Protein 9B43 (pdb70)

Foldseek 3Di:
DPPDDVLVVLLVCLVVLQVVLVVVLVVLPPVFPFLLVLQLQQWDFQADCPFQQNVLVQVVCVLQVQAREAAKKKKKKAFPDAQDPPNLVLVVQLVVVLVVCCQWWRHKLDQCNFPLAVLQQAFPVRRMGMTMTGTHYRLTHSSLLVSQVVSVVSNVVRDDDPTMDMFIAFSSLLNSVLSVLQVVCLVVLVVLLVVVLLVLVCVQFVDPLLSVVLVVLLVSLLSQLRSVLSVCSNVVNAGAHSLQVSCLNLVSNLLSSLLLLQLLLQLQLLVVVPDANVVSLVRSCVQPLLLLLLLLQLLLQLLLLQCQFNRRNSVNNRNSSNSSSNSSSCSRNSNSSSSSSVQSVVPCRSHGDDDAQLPVLLVLLVVCLVCLPVFLVVLLVLLQVLVVCVVPADAFQDQLVQFDCPRSNNVNQVSCVVRPPPQPRWKKKKKWFFDAAQLDFQNVVLVVLLQVLLCPQPFWPFKDFLCRPNRDHPVDTDDPVLSPDVSSVVSCSSAARPRRRMGMMIIGTNYDLSDCVVLVSVVSSVVSSQVSCPPGVGPPTDMRMHTDNSSVNSVPVCVVVSLVSSLVSSLVVSLVSLCVSLVFNLLSVLLQVLLVSNLSNLSSVLQCCVCPVVNHRAHPCQSSLQSSLSSSNSSSLSSSLVSQLVVQLVAAQSVSNSSSSSSCVSSLLSSLQSSLVSLCSCCSRSRSNSNSNSNSNSSSSNSCSVGVSSRNSSSVSSVCQPNSRPPDDGPNHD

Nearest PDB structures (foldseek):
  9b43-assembly1_A  TM=1.001E+00  e=0.000E+00  Mycolicibacterium smegmatis
  9b46-assembly1_A  TM=9.894E-01  e=8.509E-78  Mycolicibacterium smegmatis
  7wnx-assembly1_A  TM=7.869E-01  e=4.692E-24  Mycolicibacterium smegmatis MC2 155
  7df8-assembly1_A  TM=7.093E-01  e=4.675E-13  Homo sapiens
  6iol-assembly1_F  TM=5.913E-01  e=2.612E-11  Pseudomonas aeruginosa PAO1

InterPro domains:
  IPR004707 Membrane transport protein MmpL family [TIGR00833] (33-942)
  IPR004869 Membrane transport protein MMPL domain [PF03176] (65-395)
  IPR004869 Membrane transport protein MMPL domain [PF03176] (617-951)
  IPR050545 HpnN/MmpL-like transporters [PTHR33406] (26-947)

B-factor: mean 93.51, std 12.65, range [74.0, 149.86]

Radius of gyration: 30.7 Å; Cα contacts (8 Å, |Δi|>4): 1361; chains: 1; bounding box: 49×54×104 Å

Secondary structure (DSSP, 8-state):
--S-THHHHHHHTHHHHHHHHHHHHHHHHHSS--HHHHHHHTBPPSS-TT-HHHHHHHHHHHHTTS--SSEEEEEEEEESS-S-TTHHHHHHHHHHHHHT-TTTEEEEE--TTSTTTSGGGB-TTSSEEEEEEEESS-SSSHHHHHHHHHHHHHHHHSPPPTTEEEEEESHHHHHHHHHHHHHHHHHHHHHHHHHHHHHHHHHHH--HHHHHHHHHHHHHHHHHHHHHHHHHHHTTSS-B-HHHHHHHHHHHHHHHHHHHHHHHHHHHHHHHHT--HHHHHHHHHHHHHHHHHHHHHHHHHHHHGGGGSS-HHHHHHHHHHHHHHHHHHHHHHHHHHHHHHHHHTSSSSSS--S---HHHHHHHHHHHHHSTTTTTHHHHHHHHGGGGGSTT--EE--SGGGS-TTSHHHHHHHHHHHHSPTTSSS-EEEEEE-SS---SHHHHHHHHHHHHHHHTSTTEEEEE-SSSTTSS-------GGGGG-HHHHHHHHHHB-TTS-EEEEEEEESS-TTSHHHHHHHHHHHHHHHHHTTTSTTTTPEEEEESHHHHHHHHHTTHHHHHHHHHHHHHHHHHHHHHHHH--HHHHHHHHHHHHHHHHHHHHHHHHIIIIII-PPEETTHHHHHHHHHHHHHHHHHHHHHHHHHHTGGG-HHHHHHHHHHHHHHHHHHHHHHHHHHHHGGGG-S-HHHHHHHHHHHHHHHHIIIIIIIIIHHHHHHHHGGGGS-SS------

Solvent-accessible surface area: 28394 Å² total; per-residue (Å²): 74,212,74,25,55,124,1,115,172,10,56,97,78,4,70,67,36,34,112,90,29,63,53,70,14,50,78,22,51,111,86,7,63,76,9,68,66,0,3,58,64,58,16,36,15,16,6,39,98,109,7,93,3,3,85,5,26,67,64,1,0,110,22,7,138,35,8,149,10,19,4,24,0,5,0,0,0,30,1,141,134,88,14,32,136,96,2,68,101,11,2,62,84,0,10,84,80,0,110,80,34,94,57,46,7,32,50,6,6,42,17,1,39,13,108,49,0,22,60,1,1,48,4,132,73,13,44,0,0,25,2,27,0,5,0,73,3,25,27,7,44,14,82,2,15,78,0,2,101,14,0,27,82,21,4,132,65,11,116,52,20,148,35,20,96,4,38,7,0,0,29,2,0,10,15,12,8,17,16,69,0,5,66,109,3,32,175,76,4,52,64,70,0,46,52,30,5,62,71,46,0,70,114,40,15,136,10,111,69,1,3,88,34,0,37,61,10,3,61,34,1,8,22,1,0,60,4,47,1,1,62,28,0,83,92,119,108,21,29,1,3,10,8,2,20,4,2,3,7,1,0,0,0,0,1,4,0,4,4,5,3,5,2,0,10,34,3,26,20,2,40,62,114,66,49,90,72,78,52,0,0,4,16,0,19,71,15,3,12,77,0,0,80,4,0,0,66,0,3,8,8,0,1,63,2,3,68,106,3,169,8,17,26,1,38,5,3,0,44,3,2,10,56,0,0,30,25,0,0,90,1,9,24,36,0,1,1,0,13,0,4,28,12,1,138,134,43,175,17,1,43,40,118,116,81,69,124,46,187,43,23,104,138,68,0,45,33,0,30,176,122,24,57,84,35,23,95,80,5,69,45,85,0,63,82,10,93,132,18,94,117,41,62,109,49,31,32,23,32,52,116,3,11,29,109,110,7,59,0,0,43,0,14,33,0,2,60,143,34,8,70,90,14,20,5,11,23,0,9,0,0,0,23,11,119,59,62,0,97,67,35,64,6,0,59,7,0,28,100,0,0,88,90,1,68,115,17,113,7,5,49,65,0,9,0,4,11,13,12,62,4,66,85,178,172,78,147,28,54,71,132,35,28,117,68,85,62,29,102,87,0,16,138,25,0,1,3,76,73,0,55,0,0,1,1,17,0,6,1,95,23,41,0,16,41,72,92,0,11,143,8,5,66,38,0,74,108,16,0,90,100,1,1,128,74,25,115,2,94,65,12,98,24,42,12,1,12,14,0,4,13,21,38,35,11,49,109,34,6,101,151,21,40,98,76,2,14,92,32,0,52,70,56,1,52,76,20,0,55,112,39,4,159,0,55,33,0,0,48,21,0,20,25,2,3,62,61,8,31,11,6,2,26,7,65,0,0,87,51,28,19,112,125,105,31,23,37,0,2,27,8,0,42,13,3,0,44,5,2,10,2,0,4,1,0,4,3,1,0,15,5,0,8,20,1,76,64,26,18,109,18,5,23,81,51,0,2,30,100,0,4,3,5,11,1,31,23,1,27,16,0,0,56,2,2,0,65,0,0,38,4,0,60,61,15,50,4,17,9,0,4,0,0,0,16,2,0,0,22,3,0,46,26,6,0,93,19,0,12,3,57,0,0,0,0,28,3,20,90,70,18,86,134,1,6,120,86,66,202,10,163,100,182,126

Structure (mmCIF, N/CA/C/O backbone):
data_9B43
#
_entry.id   9B43
#
_cell.length_a   1.00
_cell.length_b   1.00
_cell.length_c   1.00
_cell.angle_alpha   90.00
_cell.angle_beta   90.00
_cell.angle_gamma   90.00
#
_symmetry.space_group_name_H-M   'P 1'
#
loop_
_atom_site.group_PDB
_atom_site.id
_atom_site.type_symbol
_atom_site.label_atom_id
_atom_site.label_alt_id
_atom_site.label_comp_id
_atom_site.label_asym_id
_atom_site.label_entity_id
_atom_site.label_seq_id
_atom_site.pdbx_PDB_ins_code
_atom_site.Cartn_x
_atom_site.Cartn_y
_atom_site.Cartn_z
_atom_site.occupancy
_atom_site.B_iso_or_equiv
_atom_site.auth_seq_id
_atom_site.auth_comp_id
_atom_site.auth_asym_id
_atom_site.auth_atom_id
_atom_site.pdbx_PDB_model_num
ATOM 1 N N . ALA A 1 21 ? 172.34401 154.12601 122.03001 1.000 109.38624 21 ALA A N 1
ATOM 2 C CA . ALA A 1 21 ? 171.33901 153.12801 122.37301 1.000 109.38624 21 ALA A CA 1
ATOM 3 C C . ALA A 1 21 ? 171.64301 151.79201 121.70201 1.000 109.38624 21 ALA A C 1
ATOM 4 O O . ALA A 1 21 ? 170.74301 150.98501 121.47001 1.000 109.38624 21 ALA A O 1
ATOM 6 N N . ARG A 1 22 ? 172.91301 151.57001 121.39001 1.000 114.38352 22 ARG A N 1
ATOM 7 C CA . ARG A 1 22 ? 173.31701 150.32401 120.74901 1.000 114.38352 22 ARG A CA 1
ATOM 8 C C . ARG A 1 22 ? 173.25501 149.17701 121.75201 1.000 114.38352 22 ARG A C 1
ATOM 9 O O . ARG A 1 22 ? 173.69701 149.33801 122.89501 1.000 114.38352 22 ARG A O 1
ATOM 17 N N . PRO A 1 23 ? 172.70201 148.01901 121.37301 1.000 104.78113 23 PRO A N 1
ATOM 18 C CA . PRO A 1 23 ? 172.68001 146.86601 122.28601 1.000 104.78113 23 PRO A CA 1
ATOM 19 C C . PRO A 1 23 ? 174.05101 146.51801 122.84201 1.000 104.78113 23 PRO A C 1
ATOM 20 O O . PRO A 1 23 ? 174.96501 146.17201 122.08801 1.000 104.78113 23 PRO A O 1
ATOM 24 N N . GLY A 1 24 ? 174.20201 146.60601 124.15601 1.000 97.17542 24 GLY A N 1
ATOM 25 C CA . GLY A 1 24 ? 175.45601 146.25501 124.78901 1.000 97.17542 24 GLY A CA 1
ATOM 26 C C . GLY A 1 24 ? 175.46701 146.69401 126.23501 1.000 97.17542 24 GLY A C 1
ATOM 27 O O . GLY A 1 24 ? 174.60101 147.44601 126.69301 1.000 97.17542 24 GLY A O 1
ATOM 28 N N . GLY A 1 25 ? 176.47801 146.20701 126.95001 1.000 92.10275 25 GLY A N 1
ATOM 29 C CA . GLY A 1 25 ? 176.66001 146.56701 128.34201 1.000 92.10275 25 GLY A CA 1
ATOM 30 C C . GLY A 1 25 ? 175.84601 145.72901 129.30501 1.000 92.10275 25 GLY A C 1
ATOM 31 O O . GLY A 1 25 ? 175.50701 144.58001 129.00901 1.000 92.10275 25 GLY A O 1
ATOM 32 N N . ILE A 1 26 ? 175.53301 146.30001 130.47001 1.000 85.84115 26 ILE A N 1
ATOM 33 C CA . ILE A 1 26 ? 174.76401 145.57801 131.47901 1.000 85.84115 26 ILE A CA 1
ATOM 34 C C . ILE A 1 26 ? 173.35401 145.29201 130.98101 1.000 85.84115 26 ILE A C 1
ATOM 35 O O . ILE A 1 26 ? 172.73601 144.29601 131.37801 1.000 85.84115 26 ILE A O 1
ATOM 40 N N . ALA A 1 27 ? 172.82501 146.14801 130.10401 1.000 83.27176 27 ALA A N 1
ATOM 41 C CA . ALA A 1 27 ? 171.47101 145.94901 129.59901 1.000 83.27176 27 ALA A CA 1
ATOM 42 C C . ALA A 1 27 ? 171.34301 144.62501 128.86201 1.000 83.27176 27 ALA A C 1
ATOM 43 O O . ALA A 1 27 ? 170.37301 143.88501 129.06301 1.000 83.27176 27 ALA A O 1
ATOM 45 N N . LYS A 1 28 ? 172.31401 144.30601 128.00601 1.000 85.26514 28 LYS A N 1
ATOM 46 C CA . LYS A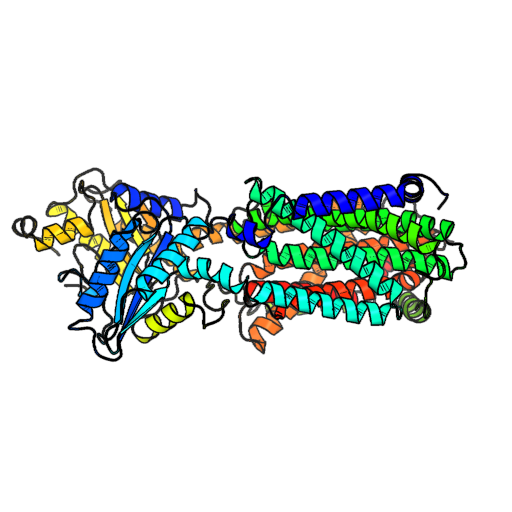 1 28 ? 172.27001 143.04601 127.27501 1.000 85.26514 28 LYS A CA 1
ATOM 47 C C . LYS A 1 28 ? 172.38801 141.85801 128.21901 1.000 85.26514 28 LYS A C 1
ATOM 48 O O . LYS A 1 28 ? 171.70701 140.84201 128.03901 1.000 85.26514 28 LYS A O 1
ATOM 54 N N . TRP A 1 29 ? 173.25301 141.96501 129.23101 1.000 88.14791 29 TRP A N 1
ATOM 55 C CA . TRP A 1 29 ? 173.40201 140.88101 130.19501 1.000 88.14791 29 TRP A CA 1
ATOM 56 C C . TRP A 1 29 ? 172.10801 140.63501 130.95601 1.000 88.14791 29 TRP A C 1
ATOM 57 O O . TRP A 1 29 ? 171.71601 139.48301 131.17301 1.000 88.14791 29 TRP A O 1
ATOM 68 N N . ILE A 1 30 ? 171.43101 141.70501 131.37601 1.000 82.55998 30 ILE A N 1
ATOM 69 C CA . ILE A 1 30 ? 170.15101 141.53901 132.05401 1.000 82.55998 30 ILE A CA 1
ATOM 70 C C . ILE A 1 30 ? 169.11301 140.94801 131.11001 1.000 82.55998 30 ILE A C 1
ATOM 71 O O . ILE A 1 30 ? 168.34101 140.06601 131.50201 1.000 82.55998 30 ILE A O 1
ATOM 76 N N . ARG A 1 31 ? 169.07901 141.40701 129.85801 1.000 81.47860 31 ARG A N 1
ATOM 77 C CA . ARG A 1 31 ? 168.09301 140.89901 128.91101 1.000 81.47860 31 ARG A CA 1
ATOM 78 C C . ARG A 1 31 ? 168.28301 139.41101 128.64901 1.000 81.47860 31 ARG A C 1
ATOM 79 O O . ARG A 1 31 ? 167.30401 138.66001 128.57601 1.000 81.47860 31 ARG A O 1
ATOM 87 N N . VAL A 1 32 ? 169.53001 138.96301 128.50401 1.000 80.68883 32 VAL A N 1
ATOM 88 C CA . VAL A 1 32 ? 169.75901 137.55401 128.20601 1.000 80.68883 32 VAL A CA 1
ATOM 89 C C . VAL A 1 32 ? 169.64101 136.69601 129.46401 1.000 80.68883 32 VAL A C 1
ATOM 90 O O . VAL A 1 32 ? 169.26901 135.52001 129.38401 1.000 80.68883 32 VAL A O 1
ATOM 94 N N . LEU A 1 33 ? 169.93301 137.25701 130.63701 1.000 79.53017 33 LEU A N 1
ATOM 95 C CA . LEU A 1 33 ? 169.80701 136.54901 131.90401 1.000 79.53017 33 LEU A CA 1
ATOM 96 C C . LEU A 1 33 ? 168.56501 136.96401 132.68401 1.000 79.53017 33 LEU A C 1
ATOM 97 O O . LEU A 1 33 ? 168.58801 136.95601 133.91701 1.000 79.53017 33 LEU A O 1
ATOM 102 N N . ALA A 1 34 ? 167.48401 137.32701 131.99301 1.000 79.21090 34 ALA A N 1
ATOM 103 C CA . ALA A 1 34 ? 166.31001 137.85601 132.68001 1.000 79.21090 34 ALA A CA 1
ATOM 104 C C . ALA A 1 34 ? 165.65601 136.79901 133.56201 1.000 79.21090 34 ALA A C 1
ATOM 105 O O . ALA A 1 34 ? 165.37401 137.04501 134.74101 1.000 79.21090 34 ALA A O 1
ATOM 107 N N . VAL A 1 35 ? 165.39601 135.61701 133.00301 1.000 76.03855 35 VAL A N 1
ATOM 108 C CA . VAL A 1 35 ? 164.75901 134.55501 133.78301 1.000 76.03855 35 VAL A CA 1
ATOM 109 C C . VAL A 1 35 ? 165.61901 134.11401 134.96101 1.000 76.03855 35 VAL A C 1
ATOM 110 O O . VAL A 1 35 ? 165.07801 133.96901 136.07001 1.000 76.03855 35 VAL A O 1
ATOM 114 N N . PRO A 1 36 ? 166.92501 133.85501 134.80501 1.000 77.61466 36 PRO A N 1
ATOM 115 C CA . PRO A 1 36 ? 167.73301 133.54401 135.99501 1.000 77.61466 36 PRO A CA 1
ATOM 116 C C . PRO A 1 36 ? 167.73401 134.65201 137.03201 1.000 77.61466 36 PRO A C 1
ATOM 117 O O . PRO A 1 36 ? 167.71601 134.36101 138.23201 1.000 77.61466 36 PRO A O 1
ATOM 121 N N . ILE A 1 37 ? 167.74801 135.91801 136.60801 1.000 77.92692 37 ILE A N 1
ATOM 122 C CA . ILE A 1 37 ? 167.71801 137.01801 137.56801 1.000 77.92692 37 ILE A CA 1
ATOM 123 C C . ILE A 1 37 ? 166.41401 137.00501 138.35301 1.000 77.92692 37 ILE A C 1
ATOM 124 O O . ILE A 1 37 ? 166.41001 137.14501 139.58401 1.000 77.92692 37 ILE A O 1
ATOM 129 N N . ILE A 1 38 ? 165.28901 136.82901 137.65801 1.000 76.64083 38 ILE A N 1
ATOM 130 C CA . ILE A 1 38 ? 163.99801 136.79001 138.33901 1.000 76.64083 38 ILE A CA 1
ATOM 131 C C . ILE A 1 38 ? 163.94701 135.62201 139.31301 1.000 76.64083 38 ILE A C 1
ATOM 132 O O . ILE A 1 38 ? 163.48501 135.76501 140.45201 1.000 76.64083 38 ILE A O 1
ATOM 137 N N . LEU A 1 39 ? 164.42201 134.45001 138.88601 1.000 77.37794 39 LEU A N 1
ATOM 138 C CA . LEU A 1 39 ? 164.37701 133.28101 139.75701 1.000 77.37794 39 LEU A CA 1
ATOM 139 C C . LEU A 1 39 ? 165.26401 133.46201 140.98101 1.000 77.37794 39 LEU A C 1
ATOM 140 O O . LEU A 1 39 ? 164.87501 133.09301 142.09401 1.000 77.37794 39 LEU A O 1
ATOM 145 N N . VAL A 1 40 ? 166.46001 134.02701 140.80001 1.000 76.92421 40 VAL A N 1
ATOM 146 C CA . VAL A 1 40 ? 167.35801 134.24801 141.93001 1.000 76.92421 40 VAL A CA 1
ATOM 147 C C . VAL A 1 40 ? 166.75001 135.24101 142.91001 1.000 76.92421 40 VAL A C 1
ATOM 148 O O . VAL A 1 40 ? 166.80701 135.04701 144.13201 1.000 76.92421 40 VAL A O 1
ATOM 152 N N . TRP A 1 41 ? 166.16201 136.32201 142.39401 1.000 77.33322 41 TRP A N 1
ATOM 153 C CA . TRP A 1 41 ? 165.53101 137.29801 143.27201 1.000 77.33322 41 TRP A CA 1
ATOM 154 C C . TRP A 1 41 ? 164.37001 136.68201 144.04201 1.000 77.33322 41 TRP A C 1
ATOM 155 O O . TRP A 1 41 ? 164.23001 136.90501 145.24901 1.000 77.33322 41 TRP A O 1
ATOM 166 N N . VAL A 1 42 ? 163.53501 135.89001 143.36601 1.000 75.99149 42 VAL A N 1
ATOM 167 C CA . VAL A 1 42 ? 162.41401 135.24701 144.04601 1.000 75.99149 42 VAL A CA 1
ATOM 168 C C . VAL A 1 42 ? 162.92001 134.28401 145.11101 1.000 75.99149 42 VAL A C 1
ATOM 169 O O . VAL A 1 42 ? 162.38201 134.22501 146.22501 1.000 75.99149 42 VAL A O 1
ATOM 173 N N . ALA A 1 43 ? 163.96201 133.51501 144.79001 1.000 76.94844 43 ALA A N 1
ATOM 174 C CA . ALA A 1 43 ? 164.49901 132.55301 145.74301 1.000 76.94844 43 ALA A CA 1
ATOM 175 C C . ALA A 1 43 ? 165.04701 133.24801 146.98001 1.000 76.94844 43 ALA A C 1
ATOM 176 O O . ALA A 1 43 ? 164.80001 132.81101 148.11001 1.000 76.94844 43 ALA A O 1
ATOM 178 N N . ILE A 1 44 ? 165.79201 134.34101 146.79301 1.000 78.75437 44 ILE A N 1
ATOM 179 C CA . ILE A 1 44 ? 166.35301 135.01001 147.96301 1.000 78.75437 44 ILE A CA 1
ATOM 180 C C . ILE A 1 44 ? 165.25901 135.71101 148.75701 1.000 78.75437 44 ILE A C 1
ATOM 181 O O . ILE A 1 44 ? 165.34301 135.80001 149.98601 1.000 78.75437 44 ILE A O 1
ATOM 186 N N . ILE A 1 45 ? 164.21401 136.20701 148.08901 1.000 78.83057 45 ILE A N 1
ATOM 187 C CA . ILE A 1 45 ? 163.08201 136.77701 148.81401 1.000 78.83057 45 ILE A CA 1
ATOM 188 C C . ILE A 1 45 ? 162.42801 135.71501 149.68801 1.000 78.83057 45 ILE A C 1
ATOM 189 O O . ILE A 1 45 ? 162.13301 135.94501 150.86701 1.000 78.83057 45 ILE A O 1
ATOM 194 N N . ALA A 1 46 ? 162.20901 134.52601 149.12301 1.000 80.22314 46 ALA A N 1
ATOM 195 C CA . ALA A 1 46 ? 161.61001 133.44001 149.89101 1.000 80.22314 46 ALA A CA 1
ATOM 196 C C . ALA A 1 46 ? 162.49901 133.03501 151.05901 1.000 80.22314 46 ALA A C 1
ATOM 197 O O . ALA A 1 46 ? 162.00801 132.76801 152.16101 1.000 80.22314 46 ALA A O 1
ATOM 199 N N . VAL A 1 47 ? 163.81301 132.98601 150.83801 1.000 81.90259 47 VAL A N 1
ATOM 200 C CA . VAL A 1 47 ? 164.73201 132.62901 151.91501 1.000 81.90259 47 VAL A CA 1
ATOM 201 C C . VAL A 1 47 ? 164.66201 133.65601 153.03801 1.000 81.90259 47 VAL A C 1
ATOM 202 O O . VAL A 1 47 ? 164.51001 133.30801 154.21501 1.000 81.90259 47 VAL A O 1
ATOM 206 N N . LEU A 1 48 ? 164.75901 134.94101 152.69001 1.000 82.81045 48 LEU A N 1
ATOM 207 C CA . LEU A 1 48 ? 164.75101 135.97801 153.71601 1.000 82.81045 48 LEU A CA 1
ATOM 208 C C . LEU A 1 48 ? 163.39801 136.08701 154.40201 1.000 82.81045 48 LEU A C 1
ATOM 209 O O . LEU A 1 48 ? 163.31301 136.61701 155.51301 1.000 82.81045 48 LEU A O 1
ATOM 214 N N . ASN A 1 49 ? 162.33301 135.60501 153.76801 1.000 84.00809 49 ASN A N 1
ATOM 215 C CA . ASN A 1 49 ? 161.02101 135.61701 154.39701 1.000 84.00809 49 ASN A CA 1
ATOM 216 C C . ASN A 1 49 ? 160.71101 134.33601 155.15601 1.000 84.00809 49 ASN A C 1
ATOM 217 O O . ASN A 1 49 ? 159.74401 134.30701 155.92301 1.000 84.00809 49 ASN A O 1
ATOM 222 N N . THR A 1 50 ? 161.50201 133.28001 154.97001 1.000 86.32568 50 THR A N 1
ATOM 223 C CA . THR A 1 50 ? 161.25201 132.01701 155.64801 1.000 86.32568 50 THR A CA 1
ATOM 224 C C . THR A 1 50 ? 162.31601 131.62901 156.66501 1.000 86.32568 50 THR A C 1
ATOM 225 O O . THR A 1 50 ? 162.13101 130.63201 157.37101 1.000 86.32568 50 THR A O 1
ATOM 229 N N . VAL A 1 51 ? 163.41601 132.37101 156.77201 1.000 87.10271 51 VAL A N 1
ATOM 230 C CA . VAL A 1 51 ? 164.41901 132.09901 157.79701 1.000 87.10271 51 VAL A CA 1
ATOM 231 C C . VAL A 1 51 ? 164.37101 133.08501 158.95301 1.000 87.10271 51 VAL A C 1
ATOM 232 O O . VAL A 1 51 ? 165.02701 132.84301 159.97701 1.000 87.10271 51 VAL A O 1
ATOM 236 N N . VAL A 1 52 ? 163.62801 134.18001 158.83501 1.000 91.56831 52 VAL A N 1
ATOM 237 C CA . VAL A 1 52 ? 163.42101 135.10001 159.95201 1.000 91.56831 52 VAL A CA 1
ATOM 238 C C . VAL A 1 52 ? 161.92101 135.27001 160.14301 1.000 91.56831 52 VAL A C 1
ATOM 239 O O . VAL A 1 52 ? 161.14001 135.09001 159.19501 1.000 91.56831 52 VAL A O 1
ATOM 243 N N . PRO A 1 53 ? 161.47801 135.58701 161.36801 1.000 97.11328 53 PRO A N 1
ATOM 244 C CA . PRO A 1 53 ? 160.03401 135.59501 161.64301 1.000 97.11328 53 PRO A CA 1
ATOM 245 C C . PRO A 1 53 ? 159.24901 136.55501 160.76401 1.000 97.11328 53 PRO A C 1
ATOM 246 O O . PRO A 1 53 ? 158.39501 136.12401 159.98201 1.000 97.11328 53 PRO A O 1
ATOM 250 N N . GLN A 1 54 ? 159.54801 137.84701 160.86801 1.000 97.78040 54 GLN A N 1
ATOM 251 C CA . GLN A 1 54 ? 158.91001 138.89401 160.07801 1.000 97.78040 54 GLN A CA 1
ATOM 252 C C . GLN A 1 54 ? 159.54501 140.21001 160.50601 1.000 97.78040 54 GLN A C 1
ATOM 253 O O . GLN A 1 54 ? 160.17101 140.29701 161.56601 1.000 97.78040 54 GLN A O 1
ATOM 259 N N . LEU A 1 55 ? 159.37701 141.23801 159.67301 1.000 95.47729 55 LEU A N 1
ATOM 260 C CA . LEU A 1 55 ? 159.93701 142.54201 160.01601 1.000 95.47729 55 LEU A CA 1
ATOM 261 C C . LEU A 1 55 ? 159.26301 143.13001 161.24801 1.000 95.47729 55 LEU A C 1
ATOM 262 O O . LEU A 1 55 ? 159.93501 143.71501 162.10301 1.000 95.47729 55 LEU A O 1
ATOM 267 N N . ASP A 1 56 ? 157.93801 143.01401 161.34701 1.000 100.67898 56 ASP A N 1
ATOM 268 C CA . ASP A 1 56 ? 157.24401 143.57401 162.50201 1.000 100.67898 56 ASP A CA 1
ATOM 269 C C . ASP A 1 56 ? 157.64201 142.86201 163.79001 1.000 100.67898 56 ASP A C 1
ATOM 270 O O . ASP A 1 56 ? 157.86001 143.50601 164.82301 1.000 100.67898 56 ASP A O 1
ATOM 275 N N . VAL A 1 57 ? 157.75801 141.53401 163.74301 1.000 97.41846 57 VAL A N 1
ATOM 276 C CA . VAL A 1 57 ? 158.16001 140.77901 164.92601 1.000 97.41846 57 VAL A CA 1
ATOM 277 C C . VAL A 1 57 ? 159.57401 141.16001 165.34201 1.000 97.41846 57 VAL A C 1
ATOM 278 O O . VAL A 1 57 ? 159.86401 141.34301 166.53001 1.000 97.41846 57 VAL A O 1
ATOM 282 N N . VAL A 1 58 ? 160.47801 141.28301 164.36801 1.000 96.22261 58 VAL A N 1
ATOM 283 C CA . VAL A 1 58 ? 161.85601 141.65701 164.67601 1.000 96.22261 58 VAL A CA 1
ATOM 284 C C . VAL A 1 58 ? 161.91001 143.06001 165.26601 1.000 96.22261 58 VAL A C 1
ATOM 285 O O . VAL A 1 58 ? 162.61701 143.30801 166.25101 1.000 96.22261 58 VAL A O 1
ATOM 289 N N . GLY A 1 59 ? 161.16201 143.99601 164.68101 1.000 99.14374 59 GLY A N 1
ATOM 290 C CA . GLY A 1 59 ? 161.13501 145.34901 165.21001 1.000 99.14374 59 GLY A CA 1
ATOM 291 C C . GLY A 1 59 ? 160.57701 145.41001 166.61701 1.000 99.14374 59 GLY A C 1
ATOM 292 O O . GLY A 1 59 ? 161.01701 146.21901 167.43601 1.000 99.14374 59 GLY A O 1
ATOM 293 N N . GLU A 1 60 ? 159.59101 144.56201 166.91401 1.000 101.48257 60 GLU A N 1
ATOM 294 C CA . GLU A 1 60 ? 159.12101 144.44101 168.28901 1.000 101.48257 60 GLU A CA 1
ATOM 295 C C . GLU A 1 60 ? 160.21601 143.89001 169.19201 1.000 101.48257 60 GLU A C 1
ATOM 296 O O . GLU A 1 60 ? 160.38901 144.35101 170.32601 1.000 101.48257 60 GLU A O 1
ATOM 302 N N . MET A 1 61 ? 160.96701 142.90201 168.70401 1.000 100.64504 61 MET A N 1
ATOM 303 C CA . MET A 1 61 ? 162.01701 142.28301 169.50601 1.000 100.64504 61 MET A CA 1
ATOM 304 C C . MET A 1 61 ? 163.26201 143.15701 169.59401 1.000 100.64504 61 MET A C 1
ATOM 305 O O . MET A 1 61 ? 163.94801 143.15701 170.62101 1.000 100.64504 61 MET A O 1
ATOM 310 N N . ARG A 1 62 ? 163.57801 143.89601 168.53501 1.000 96.66503 62 ARG A N 1
ATOM 311 C CA . ARG A 1 62 ? 164.81301 144.66701 168.45201 1.000 96.66503 62 ARG A CA 1
ATOM 312 C C . ARG A 1 62 ? 164.56101 146.16601 168.57701 1.000 96.66503 62 ARG A C 1
ATOM 313 O O . ARG A 1 62 ? 165.21401 146.97701 167.91901 1.000 96.66503 62 ARG A O 1
ATOM 321 N N . SER A 1 63 ? 163.60801 146.54801 169.42001 1.000 98.75867 63 SER A N 1
ATOM 322 C CA . SER A 1 63 ? 163.35801 147.96101 169.66401 1.000 98.75867 63 SER A CA 1
ATOM 323 C C . SER A 1 63 ? 164.56601 148.59701 170.34201 1.000 98.75867 63 SER A C 1
ATOM 324 O O . SER A 1 63 ? 165.23801 147.97101 171.16501 1.000 98.75867 63 SER A O 1
ATOM 327 N N . VAL A 1 64 ? 164.84401 149.84501 169.98501 1.000 100.49152 64 VAL A N 1
ATOM 328 C CA . VAL A 1 64 ? 166.04301 150.52901 170.43201 1.000 100.49152 64 VAL A CA 1
ATOM 329 C C . VAL A 1 64 ? 165.70301 151.40701 171.63001 1.000 100.49152 64 VAL A C 1
ATOM 330 O O . VAL A 1 64 ? 164.55401 151.80601 171.84001 1.000 100.49152 64 VAL A O 1
ATOM 334 N N . SER A 1 65 ? 166.71901 151.70201 172.43801 1.000 104.32233 65 SER A N 1
ATOM 335 C CA . SER A 1 65 ? 166.54401 152.57801 173.58601 1.000 104.32233 65 SER A CA 1
ATOM 336 C C . SER A 1 65 ? 166.14401 153.97701 173.13601 1.000 104.32233 65 SER A C 1
ATOM 337 O O . SER A 1 65 ? 166.59601 154.47501 172.10301 1.000 104.32233 65 SER A O 1
ATOM 340 N N . MET A 1 66 ? 165.28001 154.61501 173.92601 1.000 106.07201 66 MET A N 1
ATOM 341 C CA . MET A 1 66 ? 164.84201 155.96301 173.58501 1.000 106.07201 66 MET A CA 1
ATOM 342 C C . MET A 1 66 ? 165.92901 156.98801 173.88401 1.000 106.07201 66 MET A C 1
ATOM 343 O O . MET A 1 66 ? 165.93501 158.07301 173.29401 1.000 106.07201 66 MET A O 1
ATOM 348 N N . SER A 1 67 ? 166.86501 156.65601 174.76701 1.000 106.81764 67 SER A N 1
ATOM 349 C CA . SER A 1 67 ? 167.97001 157.53701 175.10501 1.000 106.81764 67 SER A CA 1
ATOM 350 C C . SER A 1 67 ? 169.28701 156.78101 175.03601 1.000 106.81764 67 SER A C 1
ATOM 351 O O . SER A 1 67 ? 169.33101 155.57501 175.29801 1.000 106.81764 67 SER A O 1
ATOM 354 N N . PRO A 1 68 ? 170.37401 157.46401 174.68601 1.000 107.62533 68 PRO A N 1
ATOM 355 C CA . PRO A 1 68 ? 171.68001 156.80001 174.64501 1.000 107.62533 68 PRO A CA 1
ATOM 356 C C . PRO A 1 68 ? 172.12901 156.36801 176.03001 1.000 107.62533 68 PRO A C 1
ATOM 357 O O . PRO A 1 68 ? 171.77901 156.97801 177.04301 1.000 107.62533 68 PRO A O 1
ATOM 361 N N . ASP A 1 69 ? 172.92301 155.29601 176.06301 1.000 114.37987 69 ASP A N 1
ATOM 362 C CA . ASP A 1 69 ? 173.39301 154.75601 177.33301 1.000 114.37987 69 ASP A CA 1
ATOM 363 C C . ASP A 1 69 ? 174.36601 155.68601 178.04401 1.000 114.37987 69 ASP A C 1
ATOM 364 O O . ASP A 1 69 ? 174.58901 155.52101 179.24801 1.000 114.37987 69 ASP A O 1
ATOM 369 N N . ASP A 1 70 ? 174.95301 156.64901 177.33701 1.000 115.09096 70 ASP A N 1
ATOM 370 C CA . ASP A 1 70 ? 175.88801 157.59201 177.93301 1.000 115.09096 70 ASP A CA 1
ATOM 371 C C . ASP A 1 70 ? 175.25801 158.94701 178.23001 1.000 115.09096 70 ASP A C 1
ATOM 372 O O . ASP A 1 70 ? 175.97401 159.88401 178.59601 1.000 115.09096 70 ASP A O 1
ATOM 377 N N . ALA A 1 71 ? 173.94501 159.07501 178.07101 1.000 110.01643 71 ALA A N 1
ATOM 378 C CA . ALA A 1 71 ? 173.28801 160.34101 178.35201 1.000 110.01643 71 ALA A CA 1
ATOM 379 C C . ALA A 1 71 ? 173.35201 160.64601 179.84601 1.000 110.01643 71 ALA A C 1
ATOM 380 O O . ALA A 1 71 ? 173.26601 159.73101 180.67101 1.000 110.01643 71 ALA A O 1
ATOM 382 N N . PRO A 1 72 ? 173.51701 161.91601 180.22401 1.000 108.40351 72 PRO A N 1
ATOM 383 C CA . PRO A 1 72 ? 173.58901 162.25001 181.65501 1.000 108.40351 72 PRO A CA 1
ATOM 384 C C . PRO A 1 72 ? 172.37801 161.80701 182.45701 1.000 108.40351 72 PRO A C 1
ATOM 385 O O . PRO A 1 72 ? 172.53901 161.39601 183.61101 1.000 108.40351 72 PRO A O 1
ATOM 389 N N . SER A 1 73 ? 171.17101 161.88101 181.89301 1.000 105.63310 73 SER A N 1
ATOM 390 C CA . SER A 1 73 ? 169.99001 161.45601 182.63901 1.000 105.63310 73 SER A CA 1
ATOM 391 C C . SER A 1 73 ? 170.00601 159.95501 182.89701 1.000 105.63310 73 SER A C 1
ATOM 392 O O . SER A 1 73 ? 169.68701 159.50401 184.00301 1.000 105.63310 73 SER A O 1
ATOM 395 N N . VAL A 1 74 ? 170.36801 159.16601 181.88301 1.000 103.80280 74 VAL A N 1
ATOM 396 C CA . VAL A 1 74 ? 170.43501 157.71801 182.05301 1.000 103.80280 74 VAL A CA 1
ATOM 397 C C . VAL A 1 74 ? 171.49501 157.35401 183.08101 1.000 103.80280 74 VAL A C 1
ATOM 398 O O . VAL A 1 74 ? 171.27201 156.50401 183.95301 1.000 103.80280 74 VAL A O 1
ATOM 402 N N . ILE A 1 75 ? 172.66201 157.99401 182.99601 1.000 102.31139 75 ILE A N 1
ATOM 403 C CA . ILE A 1 75 ? 173.73301 157.72901 183.95201 1.000 102.31139 75 ILE A CA 1
ATOM 404 C C . ILE A 1 75 ? 173.28301 158.08901 185.36001 1.000 102.31139 75 ILE A C 1
ATOM 405 O O . ILE A 1 75 ? 173.53501 157.35201 186.31701 1.000 102.31139 75 ILE A O 1
ATOM 410 N N . ALA A 1 76 ? 172.60501 159.22901 185.50501 1.000 100.10531 76 ALA A N 1
ATOM 411 C CA . ALA A 1 76 ? 172.14101 159.65301 186.82001 1.000 100.10531 76 ALA A CA 1
ATOM 412 C C . ALA A 1 76 ? 171.12901 158.67401 187.39701 1.000 100.10531 76 ALA A C 1
ATOM 413 O O . ALA A 1 76 ? 171.20601 158.31401 188.57601 1.000 100.10531 76 ALA A O 1
ATOM 415 N N . MET A 1 77 ? 170.16801 158.23301 186.58301 1.000 98.58036 77 MET A N 1
ATOM 416 C CA . MET A 1 77 ? 169.15401 157.31301 187.08701 1.000 98.58036 77 MET A CA 1
ATOM 417 C C . MET A 1 77 ? 169.76501 155.96601 187.45601 1.000 98.58036 77 MET A C 1
ATOM 418 O O . MET A 1 77 ? 169.42401 155.38201 188.49401 1.000 98.58036 77 MET A O 1
ATOM 423 N N . LYS A 1 78 ? 170.67601 155.45601 186.62401 1.000 98.08964 78 LYS A N 1
ATOM 424 C CA . LYS A 1 78 ? 171.34101 154.20301 186.96001 1.000 98.08964 78 LYS A CA 1
ATOM 425 C C . LYS A 1 78 ? 172.20701 154.34401 188.20401 1.000 98.08964 78 LYS A C 1
ATOM 426 O O . LYS A 1 78 ? 172.29201 153.40901 189.00401 1.000 98.08964 78 LYS A O 1
ATOM 432 N N . ARG A 1 79 ? 172.84901 155.49901 188.38901 1.000 96.43391 79 ARG A N 1
ATOM 433 C CA . ARG A 1 79 ? 173.62401 155.73301 189.60201 1.000 96.43391 79 ARG A CA 1
ATOM 434 C C . ARG A 1 79 ? 172.72701 155.76501 190.83101 1.000 96.43391 79 ARG A C 1
ATOM 435 O O . ARG A 1 79 ? 173.09201 155.23701 191.88701 1.000 96.43391 79 ARG A O 1
ATOM 443 N N . VAL A 1 80 ? 171.55301 156.38701 190.71601 1.000 95.04140 80 VAL A N 1
ATOM 444 C CA . VAL A 1 80 ? 170.60901 156.39101 191.83001 1.000 95.04140 80 VAL A CA 1
ATOM 445 C C . VAL A 1 80 ? 170.17901 154.97101 192.16101 1.000 95.04140 80 VAL A C 1
ATOM 446 O O . VAL A 1 80 ? 170.09801 154.58601 193.33401 1.000 95.04140 80 VAL A O 1
ATOM 450 N N . GLY A 1 81 ? 169.90001 154.16901 191.13501 1.000 97.38695 81 GLY A N 1
ATOM 451 C CA . GLY A 1 81 ? 169.51901 152.78701 191.37701 1.000 97.38695 81 GLY A CA 1
ATOM 452 C C . GLY A 1 81 ? 170.63501 151.96801 191.99901 1.000 97.38695 81 GLY A C 1
ATOM 453 O O . GLY A 1 81 ? 170.38501 151.10401 192.84401 1.000 97.38695 81 GLY A O 1
ATOM 454 N N . GLU A 1 82 ? 171.87701 152.22101 191.58701 1.000 99.28316 82 GLU A N 1
ATOM 455 C CA . GLU A 1 82 ? 173.00201 151.43901 192.09001 1.000 99.28316 82 GLU A CA 1
ATOM 456 C C . GLU A 1 82 ? 173.34901 151.81501 193.52401 1.000 99.28316 82 GLU A C 1
ATOM 457 O O . GLU A 1 82 ? 173.61101 150.93601 194.35301 1.000 99.28316 82 GLU A O 1
ATOM 463 N N . VAL A 1 83 ? 173.36501 153.11301 193.83301 1.000 96.65018 83 VAL A N 1
ATOM 464 C CA . VAL A 1 83 ? 173.74401 153.55501 195.17201 1.000 96.65018 83 VAL A CA 1
ATOM 465 C C . VAL A 1 83 ? 172.73701 153.06501 196.20201 1.000 96.65018 83 VAL A C 1
ATOM 466 O O . VAL A 1 83 ? 173.10901 152.59801 197.28501 1.000 96.65018 83 VAL A O 1
ATOM 470 N N . PHE A 1 84 ? 171.45101 153.15701 195.88201 1.000 96.89527 84 PHE A N 1
ATOM 471 C CA . PHE A 1 84 ? 170.40101 152.71001 196.78401 1.000 96.89527 84 PHE A CA 1
ATOM 472 C C . PHE A 1 84 ? 170.17601 151.20601 196.73301 1.000 96.89527 84 PHE A C 1
ATOM 473 O O . PHE A 1 84 ? 169.40001 150.68701 197.54301 1.000 96.89527 84 PHE A O 1
ATOM 481 N N . GLU A 1 85 ? 170.83501 150.50401 195.81001 1.000 101.72248 85 GLU A N 1
ATOM 482 C CA . GLU A 1 85 ? 170.72201 149.05101 195.67901 1.000 101.72248 85 GLU A CA 1
ATOM 483 C C . GLU A 1 85 ? 169.27001 148.61401 195.51001 1.000 101.72248 85 GLU A C 1
ATOM 484 O O . GLU A 1 85 ? 168.82301 147.63301 196.10701 1.000 101.72248 85 GLU A O 1
ATOM 490 N N . GLU A 1 86 ? 168.52501 149.34801 194.68601 1.000 99.57428 86 GLU A N 1
ATOM 491 C CA . GLU A 1 86 ? 167.13201 149.03201 194.40401 1.000 99.57428 86 GLU A CA 1
ATOM 492 C C . GLU A 1 86 ? 166.92401 148.50701 192.99301 1.000 99.57428 86 GLU A C 1
ATOM 493 O O . GLU A 1 86 ? 166.34601 147.43101 192.81101 1.000 99.57428 86 GLU A O 1
ATOM 499 N N . PHE A 1 87 ? 167.38801 149.23901 191.98401 1.000 97.26274 87 PHE A N 1
ATOM 500 C CA . PHE A 1 87 ? 167.23401 148.83601 190.59601 1.000 97.26274 87 PHE A CA 1
ATOM 501 C C . PHE A 1 87 ? 168.54301 149.08301 189.86401 1.000 97.26274 87 PHE A C 1
ATOM 502 O O . PHE A 1 87 ? 169.47201 149.69601 190.39401 1.000 97.26274 87 PHE A O 1
ATOM 510 N N . LYS A 1 88 ? 168.61401 148.59101 188.62901 1.000 99.44278 88 LYS A N 1
ATOM 511 C CA . LYS A 1 88 ? 169.78601 148.79101 187.79101 1.000 99.44278 88 LYS A CA 1
ATOM 512 C C . LYS A 1 88 ? 169.45701 149.16901 186.35701 1.000 99.44278 88 LYS A C 1
ATOM 513 O O . LYS A 1 88 ? 170.38501 149.33101 185.55701 1.000 99.44278 88 LYS A O 1
ATOM 519 N N . SER A 1 89 ? 168.18701 149.31501 186.00501 1.000 99.08694 89 SER A N 1
ATOM 520 C CA . SER A 1 89 ? 167.76301 149.66001 184.66101 1.000 99.08694 89 SER A CA 1
ATOM 521 C C . SER A 1 89 ? 167.22901 151.09201 184.63701 1.000 99.08694 89 SER A C 1
ATOM 522 O O . SER A 1 89 ? 167.25201 151.80501 185.64501 1.000 99.08694 89 SER A O 1
ATOM 525 N N . ASN A 1 90 ? 166.73901 151.51201 183.47201 1.000 100.10837 90 ASN A N 1
ATOM 526 C CA . ASN A 1 90 ? 166.25301 152.87501 183.29801 1.000 100.10837 90 ASN A CA 1
ATOM 527 C C . ASN A 1 90 ? 164.80301 152.88001 182.82701 1.000 100.10837 90 ASN A C 1
ATOM 528 O O . ASN A 1 90 ? 164.44201 153.62201 181.90901 1.000 100.10837 90 ASN A O 1
ATOM 533 N N . SER A 1 91 ? 163.96501 152.05001 183.44101 1.000 97.59208 91 SER A N 1
ATOM 534 C CA . SER A 1 91 ? 162.55901 151.97001 183.07901 1.000 97.59208 91 SER A CA 1
ATOM 535 C C . SER A 1 91 ? 161.70701 152.01601 184.33601 1.000 97.59208 91 SER A C 1
ATOM 536 O O . SER A 1 91 ? 162.01701 151.35201 185.32901 1.000 97.59208 91 SER A O 1
ATOM 539 N N . SER A 1 92 ? 160.63501 152.80101 184.28801 1.000 89.66654 92 SER A N 1
ATOM 540 C CA . SER A 1 92 ? 159.70801 152.89501 185.40401 1.000 89.66654 92 SER A CA 1
ATOM 541 C C . SER A 1 92 ? 158.34501 153.31901 184.88201 1.000 89.66654 92 SER A C 1
ATOM 542 O O . SER A 1 92 ? 158.24201 154.16501 183.99201 1.000 89.66654 92 SER A O 1
ATOM 545 N N . VAL A 1 93 ? 157.29901 152.72201 185.45101 1.000 87.93382 93 VAL A N 1
ATOM 546 C CA . VAL A 1 93 ? 155.92701 153.06401 185.11101 1.000 87.93382 93 VAL A CA 1
ATOM 547 C C . VAL A 1 93 ? 155.18001 153.38901 186.39401 1.000 87.93382 93 VAL A C 1
ATOM 548 O O . VAL A 1 93 ? 155.53701 152.93801 187.48301 1.000 87.93382 93 VAL A O 1
ATOM 552 N N . MET A 1 94 ? 154.13201 154.19001 186.25201 1.000 87.98247 94 MET A N 1
ATOM 553 C CA . MET A 1 94 ? 153.32101 154.62101 187.37801 1.000 87.98247 94 MET A CA 1
ATOM 554 C C . MET A 1 94 ? 151.99901 153.87001 187.38201 1.000 87.98247 94 MET A C 1
ATOM 555 O O . MET A 1 94 ? 151.29501 153.82401 186.37101 1.000 87.98247 94 MET A O 1
ATOM 560 N N . ILE A 1 95 ? 151.66801 153.28401 188.52701 1.000 86.29366 95 ILE A N 1
ATOM 561 C CA . ILE A 1 95 ? 150.39401 152.60901 188.72901 1.000 86.29366 95 ILE A CA 1
ATOM 562 C C . ILE A 1 95 ? 149.52701 153.51801 189.58201 1.000 86.29366 95 ILE A C 1
ATOM 563 O O . ILE A 1 95 ? 149.86601 153.80701 190.73601 1.000 86.29366 95 ILE A O 1
ATOM 568 N N . VAL A 1 96 ? 148.41101 153.96801 189.01901 1.000 88.12849 96 VAL A N 1
ATOM 569 C CA . VAL A 1 96 ? 147.52901 154.92901 189.66901 1.000 88.12849 96 VAL A CA 1
ATOM 570 C C . VAL A 1 96 ? 146.20001 154.24401 189.95601 1.000 88.12849 96 VAL A C 1
ATOM 571 O O . VAL A 1 96 ? 145.66301 153.52701 189.10301 1.000 88.12849 96 VAL A O 1
ATOM 575 N N . LEU A 1 97 ? 145.69701 154.42601 191.17201 1.000 91.31030 97 LEU A N 1
ATOM 576 C CA . LEU A 1 97 ? 144.39401 153.90901 191.56001 1.000 91.31030 97 LEU A CA 1
ATOM 577 C C . LEU A 1 97 ? 143.38201 155.04401 191.53401 1.000 91.31030 97 LEU A C 1
ATOM 578 O O . LEU A 1 97 ? 143.63301 156.11601 192.09001 1.000 91.31030 97 LEU A O 1
ATOM 583 N N . GLU A 1 98 ? 142.24501 154.81201 190.88601 1.000 97.98287 98 GLU A N 1
ATOM 584 C CA . GLU A 1 98 ? 141.18801 155.80901 190.78201 1.000 97.98287 98 GLU A CA 1
ATOM 585 C C . GLU A 1 98 ? 139.88401 155.16701 191.22801 1.000 97.98287 98 GLU A C 1
ATOM 586 O O . GLU A 1 98 ? 139.42801 154.19401 190.62001 1.000 97.98287 98 GLU A O 1
ATOM 592 N N . GLY A 1 99 ? 139.29301 155.70501 192.28401 1.000 99.79203 99 GLY A N 1
ATOM 593 C CA . GLY A 1 99 ? 138.06701 155.16101 192.84901 1.000 99.79203 99 GLY A CA 1
ATOM 594 C C . GLY A 1 99 ? 136.98801 156.22001 192.95101 1.000 99.79203 99 GLY A C 1
ATOM 595 O O . GLY A 1 99 ? 137.28101 157.39001 193.20001 1.000 99.79203 99 GLY A O 1
ATOM 596 N N . GLU A 1 100 ? 135.73701 155.80001 192.75201 1.000 109.04623 100 GLU A N 1
ATOM 597 C CA . GLU A 1 100 ? 134.61601 156.72801 192.87001 1.000 109.04623 100 GLU A CA 1
ATOM 598 C C . GLU A 1 100 ? 134.50001 157.27301 194.28601 1.000 109.04623 100 GLU A C 1
ATOM 599 O O . GLU A 1 100 ? 134.27501 158.47301 194.48001 1.000 109.04623 100 GLU A O 1
ATOM 605 N N . GLN A 1 101 ? 134.64201 156.40901 195.28401 1.000 107.74030 101 GLN A N 1
ATOM 606 C CA . GLN A 1 101 ? 134.64801 156.72901 196.70301 1.000 107.74030 101 GLN A CA 1
ATOM 607 C C . GLN A 1 101 ? 136.06801 157.01201 197.17001 1.000 107.74030 101 GLN A C 1
ATOM 608 O O . GLN A 1 101 ? 137.02801 156.58401 196.51901 1.000 107.74030 101 GLN A O 1
ATOM 614 N N . PRO A 1 102 ? 136.24701 157.74201 198.27101 1.000 101.79591 102 PRO A N 1
ATOM 615 C CA . PRO A 1 102 ? 137.60301 157.97501 198.77901 1.000 101.79591 102 PRO A CA 1
ATOM 616 C C . PRO A 1 102 ? 138.31301 156.66301 199.07201 1.000 101.79591 102 PRO A C 1
ATOM 617 O O . PRO A 1 102 ? 137.71401 155.70701 199.56701 1.000 101.79591 102 PRO A O 1
ATOM 621 N N . LEU A 1 103 ? 139.60401 156.62301 198.74901 1.000 96.05765 103 LEU A N 1
ATOM 622 C CA . LEU A 1 103 ? 140.39401 155.41301 198.93101 1.000 96.05765 103 LEU A CA 1
ATOM 623 C C . LEU A 1 103 ? 140.56901 155.10801 200.41201 1.000 96.05765 103 LEU A C 1
ATOM 624 O O . LEU A 1 103 ? 141.28801 155.81801 201.12101 1.000 96.05765 103 LEU A O 1
ATOM 629 N N . GLY A 1 104 ? 139.91001 154.05501 200.88301 1.000 103.51378 104 GLY A N 1
ATOM 630 C CA . GLY A 1 104 ? 139.94601 153.70101 202.28601 1.000 103.51378 104 GLY A CA 1
ATOM 631 C C . GLY A 1 104 ? 140.09901 152.21301 202.51101 1.000 103.51378 104 GLY A C 1
ATOM 632 O O . GLY A 1 104 ? 141.04701 151.59501 202.01801 1.000 103.51378 104 GLY A O 1
ATOM 633 N N . ASP A 1 105 ? 139.17601 151.63201 203.27101 1.000 111.08373 105 ASP A N 1
ATOM 634 C CA . ASP A 1 105 ? 139.21501 150.20201 203.53801 1.000 111.08373 105 ASP A CA 1
ATOM 635 C C . ASP A 1 105 ? 139.05401 149.40701 202.24801 1.000 111.08373 105 ASP A C 1
ATOM 636 O O . ASP A 1 105 ? 138.30201 149.79201 201.34801 1.000 111.08373 105 ASP A O 1
ATOM 641 N N . GLU A 1 106 ? 139.80801 148.31001 202.16101 1.000 107.56541 106 GLU A N 1
ATOM 642 C CA . GLU A 1 106 ? 139.86301 147.37701 201.03901 1.000 107.56541 106 GLU A CA 1
ATOM 643 C C . GLU A 1 106 ? 140.59201 147.97901 199.84501 1.000 107.56541 106 GLU A C 1
ATOM 644 O O . GLU A 1 106 ? 141.11701 147.24301 199.00601 1.000 107.56541 106 GLU A O 1
ATOM 650 N N . ALA A 1 107 ? 140.77501 149.29801 199.83801 1.000 102.17141 107 ALA A N 1
ATOM 651 C CA . ALA A 1 107 ? 141.56101 149.91101 198.77401 1.000 102.17141 107 ALA A CA 1
ATOM 652 C C . ALA A 1 107 ? 143.04501 149.79001 199.07201 1.000 102.17141 107 ALA A C 1
ATOM 653 O O . ALA A 1 107 ? 143.83801 149.43901 198.18801 1.000 102.17141 107 ALA A O 1
ATOM 655 N N . HIS A 1 108 ? 143.42601 150.05401 200.32201 1.000 100.92744 108 HIS A N 1
ATOM 656 C CA . HIS A 1 108 ? 144.78401 149.76701 200.75601 1.000 100.92744 108 HIS A CA 1
ATOM 657 C C . HIS A 1 108 ? 145.09501 148.28601 200.60101 1.000 100.92744 108 HIS A C 1
ATOM 658 O O . HIS A 1 108 ? 146.20901 147.91901 200.21501 1.000 100.92744 108 HIS A O 1
ATOM 665 N N . LYS A 1 109 ? 144.11401 147.42001 200.86501 1.000 102.47923 109 LYS A N 1
ATOM 666 C CA . LYS A 1 109 ? 144.33301 145.99301 200.65401 1.000 102.47923 109 LYS A CA 1
ATOM 667 C C . LYS A 1 109 ? 144.60201 145.68801 199.18701 1.000 102.47923 109 LYS A C 1
ATOM 668 O O . LYS A 1 109 ? 145.65101 145.12601 198.86101 1.000 102.47923 109 LYS A O 1
ATOM 674 N N . TYR A 1 110 ? 143.71101 146.12801 198.29101 1.000 98.13063 110 TYR A N 1
ATOM 675 C CA . TYR A 1 110 ? 143.89301 145.91001 196.85801 1.000 98.13063 110 TYR A CA 1
ATOM 676 C C . TYR A 1 110 ? 145.27101 146.37901 196.40901 1.000 98.13063 110 TYR A C 1
ATOM 677 O O . TYR A 1 110 ? 145.98601 145.66501 195.69001 1.000 98.13063 110 TYR A O 1
ATOM 686 N N . TYR A 1 111 ? 145.67401 147.56501 196.86401 1.000 97.35561 111 TYR A N 1
ATOM 687 C CA . TYR A 1 111 ? 147.02301 148.04901 196.60301 1.000 97.35561 111 TYR A CA 1
ATOM 688 C C . TYR A 1 111 ? 148.06801 147.08401 197.15201 1.000 97.35561 111 TYR A C 1
ATOM 689 O O . TYR A 1 111 ? 149.12901 146.89401 196.54601 1.000 97.35561 111 TYR A O 1
ATOM 698 N N . ASP A 1 112 ? 147.78201 146.46001 198.29801 1.000 101.25001 112 ASP A N 1
ATOM 699 C CA . ASP A 1 112 ? 148.75401 145.56101 198.91101 1.000 101.25001 112 ASP A CA 1
ATOM 700 C C . ASP A 1 112 ? 148.94401 144.28601 198.09601 1.000 101.25001 112 ASP A C 1
ATOM 701 O O . ASP A 1 112 ? 150.08101 143.85801 197.88301 1.000 101.25001 112 ASP A O 1
ATOM 706 N N . GLU A 1 113 ? 147.85701 143.65501 197.63901 1.000 102.47920 113 GLU A N 1
ATOM 707 C CA . GLU A 1 113 ? 148.05501 142.50101 196.75601 1.000 102.47920 113 GLU A CA 1
ATOM 708 C C . GLU A 1 113 ? 148.73301 142.91201 195.45701 1.000 102.47920 113 GLU A C 1
ATOM 709 O O . GLU A 1 113 ? 149.56001 142.16101 194.92401 1.000 102.47920 113 GLU A O 1
ATOM 715 N N . ILE A 1 114 ? 148.41301 144.09701 194.93101 1.000 97.61196 114 ILE A N 1
ATOM 716 C CA . ILE A 1 114 ? 149.07301 144.53401 193.70301 1.000 97.61196 114 ILE A CA 1
ATOM 717 C C . ILE A 1 114 ? 150.58101 144.62801 193.91201 1.000 97.61196 114 ILE A C 1
ATOM 718 O O . ILE A 1 114 ? 151.36701 144.05801 193.14501 1.000 97.61196 114 ILE A O 1
ATOM 723 N N . VAL A 1 115 ? 151.00801 145.31801 194.97201 1.000 97.85429 115 VAL A N 1
ATOM 724 C CA . VAL A 1 115 ? 152.44301 145.49201 195.19001 1.000 97.85429 115 VAL A CA 1
ATOM 725 C C . VAL A 1 115 ? 153.10601 144.17601 195.58201 1.000 97.85429 115 VAL A C 1
ATOM 726 O O . VAL A 1 115 ? 154.27801 143.94901 195.25701 1.000 97.85429 115 VAL A O 1
ATOM 730 N N . ASP A 1 116 ? 152.38901 143.29101 196.27801 1.000 99.97156 116 ASP A N 1
ATOM 731 C CA . ASP A 1 116 ? 152.96801 142.00301 196.64401 1.000 99.97156 116 ASP A CA 1
ATOM 732 C C . ASP A 1 116 ? 153.21501 141.14501 195.41401 1.000 99.97156 116 ASP A C 1
ATOM 733 O O . ASP A 1 116 ? 154.27501 140.52201 195.28601 1.000 99.97156 116 ASP A O 1
ATOM 738 N N . LYS A 1 117 ? 152.24801 141.09501 194.49701 1.000 98.35705 117 LYS A N 1
ATOM 739 C CA . LYS A 1 117 ? 152.46601 140.36601 193.25701 1.000 98.35705 117 LYS A CA 1
ATOM 740 C C . LYS A 1 117 ? 153.50001 141.04401 192.37301 1.000 98.35705 117 LYS A C 1
ATOM 741 O O . LYS A 1 117 ? 154.15901 140.36501 191.58101 1.000 98.35705 117 LYS A O 1
ATOM 747 N N . LEU A 1 118 ? 153.65801 142.36401 192.48801 1.000 95.84323 118 LEU A N 1
ATOM 748 C CA . LEU A 1 118 ? 154.71901 143.04101 191.75101 1.000 95.84323 118 LEU A CA 1
ATOM 749 C C . LEU A 1 118 ? 156.09201 142.64501 192.27901 1.000 95.84323 118 LEU A C 1
ATOM 750 O O . LEU A 1 118 ? 157.01001 142.36401 191.50101 1.000 95.84323 118 LEU A O 1
ATOM 755 N N . GLU A 1 119 ? 156.25301 142.61701 193.60101 1.000 101.15314 119 GLU A N 1
ATOM 756 C CA . GLU A 1 119 ? 157.53201 142.23701 194.19001 1.000 101.15314 119 GLU A CA 1
ATOM 757 C C . GLU A 1 119 ? 157.81501 140.74701 194.08101 1.000 101.15314 119 GLU A C 1
ATOM 758 O O . GLU A 1 119 ? 158.93901 140.32801 194.37601 1.000 101.15314 119 GLU A O 1
ATOM 764 N N . ALA A 1 120 ? 156.83601 139.94201 193.67201 1.000 101.32846 120 ALA A N 1
ATOM 765 C CA . ALA A 1 120 ? 157.02201 138.51301 193.47501 1.000 101.32846 120 ALA A CA 1
ATOM 766 C C . ALA A 1 120 ? 157.41101 138.17601 192.04201 1.000 101.32846 120 ALA A C 1
ATOM 767 O O . ALA A 1 120 ? 157.45901 136.99601 191.67801 1.000 101.32846 120 ALA A O 1
ATOM 769 N N . ASP A 1 121 ? 157.68801 139.18801 191.22301 1.000 99.58532 121 ASP A N 1
ATOM 770 C CA . ASP A 1 121 ? 158.06901 139.00601 189.82301 1.000 99.58532 121 ASP A CA 1
ATOM 771 C C . ASP A 1 121 ? 159.35601 139.77501 189.56001 1.000 99.58532 121 ASP A C 1
ATOM 772 O O . ASP A 1 121 ? 159.34701 140.82201 188.90301 1.000 99.58532 121 ASP A O 1
ATOM 777 N N . PRO A 1 122 ? 160.49001 139.27701 190.05901 1.000 99.89025 122 PRO A N 1
ATOM 778 C CA . PRO A 1 122 ? 161.76501 139.96401 189.80101 1.000 99.89025 122 PRO A CA 1
ATOM 779 C C . PRO A 1 122 ? 162.17601 139.94601 188.34301 1.000 99.89025 122 PRO A C 1
ATOM 780 O O . PRO A 1 122 ? 163.07001 140.71201 187.96101 1.000 99.89025 122 PRO A O 1
ATOM 784 N N . ALA A 1 123 ? 161.56501 139.09201 187.51901 1.000 100.78001 123 ALA A N 1
ATOM 785 C CA . ALA A 1 123 ? 161.92701 139.03201 186.10801 1.000 100.78001 123 ALA A CA 1
ATOM 786 C C . ALA A 1 123 ? 161.60801 140.33201 185.38401 1.000 100.78001 123 ALA A C 1
ATOM 787 O O . ALA A 1 123 ? 162.27901 140.67301 184.40401 1.000 100.78001 123 ALA A O 1
ATOM 789 N N . HIS A 1 124 ? 160.60101 141.06801 185.84501 1.000 98.37951 124 HIS A N 1
ATOM 790 C CA . HIS A 1 124 ? 160.20601 142.31801 185.21001 1.000 98.37951 124 HIS A CA 1
ATOM 791 C C . HIS A 1 124 ? 160.27001 143.50301 186.15901 1.000 98.37951 124 HIS A C 1
ATOM 792 O O . HIS A 1 124 ? 160.69001 144.59101 185.75401 1.000 98.37951 124 HIS A O 1
ATOM 799 N N . VAL A 1 125 ? 159.87201 143.32301 187.41301 1.000 95.16437 125 VAL A N 1
ATOM 800 C CA . VAL A 1 125 ? 159.85001 144.40501 188.39001 1.000 95.16437 125 VAL A CA 1
ATOM 801 C C . VAL A 1 125 ? 161.13901 144.36301 189.19901 1.000 95.16437 125 VAL A C 1
ATOM 802 O O . VAL A 1 125 ? 161.46001 143.34401 189.82001 1.000 95.16437 125 VAL A O 1
ATOM 806 N N . GLU A 1 126 ? 161.87601 145.47201 189.19801 1.000 98.44932 126 GLU A N 1
ATOM 807 C CA . GLU A 1 126 ? 163.12001 145.56101 189.95201 1.000 98.44932 126 GLU A CA 1
ATOM 808 C C . GLU A 1 126 ? 162.90301 146.14201 191.34401 1.000 98.44932 126 GLU A C 1
ATOM 809 O O . GLU A 1 126 ? 163.50301 145.67201 192.31501 1.000 98.44932 126 GLU A O 1
ATOM 815 N N . HIS A 1 127 ? 162.05801 147.16301 191.45801 1.000 92.84478 127 HIS A N 1
ATOM 816 C CA . HIS A 1 127 ? 161.79401 147.78901 192.74401 1.000 92.84478 127 HIS A CA 1
ATOM 817 C C . HIS A 1 127 ? 160.43501 148.46701 192.69901 1.000 92.84478 127 HIS A C 1
ATOM 818 O O . HIS A 1 127 ? 160.00001 148.95001 191.65101 1.000 92.84478 127 HIS A O 1
ATOM 825 N N . VAL A 1 128 ? 159.76901 148.49801 193.85001 1.000 89.66870 128 VAL A N 1
ATOM 826 C CA . VAL A 1 128 ? 158.48101 149.16201 194.00701 1.000 89.66870 128 VAL A CA 1
ATOM 827 C C . VAL A 1 128 ? 158.63901 150.23201 195.07401 1.000 89.66870 128 VAL A C 1
ATOM 828 O O . VAL A 1 128 ? 158.84101 149.91301 196.25101 1.000 89.66870 128 VAL A O 1
ATOM 832 N N . GLN A 1 129 ? 158.54001 151.49701 194.67001 1.000 91.54159 129 GLN A N 1
ATOM 833 C CA . GLN A 1 129 ? 158.71601 152.61201 195.59901 1.000 91.54159 129 GLN A CA 1
ATOM 834 C C . GLN A 1 129 ? 157.39201 152.87801 196.31501 1.000 91.54159 129 GLN A C 1
ATOM 835 O O . GLN A 1 129 ? 156.61201 153.76401 195.96501 1.000 91.54159 129 GLN A O 1
ATOM 841 N N . ASP A 1 130 ? 157.15301 152.07301 197.34701 1.000 92.55030 130 ASP A N 1
ATOM 842 C CA . ASP A 1 130 ? 155.88701 152.09501 198.06501 1.000 92.55030 130 ASP A CA 1
ATOM 843 C C . ASP A 1 130 ? 155.81001 153.27401 199.02401 1.000 92.55030 130 ASP A C 1
ATOM 844 O O . ASP A 1 130 ? 156.24001 153.17401 200.17601 1.000 92.55030 130 ASP A O 1
ATOM 849 N N . PHE A 1 131 ? 155.26901 154.39701 198.55601 1.000 94.03305 131 PHE A N 1
ATOM 850 C CA . PHE A 1 131 ? 155.02601 155.54101 199.42401 1.000 94.03305 131 PHE A CA 1
ATOM 851 C C . PHE A 1 131 ? 153.66601 155.47001 200.10501 1.000 94.03305 131 PHE A C 1
ATOM 852 O O . PHE A 1 131 ? 153.54501 155.82201 201.28301 1.000 94.03305 131 PHE A O 1
ATOM 860 N N . TRP A 1 132 ? 152.63601 155.02001 199.38501 1.000 95.23814 132 TRP A N 1
ATOM 861 C CA . TRP A 1 132 ? 151.28201 155.02601 199.92701 1.000 95.23814 132 TRP A CA 1
ATOM 862 C C . TRP A 1 132 ? 151.08701 153.99701 201.03001 1.000 95.23814 132 TRP A C 1
ATOM 863 O O . TRP A 1 132 ? 150.21701 154.18401 201.88601 1.000 95.23814 132 TRP A O 1
ATOM 874 N N . GLY A 1 133 ? 151.86701 152.91901 201.03301 1.000 95.77207 133 GLY A N 1
ATOM 875 C CA . GLY A 1 133 ? 151.74801 151.91901 202.07401 1.000 95.77207 133 GLY A CA 1
ATOM 876 C C . GLY A 1 133 ? 152.40801 152.27701 203.38001 1.000 95.77207 133 GLY A C 1
ATOM 877 O O . GLY A 1 133 ? 152.27401 151.53701 204.35801 1.000 95.77207 133 GLY A O 1
ATOM 878 N N . ASP A 1 134 ? 153.12101 153.40101 203.42201 1.000 100.09551 134 ASP A N 1
ATOM 879 C CA . ASP A 1 134 ? 153.80001 153.84601 204.62701 1.000 100.09551 134 ASP A CA 1
ATOM 880 C C . ASP A 1 134 ? 153.02401 154.99401 205.24601 1.000 100.09551 134 ASP A C 1
ATOM 881 O O . ASP A 1 134 ? 152.83701 156.02401 204.58101 1.000 100.09551 134 ASP A O 1
ATOM 886 N N . PRO A 1 135 ? 152.55501 154.87301 206.49101 1.000 97.88953 135 PRO A N 1
ATOM 887 C CA . PRO A 1 135 ? 151.80901 155.98701 207.09901 1.000 97.88953 135 PRO A CA 1
ATOM 888 C C . PRO A 1 135 ? 152.60401 157.27601 207.16201 1.000 97.88953 135 PRO A C 1
ATOM 889 O O . PRO A 1 135 ? 152.01201 158.36201 207.14701 1.000 97.88953 135 PRO A O 1
ATOM 893 N N . LEU A 1 136 ? 153.93301 157.18801 207.23801 1.000 99.78673 136 LEU A N 1
ATOM 894 C CA . LEU A 1 136 ? 154.75801 158.38901 207.21201 1.000 99.78673 136 LEU A CA 1
ATOM 895 C C . LEU A 1 136 ? 154.60301 159.13801 205.89401 1.000 99.78673 136 LEU A C 1
ATOM 896 O O . LEU A 1 136 ? 154.50001 160.36901 205.88001 1.000 99.78673 136 LEU A O 1
ATOM 901 N N . THR A 1 137 ? 154.57801 158.41101 204.77601 1.000 97.69521 137 THR A N 1
ATOM 902 C CA . THR A 1 137 ? 154.53801 159.01801 203.45001 1.000 97.69521 137 THR A CA 1
ATOM 903 C C . THR A 1 137 ? 153.24201 158.71501 202.71001 1.000 97.69521 137 THR A C 1
ATOM 904 O O . THR A 1 137 ? 153.18201 158.87801 201.48801 1.000 97.69521 137 THR A O 1
ATOM 908 N N . ALA A 1 138 ? 152.20301 158.27101 203.41901 1.000 95.00915 138 ALA A N 1
ATOM 909 C CA . ALA A 1 138 ? 150.93901 157.96301 202.75701 1.000 95.00915 138 ALA A CA 1
ATOM 910 C C . ALA A 1 138 ? 150.31201 159.21101 202.15201 1.000 95.00915 138 ALA A C 1
ATOM 911 O O . ALA A 1 138 ? 149.76601 159.16201 201.04401 1.000 95.00915 138 ALA A O 1
ATOM 913 N N . SER A 1 139 ? 150.38001 160.33701 202.86301 1.000 94.25731 139 SER A N 1
ATOM 914 C CA . SER A 1 139 ? 149.75901 161.56201 202.37201 1.000 94.25731 139 SER A CA 1
ATOM 915 C C . SER A 1 139 ? 150.42801 162.06601 201.10201 1.000 94.25731 139 SER A C 1
ATOM 916 O O . SER A 1 139 ? 149.80001 162.78101 200.31301 1.000 94.25731 139 SER A O 1
ATOM 919 N N . GLY A 1 140 ? 151.69301 161.71301 200.88501 1.000 91.65915 140 GLY A N 1
ATOM 920 C CA . GLY A 1 140 ? 152.39801 162.18301 199.70801 1.000 91.65915 140 GLY A CA 1
ATOM 921 C C . GLY A 1 140 ? 152.02901 161.47101 198.42601 1.000 91.65915 140 GLY A C 1
ATOM 922 O O . GLY A 1 140 ? 152.38301 161.95801 197.34801 1.000 91.65915 140 GLY A O 1
ATOM 923 N N . ALA A 1 141 ? 151.33201 160.34101 198.51401 1.000 91.16356 141 ALA A N 1
ATOM 924 C CA . ALA A 1 141 ? 150.93701 159.57201 197.34301 1.000 91.16356 141 ALA A CA 1
ATOM 925 C C . ALA A 1 141 ? 149.44601 159.66301 197.05601 1.000 91.16356 141 ALA A C 1
ATOM 926 O O . ALA A 1 141 ? 148.95001 158.94501 196.18501 1.000 91.16356 141 ALA A O 1
ATOM 928 N N . GLN A 1 142 ? 148.72201 160.52301 197.76101 1.000 92.80276 142 GLN A N 1
ATOM 929 C CA . GLN A 1 142 ? 147.28601 160.66401 197.58301 1.000 92.80276 142 GLN A CA 1
ATOM 930 C C . GLN A 1 142 ? 146.94001 162.02101 196.98701 1.000 92.80276 142 GLN A C 1
ATOM 931 O O . GLN A 1 142 ? 147.66001 163.00801 197.15601 1.000 92.80276 142 GLN A O 1
ATOM 937 N N . SER A 1 143 ? 145.82001 162.05501 196.28301 1.000 94.36962 143 SER A N 1
ATOM 938 C CA . SER A 1 143 ? 145.28601 163.30401 195.77501 1.000 94.36962 143 SER A CA 1
ATOM 939 C C . SER A 1 143 ? 144.61801 164.08601 196.90401 1.000 94.36962 143 SER A C 1
ATOM 940 O O . SER A 1 143 ? 144.17101 163.49801 197.89201 1.000 94.36962 143 SER A O 1
ATOM 943 N N . PRO A 1 144 ? 144.55301 165.41501 196.78801 1.000 95.91198 144 PRO A N 1
ATOM 944 C CA . PRO A 1 144 ? 143.91701 166.20301 197.85901 1.000 95.91198 144 PRO A CA 1
ATOM 945 C C . PRO A 1 144 ? 142.48101 165.79701 198.13601 1.000 95.91198 144 PRO A C 1
ATOM 946 O O . PRO A 1 144 ? 142.05401 165.80401 199.29701 1.000 95.91198 144 PRO A O 1
ATOM 950 N N . ASP A 1 145 ? 141.72101 165.43401 197.10201 1.000 98.11578 145 ASP A N 1
ATOM 951 C CA . ASP A 1 145 ? 140.34801 164.99201 197.30501 1.000 98.11578 145 ASP A CA 1
ATOM 952 C C . ASP A 1 145 ? 140.25701 163.58301 197.87601 1.000 98.11578 145 ASP A C 1
ATOM 953 O O . ASP A 1 145 ? 139.16501 163.16501 198.27401 1.000 98.11578 145 ASP A O 1
ATOM 958 N N . GLY A 1 146 ? 141.36401 162.84701 197.92401 1.000 96.12665 146 GLY A N 1
ATOM 959 C CA . GLY A 1 146 ? 141.36701 161.51601 198.49301 1.000 96.12665 146 GLY A CA 1
ATOM 960 C C . GLY A 1 146 ? 140.77901 160.43701 197.61601 1.000 96.12665 146 GLY A C 1
ATOM 961 O O . GLY A 1 146 ? 140.57801 159.31601 198.09501 1.000 96.12665 146 GLY A O 1
ATOM 962 N N . LEU A 1 147 ? 140.49401 160.73201 196.35201 1.000 96.43702 147 LEU A N 1
ATOM 963 C CA . LEU A 1 147 ? 139.88101 159.76801 195.45101 1.000 96.43702 147 LEU A CA 1
ATOM 964 C C . LEU A 1 147 ? 140.89201 159.00701 194.60601 1.000 96.43702 147 LEU A C 1
ATOM 965 O O . LEU A 1 147 ? 140.48701 158.15401 193.81101 1.000 96.43702 147 LEU A O 1
ATOM 970 N N . ALA A 1 148 ? 142.18501 159.28501 194.74801 1.000 93.58601 148 ALA A N 1
ATOM 971 C CA . ALA A 1 148 ? 143.17501 158.63301 193.90601 1.000 93.58601 148 ALA A CA 1
ATOM 972 C C . ALA A 1 148 ? 144.48701 158.48001 194.66001 1.000 93.58601 148 ALA A C 1
ATOM 973 O O . ALA A 1 148 ? 144.77201 159.22201 195.60201 1.000 93.58601 148 ALA A O 1
ATOM 975 N N . SER A 1 149 ? 145.28101 157.50401 194.22601 1.000 90.41809 149 SER A N 1
ATOM 976 C CA . SER A 1 149 ? 146.62101 157.29001 194.74601 1.000 90.41809 149 SER A CA 1
ATOM 977 C C . SER A 1 149 ? 147.46001 156.64901 193.65401 1.000 90.41809 149 SER A C 1
ATOM 978 O O . SER A 1 149 ? 146.93101 156.07801 192.69801 1.000 90.41809 149 SER A O 1
ATOM 981 N N . TYR A 1 150 ? 148.77801 156.74701 193.80001 1.000 88.50514 150 TYR A N 1
ATOM 982 C CA . TYR A 1 150 ? 149.68801 156.22101 192.79601 1.000 88.50514 150 TYR A CA 1
ATOM 983 C C . TYR A 1 150 ? 150.93301 155.66401 193.46701 1.000 88.50514 150 TYR A C 1
ATOM 984 O O . TYR A 1 150 ? 151.29001 156.04701 194.58301 1.000 88.50514 150 TYR A O 1
ATOM 993 N N . VAL A 1 151 ? 151.59101 154.74801 192.76301 1.000 88.03485 151 VAL A N 1
ATOM 994 C CA . VAL A 1 151 ? 152.85201 154.16201 193.20101 1.000 88.03485 151 VAL A CA 1
ATOM 995 C C . VAL A 1 151 ? 153.76601 154.05001 191.99101 1.000 88.03485 151 VAL A C 1
ATOM 996 O O . VAL A 1 151 ? 153.31801 153.70901 190.89201 1.000 88.03485 151 VAL A O 1
ATOM 1000 N N . GLN A 1 152 ? 155.04301 154.35701 192.18401 1.000 86.59937 152 GLN A N 1
ATOM 1001 C CA . GLN A 1 152 ? 156.03501 154.23701 191.12701 1.000 86.59937 152 GLN A CA 1
ATOM 1002 C C . GLN A 1 152 ? 156.74801 152.90101 191.25501 1.000 86.59937 152 GLN A C 1
ATOM 1003 O O . GLN A 1 152 ? 157.33301 152.60201 192.30001 1.000 86.59937 152 GLN A O 1
ATOM 1009 N N . VAL A 1 153 ? 156.70001 152.10601 190.19301 1.000 88.54339 153 VAL A N 1
ATOM 1010 C CA . VAL A 1 153 ? 157.34401 150.80101 190.15201 1.000 88.54339 153 VAL A CA 1
ATOM 1011 C C . VAL A 1 153 ? 158.42601 150.84101 189.08201 1.000 88.54339 153 VAL A C 1
ATOM 1012 O O . VAL A 1 153 ? 158.18701 151.30801 187.96201 1.000 88.54339 153 VAL A O 1
ATOM 1016 N N . TYR A 1 154 ? 159.62401 150.38801 189.44001 1.000 92.11144 154 TYR A N 1
ATOM 1017 C CA . TYR A 1 154 ? 160.76601 150.41401 188.53801 1.000 92.11144 154 TYR A CA 1
ATOM 1018 C C . TYR A 1 154 ? 160.91201 149.05101 187.87601 1.000 92.11144 154 TYR A C 1
ATOM 1019 O O . TYR A 1 154 ? 161.15701 148.04901 188.55601 1.000 92.11144 154 TYR A O 1
ATOM 1028 N N . THR A 1 155 ? 160.76801 149.01701 186.55901 1.000 96.58327 155 THR A N 1
ATOM 1029 C CA . THR A 1 155 ? 160.85501 147.78701 185.79101 1.000 96.58327 155 THR A CA 1
ATOM 1030 C C . THR A 1 155 ? 162.22301 147.66901 185.13001 1.000 96.58327 155 THR A C 1
ATOM 1031 O O . THR A 1 155 ? 163.01501 148.61401 185.10501 1.000 96.58327 155 THR A O 1
ATOM 1035 N N . ARG A 1 156 ? 162.49901 146.48501 184.59401 1.000 99.80630 156 ARG A N 1
ATOM 1036 C CA . ARG A 1 156 ? 163.74901 146.24801 183.89001 1.000 99.80630 156 ARG A CA 1
ATOM 1037 C C . ARG A 1 156 ? 163.61801 146.65901 182.42901 1.000 99.80630 156 ARG A C 1
ATOM 1038 O O . ARG A 1 156 ? 162.58101 146.45201 181.79501 1.000 99.80630 156 ARG A O 1
ATOM 1046 N N . GLY A 1 157 ? 164.68401 147.24101 181.90301 1.000 100.46598 157 GLY A N 1
ATOM 1047 C CA . GLY A 1 157 ? 164.69501 147.82101 180.57701 1.000 100.46598 157 GLY A CA 1
ATOM 1048 C C . GLY A 1 157 ? 165.13601 149.27501 180.60501 1.000 100.46598 157 GLY A C 1
ATOM 1049 O O . GLY A 1 157 ? 165.34201 149.88001 181.65701 1.000 100.46598 157 GLY A O 1
ATOM 1050 N N . ASN A 1 158 ? 165.27401 149.83901 179.41101 1.000 102.15329 158 ASN A N 1
ATOM 1051 C CA . ASN A 1 158 ? 165.78901 151.19501 179.27001 1.000 102.15329 158 ASN A CA 1
ATOM 1052 C C . ASN A 1 158 ? 164.79101 152.09101 178.55401 1.000 102.15329 158 ASN A C 1
ATOM 1053 O O . ASN A 1 158 ? 165.16801 152.96601 177.76901 1.000 102.15329 158 ASN A O 1
ATOM 1058 N N . GLN A 1 159 ? 163.50001 151.88501 178.82001 1.000 101.65180 159 GLN A N 1
ATOM 1059 C CA . GLN A 1 159 ? 162.43301 152.77901 178.36901 1.000 101.65180 159 GLN A CA 1
ATOM 1060 C C . GLN A 1 159 ? 162.45401 152.93601 176.84501 1.000 101.65180 159 GLN A C 1
ATOM 1061 O O . GLN A 1 159 ? 162.71701 154.00601 176.29701 1.000 101.65180 159 GLN A O 1
ATOM 1067 N N . GLY A 1 160 ? 162.17901 151.82501 176.17401 1.000 104.49485 160 GLY A N 1
ATOM 1068 C CA . GLY A 1 160 ? 162.16101 151.82601 174.72601 1.000 104.49485 160 GLY A CA 1
ATOM 1069 C C . GLY A 1 160 ? 162.66201 150.53401 174.12301 1.000 104.49485 160 GLY A C 1
ATOM 1070 O O . GLY A 1 160 ? 162.28901 150.18401 173.00101 1.000 104.49485 160 GLY A O 1
ATOM 1071 N N . GLU A 1 161 ? 163.50601 149.81201 174.85401 1.000 102.70578 161 GLU A N 1
ATOM 1072 C CA . GLU A 1 161 ? 163.90301 148.48901 174.41001 1.000 102.70578 161 GLU A CA 1
ATOM 1073 C C . GLU A 1 161 ? 162.71501 147.53801 174.48901 1.000 102.70578 161 GLU A C 1
ATOM 1074 O O . GLU A 1 161 ? 161.67601 147.84301 175.08001 1.000 102.70578 161 GLU A O 1
ATOM 1080 N N . ALA A 1 162 ? 162.87201 146.36901 173.87001 1.000 102.22359 162 ALA A N 1
ATOM 1081 C CA . ALA A 1 162 ? 161.83701 145.35101 173.99101 1.000 102.22359 162 ALA A CA 1
ATOM 1082 C C . ALA A 1 162 ? 161.64601 144.94201 175.44301 1.000 102.22359 162 ALA A C 1
ATOM 1083 O O . ALA A 1 162 ? 160.51901 144.95101 175.95101 1.000 102.22359 162 ALA A O 1
ATOM 1085 N N . LEU A 1 163 ? 162.74601 144.64801 176.14301 1.000 100.85771 163 LEU A N 1
ATOM 1086 C CA . LEU A 1 163 ? 162.65901 144.16401 177.51701 1.000 100.85771 163 LEU A CA 1
ATOM 1087 C C . LEU A 1 163 ? 161.79501 145.07801 178.37401 1.000 100.85771 163 LEU A C 1
ATOM 1088 O O . LEU A 1 163 ? 160.98401 144.60401 179.17701 1.000 100.85771 163 LEU A O 1
ATOM 1093 N N . ALA A 1 164 ? 161.92601 146.39301 178.18801 1.000 100.19249 164 ALA A N 1
ATOM 1094 C CA . ALA A 1 164 ? 161.03401 147.32101 178.87201 1.000 100.19249 164 ALA A CA 1
ATOM 1095 C C . ALA A 1 164 ? 159.58801 147.11601 178.43901 1.000 100.19249 164 ALA A C 1
ATOM 1096 O O . ALA A 1 164 ? 158.66301 147.28801 179.24001 1.000 100.19249 164 ALA A O 1
ATOM 1098 N N . ASN A 1 165 ? 159.37101 146.73801 177.17801 1.000 99.79484 165 ASN A N 1
ATOM 1099 C CA . ASN A 1 165 ? 158.00401 146.54201 176.70401 1.000 99.79484 165 ASN A CA 1
ATOM 1100 C C . ASN A 1 165 ? 157.35901 145.31901 177.34601 1.000 99.79484 165 ASN A C 1
ATOM 1101 O O . ASN A 1 165 ? 156.20901 145.39001 177.79701 1.000 99.79484 165 ASN A O 1
ATOM 1106 N N . GLU A 1 166 ? 158.07301 144.18701 177.41301 1.000 102.90531 166 GLU A N 1
ATOM 1107 C CA . GLU A 1 166 ? 157.50001 143.05501 178.14101 1.000 102.90531 166 GLU A CA 1
ATOM 1108 C C . GLU A 1 166 ? 157.40601 143.34501 179.63301 1.000 102.90531 166 GLU A C 1
ATOM 1109 O O . GLU A 1 166 ? 156.52801 142.80901 180.31301 1.000 102.90531 166 GLU A O 1
ATOM 1115 N N . SER A 1 167 ? 158.28301 144.20001 180.16201 1.000 99.00074 167 SER A N 1
ATOM 1116 C CA . SER A 1 167 ? 158.15001 144.59301 181.56101 1.000 99.00074 167 SER A CA 1
ATOM 1117 C C . SER A 1 167 ? 156.84201 145.33801 181.79901 1.000 99.00074 167 SER A C 1
ATOM 1118 O O . SER A 1 167 ? 156.11001 145.04201 182.75101 1.000 99.00074 167 SER A O 1
ATOM 1121 N N . VAL A 1 168 ? 156.52601 146.29801 180.92901 1.000 96.42591 168 VAL A N 1
ATOM 1122 C CA . VAL A 1 168 ? 155.27801 147.04601 181.05601 1.000 96.42591 168 VAL A CA 1
ATOM 1123 C C . VAL A 1 168 ? 154.08201 146.12401 180.86001 1.000 96.42591 168 VAL A C 1
ATOM 1124 O O . VAL A 1 168 ? 153.07201 146.23201 181.56701 1.000 96.42591 168 VAL A O 1
ATOM 1128 N N . GLU A 1 169 ? 154.17301 145.20701 179.89401 1.000 98.69176 169 GLU A N 1
ATOM 1129 C CA . GLU A 1 169 ? 153.08201 144.26401 179.67101 1.000 98.69176 169 GLU A CA 1
ATOM 1130 C C . GLU A 1 169 ? 152.85701 143.38001 180.89101 1.000 98.69176 169 GLU A C 1
ATOM 1131 O O . GLU A 1 169 ? 151.71201 143.12801 181.28201 1.000 98.69176 169 GLU A O 1
ATOM 1137 N N . ALA A 1 170 ? 153.94001 142.90101 181.50701 1.000 95.90160 170 ALA A N 1
ATOM 1138 C CA . ALA A 1 170 ? 153.81301 142.07901 182.70301 1.000 95.90160 170 ALA A CA 1
ATOM 1139 C C . ALA A 1 170 ? 153.21601 142.87101 183.85501 1.000 95.90160 170 ALA A C 1
ATOM 1140 O O . ALA A 1 170 ? 152.40001 142.34601 184.62001 1.000 95.90160 170 ALA A O 1
ATOM 1142 N N . VAL A 1 171 ? 153.61401 144.13701 184.00001 1.000 93.90357 171 VAL A N 1
ATOM 1143 C CA . VAL A 1 171 ? 153.04201 144.96601 185.05801 1.000 93.90357 171 VAL A CA 1
ATOM 1144 C C . VAL A 1 171 ? 151.54601 145.15101 184.84001 1.000 93.90357 171 VAL A C 1
ATOM 1145 O O . VAL A 1 171 ? 150.75001 145.05401 185.78201 1.000 93.90357 171 VAL A O 1
ATOM 1149 N N . GLN A 1 172 ? 151.13801 145.41301 183.59601 1.000 94.98962 172 GLN A N 1
ATOM 1150 C CA . GLN A 1 172 ? 149.71501 145.56601 183.31001 1.000 94.98962 172 GLN A CA 1
ATOM 1151 C C . GLN A 1 172 ? 148.95401 144.27601 183.57901 1.000 94.98962 172 GLN A C 1
ATOM 1152 O O . GLN A 1 172 ? 147.83901 144.30401 184.11301 1.000 94.98962 172 GLN A O 1
ATOM 1158 N N . ASP A 1 173 ? 149.53401 143.13401 183.20601 1.000 99.86939 173 ASP A N 1
ATOM 1159 C CA . ASP A 1 173 ? 148.88001 141.85501 183.46501 1.000 99.86939 173 ASP A CA 1
ATOM 1160 C C . ASP A 1 173 ? 148.73001 141.60501 184.96001 1.000 99.86939 173 ASP A C 1
ATOM 1161 O O . ASP A 1 173 ? 147.68201 141.13601 185.41701 1.000 99.86939 173 ASP A O 1
ATOM 1166 N N . ILE A 1 174 ? 149.77001 141.91701 185.73601 1.000 95.75984 174 ILE A N 1
ATOM 1167 C CA . ILE A 1 174 ? 149.70201 141.74901 187.18501 1.000 95.75984 174 ILE A CA 1
ATOM 1168 C C . ILE A 1 174 ? 148.61901 142.64401 187.77001 1.000 95.75984 174 ILE A C 1
ATOM 1169 O O . ILE A 1 174 ? 147.84201 142.22601 188.63601 1.000 95.75984 174 ILE A O 1
ATOM 1174 N N . VAL A 1 175 ? 148.55101 143.89101 187.30101 1.000 97.25756 175 VAL A N 1
ATOM 1175 C CA . VAL A 1 175 ? 147.54801 144.82201 187.81001 1.000 97.25756 175 VAL A CA 1
ATOM 1176 C C . VAL A 1 175 ? 146.14301 144.32801 187.48801 1.000 97.25756 175 VAL A C 1
ATOM 1177 O O . VAL A 1 175 ? 145.25101 144.34801 188.34401 1.000 97.25756 175 VAL A O 1
ATOM 1181 N N . GLU A 1 176 ? 145.92501 143.86501 186.25601 1.000 101.39255 176 GLU A N 1
ATOM 1182 C CA . GLU A 1 176 ? 144.59101 143.43401 185.85701 1.000 101.39255 176 GLU A CA 1
ATOM 1183 C C . GLU A 1 176 ? 144.20401 142.08901 186.45601 1.000 101.39255 176 GLU A C 1
ATOM 1184 O O . GLU A 1 176 ? 143.01101 141.77801 186.51901 1.000 101.39255 176 GLU A O 1
ATOM 1190 N N . SER A 1 177 ? 145.17601 141.28401 186.89101 1.000 100.65353 177 SER A N 1
ATOM 1191 C CA . SER A 1 177 ? 144.84301 139.98301 187.46201 1.000 100.65353 177 SER A CA 1
ATOM 1192 C C . SER A 1 177 ? 144.13401 140.11501 188.80301 1.000 100.65353 177 SER A C 1
ATOM 1193 O O . SER A 1 177 ? 143.22001 139.33701 189.09701 1.000 100.65353 177 SER A O 1
ATOM 1196 N N . VAL A 1 178 ? 144.53401 141.07901 189.62201 1.000 99.06271 178 VAL A N 1
ATOM 1197 C CA . VAL A 1 178 ? 143.95701 141.22301 190.96401 1.000 99.06271 178 VAL A CA 1
ATOM 1198 C C . VAL A 1 178 ? 142.50801 141.68001 190.84401 1.000 99.06271 178 VAL A C 1
ATOM 1199 O O . VAL A 1 178 ? 142.22401 142.64101 190.10701 1.000 99.06271 178 VAL A O 1
ATOM 1203 N N . PRO A 1 179 ? 141.56301 141.03701 191.53001 1.000 100.28279 179 PRO A N 1
ATOM 1204 C CA . PRO A 1 179 ? 140.17001 141.50101 191.48001 1.000 100.28279 179 PRO A CA 1
ATOM 1205 C C . PRO A 1 179 ? 140.02101 142.84301 192.18201 1.000 100.28279 179 PRO A C 1
ATOM 1206 O O . PRO A 1 179 ? 140.52601 143.04301 193.28801 1.000 100.28279 179 PRO A O 1
ATOM 1210 N N . ALA A 1 180 ? 139.31601 143.76101 191.53001 1.000 99.21340 180 ALA A N 1
ATOM 1211 C CA . ALA A 1 180 ? 139.20001 145.12001 192.02901 1.000 99.21340 180 ALA A CA 1
ATOM 1212 C C . ALA A 1 180 ? 138.06801 145.24101 193.04801 1.000 99.21340 180 ALA A C 1
ATOM 1213 O O . ALA A 1 180 ? 137.08601 144.49801 192.98801 1.000 99.21340 180 ALA A O 1
ATOM 1215 N N . PRO A 1 181 ? 138.18801 146.16901 193.99301 1.000 98.01405 181 PRO A N 1
ATOM 1216 C CA . PRO A 1 181 ? 137.07801 146.45001 194.90501 1.000 98.01405 181 PRO A CA 1
ATOM 1217 C C . PRO A 1 181 ? 135.92701 147.10001 194.16101 1.000 98.01405 181 PRO A C 1
ATOM 1218 O O . PRO A 1 181 ? 136.11501 147.63701 193.05901 1.000 98.01405 181 PRO A O 1
ATOM 1222 N N . PRO A 1 182 ? 134.72001 147.07501 194.72501 1.000 98.71217 182 PRO A N 1
ATOM 1223 C CA . PRO A 1 182 ? 133.56001 147.61201 194.00101 1.000 98.71217 182 PRO A CA 1
ATOM 1224 C C . PRO A 1 182 ? 133.60401 149.12301 193.84601 1.000 98.71217 182 PRO A C 1
ATOM 1225 O O . PRO A 1 182 ? 132.91401 149.84901 194.56701 1.000 98.71217 182 PRO A O 1
ATOM 1229 N N . GLY A 1 183 ? 134.41501 149.60601 192.90901 1.000 98.99666 183 GLY A N 1
ATOM 1230 C CA . GLY A 1 183 ? 134.46601 151.02601 192.62401 1.000 98.99666 183 GLY A CA 1
ATOM 1231 C C . GLY A 1 183 ? 135.86801 151.57301 192.46301 1.000 98.99666 183 GLY A C 1
ATOM 1232 O O . GLY A 1 183 ? 136.04601 152.76701 192.21001 1.000 98.99666 183 GLY A O 1
ATOM 1233 N N . VAL A 1 184 ? 136.87201 150.71101 192.59801 1.000 96.26619 184 VAL A N 1
ATOM 1234 C CA . VAL A 1 184 ? 138.27301 151.10101 192.49701 1.000 96.26619 184 VAL A CA 1
ATOM 1235 C C . VAL A 1 184 ? 138.84501 150.51301 191.21601 1.000 96.26619 184 VAL A C 1
ATOM 1236 O O . VAL A 1 184 ? 138.70001 149.31301 190.95701 1.000 96.26619 184 VAL A O 1
ATOM 1240 N N . LYS A 1 185 ? 139.48701 151.35801 190.41601 1.000 95.30587 185 LYS A N 1
ATOM 1241 C CA . LYS A 1 185 ? 140.09701 150.94501 189.16301 1.000 95.30587 185 LYS A CA 1
ATOM 1242 C C . LYS A 1 185 ? 141.55101 151.38801 189.14601 1.000 95.30587 185 LYS A C 1
ATOM 1243 O O . LYS A 1 185 ? 141.87501 152.49401 189.58601 1.000 95.30587 185 LYS A O 1
ATOM 1249 N N . ALA A 1 186 ? 142.42401 150.52201 188.64101 1.000 92.03777 186 ALA A N 1
ATOM 1250 C CA . ALA A 1 186 ? 143.85301 150.78401 188.60201 1.000 92.03777 186 ALA A CA 1
ATOM 1251 C C . ALA A 1 186 ? 144.32701 150.88901 187.16001 1.000 92.03777 186 ALA A C 1
ATOM 1252 O O . ALA A 1 186 ? 143.89901 150.12501 186.29101 1.000 92.03777 186 ALA A O 1
ATOM 1254 N N . TYR A 1 187 ? 145.22201 151.84201 186.91701 1.000 90.63100 187 TYR A N 1
ATOM 1255 C CA . TYR A 1 187 ? 145.78301 152.07301 185.59501 1.000 90.63100 187 TYR A CA 1
ATOM 1256 C C . TYR A 1 187 ? 147.30101 152.10001 185.68401 1.000 90.63100 187 TYR A C 1
ATOM 1257 O O . TYR A 1 187 ? 147.87101 152.46601 186.71301 1.000 90.63100 187 TYR A O 1
ATOM 1266 N N . VAL A 1 188 ? 147.94801 151.71301 184.59201 1.000 87.71735 188 VAL A N 1
ATOM 1267 C CA . VAL A 1 188 ? 149.40201 151.68001 184.49801 1.000 87.71735 188 VAL A CA 1
ATOM 1268 C C . VAL A 1 188 ? 149.80801 152.74801 183.49201 1.000 87.71735 188 VAL A C 1
ATOM 1269 O O . VAL A 1 188 ? 149.56801 152.60701 182.28801 1.000 87.71735 188 VAL A O 1
ATOM 1273 N N . THR A 1 189 ? 150.42701 153.81801 183.97701 1.000 91.54587 189 THR A N 1
ATOM 1274 C CA . THR A 1 189 ? 150.86401 154.92201 183.14101 1.000 91.54587 189 THR A CA 1
ATOM 1275 C C . THR A 1 189 ? 152.35801 155.16501 183.33301 1.000 91.54587 189 THR A C 1
ATOM 1276 O O . THR A 1 189 ? 153.05101 154.41001 184.02301 1.000 91.54587 189 THR A O 1
ATOM 1280 N N . GLY A 1 190 ? 152.85701 156.23301 182.71801 1.000 92.59931 190 GLY A N 1
ATOM 1281 C CA . GLY A 1 190 ? 154.25501 156.57801 182.80101 1.000 92.59931 190 GLY A CA 1
ATOM 1282 C C . GLY A 1 190 ? 154.89501 156.66201 181.43201 1.000 92.59931 190 GLY A C 1
ATOM 1283 O O . GLY A 1 190 ? 154.38401 156.11501 180.45001 1.000 92.59931 190 GLY A O 1
ATOM 1284 N N . PRO A 1 191 ? 156.02901 157.36301 181.33801 1.000 95.17101 191 PRO A N 1
ATOM 1285 C CA . PRO A 1 191 ? 156.70401 157.48201 180.03601 1.000 95.17101 191 PRO A CA 1
ATOM 1286 C C . PRO A 1 191 ? 157.09501 156.14301 179.43801 1.000 95.17101 191 PRO A C 1
ATOM 1287 O O . PRO A 1 191 ? 156.97801 155.96101 178.21901 1.000 95.17101 191 PRO A O 1
ATOM 1291 N N . ALA A 1 192 ? 157.54501 155.19601 180.26101 1.000 93.51920 192 ALA A N 1
ATOM 1292 C CA . ALA A 1 192 ? 157.82301 153.85801 179.76001 1.000 93.51920 192 ALA A CA 1
ATOM 1293 C C . ALA A 1 192 ? 156.56101 153.18101 179.25001 1.000 93.51920 192 ALA A C 1
ATOM 1294 O O . ALA A 1 192 ? 156.60601 152.48301 178.23301 1.000 93.51920 192 ALA A O 1
ATOM 1296 N N . ALA A 1 193 ? 155.43201 153.38001 179.93301 1.000 93.75581 193 ALA A N 1
ATOM 1297 C CA . ALA A 1 193 ? 154.16601 152.85701 179.43501 1.000 93.75581 193 ALA A CA 1
ATOM 1298 C C . ALA A 1 193 ? 153.78601 153.48701 178.10301 1.000 93.75581 193 ALA A C 1
ATOM 1299 O O . ALA A 1 193 ? 153.28601 152.79101 177.21201 1.000 93.75581 193 ALA A O 1
ATOM 1301 N N . LEU A 1 194 ? 154.00501 154.79401 177.95001 1.000 94.16589 194 LEU A N 1
ATOM 1302 C CA . LEU A 1 194 ? 153.72201 155.44801 176.67701 1.000 94.16589 194 LEU A CA 1
ATOM 1303 C C . LEU A 1 194 ? 154.57701 154.86501 175.55901 1.000 94.16589 194 LEU A C 1
ATOM 1304 O O . LEU A 1 194 ? 154.07501 154.57601 174.46401 1.000 94.16589 194 LEU A O 1
ATOM 1309 N N . SER A 1 195 ? 155.87101 154.67301 175.82101 1.000 93.28276 195 SER A N 1
ATOM 1310 C CA . SER A 1 195 ? 156.74101 154.07601 174.81401 1.000 93.28276 195 SER A CA 1
ATOM 1311 C C . SER A 1 195 ? 156.30301 152.65501 174.48201 1.000 93.28276 195 SER A C 1
ATOM 1312 O O . SER A 1 195 ? 156.31801 152.25001 173.31401 1.000 93.28276 195 SER A O 1
ATOM 1315 N N . ALA A 1 196 ? 155.91101 151.88401 175.49701 1.000 93.73347 196 ALA A N 1
ATOM 1316 C CA . ALA A 1 196 ? 155.47701 150.51101 175.26301 1.000 93.73347 196 ALA A CA 1
ATOM 1317 C C . ALA A 1 196 ? 154.21301 150.46601 174.41801 1.000 93.73347 196 ALA A C 1
ATOM 1318 O O . ALA A 1 196 ? 154.08401 149.62101 173.52501 1.000 93.73347 196 ALA A O 1
ATOM 1320 N N . ASP A 1 197 ? 153.26501 151.36301 174.68601 1.000 95.81732 197 ASP A N 1
ATOM 1321 C CA . ASP A 1 197 ? 152.02301 151.37101 173.92701 1.000 95.81732 197 ASP A CA 1
ATOM 1322 C C . ASP A 1 197 ? 152.16701 152.02401 172.56101 1.000 95.81732 197 ASP A C 1
ATOM 1323 O O . ASP A 1 197 ? 151.27601 151.86601 171.72301 1.000 95.81732 197 ASP A O 1
ATOM 1328 N N . GLN A 1 198 ? 153.26601 152.73701 172.30901 1.000 94.04348 198 GLN A N 1
ATOM 1329 C CA . GLN A 1 198 ? 153.54101 153.17101 170.94201 1.000 94.04348 198 GLN A CA 1
ATOM 1330 C C . GLN A 1 198 ? 153.62501 151.97801 169.99701 1.000 94.04348 198 GLN A C 1
ATOM 1331 O O . GLN A 1 198 ? 153.10301 152.02201 168.87601 1.000 94.04348 198 GLN A O 1
ATOM 1337 N N . HIS A 1 199 ? 154.27801 150.90101 170.43601 1.000 97.22151 199 HIS A N 1
ATOM 1338 C CA . HIS A 1 199 ? 154.41901 149.72201 169.58901 1.000 97.22151 199 HIS A CA 1
ATOM 1339 C C . HIS A 1 199 ? 153.07101 149.07901 169.29601 1.000 97.22151 199 HIS A C 1
ATOM 1340 O O . HIS A 1 199 ? 152.81301 148.65801 168.16301 1.000 97.22151 199 HIS A O 1
ATOM 1347 N N . VAL A 1 200 ? 152.19901 148.98601 170.30201 1.000 93.97717 200 VAL A N 1
ATOM 1348 C CA . VAL A 1 200 ? 150.90401 148.35401 170.07401 1.000 93.97717 200 VAL A CA 1
ATOM 1349 C C . VAL A 1 200 ? 149.98501 149.27701 169.28501 1.000 93.97717 200 VAL A C 1
ATOM 1350 O O . VAL A 1 200 ? 149.07001 148.81101 168.59801 1.000 93.97717 200 VAL A O 1
ATOM 1354 N N . ALA A 1 201 ? 150.20701 150.59101 169.36001 1.000 92.60558 201 ALA A N 1
ATOM 1355 C CA . ALA A 1 201 ? 149.46001 151.50601 168.50501 1.000 92.60558 201 ALA A CA 1
ATOM 1356 C C . ALA A 1 201 ? 149.89101 151.36501 167.05301 1.000 92.60558 201 ALA A C 1
ATOM 1357 O O . ALA A 1 201 ? 149.05601 151.41601 166.14401 1.000 92.60558 201 ALA A O 1
ATOM 1359 N N . SER A 1 202 ? 151.19201 151.19401 166.81701 1.000 93.94302 202 SER A N 1
ATOM 1360 C CA . SER A 1 202 ? 151.67201 150.94801 165.46101 1.000 93.94302 202 SER A CA 1
ATOM 1361 C C . SER A 1 202 ? 151.13201 149.62701 164.92701 1.000 93.94302 202 SER A C 1
ATOM 1362 O O . SER A 1 202 ? 150.46601 149.58501 163.88301 1.000 93.94302 202 SER A O 1
ATOM 1365 N N . ASP A 1 203 ? 151.33001 148.54501 165.67901 1.000 99.74824 203 ASP A N 1
ATOM 1366 C CA . ASP A 1 203 ? 150.92301 147.23201 165.19701 1.000 99.74824 203 ASP A CA 1
ATOM 1367 C C . ASP A 1 203 ? 149.43501 147.01501 165.43101 1.000 99.74824 203 ASP A C 1
ATOM 1368 O O . ASP A 1 203 ? 149.01301 145.94901 165.88901 1.000 99.74824 203 ASP A O 1
ATOM 1373 N N . ARG A 1 204 ? 148.64201 148.03301 165.10901 1.000 95.56058 204 ARG A N 1
ATOM 1374 C CA . ARG A 1 204 ? 147.21701 147.90401 164.85101 1.000 95.56058 204 ARG A CA 1
ATOM 1375 C C . ARG A 1 204 ? 146.79101 148.73001 163.65401 1.000 95.56058 204 ARG A C 1
ATOM 1376 O O . ARG A 1 204 ? 145.68001 148.53101 163.15301 1.000 95.56058 204 ARG A O 1
ATOM 1384 N N . SER A 1 205 ? 147.63401 149.64701 163.18101 1.000 93.69908 205 SER A N 1
ATOM 1385 C CA . SER A 1 205 ? 147.32401 150.49101 162.04401 1.000 93.69908 205 SER A CA 1
ATOM 1386 C C . SER A 1 205 ? 148.32901 150.35701 160.91201 1.000 93.69908 205 SER A C 1
ATOM 1387 O O . SER A 1 205 ? 148.09801 150.92401 159.84201 1.000 93.69908 205 SER A O 1
ATOM 1390 N N . VAL A 1 206 ? 149.43901 149.64401 161.11401 1.000 92.87432 206 VAL A N 1
ATOM 1391 C CA . VAL A 1 206 ? 150.37101 149.42201 160.01101 1.000 92.87432 206 VAL A CA 1
ATOM 1392 C C . VAL A 1 206 ? 149.69601 148.63101 158.89301 1.000 92.87432 206 VAL A C 1
ATOM 1393 O O . VAL A 1 206 ? 149.92001 148.89001 157.70101 1.000 92.87432 206 VAL A O 1
ATOM 1397 N N . ARG A 1 207 ? 148.84901 147.66501 159.25601 1.000 94.12831 207 ARG A N 1
ATOM 1398 C CA . ARG A 1 207 ? 148.11201 146.91001 158.24801 1.000 94.12831 207 ARG A CA 1
ATOM 1399 C C . ARG A 1 207 ? 147.14401 147.80601 157.48701 1.000 94.12831 207 ARG A C 1
ATOM 1400 O O . ARG A 1 207 ? 147.00401 147.68601 156.26501 1.000 94.12831 207 ARG A O 1
ATOM 1408 N N . VAL A 1 208 ? 146.46401 148.71101 158.19301 1.000 88.54487 208 VAL A N 1
ATOM 1409 C CA . VAL A 1 208 ? 145.57601 149.65501 157.52301 1.000 88.54487 208 VAL A CA 1
ATOM 1410 C C . VAL A 1 208 ? 146.37101 150.55201 156.58601 1.000 88.54487 208 VAL A C 1
ATOM 1411 O O . VAL A 1 208 ? 145.93201 150.85801 155.47101 1.000 88.54487 208 VAL A O 1
ATOM 1415 N N . ILE A 1 209 ? 147.55401 150.98501 157.02601 1.000 87.79061 209 ILE A N 1
ATOM 1416 C CA . ILE A 1 209 ? 148.40601 151.82401 156.18901 1.000 87.79061 209 ILE A CA 1
ATOM 1417 C C . ILE A 1 209 ? 148.75501 151.10201 154.89701 1.000 87.79061 209 ILE A C 1
ATOM 1418 O O . ILE A 1 209 ? 148.61701 151.65701 153.80201 1.000 87.79061 209 ILE A O 1
ATOM 1423 N N . GLU A 1 210 ? 149.21801 149.85501 155.00401 1.000 90.56414 210 GLU A N 1
ATOM 1424 C CA . GLU A 1 210 ? 149.64301 149.14501 153.80001 1.000 90.56414 210 GLU A CA 1
ATOM 1425 C C . GLU A 1 210 ? 148.45601 148.83501 152.89501 1.000 90.56414 210 GLU A C 1
ATOM 1426 O O . GLU A 1 210 ? 148.57101 148.91001 151.66501 1.000 90.56414 210 GLU A O 1
ATOM 1432 N N . ALA A 1 211 ? 147.29901 148.50801 153.47901 1.000 83.37753 211 ALA A N 1
ATOM 1433 C CA . ALA A 1 211 ? 146.11701 148.24801 152.66501 1.000 83.37753 211 ALA A CA 1
ATOM 1434 C C . ALA A 1 211 ? 145.68601 149.49201 151.90101 1.000 83.37753 211 ALA A C 1
ATOM 1435 O O . ALA A 1 211 ? 145.41501 149.42801 150.69401 1.000 83.37753 211 ALA A O 1
ATOM 1437 N N . LEU A 1 212 ? 145.62401 150.63901 152.58201 1.000 82.74489 212 LEU A N 1
ATOM 1438 C CA . LEU A 1 212 ? 145.24401 151.87501 151.90801 1.000 82.74489 212 LEU A CA 1
ATOM 1439 C C . LEU A 1 212 ? 146.27301 152.26901 150.86001 1.000 82.74489 212 LEU A C 1
ATOM 1440 O O . LEU A 1 212 ? 145.91201 152.74701 149.77901 1.000 82.74489 212 LEU A O 1
ATOM 1445 N N . THR A 1 213 ? 147.55901 152.08101 151.16301 1.000 81.95724 213 THR A N 1
ATOM 1446 C CA . THR A 1 213 ? 148.60601 152.39901 150.20101 1.000 81.95724 213 THR A CA 1
ATOM 1447 C C . THR A 1 213 ? 148.45901 151.56501 148.93801 1.000 81.95724 213 THR A C 1
ATOM 1448 O O . THR A 1 213 ? 148.54001 152.09201 147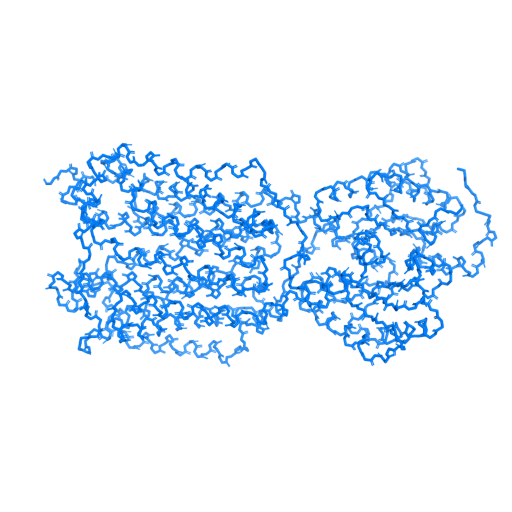.82101 1.000 81.95724 213 THR A O 1
ATOM 1452 N N . PHE A 1 214 ? 148.22801 150.26201 149.09601 1.000 82.49989 214 PHE A N 1
ATOM 1453 C CA . PHE A 1 214 ? 148.08401 149.40501 147.92801 1.000 82.49989 214 PHE A CA 1
ATOM 1454 C C . PHE A 1 214 ? 146.82001 149.73901 147.15001 1.000 82.49989 214 PHE A C 1
ATOM 1455 O O . PHE A 1 214 ? 146.82901 149.71501 145.91701 1.000 82.49989 214 PHE A O 1
ATOM 1463 N N . ALA A 1 215 ? 145.72701 150.06401 147.84401 1.000 80.94116 215 ALA A N 1
ATOM 1464 C CA . ALA A 1 215 ? 144.51501 150.46801 147.13801 1.000 80.94116 215 ALA A CA 1
ATOM 1465 C C . ALA A 1 215 ? 144.74701 151.73601 146.32701 1.000 80.94116 215 ALA A C 1
ATOM 1466 O O . ALA A 1 215 ? 144.34501 151.82101 145.15801 1.000 80.94116 215 ALA A O 1
ATOM 1468 N N . VAL A 1 216 ? 145.41201 152.72601 146.92601 1.000 82.19449 216 VAL A N 1
ATOM 1469 C CA . VAL A 1 216 ? 145.69001 153.98001 146.23301 1.000 82.19449 216 VAL A CA 1
ATOM 1470 C C . VAL A 1 216 ? 146.55801 153.73401 145.00801 1.000 82.19449 216 VAL A C 1
ATOM 1471 O O . VAL A 1 216 ? 146.28101 154.25101 143.91701 1.000 82.19449 216 VAL A O 1
ATOM 1475 N N . ILE A 1 217 ? 147.61501 152.93601 145.16201 1.000 81.58713 217 ILE A N 1
ATOM 1476 C CA . ILE A 1 217 ? 148.52201 152.70601 144.04401 1.000 81.58713 217 ILE A CA 1
ATOM 1477 C C . ILE A 1 217 ? 147.84101 151.90001 142.94901 1.000 81.58713 217 ILE A C 1
ATOM 1478 O O . ILE A 1 217 ? 148.04901 152.15801 141.76001 1.000 81.58713 217 ILE A O 1
ATOM 1483 N N . ILE A 1 218 ? 147.01201 150.92201 143.31701 1.000 83.23218 218 ILE A N 1
ATOM 1484 C CA . ILE A 1 218 ? 146.28101 150.16601 142.30701 1.000 83.23218 218 ILE A CA 1
ATOM 1485 C C . ILE A 1 218 ? 145.36701 151.09001 141.51801 1.000 83.23218 218 ILE A C 1
ATOM 1486 O O . ILE A 1 218 ? 145.34101 151.05501 140.28001 1.000 83.23218 218 ILE A O 1
ATOM 1491 N N . THR A 1 219 ? 144.62601 151.95101 142.21901 1.000 86.94000 219 THR A N 1
ATOM 1492 C CA . THR A 1 219 ? 143.72501 152.87601 141.54001 1.000 86.94000 219 THR A CA 1
ATOM 1493 C C . THR A 1 219 ? 144.48901 153.79401 140.59601 1.000 86.94000 219 THR A C 1
ATOM 1494 O O . THR A 1 219 ? 144.07901 154.01501 139.45001 1.000 86.94000 219 THR A O 1
ATOM 1498 N N . MET A 1 220 ? 145.62001 154.32601 141.05501 1.000 88.35702 220 MET A N 1
ATOM 1499 C CA . MET A 1 220 ? 146.31301 155.33301 140.26101 1.000 88.35702 220 MET A CA 1
ATOM 1500 C C . MET A 1 220 ? 147.06601 154.70601 139.09601 1.000 88.35702 220 MET A C 1
ATOM 1501 O O . MET A 1 220 ? 147.16401 155.30601 138.02201 1.000 88.35702 220 MET A O 1
ATOM 1506 N N . LEU A 1 221 ? 147.57801 153.48701 139.27001 1.000 83.47127 221 LEU A N 1
ATOM 1507 C CA . LEU A 1 221 ? 148.15401 152.77301 138.13601 1.000 83.47127 221 LEU A CA 1
ATOM 1508 C C . LEU A 1 221 ? 147.08501 152.41801 137.11301 1.000 83.47127 221 LEU A C 1
ATOM 1509 O O . LEU A 1 221 ? 147.33601 152.47301 135.90301 1.000 83.47127 221 LEU A O 1
ATOM 1514 N N . LEU A 1 222 ? 145.88701 152.04801 137.57401 1.000 83.93876 222 LEU A N 1
ATOM 1515 C CA . LEU A 1 222 ? 144.79001 151.81101 136.64301 1.000 83.93876 222 LEU A CA 1
ATOM 1516 C C . LEU A 1 222 ? 144.45401 153.07301 135.86201 1.000 83.93876 222 LEU A C 1
ATOM 1517 O O . LEU A 1 222 ? 144.21901 153.01901 134.65001 1.000 83.93876 222 LEU A O 1
ATOM 1522 N N . LEU A 1 223 ? 144.42601 154.22001 136.54201 1.000 87.21382 223 LEU A N 1
ATOM 1523 C CA . LEU A 1 223 ? 144.16001 155.47701 135.85001 1.000 87.21382 223 LEU A CA 1
ATOM 1524 C C . LEU A 1 223 ? 145.26401 155.80801 134.85201 1.000 87.21382 223 LEU A C 1
ATOM 1525 O O . LEU A 1 223 ? 144.98701 156.28401 133.74501 1.000 87.21382 223 LEU A O 1
ATOM 1530 N N . VAL A 1 224 ? 146.52001 155.57201 135.22901 1.000 85.45202 224 VAL A N 1
ATOM 1531 C CA . VAL A 1 224 ? 147.64201 155.96501 134.38201 1.000 85.45202 224 VAL A CA 1
ATOM 1532 C C . VAL A 1 224 ? 147.71901 155.08601 133.13901 1.000 85.45202 224 VAL A C 1
ATOM 1533 O O . VAL A 1 224 ? 147.89301 155.58101 132.02001 1.000 85.45202 224 VAL A O 1
ATOM 1537 N N . TYR A 1 225 ? 147.58401 153.77101 133.31101 1.000 84.78085 225 TYR A N 1
ATOM 1538 C CA . TYR A 1 225 ? 147.86101 152.84001 132.22601 1.000 84.78085 225 TYR A CA 1
ATOM 1539 C C . TYR A 1 225 ? 146.61901 152.32801 131.51101 1.000 84.78085 225 TYR A C 1
ATOM 1540 O O . TYR A 1 225 ? 146.71901 151.95101 130.33901 1.000 84.78085 225 TYR A O 1
ATOM 1549 N N . ARG A 1 226 ? 145.46601 152.29301 132.17801 1.000 92.04058 226 ARG A N 1
ATOM 1550 C CA . ARG A 1 226 ? 144.23601 151.72401 131.62601 1.000 92.04058 226 ARG A CA 1
ATOM 1551 C C . ARG A 1 226 ? 144.41601 150.28001 131.17101 1.000 92.04058 226 ARG A C 1
ATOM 1552 O O . ARG A 1 226 ? 143.63001 149.78101 130.36001 1.000 92.04058 226 ARG A O 1
ATOM 1560 N N . SER A 1 227 ? 145.43501 149.59401 131.67701 1.000 84.59238 227 SER A N 1
ATOM 1561 C CA . SER A 1 227 ? 145.69701 148.20801 131.32601 1.000 84.59238 227 SER A CA 1
ATOM 1562 C C . SER A 1 227 ? 145.78701 147.38301 132.59801 1.000 84.59238 227 SER A C 1
ATOM 1563 O O . SER A 1 227 ? 146.41401 147.80001 133.57301 1.000 84.59238 227 SER A O 1
ATOM 1566 N N . ILE A 1 228 ? 145.15801 146.21001 132.58201 1.000 82.11640 228 ILE A N 1
ATOM 1567 C CA . ILE A 1 228 ? 145.17101 145.36201 133.76601 1.000 82.11640 228 ILE A CA 1
ATOM 1568 C C . ILE A 1 228 ? 146.47701 144.58101 133.86001 1.000 82.11640 228 ILE A C 1
ATOM 1569 O O . ILE A 1 228 ? 147.00201 144.36301 134.95601 1.000 82.11640 228 ILE A O 1
ATOM 1574 N N . VAL A 1 229 ? 147.03101 144.16201 132.72101 1.000 80.94318 229 VAL A N 1
ATOM 1575 C CA . VAL A 1 229 ? 148.26801 143.38901 132.74001 1.000 80.94318 229 VAL A CA 1
ATOM 1576 C C . VAL A 1 229 ? 149.43101 144.24801 133.21701 1.000 80.94318 229 VAL A C 1
ATOM 1577 O O . VAL A 1 229 ? 150.25801 143.80501 134.02401 1.000 80.94318 229 VAL A O 1
ATOM 1581 N N . THR A 1 230 ? 149.52301 145.48301 132.71901 1.000 80.09113 230 THR A N 1
ATOM 1582 C CA . THR A 1 230 ? 150.60201 146.36801 133.14201 1.000 80.09113 230 THR A CA 1
ATOM 1583 C C . THR A 1 230 ? 150.51301 146.67101 134.63101 1.000 80.09113 230 THR A C 1
ATOM 1584 O O . THR A 1 230 ? 151.52901 146.67601 135.33401 1.000 80.09113 230 THR A O 1
ATOM 1588 N N . VAL A 1 231 ? 149.30201 146.91701 135.13101 1.000 79.28172 231 VAL A N 1
ATOM 1589 C CA . VAL A 1 231 ? 149.13101 147.17601 136.55601 1.000 79.28172 231 VAL A CA 1
ATOM 1590 C C . VAL A 1 231 ? 149.50401 145.94601 137.37201 1.000 79.28172 231 VAL A C 1
ATOM 1591 O O . VAL A 1 231 ? 150.16601 146.05401 138.40901 1.000 79.28172 231 VAL A O 1
ATOM 1595 N N . ILE A 1 232 ? 149.09101 144.76001 136.92401 1.000 77.64166 232 ILE A N 1
ATOM 1596 C CA . ILE A 1 232 ? 149.41401 143.54001 137.65901 1.000 77.64166 232 ILE A CA 1
ATOM 1597 C C . ILE A 1 232 ? 150.92101 143.33301 137.71801 1.000 77.64166 232 ILE A C 1
ATOM 1598 O O . ILE A 1 232 ? 151.47401 142.99001 138.76901 1.000 77.64166 232 ILE A O 1
ATOM 1603 N N . LEU A 1 233 ? 151.61301 143.54701 136.59801 1.000 77.69203 233 LEU A N 1
ATOM 1604 C CA . LEU A 1 233 ? 153.06301 143.38201 136.59401 1.000 77.69203 233 LEU A CA 1
ATOM 1605 C C . LEU A 1 233 ? 153.75801 144.43301 137.45101 1.000 77.69203 233 LEU A C 1
ATOM 1606 O O . LEU A 1 233 ? 154.75201 144.12601 138.12201 1.000 77.69203 233 LEU A O 1
ATOM 1611 N N . THR A 1 234 ? 153.26201 145.67101 137.44301 1.000 78.81768 234 THR A N 1
ATOM 1612 C CA . THR A 1 234 ? 153.83701 146.69001 138.31401 1.000 78.81768 234 THR A CA 1
ATOM 1613 C C . THR A 1 234 ? 153.64201 146.32901 139.78001 1.000 78.81768 234 THR A C 1
ATOM 1614 O O . THR A 1 234 ? 154.55001 146.51701 140.59701 1.000 78.81768 234 THR A O 1
ATOM 1618 N N . LEU A 1 235 ? 152.46401 145.80901 140.13101 1.000 78.34762 235 LEU A N 1
ATOM 1619 C CA . LEU A 1 235 ? 152.24601 145.32601 141.49001 1.000 78.34762 235 LEU A CA 1
ATOM 1620 C C . LEU A 1 235 ? 153.18401 144.18001 141.82901 1.000 78.34762 235 LEU A C 1
ATOM 1621 O O . LEU A 1 235 ? 153.67501 144.09201 142.95501 1.000 78.34762 235 LEU A O 1
ATOM 1626 N N . VAL A 1 236 ? 153.43401 143.28201 140.87601 1.000 78.20036 236 VAL A N 1
ATOM 1627 C CA . VAL A 1 236 ? 154.36601 142.18601 141.12901 1.000 78.20036 236 VAL A CA 1
ATOM 1628 C C . VAL A 1 236 ? 155.75201 142.73201 141.44301 1.000 78.20036 236 VAL A C 1
ATOM 1629 O O . VAL A 1 236 ? 156.39501 142.32301 142.41801 1.000 78.20036 236 VAL A O 1
ATOM 1633 N N . MET A 1 237 ? 156.22501 143.67701 140.62801 1.000 79.74291 237 MET A N 1
ATOM 1634 C CA . MET A 1 237 ? 157.54301 144.26001 140.86401 1.000 79.74291 237 MET A CA 1
ATOM 1635 C C . MET A 1 237 ? 157.59901 144.96001 142.21601 1.000 79.74291 237 MET A C 1
ATOM 1636 O O . MET A 1 237 ? 158.55501 144.78301 142.98201 1.000 79.74291 237 MET A O 1
ATOM 1641 N N . VAL A 1 238 ? 156.57201 145.75101 142.53201 1.000 77.88170 238 VAL A N 1
ATOM 1642 C CA . VAL A 1 238 ? 156.56101 146.50001 143.78301 1.000 77.88170 238 VAL A CA 1
ATOM 1643 C C . VAL A 1 238 ? 156.52901 145.55601 144.97701 1.000 77.88170 238 VAL A C 1
ATOM 1644 O O . VAL A 1 238 ? 157.26601 145.74401 145.95101 1.000 77.88170 238 VAL A O 1
ATOM 1648 N N . VAL A 1 239 ? 155.68001 144.52801 144.92201 1.000 78.56146 239 VAL A N 1
ATOM 1649 C CA . VAL A 1 239 ? 155.56201 143.58801 146.03101 1.000 78.56146 239 VAL A CA 1
ATOM 1650 C C . VAL A 1 239 ? 156.86301 142.82801 146.23001 1.000 78.56146 239 VAL A C 1
ATOM 1651 O O . VAL A 1 239 ? 157.32301 142.64901 147.36201 1.000 78.56146 239 VAL A O 1
ATOM 1655 N N . LEU A 1 240 ? 157.47801 142.36301 145.14001 1.000 78.05391 240 LEU A N 1
ATOM 1656 C CA . LEU A 1 240 ? 158.72701 141.62401 145.28001 1.000 78.05391 240 LEU A CA 1
ATOM 1657 C C . LEU A 1 240 ? 159.83901 142.50701 145.83301 1.000 78.05391 240 LEU A C 1
ATOM 1658 O O . LEU A 1 240 ? 160.59801 142.07601 146.70701 1.000 78.05391 240 LEU A O 1
ATOM 1663 N N . SER A 1 241 ? 159.95101 143.74501 145.34901 1.000 79.80285 241 SER A N 1
ATOM 1664 C CA . SER A 1 241 ? 160.98601 144.63501 145.86701 1.000 79.80285 241 SER A CA 1
ATOM 1665 C C . SER A 1 241 ? 160.75201 144.96601 147.33601 1.000 79.80285 241 SER A C 1
ATOM 1666 O O . SER A 1 241 ? 161.69801 144.97901 148.13501 1.000 79.80285 241 SER A O 1
ATOM 1669 N N . LEU A 1 242 ? 159.50001 145.23901 147.71101 1.000 79.72807 242 LEU A N 1
ATOM 1670 C CA . LEU A 1 242 ? 159.18601 145.51801 149.10601 1.000 79.72807 242 LEU A CA 1
ATOM 1671 C C . LEU A 1 242 ? 159.49101 144.31701 149.98801 1.000 79.72807 242 LEU A C 1
ATOM 1672 O O . LEU A 1 242 ? 160.04201 144.46701 151.08401 1.000 79.72807 242 LEU A O 1
ATOM 1677 N N . SER A 1 243 ? 159.13501 143.11701 149.52901 1.000 80.19429 243 SER A N 1
ATOM 1678 C CA . SER A 1 243 ? 159.42101 141.91401 150.29701 1.000 80.19429 243 SER A CA 1
ATOM 1679 C C . SER A 1 243 ? 160.91901 141.70501 150.44601 1.000 80.19429 243 SER A C 1
ATOM 1680 O O . SER A 1 243 ? 161.38901 141.31501 151.51601 1.000 80.19429 243 SER A O 1
ATOM 1683 N N . ALA A 1 244 ? 161.68501 141.96301 149.38501 1.000 80.84953 244 ALA A N 1
ATOM 1684 C CA . ALA A 1 244 ? 163.13501 141.82501 149.47201 1.000 80.84953 244 ALA A CA 1
ATOM 1685 C C . ALA A 1 244 ? 163.71801 142.80001 150.48601 1.000 80.84953 244 ALA A C 1
ATOM 1686 O O . ALA A 1 244 ? 164.55001 142.42301 151.32001 1.000 80.84953 244 ALA A O 1
ATOM 1688 N N . ALA A 1 245 ? 163.28201 144.06001 150.43601 1.000 81.67906 245 ALA A N 1
ATOM 1689 C CA . ALA A 1 245 ? 163.79901 145.05701 151.36801 1.000 81.67906 245 ALA A CA 1
ATOM 1690 C C . ALA A 1 245 ? 163.43701 144.70701 152.80601 1.000 81.67906 245 ALA A C 1
ATOM 1691 O O . ALA A 1 245 ? 164.28401 144.76501 153.70701 1.000 81.67906 245 ALA A O 1
ATOM 1693 N N . ARG A 1 246 ? 162.17801 144.33401 153.03701 1.000 84.26031 246 ARG A N 1
ATOM 1694 C CA . ARG A 1 246 ? 161.74101 144.01101 154.38901 1.000 84.26031 246 ARG A CA 1
ATOM 1695 C C . ARG A 1 246 ? 162.41801 142.74801 154.90301 1.000 84.26031 246 ARG A C 1
ATOM 1696 O O . ARG A 1 246 ? 162.76401 142.66601 156.08401 1.000 84.26031 246 ARG A O 1
ATOM 1704 N N . GLY A 1 247 ? 162.62601 141.76001 154.03401 1.000 84.93594 247 GLY A N 1
ATOM 1705 C CA . GLY A 1 247 ? 163.34501 140.56901 154.44401 1.000 84.93594 247 GLY A CA 1
ATOM 1706 C C . GLY A 1 247 ? 164.79001 140.85801 154.79301 1.000 84.93594 247 GLY A C 1
ATOM 1707 O O . GLY A 1 247 ? 165.31301 140.32901 155.77501 1.000 84.93594 247 GLY A O 1
ATOM 1708 N N . MET A 1 248 ? 165.45301 141.70301 154.00301 1.000 87.02066 248 MET A N 1
ATOM 1709 C CA . MET A 1 248 ? 166.82601 142.07601 154.32601 1.000 87.02066 248 MET A CA 1
ATOM 1710 C C . MET A 1 248 ? 166.89801 142.80501 155.66101 1.000 87.02066 248 MET A C 1
ATOM 1711 O O . MET A 1 248 ? 167.77501 142.52001 156.48601 1.000 87.02066 248 MET A O 1
ATOM 1716 N N . ILE A 1 249 ? 165.97701 143.74001 155.89701 1.000 86.21262 249 ILE A N 1
ATOM 1717 C CA . ILE A 1 249 ? 165.99801 144.49101 157.14901 1.000 86.21262 249 ILE A CA 1
ATOM 1718 C C . ILE A 1 249 ? 165.69401 143.58001 158.33201 1.000 86.21262 249 ILE A C 1
ATOM 1719 O O . ILE A 1 249 ? 166.32301 143.68801 159.38901 1.000 86.21262 249 ILE A O 1
ATOM 1724 N N . ALA A 1 250 ? 164.72801 142.67101 158.17901 1.000 88.19262 250 ALA A N 1
ATOM 1725 C CA . ALA A 1 250 ? 164.41501 141.73701 159.25401 1.000 88.19262 250 ALA A CA 1
ATOM 1726 C C . ALA A 1 250 ? 165.58001 140.79801 159.52501 1.000 88.19262 250 ALA A C 1
ATOM 1727 O O . ALA A 1 250 ? 165.86101 140.46701 160.68101 1.000 88.19262 250 ALA A O 1
ATOM 1729 N N . PHE A 1 251 ? 166.26501 140.34801 158.47301 1.000 86.24463 251 PHE A N 1
ATOM 1730 C CA . PHE A 1 251 ? 167.42801 139.49001 158.65601 1.000 86.24463 251 PHE A CA 1
ATOM 1731 C C . PHE A 1 251 ? 168.53901 140.22201 159.39301 1.000 86.24463 251 PHE A C 1
ATOM 1732 O O . PHE A 1 251 ? 169.18501 139.65301 160.28001 1.000 86.24463 251 PHE A O 1
ATOM 1740 N N . LEU A 1 252 ? 168.78101 141.48401 159.03801 1.000 86.83098 252 LEU A N 1
ATOM 1741 C CA . LEU A 1 252 ? 169.82101 142.24501 159.72201 1.000 86.83098 252 LEU A CA 1
ATOM 1742 C C . LEU A 1 252 ? 169.45201 142.50601 161.17801 1.000 86.83098 252 LEU A C 1
ATOM 1743 O O . LEU A 1 252 ? 170.28801 142.34401 162.07301 1.000 86.83098 252 LEU A O 1
ATOM 1748 N N . GLY A 1 253 ? 168.20701 142.90801 161.43601 1.000 89.30411 253 GLY A N 1
ATOM 1749 C CA . GLY A 1 253 ? 167.80601 143.21301 162.79901 1.000 89.30411 253 GLY A CA 1
ATOM 1750 C C . GLY A 1 253 ? 167.75101 141.98801 163.69101 1.000 89.30411 253 GLY A C 1
ATOM 1751 O O . GLY A 1 253 ? 168.13301 142.04601 164.86201 1.000 89.30411 253 GLY A O 1
ATOM 1752 N N . TYR A 1 254 ? 167.27201 140.86501 163.15301 1.000 91.28709 254 TYR A N 1
ATOM 1753 C CA . TYR A 1 254 ? 167.14701 139.65001 163.94901 1.000 91.28709 254 TYR A CA 1
ATOM 1754 C C . TYR A 1 254 ? 168.50601 139.15701 164.42201 1.000 91.28709 254 TYR A C 1
ATOM 1755 O O . TYR A 1 254 ? 168.62301 138.57901 165.50801 1.000 91.28709 254 TYR A O 1
ATOM 1764 N N . HIS A 1 255 ? 169.54401 139.37001 163.61901 1.000 89.51239 255 HIS A N 1
ATOM 1765 C CA . HIS A 1 255 ? 170.90101 138.99801 163.98601 1.000 89.51239 255 HIS A CA 1
ATOM 1766 C C . HIS A 1 255 ? 171.61201 140.07701 164.79101 1.000 89.51239 255 HIS A C 1
ATOM 1767 O O . HIS A 1 255 ? 172.84501 140.05401 164.87501 1.000 89.51239 255 HIS A O 1
ATOM 1774 N N . GLU A 1 256 ? 170.85701 141.00501 165.38401 1.000 94.42500 256 GLU A N 1
ATOM 1775 C CA . GLU A 1 256 ? 171.40801 142.08901 166.19901 1.000 94.42500 256 GLU A CA 1
ATOM 1776 C C . GLU A 1 256 ? 172.51701 142.84001 165.46501 1.000 94.42500 256 GLU A C 1
ATOM 1777 O O . GLU A 1 256 ? 173.55401 143.16901 166.04201 1.000 94.42500 256 GLU A O 1
ATOM 1783 N N . ILE A 1 257 ? 172.30001 143.11301 164.18201 1.000 89.69035 257 ILE A N 1
ATOM 1784 C CA . ILE A 1 257 ? 173.26401 143.87701 163.40001 1.000 89.69035 257 ILE A CA 1
ATOM 1785 C C . ILE A 1 257 ? 172.84901 145.34101 163.40401 1.000 89.69035 257 ILE A C 1
ATOM 1786 O O . ILE A 1 257 ? 173.69201 146.23801 163.51001 1.000 89.69035 257 ILE A O 1
ATOM 1791 N N . ILE A 1 258 ? 171.54701 145.59201 163.30001 1.000 89.15758 258 ILE A N 1
ATOM 1792 C CA . ILE A 1 258 ? 171.00901 146.94401 163.28601 1.000 89.15758 258 ILE A CA 1
ATOM 1793 C C . ILE A 1 258 ? 169.87201 147.03701 164.29101 1.000 89.15758 258 ILE A C 1
ATOM 1794 O O . ILE A 1 258 ? 169.25501 146.03201 164.65601 1.000 89.15758 258 ILE A O 1
ATOM 1799 N N . GLY A 1 259 ? 169.60001 148.25701 164.74001 1.000 94.43252 259 GLY A N 1
ATOM 1800 C CA . GLY A 1 259 ? 168.48201 148.50501 165.62301 1.000 94.43252 259 GLY A CA 1
ATOM 1801 C C . GLY A 1 259 ? 167.28901 149.07001 164.87501 1.000 94.43252 259 GLY A C 1
ATOM 1802 O O . GLY A 1 259 ? 167.43001 149.86901 163.95501 1.000 94.43252 259 GLY A O 1
ATOM 1803 N N . LEU A 1 260 ? 166.09901 148.64201 165.28601 1.000 95.51351 260 LEU A N 1
ATOM 1804 C CA . LEU A 1 260 ? 164.85901 149.04701 164.64001 1.000 95.51351 260 LEU A CA 1
ATOM 1805 C C . LEU A 1 260 ? 163.99101 149.79801 165.63401 1.000 95.51351 260 LEU A C 1
ATOM 1806 O O . LEU A 1 260 ? 163.73001 149.30201 166.73401 1.000 95.51351 260 LEU A O 1
ATOM 1811 N N . SER A 1 261 ? 163.54501 150.98601 165.24601 1.000 93.29118 261 SER A N 1
ATOM 1812 C CA . SER A 1 261 ? 162.60101 151.76001 166.03401 1.000 93.29118 261 SER A CA 1
ATOM 1813 C C . SER A 1 261 ? 161.19301 151.57901 165.48201 1.000 93.29118 261 SER A C 1
ATOM 1814 O O . SER A 1 261 ? 160.97801 150.96101 164.43701 1.000 93.29118 261 SER A O 1
ATOM 1817 N N . VAL A 1 262 ? 160.21901 152.12801 166.21101 1.000 91.06318 262 VAL A N 1
ATOM 1818 C CA . VAL A 1 262 ? 158.83201 152.03201 165.77601 1.000 91.06318 262 VAL A CA 1
ATOM 1819 C C . VAL A 1 262 ? 158.58901 152.81901 164.49501 1.000 91.06318 262 VAL A C 1
ATOM 1820 O O . VAL A 1 262 ? 157.79401 152.39001 163.65101 1.000 91.06318 262 VAL A O 1
ATOM 1824 N N . PHE A 1 263 ? 159.25901 153.95801 164.31801 1.000 91.21629 263 PHE A N 1
ATOM 1825 C CA . PHE A 1 263 ? 159.09601 154.73601 163.09601 1.000 91.21629 263 PHE A CA 1
ATOM 1826 C C . PHE A 1 263 ? 159.82001 154.09701 161.92001 1.000 91.21629 263 PHE A C 1
ATOM 1827 O O . PHE A 1 263 ? 159.40101 154.27001 160.76701 1.000 91.21629 263 PHE A O 1
ATOM 1835 N N . ALA A 1 264 ? 160.90901 153.37801 162.19201 1.000 86.39160 264 ALA A N 1
ATOM 1836 C CA . ALA A 1 264 ? 161.70901 152.79901 161.12401 1.000 86.39160 264 ALA A CA 1
ATOM 1837 C C . ALA A 1 264 ? 160.90701 151.83801 160.26601 1.000 86.39160 264 ALA A C 1
ATOM 1838 O O . ALA A 1 264 ? 160.98601 151.92001 159.04001 1.000 86.39160 264 ALA A O 1
ATOM 1840 N N . THR A 1 265 ? 160.11901 150.95701 160.87501 1.000 84.57118 265 THR A N 1
ATOM 1841 C CA . THR A 1 265 ? 159.31501 150.00701 160.12101 1.000 84.57118 265 THR A CA 1
ATOM 1842 C C . THR A 1 265 ? 158.29501 150.68001 159.21401 1.000 84.57118 265 THR A C 1
ATOM 1843 O O . THR A 1 265 ? 158.20301 150.32301 158.03301 1.000 84.57118 265 THR A O 1
ATOM 1847 N N . ASN A 1 266 ? 157.54601 151.65501 159.73101 1.000 84.18329 266 ASN A N 1
ATOM 1848 C CA . ASN A 1 266 ? 156.52001 152.32001 158.93801 1.000 84.18329 266 ASN A CA 1
ATOM 1849 C C . ASN A 1 266 ? 157.12801 153.11701 157.79101 1.000 84.18329 266 ASN A C 1
ATOM 1850 O O . ASN A 1 266 ? 156.68401 152.99801 156.63801 1.000 84.18329 266 ASN A O 1
ATOM 1855 N N . LEU A 1 267 ? 158.14101 153.94001 158.08301 1.000 81.53251 267 LEU A N 1
ATOM 1856 C CA . LEU A 1 267 ? 158.78301 154.68301 157.00501 1.000 81.53251 267 LEU A CA 1
ATOM 1857 C C . LEU A 1 267 ? 159.43001 153.75101 155.99401 1.000 81.53251 267 LEU A C 1
ATOM 1858 O O . LEU A 1 267 ? 159.37301 154.01201 154.79001 1.000 81.53251 267 LEU A O 1
ATOM 1863 N N . LEU A 1 268 ? 160.03901 152.65501 156.44901 1.000 81.43797 268 LEU A N 1
ATOM 1864 C CA . LEU A 1 268 ? 160.66401 151.73201 155.51101 1.000 81.43797 268 LEU A CA 1
ATOM 1865 C C . LEU A 1 268 ? 159.63101 151.11401 154.58401 1.000 81.43797 268 LEU A C 1
ATOM 1866 O O . LEU A 1 268 ? 159.83001 151.06601 153.36701 1.000 81.43797 268 LEU A O 1
ATOM 1871 N N . THR A 1 269 ? 158.50801 150.65601 155.13801 1.000 78.95174 269 THR A N 1
ATOM 1872 C CA . THR A 1 269 ? 157.47601 150.05101 154.30201 1.000 78.95174 269 THR A CA 1
ATOM 1873 C C . THR A 1 269 ? 156.94901 151.04701 153.27801 1.000 78.95174 269 THR A C 1
ATOM 1874 O O . THR A 1 269 ? 156.92101 150.76401 152.07101 1.000 78.95174 269 THR A O 1
ATOM 1878 N N . THR A 1 270 ? 156.54401 152.23301 153.74101 1.000 78.25576 270 THR A N 1
ATOM 1879 C CA . THR A 1 270 ? 155.95901 153.21001 152.82901 1.000 78.25576 270 THR A CA 1
ATOM 1880 C C . THR A 1 270 ? 156.96401 153.67601 151.78301 1.000 78.25576 270 THR A C 1
ATOM 1881 O O . THR A 1 270 ? 156.62901 153.77501 150.59601 1.000 78.25576 270 THR A O 1
ATOM 1885 N N . LEU A 1 271 ? 158.19701 153.97301 152.20201 1.000 76.73161 271 LEU A N 1
ATOM 1886 C CA . LEU A 1 271 ? 159.21001 154.43901 151.26701 1.000 76.73161 271 LEU A CA 1
ATOM 1887 C C . LEU A 1 271 ? 159.56101 153.36301 150.25601 1.000 76.73161 271 LEU A C 1
ATOM 1888 O O . LEU A 1 271 ? 159.74401 153.65901 149.07301 1.000 76.73161 271 LEU A O 1
ATOM 1893 N N . ALA A 1 272 ? 159.66501 152.10801 150.69601 1.000 75.53500 272 ALA A N 1
ATOM 1894 C CA . ALA A 1 272 ? 159.96401 151.02901 149.76701 1.000 75.53500 272 ALA A CA 1
ATOM 1895 C C . ALA A 1 272 ? 158.86901 150.90101 148.72101 1.000 75.53500 272 ALA A C 1
ATOM 1896 O O . ALA A 1 272 ? 159.15101 150.82701 147.52001 1.000 75.53500 272 ALA A O 1
ATOM 1898 N N . ILE A 1 273 ? 157.60701 150.90901 149.15701 1.000 74.97905 273 ILE A N 1
ATOM 1899 C CA . ILE A 1 273 ? 156.50701 150.77301 148.20501 1.000 74.97905 273 ILE A CA 1
ATOM 1900 C C . ILE A 1 273 ? 156.50901 151.93701 147.22001 1.000 74.97905 273 ILE A C 1
ATOM 1901 O O . ILE A 1 273 ? 156.42901 151.74401 145.99901 1.000 74.97905 273 ILE A O 1
ATOM 1906 N N . ALA A 1 274 ? 156.62301 153.16301 147.73701 1.000 74.75675 274 ALA A N 1
ATOM 1907 C CA . ALA A 1 274 ? 156.54801 154.33801 146.87601 1.000 74.75675 274 ALA A CA 1
ATOM 1908 C C . ALA A 1 274 ? 157.72001 154.40001 145.90501 1.000 74.75675 274 ALA A C 1
ATOM 1909 O O . ALA A 1 274 ? 157.53601 154.69401 144.72001 1.000 74.75675 274 ALA A O 1
ATOM 1911 N N . ALA A 1 275 ? 158.93501 154.12401 146.38401 1.000 74.00091 275 ALA A N 1
ATOM 1912 C CA . ALA A 1 275 ? 160.10701 154.18901 145.52001 1.000 74.00091 275 ALA A CA 1
ATOM 1913 C C . ALA A 1 275 ? 160.08001 153.09201 144.46801 1.000 74.00091 275 ALA A C 1
ATOM 1914 O O . ALA A 1 275 ? 160.45901 153.32401 143.31601 1.000 74.00091 275 ALA A O 1
ATOM 1916 N N . ALA A 1 276 ? 159.64401 151.88701 144.84201 1.000 74.48430 276 ALA A N 1
ATOM 1917 C CA . ALA A 1 276 ? 159.52101 150.82301 143.85601 1.000 74.48430 276 ALA A CA 1
ATOM 1918 C C . ALA A 1 276 ? 158.50901 151.18901 142.78501 1.000 74.48430 276 ALA A C 1
ATOM 1919 O O . ALA A 1 276 ? 158.75101 150.97201 141.59001 1.000 74.48430 276 ALA A O 1
ATOM 1921 N N . THR A 1 277 ? 157.37101 151.75501 143.18901 1.000 74.83621 277 THR A N 1
ATOM 1922 C CA . THR A 1 277 ? 156.38101 152.16801 142.20301 1.000 74.83621 277 THR A CA 1
ATOM 1923 C C . THR A 1 277 ? 156.93101 153.26601 141.30301 1.000 74.83621 277 THR A C 1
ATOM 1924 O O . THR A 1 277 ? 156.68001 153.26801 140.09601 1.000 74.83621 277 THR A O 1
ATOM 1928 N N . ASP A 1 278 ? 157.68901 154.20601 141.87201 1.000 75.82429 278 ASP A N 1
ATOM 1929 C CA . ASP A 1 278 ? 158.26301 155.27901 141.06601 1.000 75.82429 278 ASP A CA 1
ATOM 1930 C C . ASP A 1 278 ? 159.26901 154.74501 140.05501 1.000 75.82429 278 ASP A C 1
ATOM 1931 O O . ASP A 1 278 ? 159.28101 155.18001 138.89801 1.000 75.82429 278 ASP A O 1
ATOM 1936 N N . TYR A 1 279 ? 160.13001 153.81501 140.47001 1.000 75.19381 279 TYR A N 1
ATOM 1937 C CA . TYR A 1 279 ? 161.09801 153.24801 139.53601 1.000 75.19381 279 TYR A CA 1
ATOM 1938 C C . TYR A 1 279 ? 160.40101 152.45401 138.44001 1.000 75.19381 279 TYR A C 1
ATOM 1939 O O . TYR A 1 279 ? 160.78301 152.53101 137.26401 1.000 75.19381 279 TYR A O 1
ATOM 1948 N N . ALA A 1 280 ? 159.37401 151.68401 138.80701 1.000 74.49364 280 ALA A N 1
ATOM 1949 C CA . ALA A 1 280 ? 158.60801 150.96101 137.80001 1.000 74.49364 280 ALA A CA 1
ATOM 1950 C C . ALA A 1 280 ? 157.94401 151.92301 136.82701 1.000 74.49364 280 ALA A C 1
ATOM 1951 O O . ALA A 1 280 ? 157.92001 151.67601 135.61701 1.000 74.49364 280 ALA A O 1
ATOM 1953 N N . ILE A 1 281 ? 157.40101 153.03001 137.33701 1.000 74.77661 281 ILE A N 1
ATOM 1954 C CA . ILE A 1 281 ? 156.76201 154.01601 136.47501 1.000 74.77661 281 ILE A CA 1
ATOM 1955 C C . ILE A 1 281 ? 157.77701 154.63101 135.52501 1.000 74.77661 281 ILE A C 1
ATOM 1956 O O . ILE A 1 281 ? 157.50601 154.79101 134.33301 1.000 74.77661 281 ILE A O 1
ATOM 1961 N N . PHE A 1 282 ? 158.96401 154.97201 136.02901 1.000 75.87807 282 PHE A N 1
ATOM 1962 C CA . PHE A 1 282 ? 160.00801 155.52001 135.16701 1.000 75.87807 282 PHE A CA 1
ATOM 1963 C C . PHE A 1 282 ? 160.36001 154.54901 134.04801 1.000 75.87807 282 PHE A C 1
ATOM 1964 O O . PHE A 1 282 ? 160.38301 154.92001 132.86601 1.000 75.87807 282 PHE A O 1
ATOM 1972 N N . LEU A 1 283 ? 160.63401 153.29301 134.40701 1.000 74.82751 283 LEU A N 1
ATOM 1973 C CA . LEU A 1 283 ? 161.05801 152.31301 133.41301 1.000 74.82751 283 LEU A CA 1
ATOM 1974 C C . LEU A 1 283 ? 159.96501 152.06301 132.38201 1.000 74.82751 283 LEU A C 1
ATOM 1975 O O . LEU A 1 283 ? 160.22201 152.07401 131.17101 1.000 74.82751 283 LEU A O 1
ATOM 1980 N N . ILE A 1 284 ? 158.73101 151.85101 132.84101 1.000 77.10426 284 ILE A N 1
ATOM 1981 C CA . ILE A 1 284 ? 157.64101 151.55601 131.91901 1.000 77.10426 284 ILE A CA 1
ATOM 1982 C C . ILE A 1 284 ? 157.33101 152.76601 131.05101 1.000 77.10426 284 ILE A C 1
ATOM 1983 O O . ILE A 1 284 ? 157.02901 152.62401 129.86301 1.000 77.10426 284 ILE A O 1
ATOM 1988 N N . GLY A 1 285 ? 157.40201 153.97101 131.61601 1.000 78.17964 285 GLY A N 1
ATOM 1989 C CA . GLY A 1 285 ? 157.15901 155.15901 130.82001 1.000 78.17964 285 GLY A CA 1
ATOM 1990 C C . GLY A 1 285 ? 158.18601 155.34001 129.72301 1.000 78.17964 285 GLY A C 1
ATOM 1991 O O . GLY A 1 285 ? 157.83701 155.65801 128.58501 1.000 78.17964 285 GLY A O 1
ATOM 1992 N N . ARG A 1 286 ? 159.46501 155.13101 130.04401 1.000 78.89967 286 ARG A N 1
ATOM 1993 C CA . ARG A 1 286 ? 160.48801 155.22801 129.00701 1.000 78.89967 286 ARG A CA 1
ATOM 1994 C C . ARG A 1 286 ? 160.30201 154.15101 127.94501 1.000 78.89967 286 ARG A C 1
ATOM 1995 O O . ARG A 1 286 ? 160.43501 154.42501 126.74501 1.000 78.89967 286 ARG A O 1
ATOM 2003 N N . TYR A 1 287 ? 159.98201 152.92401 128.36301 1.000 80.05245 287 TYR A N 1
ATOM 2004 C CA . TYR A 1 287 ? 159.77601 151.84701 127.39901 1.000 80.05245 287 TYR A CA 1
ATOM 2005 C C . TYR A 1 287 ? 158.60101 152.14801 126.47901 1.000 80.05245 287 TYR A C 1
ATOM 2006 O O . TYR A 1 287 ? 158.68301 151.95501 125.26101 1.000 80.05245 287 TYR A O 1
ATOM 2015 N N . GLN A 1 288 ? 157.49401 152.62901 127.04401 1.000 82.57490 288 GLN A N 1
ATOM 2016 C CA . GLN A 1 288 ? 156.31401 152.91301 126.23901 1.000 82.57490 288 GLN A CA 1
ATOM 2017 C C . GLN A 1 288 ? 156.52301 154.12301 125.34301 1.000 82.57490 288 GLN A C 1
ATOM 2018 O O . GLN A 1 288 ? 155.98701 154.16601 124.23101 1.000 82.57490 288 GLN A O 1
ATOM 2024 N N . GLU A 1 289 ? 157.29001 155.11401 125.80001 1.000 85.16802 289 GLU A N 1
ATOM 2025 C CA . GLU A 1 289 ? 157.64501 156.22201 124.92501 1.000 85.16802 289 GLU A CA 1
ATOM 2026 C C . GLU A 1 289 ? 158.48601 155.74501 123.75201 1.000 85.16802 289 GLU A C 1
ATOM 2027 O O . GLU A 1 289 ? 158.27301 156.17701 122.61401 1.000 85.16802 289 GLU A O 1
ATOM 2033 N N . ALA A 1 290 ? 159.44701 154.85501 124.00801 1.000 84.40373 290 ALA A N 1
ATOM 2034 C CA . ALA A 1 290 ? 160.24001 154.30101 122.91601 1.000 84.40373 290 ALA A CA 1
ATOM 2035 C C . ALA A 1 290 ? 159.36701 153.50701 121.95301 1.000 84.40373 290 ALA A C 1
ATOM 2036 O O . ALA A 1 290 ? 159.56801 153.55601 120.73501 1.000 84.40373 290 ALA A O 1
ATOM 2038 N N . ARG A 1 291 ? 158.39501 152.76301 122.48401 1.000 85.39766 291 ARG A N 1
ATOM 2039 C CA . ARG A 1 291 ? 157.47901 152.01701 121.62701 1.000 85.39766 291 ARG A CA 1
ATOM 2040 C C . ARG A 1 291 ? 156.63101 152.95001 120.77101 1.000 85.39766 291 ARG A C 1
ATOM 2041 O O . ARG A 1 291 ? 156.38901 152.67201 119.59101 1.000 85.39766 291 ARG A O 1
ATOM 2049 N N . SER A 1 292 ? 156.16801 154.06001 121.35001 1.000 85.80317 292 SER A N 1
ATOM 2050 C CA . SER A 1 292 ? 155.27601 154.96001 120.62601 1.000 85.80317 292 SER A CA 1
ATOM 2051 C C . SER A 1 292 ? 155.97201 155.62501 119.44601 1.000 85.80317 292 SER A C 1
ATOM 2052 O O . SER A 1 292 ? 155.32701 155.90501 118.43001 1.000 85.80317 292 SER A O 1
ATOM 2055 N N . VAL A 1 293 ? 157.27401 155.89501 119.56101 1.000 86.04997 293 VAL A N 1
ATOM 2056 C CA . VAL A 1 293 ? 158.01301 156.47001 118.44101 1.000 86.04997 293 VAL A CA 1
ATOM 2057 C C . VAL A 1 293 ? 158.02501 155.51301 117.25801 1.000 86.04997 293 VAL A C 1
ATOM 2058 O O . VAL A 1 293 ? 158.06101 155.94501 116.09901 1.000 86.04997 293 VAL A O 1
ATOM 2062 N N . GLY A 1 294 ? 157.97601 154.21101 117.51901 1.000 87.86710 294 GLY A N 1
ATOM 2063 C CA . GLY A 1 294 ? 157.95401 153.23501 116.44901 1.000 87.86710 294 GLY A CA 1
ATOM 2064 C C . GLY A 1 294 ? 159.15501 152.31501 116.45101 1.000 87.86710 294 GLY A C 1
ATOM 2065 O O . GLY A 1 294 ? 159.59401 151.85201 115.39501 1.000 87.86710 294 GLY A O 1
ATOM 2066 N N . GLU A 1 295 ? 159.69601 152.04701 117.63301 1.000 90.02120 295 GLU A N 1
ATOM 2067 C CA . GLU A 1 295 ? 160.82701 151.14901 117.78901 1.000 90.02120 295 GLU A CA 1
ATOM 2068 C C . GLU A 1 295 ? 160.34301 149.78601 118.26301 1.000 90.02120 295 GLU A C 1
ATOM 2069 O O . GLU A 1 295 ? 159.41101 149.68301 119.06401 1.000 90.02120 295 GLU A O 1
ATOM 2075 N N . ASP A 1 296 ? 160.98201 148.73501 117.75701 1.000 93.27498 296 ASP A N 1
ATOM 2076 C CA . ASP A 1 296 ? 160.60601 147.39001 118.15801 1.000 93.27498 296 ASP A CA 1
ATOM 2077 C C . ASP A 1 296 ? 160.93301 147.15901 119.63101 1.000 93.27498 296 ASP A C 1
ATOM 2078 O O . ASP A 1 296 ? 161.55801 147.98801 120.29701 1.000 93.27498 296 ASP A O 1
ATOM 2083 N N . ARG A 1 297 ? 160.49501 146.00401 120.13701 1.000 89.90151 297 ARG A N 1
ATOM 2084 C CA . ARG A 1 297 ? 160.56501 145.74401 121.57101 1.000 89.90151 297 ARG A CA 1
ATOM 2085 C C . ARG A 1 297 ? 162.00201 145.71701 122.07301 1.000 89.90151 297 ARG A C 1
ATOM 2086 O O . ARG A 1 297 ? 162.29701 146.23801 123.15501 1.000 89.90151 297 ARG A O 1
ATOM 2094 N N . GLU A 1 298 ? 162.91201 145.11201 121.30901 1.000 90.37556 298 GLU A N 1
ATOM 2095 C CA . GLU A 1 298 ? 164.30101 145.02701 121.74701 1.000 90.37556 298 GLU A CA 1
ATOM 2096 C C . GLU A 1 298 ? 164.93801 146.40801 121.83501 1.000 90.37556 298 GLU A C 1
ATOM 2097 O O . GLU A 1 298 ? 165.54101 146.76401 122.85601 1.000 90.37556 298 GLU A O 1
ATOM 2103 N N . GLN A 1 299 ? 164.80901 147.20501 120.77301 1.000 91.07495 299 GLN A N 1
ATOM 2104 C CA . GLN A 1 299 ? 165.38301 148.54501 120.79001 1.000 91.07495 299 GLN A CA 1
ATOM 2105 C C . GLN A 1 299 ? 164.68101 149.42701 121.81001 1.000 91.07495 299 GLN A C 1
ATOM 2106 O O . GLN A 1 299 ? 165.31001 150.29001 122.42701 1.000 91.07495 299 GLN A O 1
ATOM 2112 N N . SER A 1 300 ? 163.37601 149.22401 122.00401 1.000 86.85656 300 SER A N 1
ATOM 2113 C CA . SER A 1 300 ? 162.66101 149.98601 123.02201 1.000 86.85656 300 SER A CA 1
ATOM 2114 C C . SER A 1 300 ? 163.20201 149.68601 124.41201 1.000 86.85656 300 SER A C 1
ATOM 2115 O O . SER A 1 300 ? 163.42801 150.60201 125.21001 1.000 86.85656 300 SER A O 1
ATOM 2118 N N . TYR A 1 301 ? 163.42501 148.40701 124.71801 1.000 82.25563 301 TYR A N 1
ATOM 2119 C CA . TYR A 1 301 ? 163.98801 148.04301 126.01301 1.000 82.25563 301 TYR A CA 1
ATOM 2120 C C . TYR A 1 301 ? 165.39401 148.60501 126.17701 1.000 82.25563 301 TYR A C 1
ATOM 2121 O O . TYR A 1 301 ? 165.75701 149.09801 127.25101 1.000 82.25563 301 TYR A O 1
ATOM 2130 N N . TYR A 1 302 ? 166.20801 148.52301 125.12301 1.000 86.01898 302 TYR A N 1
ATOM 2131 C CA . TYR A 1 302 ? 167.57101 149.03501 125.22301 1.000 86.01898 302 TYR A CA 1
ATOM 2132 C C . TYR A 1 302 ? 167.58401 150.54501 125.42701 1.000 86.01898 302 TYR A C 1
ATOM 2133 O O . TYR A 1 302 ? 168.38401 151.06201 126.21301 1.000 86.01898 302 TYR A O 1
ATOM 2142 N N . THR A 1 303 ? 166.70901 151.26701 124.72401 1.000 83.94284 303 THR A N 1
ATOM 2143 C CA . THR A 1 303 ? 166.60001 152.70801 124.92001 1.000 83.94284 303 THR A CA 1
ATOM 2144 C C . THR A 1 303 ? 166.13901 153.03101 126.33301 1.000 83.94284 303 THR A C 1
ATOM 2145 O O . THR A 1 303 ? 166.68001 153.93101 126.98601 1.000 83.94284 303 THR A O 1
ATOM 2149 N N . MET A 1 304 ? 165.14301 152.29201 126.82701 1.000 80.11920 304 MET A N 1
ATOM 2150 C CA . MET A 1 304 ? 164.67301 152.49201 128.19201 1.000 80.11920 304 MET A CA 1
ATOM 2151 C C . MET A 1 304 ? 165.80701 152.31701 129.18701 1.000 80.11920 304 MET A C 1
ATOM 2152 O O . MET A 1 304 ? 165.99801 153.14701 130.08201 1.000 80.11920 304 MET A O 1
ATOM 2157 N N . PHE A 1 305 ? 166.57801 151.24101 129.04001 1.000 81.33706 305 PHE A N 1
ATOM 2158 C CA . PHE A 1 305 ? 167.66901 150.99901 129.97401 1.000 81.33706 305 PHE A CA 1
ATOM 2159 C C . PHE A 1 305 ? 168.72501 152.09101 129.87501 1.000 81.33706 305 PHE A C 1
ATOM 2160 O O . PHE A 1 305 ? 169.05201 152.73401 130.87601 1.000 81.33706 305 PHE A O 1
ATOM 2168 N N . HIS A 1 306 ? 169.22101 152.36001 128.66801 1.000 85.60035 306 HIS A N 1
ATOM 2169 C CA . HIS A 1 306 ? 170.29301 153.33301 128.50901 1.000 85.60035 306 HIS A CA 1
ATOM 2170 C C . HIS A 1 306 ? 169.86701 154.74501 128.88201 1.000 85.60035 306 HIS A C 1
ATOM 2171 O O . HIS A 1 306 ? 170.73201 155.58901 129.13301 1.000 85.60035 306 HIS A O 1
ATOM 2178 N N . SER A 1 307 ? 168.56601 155.02501 128.93201 1.000 81.67329 307 SER A N 1
ATOM 2179 C CA . SER A 1 307 ? 168.10601 156.35601 129.29901 1.000 81.67329 307 SER A CA 1
ATOM 2180 C C . SER A 1 307 ? 167.65801 156.47301 130.74701 1.000 81.67329 307 SER A C 1
ATOM 2181 O O . SER A 1 307 ? 167.63501 157.58601 131.28001 1.000 81.67329 307 SER A O 1
ATOM 2184 N N . THR A 1 308 ? 167.30401 155.36801 131.40401 1.000 79.20843 308 THR A N 1
ATOM 2185 C CA . THR A 1 308 ? 166.67501 155.44601 132.71001 1.000 79.20843 308 THR A CA 1
ATOM 2186 C C . THR A 1 308 ? 167.38601 154.64901 133.79801 1.000 79.20843 308 THR A C 1
ATOM 2187 O O . THR A 1 308 ? 167.13601 154.90301 134.97901 1.000 79.20843 308 THR A O 1
ATOM 2191 N N . ALA A 1 309 ? 168.26801 153.70801 133.45401 1.000 78.75279 309 ALA A N 1
ATOM 2192 C CA . ALA A 1 309 ? 168.89001 152.88301 134.48201 1.000 78.75279 309 ALA A CA 1
ATOM 2193 C C . ALA A 1 309 ? 169.79001 153.70601 135.39001 1.000 78.75279 309 ALA A C 1
ATOM 2194 O O . ALA A 1 309 ? 169.72801 153.57401 136.61701 1.000 78.75279 309 ALA A O 1
ATOM 2196 N N . HIS A 1 310 ? 170.63401 154.56101 134.81001 1.000 78.53657 310 HIS A N 1
ATOM 2197 C CA . HIS A 1 310 ? 171.48801 155.40601 135.63601 1.000 78.53657 310 HIS A CA 1
ATOM 2198 C C . HIS A 1 310 ? 170.66801 156.41001 136.43101 1.000 78.53657 310 HIS A C 1
ATOM 2199 O O . HIS A 1 310 ? 171.00801 156.71301 137.57901 1.000 78.53657 310 HIS A O 1
ATOM 2206 N N . VAL A 1 311 ? 169.58101 156.91701 135.85001 1.000 77.57033 311 VAL A N 1
ATOM 2207 C CA . VAL A 1 311 ? 168.71601 157.84301 136.57301 1.000 77.57033 311 VAL A CA 1
ATOM 2208 C C . VAL A 1 311 ? 168.09501 157.15901 137.78201 1.000 77.57033 311 VAL A C 1
ATOM 2209 O O . VAL A 1 311 ? 168.05801 157.72501 138.87601 1.000 77.57033 311 VAL A O 1
ATOM 2213 N N . VAL A 1 312 ? 167.60101 155.93401 137.60501 1.000 76.65804 312 VAL A N 1
ATOM 2214 C CA . VAL A 1 312 ? 166.99101 155.20201 138.71101 1.000 76.65804 312 VAL A CA 1
ATOM 2215 C C . VAL A 1 312 ? 168.03201 154.86001 139.76901 1.000 76.65804 312 VAL A C 1
ATOM 2216 O O . VAL A 1 312 ? 167.77601 154.97901 140.97501 1.000 76.65804 312 VAL A O 1
ATOM 2220 N N . LEU A 1 313 ? 169.22001 154.42901 139.33901 1.000 79.74652 313 LEU A N 1
ATOM 2221 C CA . LEU A 1 313 ? 170.27401 154.10301 140.29001 1.000 79.74652 313 LEU A CA 1
ATOM 2222 C C . LEU A 1 313 ? 170.66501 155.32101 141.11501 1.000 79.74652 313 LEU A C 1
ATOM 2223 O O . LEU A 1 313 ? 170.78801 155.23401 142.34101 1.000 79.74652 313 LEU A O 1
ATOM 2228 N N . GLY A 1 314 ? 170.84601 156.47001 140.46401 1.000 80.80444 314 GLY A N 1
ATOM 2229 C CA . GLY A 1 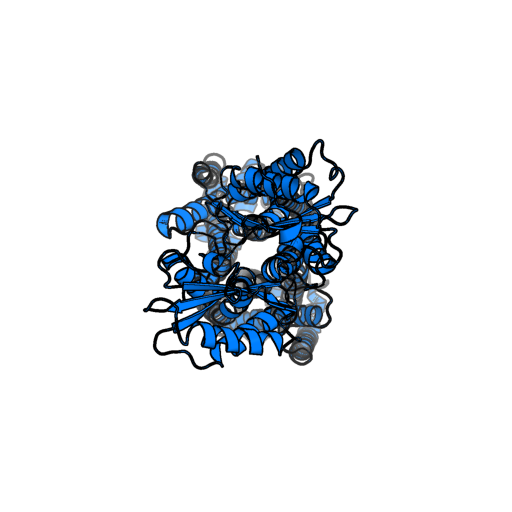314 ? 171.16001 157.68101 141.20201 1.000 80.80444 314 GLY A CA 1
ATOM 2230 C C . GLY A 1 314 ? 170.01301 158.14701 142.07501 1.000 80.80444 314 GLY A C 1
ATOM 2231 O O . GLY A 1 314 ? 170.22901 158.65401 143.17801 1.000 80.80444 314 GLY A O 1
ATOM 2232 N N . SER A 1 315 ? 168.77901 157.97601 141.59901 1.000 79.97428 315 SER A N 1
ATOM 2233 C CA . SER A 1 315 ? 167.61901 158.36001 142.38901 1.000 79.97428 315 SER A CA 1
ATOM 2234 C C . SER A 1 315 ? 167.53801 157.55601 143.67101 1.000 79.97428 315 SER A C 1
ATOM 2235 O O . SER A 1 315 ? 167.18301 158.09501 144.72401 1.000 79.97428 315 SER A O 1
ATOM 2238 N N . GLY A 1 316 ? 167.85901 156.27301 143.60401 1.000 82.67349 316 GLY A N 1
ATOM 2239 C CA . GLY A 1 316 ? 167.87401 155.46201 144.79801 1.000 82.67349 316 GLY A CA 1
ATOM 2240 C C . GLY A 1 316 ? 169.07301 155.71401 145.68401 1.000 82.67349 316 GLY A C 1
ATOM 2241 O O . GLY A 1 316 ? 168.96601 155.65401 146.91201 1.000 82.67349 316 GLY A O 1
ATOM 2242 N N . MET A 1 317 ? 170.22501 155.99501 145.07301 1.000 85.71745 317 MET A N 1
ATOM 2243 C CA . MET A 1 317 ? 171.41001 156.30701 145.86001 1.000 85.71745 317 MET A CA 1
ATOM 2244 C C . MET A 1 317 ? 171.22001 157.59801 146.64101 1.000 85.71745 317 MET A C 1
ATOM 2245 O O . MET A 1 317 ? 171.70901 157.72601 147.76701 1.000 85.71745 317 MET A O 1
ATOM 2250 N N . THR A 1 318 ? 170.50801 158.56601 146.06101 1.000 84.92476 318 THR A N 1
ATOM 2251 C CA . THR A 1 318 ? 170.22601 159.79801 146.78901 1.000 84.92476 318 THR A CA 1
ATOM 2252 C C . THR A 1 318 ? 169.39801 159.52301 148.03501 1.000 84.92476 318 THR A C 1
ATOM 2253 O O . THR A 1 318 ? 169.71601 160.02201 149.11901 1.000 84.92476 318 THR A O 1
ATOM 2257 N N . ILE A 1 319 ? 168.33901 158.72201 147.90401 1.000 85.24401 319 ILE A N 1
ATOM 2258 C CA . ILE A 1 319 ? 167.50401 158.39901 149.05901 1.000 85.24401 319 ILE A CA 1
ATOM 2259 C C . ILE A 1 319 ? 168.31001 157.63001 150.09601 1.000 85.24401 319 ILE A C 1
ATOM 2260 O O . ILE A 1 319 ? 168.23901 157.91001 151.29901 1.000 85.24401 319 ILE A O 1
ATOM 2265 N N . ALA A 1 320 ? 169.09301 156.64901 149.64201 1.000 87.48560 320 ALA A N 1
ATOM 2266 C CA . ALA A 1 320 ? 169.88201 155.84201 150.56401 1.000 87.48560 320 ALA A CA 1
ATOM 2267 C C . ALA A 1 320 ? 170.87801 156.69901 151.33301 1.000 87.48560 320 ALA A C 1
ATOM 2268 O O . ALA A 1 320 ? 170.97401 156.60601 152.56001 1.000 87.48560 320 ALA A O 1
ATOM 2270 N N . GLY A 1 321 ? 171.61601 157.55801 150.62901 1.000 88.64190 321 GLY A N 1
ATOM 2271 C CA . GLY A 1 321 ? 172.58901 158.40201 151.29901 1.000 88.64190 321 GLY A CA 1
ATOM 2272 C C . GLY A 1 321 ? 171.95001 159.43201 152.20801 1.000 88.64190 321 GLY A C 1
ATOM 2273 O O . GLY A 1 321 ? 172.45701 159.71001 153.29901 1.000 88.64190 321 GLY A O 1
ATOM 2274 N N . ALA A 1 322 ? 170.83001 160.01501 151.77801 1.000 88.82737 322 ALA A N 1
ATOM 2275 C CA . ALA A 1 322 ? 170.14301 160.99401 152.60801 1.000 88.82737 322 ALA A CA 1
ATOM 2276 C C . ALA A 1 322 ? 169.65501 160.36101 153.90301 1.000 88.82737 322 ALA A C 1
ATOM 2277 O O . ALA A 1 322 ? 169.80201 160.94201 154.98401 1.000 88.82737 322 ALA A O 1
ATOM 2279 N N . THR A 1 323 ? 169.08001 159.16001 153.81801 1.000 89.56044 323 THR A N 1
ATOM 2280 C CA . THR A 1 323 ? 168.66501 158.46401 155.03101 1.000 89.56044 323 THR A CA 1
ATOM 2281 C C . THR A 1 323 ? 169.86801 158.06301 155.87301 1.000 89.56044 323 THR A C 1
ATOM 2282 O O . THR A 1 323 ? 169.80901 158.09301 157.10701 1.000 89.56044 323 THR A O 1
ATOM 2286 N N . LEU A 1 324 ? 170.97101 157.68501 155.22301 1.000 92.19932 324 LEU A N 1
ATOM 2287 C CA . LEU A 1 324 ? 172.18201 157.32001 155.94901 1.000 92.19932 324 LEU A CA 1
ATOM 2288 C C . LEU A 1 324 ? 172.73901 158.49701 156.73501 1.000 92.19932 324 LEU A C 1
ATOM 2289 O O . LEU A 1 324 ? 173.32101 158.30601 157.80901 1.000 92.19932 324 LEU A O 1
ATOM 2294 N N . CYS A 1 325 ? 172.57401 159.71601 156.21901 1.000 95.38026 325 CYS A N 1
ATOM 2295 C CA . CYS A 1 325 ? 173.07401 160.89201 156.92401 1.000 95.38026 325 CYS A CA 1
ATOM 2296 C C . CYS A 1 325 ? 172.41401 161.08901 158.28301 1.000 95.38026 325 CYS A C 1
ATOM 2297 O O . CYS A 1 325 ? 172.97001 161.79801 159.12601 1.000 95.38026 325 CYS A O 1
ATOM 2300 N N . LEU A 1 326 ? 171.24901 160.48201 158.51801 1.000 96.35351 326 LEU A N 1
ATOM 2301 C CA . LEU A 1 326 ? 170.62301 160.56601 159.83201 1.000 96.35351 326 LEU A CA 1
ATOM 2302 C C . LEU A 1 326 ? 171.38801 159.77901 160.88701 1.000 96.35351 326 LEU A C 1
ATOM 2303 O O . LEU A 1 326 ? 171.22201 160.04401 162.08201 1.000 96.35351 326 LEU A O 1
ATOM 2308 N N . HIS A 1 327 ? 172.22001 158.82301 160.47201 1.000 98.88747 327 HIS A N 1
ATOM 2309 C CA . HIS A 1 327 ? 172.96101 157.99701 161.41701 1.000 98.88747 327 HIS A CA 1
ATOM 2310 C C . HIS A 1 327 ? 174.00101 158.79501 162.19601 1.000 98.88747 327 HIS A C 1
ATOM 2311 O O . HIS A 1 327 ? 174.47001 158.33101 163.24001 1.000 98.88747 327 HIS A O 1
ATOM 2318 N N . PHE A 1 328 ? 174.35901 159.98501 161.72501 1.000 101.79963 328 PHE A N 1
ATOM 2319 C CA . PHE A 1 328 ? 175.42601 160.77501 162.32501 1.000 101.79963 328 PHE A CA 1
ATOM 2320 C C . PHE A 1 328 ? 174.95101 161.67301 163.46101 1.000 101.79963 328 PHE A C 1
ATOM 2321 O O . PHE A 1 328 ? 175.76201 162.41601 164.02201 1.000 101.79963 328 PHE A O 1
ATOM 2329 N N . THR A 1 329 ? 173.66901 161.63101 163.80901 1.000 104.98961 329 THR A N 1
ATOM 2330 C CA . THR A 1 329 ? 173.16201 162.36101 164.95901 1.000 104.98961 329 THR A CA 1
ATOM 2331 C C . THR A 1 329 ? 173.49001 161.61201 166.25101 1.000 104.98961 329 THR A C 1
ATOM 2332 O O . THR A 1 329 ? 174.16201 160.57701 166.24801 1.000 104.98961 329 THR A O 1
ATOM 2336 N N . ARG A 1 330 ? 173.04201 162.16701 167.37601 1.000 106.70204 330 ARG A N 1
ATOM 2337 C CA . ARG A 1 330 ? 173.17801 161.48701 168.65701 1.000 106.70204 330 ARG A CA 1
ATOM 2338 C C . ARG A 1 330 ? 171.87701 160.87601 169.16401 1.000 106.70204 330 ARG A C 1
ATOM 2339 O O . ARG A 1 330 ? 171.91001 160.12001 170.13901 1.000 106.70204 330 ARG A O 1
ATOM 2347 N N . MET A 1 331 ? 170.75001 161.17101 168.53501 1.000 105.56562 331 MET A N 1
ATOM 2348 C CA . MET A 1 331 ? 169.47001 160.63601 168.99301 1.000 105.56562 331 MET A CA 1
ATOM 2349 C C . MET A 1 331 ? 169.32501 159.18001 168.56801 1.000 105.56562 331 MET A C 1
ATOM 2350 O O . MET A 1 331 ? 169.44801 158.87601 167.37901 1.000 105.56562 331 MET A O 1
ATOM 2355 N N . PRO A 1 332 ? 169.08301 158.26001 169.50301 1.000 104.00981 332 PRO A N 1
ATOM 2356 C CA . PRO A 1 332 ? 169.03201 156.83301 169.13701 1.000 104.00981 332 PRO A CA 1
ATOM 2357 C C . PRO A 1 332 ? 167.95801 156.49101 168.12001 1.000 104.00981 332 PRO A C 1
ATOM 2358 O O . PRO A 1 332 ? 168.17101 155.59501 167.29301 1.000 104.00981 332 PRO A O 1
ATOM 2362 N N . TYR A 1 333 ? 166.81301 157.17601 168.14601 1.000 101.02468 333 TYR A N 1
ATOM 2363 C CA . TYR A 1 333 ? 165.79501 156.92701 167.12901 1.000 101.02468 333 TYR A CA 1
ATOM 2364 C C . TYR A 1 333 ? 166.31901 157.23501 165.73501 1.000 101.02468 333 TYR A C 1
ATOM 2365 O O . TYR A 1 333 ? 166.02801 156.50801 164.78001 1.000 101.02468 333 TYR A O 1
ATOM 2374 N N . PHE A 1 334 ? 167.09201 158.30801 165.59001 1.000 100.45921 334 PHE A N 1
ATOM 2375 C CA . PHE A 1 334 ? 167.55401 158.67201 164.25601 1.000 100.45921 334 PHE A CA 1
ATOM 2376 C C . PHE A 1 334 ? 168.62801 157.71501 163.74301 1.000 100.45921 334 PHE A C 1
ATOM 2377 O O . PHE A 1 334 ? 168.67201 157.42401 162.54501 1.000 100.45921 334 PHE A O 1
ATOM 2385 N N . GLN A 1 335 ? 169.49001 157.19101 164.62201 1.000 101.48745 335 GLN A N 1
ATOM 2386 C CA . GLN A 1 335 ? 170.38801 156.11801 164.18701 1.000 101.48745 335 GLN A CA 1
ATOM 2387 C C . GLN A 1 335 ? 169.61601 154.85501 163.82401 1.000 101.48745 335 GLN A C 1
ATOM 2388 O O . GLN A 1 335 ? 169.93001 154.19101 162.83001 1.000 101.48745 335 GLN A O 1
ATOM 2394 N N . SER A 1 336 ? 168.60201 154.50001 164.61401 1.000 98.31468 336 SER A N 1
ATOM 2395 C CA . SER A 1 336 ? 167.80301 153.33501 164.25501 1.000 98.31468 336 SER A CA 1
ATOM 2396 C C . SER A 1 336 ? 167.01501 153.56001 162.97201 1.000 98.31468 336 SER A C 1
ATOM 2397 O O . SER A 1 336 ? 166.59201 152.59101 162.33501 1.000 98.31468 336 SER A O 1
ATOM 2400 N N . LEU A 1 337 ? 166.79901 154.81701 162.59501 1.000 93.67048 337 LEU A N 1
ATOM 2401 C CA . LEU A 1 337 ? 166.13101 155.13601 161.34101 1.000 93.67048 337 LEU A CA 1
ATOM 2402 C C . LEU A 1 337 ? 167.106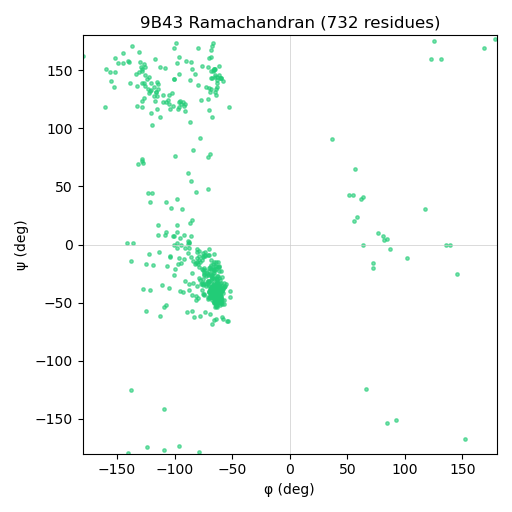01 155.14001 160.17001 1.000 93.67048 337 LEU A C 1
ATOM 2403 O O . LEU A 1 337 ? 166.73501 154.77901 159.05001 1.000 93.67048 337 LEU A O 1
ATOM 2408 N N . GLY A 1 338 ? 168.34901 155.54401 160.40901 1.000 91.41625 338 GLY A N 1
ATOM 2409 C CA . GLY A 1 338 ? 169.30801 155.75601 159.34301 1.000 91.41625 338 GLY A CA 1
ATOM 2410 C C . GLY A 1 338 ? 169.76501 154.52601 158.58801 1.000 91.41625 338 GLY A C 1
ATOM 2411 O O . GLY A 1 338 ? 169.45401 154.37601 157.40401 1.000 91.41625 338 GLY A O 1
ATOM 2412 N N . ILE A 1 339 ? 170.51701 153.64601 159.25301 1.000 90.48556 339 ILE A N 1
ATOM 2413 C CA . ILE A 1 339 ? 171.07501 152.47901 158.56601 1.000 90.48556 339 ILE A CA 1
ATOM 2414 C C . ILE A 1 339 ? 169.99101 151.57101 157.99501 1.000 90.48556 339 ILE A C 1
ATOM 2415 O O . ILE A 1 339 ? 170.10801 151.16901 156.82501 1.000 90.48556 339 ILE A O 1
ATOM 2420 N N . PRO A 1 340 ? 168.94501 151.18801 158.74301 1.000 89.33336 340 PRO A N 1
ATOM 2421 C CA . PRO A 1 340 ? 167.91301 150.33401 158.13301 1.000 89.33336 340 PRO A CA 1
ATOM 2422 C C . PRO A 1 340 ? 167.25601 150.95701 156.91701 1.000 89.33336 340 PRO A C 1
ATOM 2423 O O . PRO A 1 340 ? 166.99701 150.25301 155.93601 1.000 89.33336 340 PRO A O 1
ATOM 2427 N N . LEU A 1 341 ? 166.98901 152.26401 156.94601 1.000 86.50474 341 LEU A N 1
ATOM 2428 C CA . LEU A 1 341 ? 166.39001 152.91001 155.78401 1.000 86.50474 341 LEU A CA 1
ATOM 2429 C C . LEU A 1 341 ? 167.32601 152.86201 154.58701 1.000 86.50474 341 LEU A C 1
ATOM 2430 O O . LEU A 1 341 ? 166.89101 152.58901 153.46501 1.000 86.50474 341 LEU A O 1
ATOM 2435 N N . ALA A 1 342 ? 168.61601 153.12301 154.80401 1.000 86.92217 342 ALA A N 1
ATOM 2436 C CA . ALA A 1 342 ? 169.56701 153.08601 153.70001 1.000 86.92217 342 ALA A CA 1
ATOM 2437 C C . ALA A 1 342 ? 169.66001 151.69001 153.10001 1.000 86.92217 342 ALA A C 1
ATOM 2438 O O . ALA A 1 342 ? 169.65101 151.53101 151.87301 1.000 86.92217 342 ALA A O 1
ATOM 2440 N N . ILE A 1 343 ? 169.73501 150.66401 153.95001 1.000 84.78625 343 ILE A N 1
ATOM 2441 C CA . ILE A 1 343 ? 169.81901 149.29701 153.44401 1.000 84.78625 343 ILE A CA 1
ATOM 2442 C C . ILE A 1 343 ? 168.54901 148.92301 152.69101 1.000 84.78625 343 ILE A C 1
ATOM 2443 O O . ILE A 1 343 ? 168.60501 148.31601 151.61301 1.000 84.78625 343 ILE A O 1
ATOM 2448 N N . GLY A 1 344 ? 167.38501 149.27701 153.24001 1.000 83.12784 344 GLY A N 1
ATOM 2449 C CA . GLY A 1 344 ? 166.13801 148.96601 152.56601 1.000 83.12784 344 GLY A CA 1
ATOM 2450 C C . GLY A 1 344 ? 166.01601 149.65201 151.22101 1.000 83.12784 344 GLY A C 1
ATOM 2451 O O . GLY A 1 344 ? 165.59501 149.04001 150.23901 1.000 83.12784 344 GLY A O 1
ATOM 2452 N N . MET A 1 345 ? 166.39501 150.93001 151.15301 1.000 83.06319 345 MET A N 1
ATOM 2453 C CA . MET A 1 345 ? 166.33001 151.64201 149.88301 1.000 83.06319 345 MET A CA 1
ATOM 2454 C C . MET A 1 345 ? 167.31001 151.06401 148.87301 1.000 83.06319 345 MET A C 1
ATOM 2455 O O . MET A 1 345 ? 166.98701 150.95501 147.68901 1.000 83.06319 345 MET A O 1
ATOM 2460 N N . SER A 1 346 ? 168.51001 150.68201 149.31501 1.000 82.08089 346 SER A N 1
ATOM 2461 C CA . SER A 1 346 ? 169.45701 150.06801 148.39001 1.000 82.08089 346 SER A CA 1
ATOM 2462 C C . SER A 1 346 ? 168.91801 148.75201 147.84101 1.000 82.08089 346 SER A C 1
ATOM 2463 O O . SER A 1 346 ? 169.02401 148.47801 146.63701 1.000 82.08089 346 SER A O 1
ATOM 2466 N N . VAL A 1 347 ? 168.33101 147.92601 148.70901 1.000 78.83911 347 VAL A N 1
ATOM 2467 C CA . VAL A 1 347 ? 167.74801 146.67101 148.24401 1.000 78.83911 347 VAL A CA 1
ATOM 2468 C C . VAL A 1 347 ? 166.60901 146.94801 147.27301 1.000 78.83911 347 VAL A C 1
ATOM 2469 O O . VAL A 1 347 ? 166.45301 146.25201 146.26301 1.000 78.83911 347 VAL A O 1
ATOM 2473 N N . VAL A 1 348 ? 165.80501 147.97501 147.55601 1.000 78.53200 348 VAL A N 1
ATOM 2474 C CA . VAL A 1 348 ? 164.72801 148.35501 146.64601 1.000 78.53200 348 VAL A CA 1
ATOM 2475 C C . VAL A 1 348 ? 165.29301 148.77801 145.29701 1.000 78.53200 348 VAL A C 1
ATOM 2476 O O . VAL A 1 348 ? 164.72101 148.47201 144.24901 1.000 78.53200 348 VAL A O 1
ATOM 2480 N N . VAL A 1 349 ? 166.42801 149.47401 145.29701 1.000 79.03310 349 VAL A N 1
ATOM 2481 C CA . VAL A 1 349 ? 166.99901 149.96201 144.04301 1.000 79.03310 349 VAL A CA 1
ATOM 2482 C C . VAL A 1 349 ? 167.51201 148.80701 143.19701 1.000 79.03310 349 VAL A C 1
ATOM 2483 O O . VAL A 1 349 ? 167.31201 148.77301 141.97801 1.000 79.03310 349 VAL A O 1
ATOM 2487 N N . LEU A 1 350 ? 168.21601 147.86001 143.81801 1.000 79.93168 350 LEU A N 1
ATOM 2488 C CA . LEU A 1 350 ? 168.65301 146.69201 143.05401 1.000 79.93168 350 LEU A CA 1
ATOM 2489 C C . LEU A 1 350 ? 167.46601 145.87301 142.56001 1.000 79.93168 350 LEU A C 1
ATOM 2490 O O . LEU A 1 350 ? 167.41501 145.48501 141.38401 1.000 79.93168 350 LEU A O 1
ATOM 2495 N N . ALA A 1 351 ? 166.49101 145.61301 143.43501 1.000 81.00894 351 ALA A N 1
ATOM 2496 C CA . ALA A 1 351 ? 165.31901 144.84301 143.04401 1.000 81.00894 351 ALA A CA 1
ATOM 2497 C C . ALA A 1 351 ? 164.40501 145.62101 142.11201 1.000 81.00894 351 ALA A C 1
ATOM 2498 O O . ALA A 1 351 ? 163.43001 145.06101 141.60801 1.000 81.00894 351 ALA A O 1
ATOM 2500 N N . SER A 1 352 ? 164.66401 146.90801 141.91701 1.000 80.54311 352 SER A N 1
ATOM 2501 C CA . SER A 1 352 ? 163.98501 147.66101 140.87701 1.000 80.54311 352 SER A CA 1
ATOM 2502 C C . SER A 1 352 ? 164.73001 147.59301 139.56001 1.000 80.54311 352 SER A C 1
ATOM 2503 O O . SER A 1 352 ? 164.17801 147.08901 138.58601 1.000 80.54311 352 SER A O 1
ATOM 2506 N N . LEU A 1 353 ? 165.99101 148.01701 139.52401 1.000 80.85684 353 LEU A N 1
ATOM 2507 C CA . LEU A 1 353 ? 166.75901 147.95101 138.28601 1.000 80.85684 353 LEU A CA 1
ATOM 2508 C C . LEU A 1 353 ? 166.76201 146.54001 137.71001 1.000 80.85684 353 LEU A C 1
ATOM 2509 O O . LEU A 1 353 ? 166.17801 146.29501 136.64701 1.000 80.85684 353 LEU A O 1
ATOM 2514 N N . THR A 1 354 ? 167.37601 145.58901 138.41901 1.000 82.52726 354 THR A N 1
ATOM 2515 C CA . THR A 1 354 ? 167.56201 144.25901 137.84601 1.000 82.52726 354 THR A CA 1
ATOM 2516 C C . THR A 1 354 ? 166.22501 143.57601 137.58501 1.000 82.52726 354 THR A C 1
ATOM 2517 O O . THR A 1 354 ? 165.96301 143.10401 136.47101 1.000 82.52726 354 THR A O 1
ATOM 2521 N N . MET A 1 355 ? 165.35701 143.53201 138.59701 1.000 84.17853 355 MET A N 1
ATOM 2522 C CA . MET A 1 355 ? 164.09801 142.81201 138.45401 1.000 84.17853 355 MET A CA 1
ATOM 2523 C C . MET A 1 355 ? 163.17501 143.46001 137.43201 1.000 84.17853 355 MET A C 1
ATOM 2524 O O . MET A 1 355 ? 162.58301 142.75101 136.61801 1.000 84.17853 355 MET A O 1
ATOM 2529 N N . GLY A 1 356 ? 163.00401 144.78301 137.47401 1.000 80.95814 356 GLY A N 1
ATOM 2530 C CA . GLY A 1 356 ? 162.13101 145.43401 136.51701 1.000 80.95814 356 GLY A CA 1
ATOM 2531 C C . GLY A 1 356 ? 162.64401 145.32601 135.09701 1.000 80.95814 356 GLY A C 1
ATOM 2532 O O . GLY A 1 356 ? 161.86901 145.11201 134.16601 1.000 80.95814 356 GLY A O 1
ATOM 2533 N N . ALA A 1 357 ? 163.95901 145.46801 134.90601 1.000 81.03045 357 ALA A N 1
ATOM 2534 C CA . ALA A 1 357 ? 164.50901 145.28601 133.57001 1.000 81.03045 357 ALA A CA 1
ATOM 2535 C C . ALA A 1 357 ? 164.26801 143.86801 133.07201 1.000 81.03045 357 ALA A C 1
ATOM 2536 O O . ALA A 1 357 ? 163.83701 143.66901 131.92901 1.000 81.03045 357 ALA A O 1
ATOM 2538 N N . ALA A 1 358 ? 164.50801 142.86901 133.92501 1.000 80.31666 358 ALA A N 1
ATOM 2539 C CA . ALA A 1 358 ? 164.28101 141.48601 133.52201 1.000 80.31666 358 ALA A CA 1
ATOM 2540 C C . ALA A 1 358 ? 162.81101 141.23101 133.21201 1.000 80.31666 358 ALA A C 1
ATOM 2541 O O . ALA A 1 358 ? 162.48401 140.56601 132.22301 1.000 80.31666 358 ALA A O 1
ATOM 2543 N N . ILE A 1 359 ? 161.91101 141.75401 134.04401 1.000 79.08542 359 ILE A N 1
ATOM 2544 C CA . ILE A 1 359 ? 160.48701 141.50501 133.85801 1.000 79.08542 359 ILE A CA 1
ATOM 2545 C C . ILE A 1 359 ? 159.97901 142.19601 132.60201 1.000 79.08542 359 ILE A C 1
ATOM 2546 O O . ILE A 1 359 ? 159.17701 141.63001 131.85401 1.000 79.08542 359 ILE A O 1
ATOM 2551 N N . ILE A 1 360 ? 160.43101 143.42401 132.34501 1.000 79.68387 360 ILE A N 1
ATOM 2552 C CA . ILE A 1 360 ? 160.04401 144.10601 131.11501 1.000 79.68387 360 ILE A CA 1
ATOM 2553 C C . ILE A 1 360 ? 160.56201 143.34601 129.90401 1.000 79.68387 360 ILE A C 1
ATOM 2554 O O . ILE A 1 360 ? 159.83401 143.14101 128.92601 1.000 79.68387 360 ILE A O 1
ATOM 2559 N N . SER A 1 361 ? 161.81501 142.88801 129.96101 1.000 82.01754 361 SER A N 1
ATOM 2560 C CA . SER A 1 361 ? 162.37701 142.13701 128.84401 1.000 82.01754 361 SER A CA 1
ATOM 2561 C C . SER A 1 361 ? 161.59301 140.85801 128.58201 1.000 82.01754 361 SER A C 1
ATOM 2562 O O . SER A 1 361 ? 161.32401 140.51401 127.42601 1.000 82.01754 361 SER A O 1
ATOM 2565 N N . VAL A 1 362 ? 161.22401 140.13701 129.64001 1.000 83.57028 362 VAL A N 1
ATOM 2566 C CA . VAL A 1 362 ? 160.49301 138.88401 129.46501 1.000 83.57028 362 VAL A CA 1
ATOM 2567 C C . VAL A 1 362 ? 159.07901 139.15001 128.96401 1.000 83.57028 362 VAL A C 1
ATOM 2568 O O . VAL A 1 362 ? 158.60201 138.49701 128.03001 1.000 83.57028 362 VAL A O 1
ATOM 2572 N N . ALA A 1 363 ? 158.38801 140.11301 129.57301 1.000 85.80265 363 ALA A N 1
ATOM 2573 C CA . ALA A 1 363 ? 156.98101 140.32901 129.27401 1.000 85.80265 363 ALA A CA 1
ATOM 2574 C C . ALA A 1 363 ? 156.76001 141.00601 127.93101 1.000 85.80265 363 ALA A C 1
ATOM 2575 O O . ALA A 1 363 ? 155.69901 140.81701 127.33101 1.000 85.80265 363 ALA A O 1
ATOM 2577 N N . SER A 1 364 ? 157.73001 141.78301 127.44101 1.000 87.07022 364 SER A N 1
ATOM 2578 C CA . SER A 1 364 ? 157.54001 142.47001 126.17001 1.000 87.07022 364 SER A CA 1
ATOM 2579 C C . SER A 1 364 ? 157.34801 141.47901 125.03101 1.000 87.07022 364 SER A C 1
ATOM 2580 O O . SER A 1 364 ? 156.52301 141.69901 124.13901 1.000 87.07022 364 SER A O 1
ATOM 2583 N N . ARG A 1 365 ? 158.09001 140.37201 125.05301 1.000 92.60268 365 ARG A N 1
ATOM 2584 C CA . ARG A 1 365 ? 158.03201 139.37101 123.99601 1.000 92.60268 365 ARG A CA 1
ATOM 2585 C C . ARG A 1 365 ? 156.90801 138.36101 124.19901 1.000 92.60268 365 ARG A C 1
ATOM 2586 O O . ARG A 1 365 ? 156.96001 137.26101 123.63301 1.000 92.60268 365 ARG A O 1
ATOM 2594 N N . PHE A 1 366 ? 155.88701 138.70901 124.98101 1.000 92.00739 366 PHE A N 1
ATOM 2595 C CA . PHE A 1 366 ? 154.71001 137.87201 125.20601 1.000 92.00739 366 PHE A CA 1
ATOM 2596 C C . PHE A 1 366 ? 153.45001 138.58801 124.73901 1.000 92.00739 366 PHE A C 1
ATOM 2597 O O . PHE A 1 366 ? 152.42201 138.60101 125.41801 1.000 92.00739 366 PHE A O 1
ATOM 2605 N N . GLY A 1 367 ? 153.51601 139.19801 123.56501 1.000 93.32131 367 GLY A N 1
ATOM 2606 C CA . GLY A 1 367 ? 152.37401 139.88201 122.99801 1.000 93.32131 367 GLY A CA 1
ATOM 2607 C C . GLY A 1 367 ? 152.33201 141.35401 123.35101 1.000 93.32131 367 GLY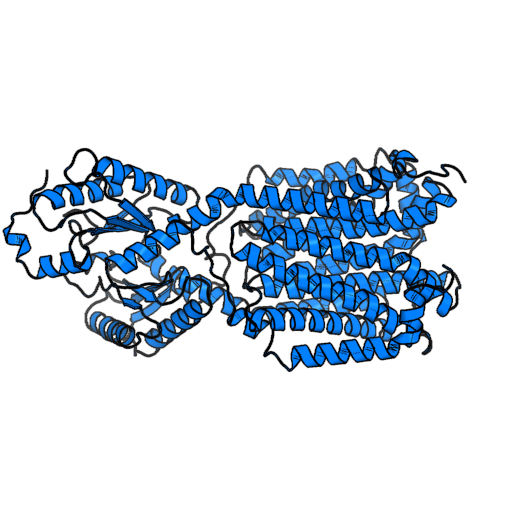 A C 1
ATOM 2608 O O . GLY A 1 367 ? 153.35201 142.01401 123.56101 1.000 93.32131 367 GLY A O 1
ATOM 2609 N N . LYS A 1 368 ? 151.11101 141.87401 123.41501 1.000 92.97615 368 LYS A N 1
ATOM 2610 C CA . LYS A 1 368 ? 150.88001 143.28201 123.73101 1.000 92.97615 368 LYS A CA 1
ATOM 2611 C C . LYS A 1 368 ? 150.78001 143.47801 125.24301 1.000 92.97615 368 LYS A C 1
ATOM 2612 O O . LYS A 1 368 ? 149.76101 143.90801 125.78101 1.000 92.97615 368 LYS A O 1
ATOM 2618 N N . THR A 1 369 ? 151.87401 143.15101 125.93101 1.000 88.78374 369 THR A N 1
ATOM 2619 C CA . THR A 1 369 ? 151.87201 143.17901 127.39301 1.000 88.78374 369 THR A CA 1
ATOM 2620 C C . THR A 1 369 ? 152.13601 144.58401 127.92701 1.000 88.78374 369 THR A C 1
ATOM 2621 O O . THR A 1 369 ? 151.29201 145.17001 128.61201 1.000 88.78374 369 THR A O 1
ATOM 2625 N N . PHE A 1 370 ? 153.30901 145.13801 127.62501 1.000 83.10988 370 PHE A N 1
ATOM 2626 C CA . PHE A 1 370 ? 153.67801 146.47501 128.06501 1.000 83.10988 370 PHE A CA 1
ATOM 2627 C C . PHE A 1 370 ? 153.44001 147.52601 126.99101 1.000 83.10988 370 PHE A C 1
ATOM 2628 O O . PHE A 1 370 ? 153.89601 148.66501 127.13901 1.000 83.10988 370 PHE A O 1
ATOM 2636 N N . GLU A 1 371 ? 152.74901 147.16501 125.92101 1.000 89.45578 371 GLU A N 1
ATOM 2637 C CA . GLU A 1 371 ? 152.48301 148.10401 124.84101 1.000 89.45578 371 GLU A CA 1
ATOM 2638 C C . GLU A 1 371 ? 151.63001 149.25601 125.35901 1.000 89.45578 371 GLU A C 1
ATOM 2639 O O . GLU A 1 371 ? 150.71401 149.02901 126.15701 1.000 89.45578 371 GLU A O 1
ATOM 2645 N N . PRO A 1 372 ? 151.90501 150.49701 124.95501 1.000 89.55928 372 PRO A N 1
ATOM 2646 C CA . PRO A 1 372 ? 151.05801 151.61501 125.38701 1.000 89.55928 372 PRO A CA 1
ATOM 2647 C C . PRO A 1 372 ? 149.61701 151.42001 124.94201 1.000 89.55928 372 PRO A C 1
ATOM 2648 O O . PRO A 1 372 ? 149.34101 150.90401 123.85701 1.000 89.55928 372 PRO A O 1
ATOM 2652 N N . LYS A 1 373 ? 148.69201 151.84101 125.80101 1.000 95.63103 373 LYS A N 1
ATOM 2653 C CA . LYS A 1 373 ? 147.27701 151.54601 125.61401 1.000 95.63103 373 LYS A CA 1
ATOM 2654 C C . LYS A 1 373 ? 146.46101 152.72901 125.11801 1.000 95.63103 373 LYS A C 1
ATOM 2655 O O . LYS A 1 373 ? 145.55301 152.54201 124.30301 1.000 95.63103 373 LYS A O 1
ATOM 2661 N N . ARG A 1 374 ? 146.74601 153.94601 125.58001 1.000 102.35798 374 ARG A N 1
ATOM 2662 C CA . ARG A 1 374 ? 145.87701 155.07901 125.29501 1.000 102.35798 374 ARG A CA 1
ATOM 2663 C C . ARG A 1 374 ? 146.51101 156.12001 124.37901 1.000 102.35798 374 ARG A C 1
ATOM 2664 O O . ARG A 1 374 ? 146.01001 156.33801 123.27201 1.000 102.35798 374 ARG A O 1
ATOM 2672 N N . ALA A 1 375 ? 147.61901 156.74001 124.78401 1.000 106.72793 375 ALA A N 1
ATOM 2673 C CA . ALA A 1 375 ? 148.18301 157.89001 124.08601 1.000 106.72793 375 ALA A CA 1
ATOM 2674 C C . ALA A 1 375 ? 149.42201 158.37701 124.82001 1.000 106.72793 375 ALA A C 1
ATOM 2675 O O . ALA A 1 375 ? 149.76801 157.84701 125.88001 1.000 106.72793 375 ALA A O 1
ATOM 2677 N N . MET A 1 376 ? 150.09301 159.38301 124.27301 1.000 106.95796 376 MET A N 1
ATOM 2678 C CA . MET A 1 376 ? 151.12601 160.10201 125.00001 1.000 106.95796 376 MET A CA 1
ATOM 2679 C C . MET A 1 376 ? 150.76101 161.58101 125.04001 1.000 106.95796 376 MET A C 1
ATOM 2680 O O . MET A 1 376 ? 150.21101 162.12101 124.07501 1.000 106.95796 376 MET A O 1
ATOM 2685 N N . ARG A 1 377 ? 151.07001 162.23201 126.16001 1.000 103.96724 377 ARG A N 1
ATOM 2686 C CA . ARG A 1 377 ? 150.56501 163.56401 126.49001 1.000 103.96724 377 ARG A CA 1
ATOM 2687 C C . ARG A 1 377 ? 151.55901 164.66501 126.14201 1.000 103.96724 377 ARG A C 1
ATOM 2688 O O . ARG A 1 377 ? 151.71101 165.63401 126.89001 1.000 103.96724 377 ARG A O 1
ATOM 2696 N N . THR A 1 378 ? 152.25701 164.53101 125.01201 1.000 98.17420 378 THR A N 1
ATOM 2697 C CA . THR A 1 378 ? 153.29401 165.49401 124.65201 1.000 98.17420 378 THR A CA 1
ATOM 2698 C C . THR A 1 378 ? 152.73101 166.89601 124.45001 1.000 98.17420 378 THR A C 1
ATOM 2699 O O . THR A 1 378 ? 153.32601 167.87601 124.90901 1.000 98.17420 378 THR A O 1
ATOM 2703 N N . ARG A 1 379 ? 151.58501 167.01201 123.77201 1.000 97.71821 379 ARG A N 1
ATOM 2704 C CA . ARG A 1 379 ? 151.16201 168.30701 123.24301 1.000 97.71821 379 ARG A CA 1
ATOM 2705 C C . ARG A 1 379 ? 150.96501 169.33801 124.34901 1.000 97.71821 379 ARG A C 1
ATOM 2706 O O . ARG A 1 379 ? 151.43901 170.47501 124.23501 1.000 97.71821 379 ARG A O 1
ATOM 2714 N N . GLY A 1 380 ? 150.28201 168.96301 125.42901 1.000 89.33775 380 GLY A N 1
ATOM 2715 C CA . GLY A 1 380 ? 150.10901 169.89401 126.53201 1.000 89.33775 380 GLY A CA 1
ATOM 2716 C C . GLY A 1 380 ? 151.42401 170.26301 127.19001 1.000 89.33775 380 GLY A C 1
ATOM 2717 O O . GLY A 1 380 ? 151.69201 171.43901 127.45701 1.000 89.33775 380 GLY A O 1
ATOM 2718 N N . TRP A 1 381 ? 152.27001 169.26701 127.44401 1.000 85.88560 381 TRP A N 1
ATOM 2719 C CA . TRP A 1 381 ? 153.56001 169.54601 128.05701 1.000 85.88560 381 TRP A CA 1
ATOM 2720 C C . TRP A 1 381 ? 154.49901 170.26201 127.09901 1.000 85.88560 381 TRP A C 1
ATOM 2721 O O . TRP A 1 381 ? 155.32601 171.06401 127.53901 1.000 85.88560 381 TRP A O 1
ATOM 2732 N N . ARG A 1 382 ? 154.38601 170.00601 125.79501 1.000 87.77108 382 ARG A N 1
ATOM 2733 C CA . ARG A 1 382 ? 155.15501 170.78901 124.83501 1.000 87.77108 382 ARG A CA 1
ATOM 2734 C C . ARG A 1 382 ? 154.72101 172.24901 124.83201 1.000 87.77108 382 ARG A C 1
ATOM 2735 O O . ARG A 1 382 ? 155.56701 173.14401 124.73401 1.000 87.77108 382 ARG A O 1
ATOM 2743 N N . LYS A 1 383 ? 153.41601 172.51201 124.93901 1.000 86.53305 383 LYS A N 1
ATOM 2744 C CA . LYS A 1 383 ? 152.95601 173.89101 125.06401 1.000 86.53305 383 LYS A CA 1
ATOM 2745 C C . LYS A 1 383 ? 153.46201 174.53501 126.34801 1.000 86.53305 383 LYS A C 1
ATOM 2746 O O . LYS A 1 383 ? 153.86301 175.70701 126.33901 1.000 86.53305 383 LYS A O 1
ATOM 2752 N N . LEU A 1 384 ? 153.45501 173.79101 127.45501 1.000 84.07027 384 LEU A N 1
ATOM 2753 C CA . LEU A 1 384 ? 154.01101 174.32201 128.69701 1.000 84.07027 384 LEU A CA 1
ATOM 2754 C C . LEU A 1 384 ? 155.49701 174.62801 128.55101 1.000 84.07027 384 LEU A C 1
ATOM 2755 O O . LEU A 1 384 ? 155.97901 175.64201 129.06401 1.000 84.07027 384 LEU A O 1
ATOM 2760 N N . GLY A 1 385 ? 156.23901 173.76001 127.86301 1.000 84.43993 385 GLY A N 1
ATOM 2761 C CA . GLY A 1 385 ? 157.65101 174.02001 127.63701 1.000 84.43993 385 GLY A CA 1
ATOM 2762 C C . GLY A 1 385 ? 157.88801 175.23901 126.77001 1.000 84.43993 385 GLY A C 1
ATOM 2763 O O . GLY A 1 385 ? 158.82301 176.00801 127.00501 1.000 84.43993 385 GLY A O 1
ATOM 2764 N N . ALA A 1 386 ? 157.05201 175.42501 125.74801 1.000 82.54055 386 ALA A N 1
ATOM 2765 C CA . ALA A 1 386 ? 157.15101 176.62701 124.92901 1.000 82.54055 386 ALA A CA 1
ATOM 2766 C C . ALA A 1 386 ? 156.88301 177.87201 125.76101 1.000 82.54055 386 ALA A C 1
ATOM 2767 O O . ALA A 1 386 ? 157.56801 178.89001 125.61001 1.000 82.54055 386 ALA A O 1
ATOM 2769 N N . ALA A 1 387 ? 155.89001 177.80801 126.64901 1.000 82.17471 387 ALA A N 1
ATOM 2770 C CA . ALA A 1 387 ? 155.62401 178.93801 127.53401 1.000 82.17471 387 ALA A CA 1
ATOM 2771 C C . ALA A 1 387 ? 156.80401 179.20201 128.46101 1.000 82.17471 387 ALA A C 1
ATOM 2772 O O . ALA A 1 387 ? 157.16901 180.35801 128.70001 1.000 82.17471 387 ALA A O 1
ATOM 2774 N N . VAL A 1 388 ? 157.40801 178.14001 128.99701 1.000 81.42417 388 VAL A N 1
ATOM 2775 C CA . VAL A 1 388 ? 158.53401 178.29901 129.91501 1.000 81.42417 388 VAL A CA 1
ATOM 2776 C C . VAL A 1 388 ? 159.72101 178.93701 129.20601 1.000 81.42417 388 VAL A C 1
ATOM 2777 O O . VAL A 1 388 ? 160.35101 179.86201 129.73101 1.000 81.42417 388 VAL A O 1
ATOM 2781 N N . VAL A 1 389 ? 160.04401 178.46201 128.00301 1.000 82.72432 389 VAL A N 1
ATOM 2782 C CA . VAL A 1 389 ? 161.18101 179.02801 127.28501 1.000 82.72432 389 VAL A CA 1
ATOM 2783 C C . VAL A 1 389 ? 160.87701 180.41001 126.72401 1.000 82.72432 389 VAL A C 1
ATOM 2784 O O . VAL A 1 389 ? 161.81001 181.17501 126.45501 1.000 82.72432 389 VAL A O 1
ATOM 2788 N N . ARG A 1 390 ? 159.60201 180.75801 126.53801 1.000 85.79950 390 ARG A N 1
ATOM 2789 C CA . ARG A 1 390 ? 159.27701 182.09301 126.04801 1.000 85.79950 390 ARG A CA 1
ATOM 2790 C C . ARG A 1 390 ? 159.43901 183.15001 127.13401 1.000 85.79950 390 ARG A C 1
ATOM 2791 O O . ARG A 1 390 ? 159.97301 184.23301 126.87201 1.000 85.79950 390 ARG A O 1
ATOM 2799 N N . TRP A 1 391 ? 158.99701 182.85501 128.35401 1.000 82.80945 391 TRP A N 1
ATOM 2800 C CA . TRP A 1 391 ? 159.09001 183.78201 129.48301 1.000 82.80945 391 TRP A CA 1
ATOM 2801 C C . TRP A 1 391 ? 159.76601 183.08401 130.65401 1.000 82.80945 391 TRP A C 1
ATOM 2802 O O . TRP A 1 391 ? 159.12801 182.79201 131.67101 1.000 82.80945 391 TRP A O 1
ATOM 2813 N N . PRO A 1 392 ? 161.06701 182.80501 130.54901 1.000 80.21727 392 PRO A N 1
ATOM 2814 C CA . PRO A 1 392 ? 161.74901 182.15301 131.67201 1.000 80.21727 392 PRO A CA 1
ATOM 2815 C C . PRO A 1 392 ? 161.93001 183.06601 132.86901 1.000 80.21727 392 PRO A C 1
ATOM 2816 O O . PRO A 1 392 ? 162.05801 182.57201 133.99401 1.000 80.21727 392 PRO A O 1
ATOM 2820 N N . ALA A 1 393 ? 161.96201 184.38101 132.66201 1.000 80.59398 393 ALA A N 1
ATOM 2821 C CA . ALA A 1 393 ? 162.14501 185.33501 133.75001 1.000 80.59398 393 ALA A CA 1
ATOM 2822 C C . ALA A 1 393 ? 160.84301 185.61301 134.50001 1.000 80.59398 393 ALA A C 1
ATOM 2823 O O . ALA A 1 393 ? 160.85401 185.61901 135.73701 1.000 80.59398 393 ALA A O 1
ATOM 2825 N N . PRO A 1 394 ? 159.71501 185.88201 133.82301 1.000 80.40953 394 PRO A N 1
ATOM 2826 C CA . PRO A 1 394 ? 158.45501 186.00401 134.57801 1.000 80.40953 394 PRO A CA 1
ATOM 2827 C C . PRO A 1 394 ? 158.10901 184.74901 135.35001 1.000 80.40953 394 PRO A C 1
ATOM 2828 O O . PRO A 1 394 ? 157.60601 184.83301 136.47701 1.000 80.40953 394 PRO A O 1
ATOM 2832 N N . ILE A 1 395 ? 158.36601 183.57901 134.77201 1.000 80.10242 395 ILE A N 1
ATOM 2833 C CA . ILE A 1 395 ? 158.26401 182.32401 135.50301 1.000 80.10242 395 ILE A CA 1
ATOM 2834 C C . ILE A 1 395 ? 159.54101 182.18801 136.32101 1.000 80.10242 395 ILE A C 1
ATOM 2835 O O . ILE A 1 395 ? 160.47801 182.97601 136.15701 1.000 80.10242 395 ILE A O 1
ATOM 2840 N N . LEU A 1 396 ? 159.55501 181.22401 137.24001 1.000 81.12964 396 LEU A N 1
ATOM 2841 C CA . LEU A 1 396 ? 160.57501 181.01001 138.26201 1.000 81.12964 396 LEU A CA 1
ATOM 2842 C C . LEU A 1 396 ? 160.46701 182.07801 139.34101 1.000 81.12964 396 LEU A C 1
ATOM 2843 O O . LEU A 1 396 ? 160.75201 181.80601 140.50901 1.000 81.12964 396 LEU A O 1
ATOM 2848 N N . VAL A 1 397 ? 159.83301 183.20201 139.01801 1.000 79.50647 397 VAL A N 1
ATOM 2849 C CA . VAL A 1 397 ? 159.56701 184.20701 140.03701 1.000 79.50647 397 VAL A CA 1
ATOM 2850 C C . VAL A 1 397 ? 158.27901 183.87001 140.76301 1.000 79.50647 397 VAL A C 1
ATOM 2851 O O . VAL A 1 397 ? 158.21201 183.92801 141.99501 1.000 79.50647 397 VAL A O 1
ATOM 2855 N N . THR A 1 398 ? 157.25101 183.48001 140.00901 1.000 81.56593 398 THR A N 1
ATOM 2856 C CA . THR A 1 398 ? 156.04401 182.94801 140.62301 1.000 81.56593 398 THR A CA 1
ATOM 2857 C C . THR A 1 398 ? 156.35101 181.71301 141.45501 1.000 81.56593 398 THR A C 1
ATOM 2858 O O . THR A 1 398 ? 155.79201 181.54601 142.54201 1.000 81.56593 398 THR A O 1
ATOM 2862 N N . THR A 1 399 ? 157.24001 180.84601 140.97401 1.000 80.30939 399 THR A N 1
ATOM 2863 C CA . THR A 1 399 ? 157.60101 179.65201 141.72501 1.000 80.30939 399 THR A CA 1
ATOM 2864 C C . THR A 1 399 ? 158.40101 179.96501 142.98201 1.000 80.30939 399 THR A C 1
ATOM 2865 O O . THR A 1 399 ? 158.14101 179.36301 144.03001 1.000 80.30939 399 THR A O 1
ATOM 2869 N N . ILE A 1 400 ? 159.35701 180.89601 142.91801 1.000 81.42873 400 ILE A N 1
ATOM 2870 C CA . ILE A 1 400 ? 160.05901 181.29901 144.13101 1.000 81.42873 400 ILE A CA 1
ATOM 2871 C C . ILE A 1 400 ? 159.08601 181.91401 145.12801 1.000 81.42873 400 ILE A C 1
ATOM 2872 O O . ILE A 1 400 ? 159.15001 181.63101 146.33001 1.000 81.42873 400 ILE A O 1
ATOM 2877 N N . ALA A 1 401 ? 158.16401 182.75501 144.65201 1.000 81.73754 401 ALA A N 1
ATOM 2878 C CA . ALA A 1 401 ? 157.15501 183.32601 145.53201 1.000 81.73754 401 ALA A CA 1
ATOM 2879 C C . ALA A 1 401 ? 156.26801 182.27001 146.17301 1.000 81.73754 401 ALA A C 1
ATOM 2880 O O . ALA A 1 401 ? 156.02701 182.34201 147.38001 1.000 81.73754 401 ALA A O 1
ATOM 2882 N N . LEU A 1 402 ? 155.79701 181.28901 145.40701 1.000 81.93876 402 LEU A N 1
ATOM 2883 C CA . LEU A 1 402 ? 154.97701 180.21701 145.95401 1.000 81.93876 402 LEU A CA 1
ATOM 2884 C C . LEU A 1 402 ? 155.75101 179.31501 146.89901 1.000 81.93876 402 LEU A C 1
ATOM 2885 O O . LEU A 1 402 ? 155.15101 178.69501 147.78301 1.000 81.93876 402 LEU A O 1
ATOM 2890 N N . SER A 1 403 ? 157.06801 179.21601 146.72701 1.000 83.18647 403 SER A N 1
ATOM 2891 C CA . SER A 1 403 ? 157.85801 178.37401 147.61301 1.000 83.18647 403 SER A CA 1
ATOM 2892 C C . SER A 1 403 ? 158.26501 179.09901 148.88901 1.000 83.18647 403 SER A C 1
ATOM 2893 O O . SER A 1 403 ? 158.51901 178.44801 149.90801 1.000 83.18647 403 SER A O 1
ATOM 2896 N N . VAL A 1 404 ? 158.33701 180.43301 148.86101 1.000 84.77578 404 VAL A N 1
ATOM 2897 C CA . VAL A 1 404 ? 158.74501 181.17501 150.05201 1.000 84.77578 404 VAL A CA 1
ATOM 2898 C C . VAL A 1 404 ? 157.57501 181.66101 150.89601 1.000 84.77578 404 VAL A C 1
ATOM 2899 O O . VAL A 1 404 ? 157.78601 182.04101 152.05801 1.000 84.77578 404 VAL A O 1
ATOM 2903 N N . VAL A 1 405 ? 156.35201 181.67101 150.35901 1.000 84.90919 405 VAL A N 1
ATOM 2904 C CA . VAL A 1 405 ? 155.21201 182.07601 151.17401 1.000 84.90919 405 VAL A CA 1
ATOM 2905 C C . VAL A 1 405 ? 154.98001 181.10801 152.32201 1.000 84.90919 405 VAL A C 1
ATOM 2906 O O . VAL A 1 405 ? 154.35201 181.47601 153.32001 1.000 84.90919 405 VAL A O 1
ATOM 2910 N N . GLY A 1 406 ? 155.47401 179.87401 152.21101 1.000 84.69374 406 GLY A N 1
ATOM 2911 C CA . GLY A 1 406 ? 155.39501 178.94901 153.32401 1.000 84.69374 406 GLY A CA 1
ATOM 2912 C C . GLY A 1 406 ? 156.18901 179.38801 154.53401 1.000 84.69374 406 GLY A C 1
ATOM 2913 O O . GLY A 1 406 ? 155.93501 178.90001 155.64001 1.000 84.69374 406 GLY A O 1
ATOM 2914 N N . LEU A 1 407 ? 157.14001 180.30401 154.35301 1.000 86.41551 407 LEU A N 1
ATOM 2915 C CA . LEU A 1 407 ? 157.88601 180.84901 155.47801 1.000 86.41551 407 LEU A CA 1
ATOM 2916 C C . LEU A 1 407 ? 157.03701 181.75601 156.35501 1.000 86.41551 407 LEU A C 1
ATOM 2917 O O . LEU A 1 407 ? 157.49401 182.15101 157.43201 1.000 86.41551 407 LEU A O 1
ATOM 2922 N N . LEU A 1 408 ? 155.82101 182.09501 155.92201 1.000 86.20776 408 LEU A N 1
ATOM 2923 C CA . LEU A 1 408 ? 154.91301 182.86201 156.76501 1.000 86.20776 408 LEU A CA 1
ATOM 2924 C C . LEU A 1 408 ? 154.51801 182.09801 158.02001 1.000 86.20776 408 LEU A C 1
ATOM 2925 O O . LEU A 1 408 ? 153.97901 182.69901 158.95501 1.000 86.20776 408 LEU A O 1
ATOM 2930 N N . ALA A 1 409 ? 154.75901 180.78801 158.05801 1.000 87.10785 409 ALA A N 1
ATOM 2931 C CA . ALA A 1 409 ? 154.43701 179.98601 159.22801 1.000 87.10785 409 ALA A CA 1
ATOM 2932 C C . ALA A 1 409 ? 155.48101 180.08901 160.33101 1.000 87.10785 409 ALA A C 1
ATOM 2933 O O . ALA A 1 409 ? 155.21901 179.62401 161.44501 1.000 87.10785 409 ALA A O 1
ATOM 2935 N N . LEU A 1 410 ? 156.64901 180.67101 160.05701 1.000 89.01197 410 LEU A N 1
ATOM 2936 C CA . LEU A 1 410 ? 157.64401 180.84901 161.11501 1.000 89.01197 410 LEU A CA 1
ATOM 2937 C C . LEU A 1 410 ? 157.13201 181.71001 162.26301 1.000 89.01197 410 LEU A C 1
ATOM 2938 O O . LEU A 1 410 ? 157.30801 181.31101 163.42701 1.000 89.01197 410 LEU A O 1
ATOM 2943 N N . PRO A 1 411 ? 156.50301 182.87801 162.03501 1.000 90.87643 411 PRO A N 1
ATOM 2944 C CA . PRO A 1 411 ? 155.95601 183.62801 163.17201 1.000 90.87643 411 PRO A CA 1
ATOM 2945 C C . PRO A 1 411 ? 154.73601 182.94601 163.76401 1.000 90.87643 411 PRO A C 1
ATOM 2946 O O . PRO A 1 411 ? 153.60401 183.38901 163.54801 1.000 90.87643 411 PRO A O 1
ATOM 2950 N N . GLY A 1 412 ? 154.95201 181.86701 164.50901 1.000 92.50192 412 GLY A N 1
ATOM 2951 C CA . GLY A 1 412 ? 153.85001 181.14501 165.10901 1.000 92.50192 412 GLY A CA 1
ATOM 2952 C C . GLY A 1 412 ? 154.00201 179.64101 165.04501 1.000 92.50192 412 GLY A C 1
ATOM 2953 O O . GLY A 1 412 ? 153.13301 178.90601 165.52301 1.000 92.50192 412 GLY A O 1
ATOM 2954 N N . TYR A 1 413 ? 155.09601 179.16701 164.45701 1.000 91.40836 413 TYR A N 1
ATOM 2955 C CA . TYR A 1 413 ? 155.34601 177.73401 164.39301 1.000 91.40836 413 TYR A CA 1
ATOM 2956 C C . TYR A 1 413 ? 155.67701 177.21101 165.78401 1.000 91.40836 413 TYR A C 1
ATOM 2957 O O . TYR A 1 413 ? 156.69601 177.58701 166.37101 1.000 91.40836 413 TYR A O 1
ATOM 2966 N N . GLN A 1 414 ? 154.81801 176.34301 166.31001 1.000 95.73691 414 GLN A N 1
ATOM 2967 C CA . GLN A 1 414 ? 154.97401 175.78801 167.64601 1.000 95.73691 414 GLN A CA 1
ATOM 2968 C C . GLN A 1 414 ? 155.18601 174.28701 167.54601 1.000 95.73691 414 GLN A C 1
ATOM 2969 O O . GLN A 1 414 ? 154.44101 173.59601 166.84401 1.000 95.73691 414 GLN A O 1
ATOM 2975 N N . THR A 1 415 ? 156.19801 173.79001 168.24301 1.000 96.77721 415 THR A N 1
ATOM 2976 C CA . THR A 1 415 ? 156.47801 172.36601 168.30301 1.000 96.77721 415 THR A CA 1
ATOM 2977 C C . THR A 1 415 ? 156.12101 171.82101 169.68001 1.000 96.77721 415 THR A C 1
ATOM 2978 O O . THR A 1 415 ? 156.15401 172.53901 170.68101 1.000 96.77721 415 THR A O 1
ATOM 2982 N N . ASN A 1 416 ? 155.76301 170.54101 169.71801 1.000 98.79618 416 ASN A N 1
ATOM 2983 C CA . ASN A 1 416 ? 155.34601 169.87701 170.94401 1.000 98.79618 416 ASN A CA 1
ATOM 2984 C C . ASN A 1 416 ? 156.24901 168.68201 171.20201 1.000 98.79618 416 ASN A C 1
ATOM 2985 O O . ASN A 1 416 ? 156.46701 167.85901 170.30701 1.000 98.79618 416 ASN A O 1
ATOM 2990 N N . TYR A 1 417 ? 156.77201 168.59001 172.42401 1.000 100.49455 417 TYR A N 1
ATOM 2991 C CA . TYR A 1 417 ? 157.67301 167.51501 172.80801 1.000 100.49455 417 TYR A CA 1
ATOM 2992 C C . TYR A 1 417 ? 156.98601 166.38401 173.55501 1.000 100.49455 417 TYR A C 1
ATOM 2993 O O . TYR A 1 417 ? 157.64501 165.39101 173.88001 1.000 100.49455 417 TYR A O 1
ATOM 3002 N N . ASN A 1 418 ? 155.69201 166.50001 173.83101 1.000 101.58531 418 ASN A N 1
ATOM 3003 C CA . ASN A 1 418 ? 154.95801 165.50601 174.60301 1.000 101.58531 418 ASN A CA 1
ATOM 3004 C C . ASN A 1 418 ? 154.32701 164.50101 173.65001 1.000 101.58531 418 ASN A C 1
ATOM 3005 O O . ASN A 1 418 ? 153.53901 164.88001 172.77701 1.000 101.58531 418 ASN A O 1
ATOM 3010 N N . ASP A 1 419 ? 154.65901 163.22501 173.82701 1.000 98.84004 419 ASP A N 1
ATOM 3011 C CA . ASP A 1 419 ? 154.11401 162.16201 172.99401 1.000 98.84004 419 ASP A CA 1
ATOM 3012 C C . ASP A 1 419 ? 152.71801 161.73701 173.42201 1.000 98.84004 419 ASP A C 1
ATOM 3013 O O . ASP A 1 419 ? 152.11401 160.89001 172.75701 1.000 98.84004 419 ASP A O 1
ATOM 3018 N N . ARG A 1 420 ? 152.20201 162.29701 174.51601 1.000 95.92136 420 ARG A N 1
ATOM 3019 C CA . ARG A 1 420 ? 150.89301 161.89101 175.01501 1.000 95.92136 420 ARG A CA 1
ATOM 3020 C C . ARG A 1 420 ? 149.78801 162.20701 174.01401 1.000 95.92136 420 ARG A C 1
ATOM 3021 O O . ARG A 1 420 ? 148.89201 161.38501 173.79301 1.000 95.92136 420 ARG A O 1
ATOM 3029 N N . ARG A 1 421 ? 149.83201 163.38601 173.40001 1.000 92.50581 421 ARG A N 1
ATOM 3030 C CA . ARG A 1 421 ? 148.78801 163.80301 172.47501 1.000 92.50581 421 ARG A CA 1
ATOM 3031 C C . ARG A 1 421 ? 148.92101 163.17401 171.09701 1.000 92.50581 421 ARG A C 1
ATOM 3032 O O . ARG A 1 421 ? 147.99901 163.30301 170.28501 1.000 92.50581 421 ARG A O 1
ATOM 3040 N N . TYR A 1 422 ? 150.03101 162.50101 170.81301 1.000 91.30963 422 TYR A N 1
ATOM 3041 C CA . TYR A 1 422 ? 150.25801 161.88301 169.51601 1.000 91.30963 422 TYR A CA 1
ATOM 3042 C C . TYR A 1 422 ? 149.93001 160.39901 169.50901 1.000 91.30963 422 TYR A C 1
ATOM 3043 O O . TYR A 1 422 ? 150.35901 159.68201 168.60001 1.000 91.30963 422 TYR A O 1
ATOM 3052 N N . LEU A 1 423 ? 149.18201 159.92501 170.49701 1.000 91.91914 423 LEU A N 1
ATOM 3053 C CA . LEU A 1 423 ? 148.74301 158.54501 170.59101 1.000 91.91914 423 LEU A CA 1
ATOM 3054 C C . LEU A 1 423 ? 147.24301 158.51501 170.83401 1.000 91.91914 423 LEU A C 1
ATOM 3055 O O . LEU A 1 423 ? 146.68401 159.46901 171.38301 1.000 91.91914 423 LEU A O 1
ATOM 3060 N N . PRO A 1 424 ? 146.56301 157.44601 170.42101 1.000 94.28657 424 PRO A N 1
ATOM 3061 C CA . PRO A 1 424 ? 145.12001 157.36301 170.67001 1.000 94.28657 424 PRO A CA 1
ATOM 3062 C C . PRO A 1 424 ? 144.82301 157.38701 172.16101 1.000 94.28657 424 PRO A C 1
ATOM 3063 O O . PRO A 1 424 ? 145.55801 156.81901 172.97001 1.000 94.28657 424 PRO A O 1
ATOM 3067 N N . GLN A 1 425 ? 143.72701 158.05601 172.52001 1.000 96.70724 425 GLN A N 1
ATOM 3068 C CA . GLN A 1 425 ? 143.40801 158.25801 173.92701 1.000 96.70724 425 GLN A CA 1
ATOM 3069 C C . GLN A 1 425 ? 142.90601 156.99101 174.60401 1.000 96.70724 425 GLN A C 1
ATOM 3070 O O . GLN A 1 425 ? 142.76301 156.97701 175.83001 1.000 96.70724 425 GLN A O 1
ATOM 3076 N N . ASP A 1 426 ? 142.63301 155.93301 173.84501 1.000 98.74183 426 ASP A N 1
ATOM 3077 C CA . ASP A 1 426 ? 142.14101 154.68801 174.41601 1.000 98.74183 426 ASP A CA 1
ATOM 3078 C C . ASP A 1 426 ? 143.25801 153.74001 174.83001 1.000 98.74183 426 ASP A C 1
ATOM 3079 O O . ASP A 1 426 ? 142.96801 152.64501 175.32101 1.000 98.74183 426 ASP A O 1
ATOM 3084 N N . LEU A 1 427 ? 144.51601 154.12601 174.64501 1.000 95.16219 427 LEU A N 1
ATOM 3085 C CA . LEU A 1 427 ? 145.61701 153.29101 175.08901 1.000 95.16219 427 LEU A CA 1
ATOM 3086 C C . LEU A 1 427 ? 145.69901 153.28801 176.61501 1.000 95.16219 427 LEU A C 1
ATOM 3087 O O . LEU A 1 427 ? 145.26801 154.24101 177.26901 1.000 95.16219 427 LEU A O 1
ATOM 3092 N N . PRO A 1 428 ? 146.23101 152.21401 177.20701 1.000 94.52532 428 PRO A N 1
ATOM 3093 C CA . PRO A 1 428 ? 146.33101 152.17001 178.67501 1.000 94.52532 428 PRO A CA 1
ATOM 3094 C C . PRO A 1 428 ? 147.12801 153.31601 179.27101 1.000 94.52532 428 PRO A C 1
ATOM 3095 O O . PRO A 1 428 ? 146.75501 153.83101 180.33101 1.000 94.52532 428 PRO A O 1
ATOM 3099 N N . ALA A 1 429 ? 148.21601 153.73801 178.62301 1.000 93.96563 429 ALA A N 1
ATOM 3100 C CA . ALA A 1 429 ? 149.00501 154.84101 179.16401 1.000 93.96563 429 ALA A CA 1
ATOM 3101 C C . ALA A 1 429 ? 148.24201 156.15601 179.09101 1.000 93.96563 429 ALA A C 1
ATOM 3102 O O . ALA A 1 429 ? 148.26301 156.94401 180.04201 1.000 93.96563 429 ALA A O 1
ATOM 3104 N N . ASN A 1 430 ? 147.57101 156.41501 177.96701 1.000 94.11736 430 ASN A N 1
ATOM 3105 C CA . ASN A 1 430 ? 146.77301 157.63001 177.85301 1.000 94.11736 430 ASN A CA 1
ATOM 3106 C C . ASN A 1 430 ? 145.60601 157.61501 178.82901 1.000 94.11736 430 ASN A C 1
ATOM 3107 O O . ASN A 1 430 ? 145.27501 158.64701 179.42301 1.000 94.11736 430 ASN A O 1
ATOM 3112 N N . THR A 1 431 ? 144.97101 156.45601 179.01001 1.000 94.08520 431 THR A N 1
ATOM 3113 C CA . THR A 1 431 ? 143.89501 156.35301 179.98801 1.000 94.08520 431 THR A CA 1
ATOM 3114 C C . THR A 1 431 ? 144.40801 156.60801 181.39901 1.000 94.08520 431 THR A C 1
ATOM 3115 O O . THR A 1 431 ? 143.75101 157.29201 182.19201 1.000 94.08520 431 THR A O 1
ATOM 3119 N N . GLY A 1 432 ? 145.58101 156.06801 181.73101 1.000 93.17968 432 GLY A N 1
ATOM 3120 C CA . GLY A 1 432 ? 146.15301 156.31801 183.04301 1.000 93.17968 432 GLY A CA 1
ATOM 3121 C C . GLY A 1 432 ? 146.50701 157.77601 183.25701 1.000 93.17968 432 GLY A C 1
ATOM 3122 O O . GLY A 1 432 ? 146.28101 158.32701 184.33601 1.000 93.17968 432 GLY A O 1
ATOM 3123 N N . TYR A 1 433 ? 147.07001 158.41901 182.23201 1.000 92.95805 433 TYR A N 1
ATOM 3124 C CA . TYR A 1 433 ? 147.37301 159.84201 182.33201 1.000 92.95805 433 TYR A CA 1
ATOM 3125 C C . TYR A 1 433 ? 146.10301 160.66001 182.51201 1.000 92.95805 433 TYR A C 1
ATOM 3126 O O . TYR A 1 433 ? 146.07101 161.60801 183.30501 1.000 92.95805 433 TYR A O 1
ATOM 3135 N N . ALA A 1 434 ? 145.04401 160.31101 181.77901 1.000 92.77466 434 ALA A N 1
ATOM 3136 C CA . ALA A 1 434 ? 143.77501 161.01301 181.93001 1.000 92.77466 434 ALA A CA 1
ATOM 3137 C C . ALA A 1 434 ? 143.20701 160.82901 183.32901 1.000 92.77466 434 ALA A C 1
ATOM 3138 O O . ALA A 1 434 ? 142.70401 161.78501 183.92901 1.000 92.77466 434 ALA A O 1
ATOM 3140 N N . ALA A 1 435 ? 143.27601 159.60901 183.86401 1.000 91.00351 435 ALA A N 1
ATOM 3141 C CA . ALA A 1 435 ? 142.77201 159.36101 185.21001 1.000 91.00351 435 ALA A CA 1
ATOM 3142 C C . ALA A 1 435 ? 143.57301 160.12701 186.25201 1.000 91.00351 435 ALA A C 1
ATOM 3143 O O . ALA A 1 435 ? 143.00301 160.67901 187.19901 1.000 91.00351 435 ALA A O 1
ATOM 3145 N N . ALA A 1 436 ? 144.89801 160.16601 186.10001 1.000 90.83354 436 ALA A N 1
ATOM 3146 C CA . ALA A 1 436 ? 145.72601 160.91701 187.03701 1.000 90.83354 436 ALA A CA 1
ATOM 3147 C C . ALA A 1 436 ? 145.43201 162.40701 186.95901 1.000 90.83354 436 ALA A C 1
ATOM 3148 O O . ALA A 1 436 ? 145.40601 163.09701 187.98401 1.000 90.83354 436 ALA A O 1
ATOM 3150 N N . ASP A 1 437 ? 145.21001 162.92401 185.75001 1.000 93.14939 437 ASP A N 1
ATOM 3151 C CA . ASP A 1 437 ? 144.95201 164.34901 185.58201 1.000 93.14939 437 ASP A CA 1
ATOM 3152 C C . ASP A 1 437 ? 143.62801 164.78201 186.19601 1.000 93.14939 437 ASP A C 1
ATOM 3153 O O . ASP A 1 437 ? 143.45201 165.97301 186.47101 1.000 93.14939 437 ASP A O 1
ATOM 3158 N N . ARG A 1 438 ? 142.69301 163.85401 186.40701 1.000 93.06908 438 ARG A N 1
ATOM 3159 C CA . ARG A 1 438 ? 141.43101 164.22101 187.04001 1.000 93.06908 438 ARG A CA 1
ATOM 3160 C C . ARG A 1 438 ? 141.63101 164.65301 188.48501 1.000 93.06908 438 ARG A C 1
ATOM 3161 O O . ARG A 1 438 ? 140.98801 165.60501 188.93901 1.000 93.06908 438 ARG A O 1
ATOM 3169 N N . HIS A 1 439 ? 142.51301 163.97501 189.21601 1.000 93.53546 439 HIS A N 1
ATOM 3170 C CA . HIS A 1 439 ? 142.69101 164.22801 190.63901 1.000 93.53546 439 HIS A CA 1
ATOM 3171 C C . HIS A 1 439 ? 144.01901 164.86901 191.00301 1.000 93.53546 439 HIS A C 1
ATOM 3172 O O . HIS A 1 439 ? 144.04901 165.67701 191.93801 1.000 93.53546 439 HIS A O 1
ATOM 3179 N N . PHE A 1 440 ? 145.10601 164.55101 190.31201 1.000 92.90339 440 PHE A N 1
ATOM 3180 C CA . PHE A 1 440 ? 146.40801 165.12901 190.59701 1.000 92.90339 440 PHE A CA 1
ATOM 3181 C C . PHE A 1 440 ? 146.66801 166.31201 189.67801 1.000 92.90339 440 PHE A C 1
ATOM 3182 O O . PHE A 1 440 ? 146.02501 166.47501 188.63701 1.000 92.90339 440 PHE A O 1
ATOM 3190 N N . SER A 1 441 ? 147.62401 167.14301 190.07901 1.000 98.76770 441 SER A N 1
ATOM 3191 C CA . SER A 1 441 ? 148.03901 168.25601 189.24501 1.000 98.76770 441 SER A CA 1
ATOM 3192 C C . SER A 1 441 ? 148.72501 167.73901 187.98401 1.000 98.76770 441 SER A C 1
ATOM 3193 O O . SER A 1 441 ? 149.01601 166.54801 187.84201 1.000 98.76770 441 SER A O 1
ATOM 3196 N N . GLN A 1 442 ? 148.97401 168.65301 187.05101 1.000 104.74677 442 GLN A N 1
ATOM 3197 C CA . GLN A 1 442 ? 149.61201 168.27601 185.79801 1.000 104.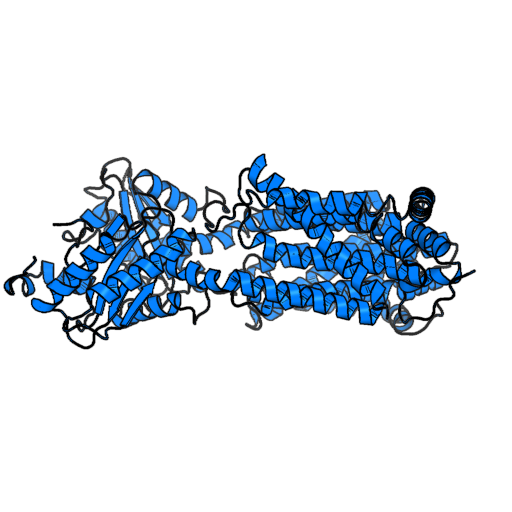74677 442 GLN A CA 1
ATOM 3198 C C . GLN A 1 442 ? 151.01601 167.74501 186.05201 1.000 104.74677 442 GLN A C 1
ATOM 3199 O O . GLN A 1 442 ? 151.77401 168.31201 186.84401 1.000 104.74677 442 GLN A O 1
ATOM 3205 N N . ALA A 1 443 ? 151.34801 166.64001 185.38401 1.000 100.22717 443 ALA A N 1
ATOM 3206 C CA . ALA A 1 443 ? 152.69701 166.07401 185.38901 1.000 100.22717 443 ALA A CA 1
ATOM 3207 C C . ALA A 1 443 ? 153.14501 165.65601 186.78901 1.000 100.22717 443 ALA A C 1
ATOM 3208 O O . ALA A 1 443 ? 154.30401 165.83901 187.16101 1.000 100.22717 443 ALA A O 1
ATOM 3210 N N . ARG A 1 444 ? 152.22701 165.09601 187.57201 1.000 94.51026 444 ARG A N 1
ATOM 3211 C CA . ARG A 1 444 ? 152.61001 164.44201 188.81501 1.000 94.51026 444 ARG A CA 1
ATOM 3212 C C . ARG A 1 444 ? 153.05801 163.00501 188.60201 1.000 94.51026 444 ARG A C 1
ATOM 3213 O O . ARG A 1 444 ? 153.66401 162.42101 189.50501 1.000 94.51026 444 ARG A O 1
ATOM 3221 N N . MET A 1 445 ? 152.77901 162.42901 187.43601 1.000 96.81604 445 MET A N 1
ATOM 3222 C CA . MET A 1 445 ? 153.26701 161.10801 187.06901 1.000 96.81604 445 MET A CA 1
ATOM 3223 C C . MET A 1 445 ? 154.64201 161.15701 186.42101 1.000 96.81604 445 MET A C 1
ATOM 3224 O O . MET A 1 445 ? 155.16201 160.11101 186.02101 1.000 96.81604 445 MET A O 1
ATOM 3229 N N . ASN A 1 446 ? 155.23901 162.34001 186.30801 1.000 97.44621 446 ASN A N 1
ATOM 3230 C CA . ASN A 1 446 ? 156.56901 162.51001 185.72501 1.000 97.44621 446 ASN A CA 1
ATOM 3231 C C . ASN A 1 446 ? 157.43401 163.30301 186.69501 1.000 97.44621 446 ASN A C 1
ATOM 3232 O O . ASN A 1 446 ? 157.74201 164.47701 186.45901 1.000 97.44621 446 ASN A O 1
ATOM 3237 N N . PRO A 1 447 ? 157.84101 162.69101 187.80101 1.000 97.57095 447 PRO A N 1
ATOM 3238 C CA . PRO A 1 447 ? 158.65801 163.40501 188.78101 1.000 97.57095 447 PRO A CA 1
ATOM 3239 C C . PRO A 1 447 ? 160.13701 163.34501 188.43301 1.000 97.57095 447 PRO A C 1
ATOM 3240 O O . PRO A 1 447 ? 160.60801 162.45301 187.72601 1.000 97.57095 447 PRO A O 1
ATOM 3244 N N . GLU A 1 448 ? 160.86901 164.32201 188.95201 1.000 100.12988 448 GLU A N 1
ATOM 3245 C CA . GLU A 1 448 ? 162.31801 164.35301 188.83801 1.000 100.12988 448 GLU A CA 1
ATOM 3246 C C . GLU A 1 448 ? 162.94101 163.76201 190.09301 1.000 100.12988 448 GLU A C 1
ATOM 3247 O O . GLU A 1 448 ? 162.40401 163.89401 191.19501 1.000 100.12988 448 GLU A O 1
ATOM 3253 N N . LEU A 1 449 ? 164.08101 163.10501 189.91701 1.000 95.16493 449 LEU A N 1
ATOM 3254 C CA . LEU A 1 449 ? 164.78901 162.45701 191.01201 1.000 95.16493 449 LEU A CA 1
ATOM 3255 C C . LEU A 1 449 ? 166.13201 163.14501 191.19701 1.000 95.16493 449 LEU A C 1
ATOM 3256 O O . LEU A 1 449 ? 166.97701 163.11301 190.29701 1.000 95.16493 449 LEU A O 1
ATOM 3261 N N . LEU A 1 450 ? 166.32401 163.76401 192.35501 1.000 93.66866 450 LEU A N 1
ATOM 3262 C CA . LEU A 1 450 ? 167.55601 164.46901 192.67701 1.000 93.66866 450 LEU A CA 1
ATOM 3263 C C . LEU A 1 450 ? 168.30301 163.69501 193.75401 1.000 93.66866 450 LEU A C 1
ATOM 3264 O O . LEU A 1 450 ? 167.75901 163.44901 194.83501 1.000 93.66866 450 LEU A O 1
ATOM 3269 N N . MET A 1 451 ? 169.54201 163.31401 193.46001 1.000 95.84217 451 MET A N 1
ATOM 3270 C CA . MET A 1 451 ? 170.38901 162.60201 194.40501 1.000 95.84217 451 MET A CA 1
ATOM 3271 C C . MET A 1 451 ? 171.67701 163.38101 194.60901 1.000 95.84217 451 MET A C 1
ATOM 3272 O O . MET A 1 451 ? 172.29201 163.83401 193.63901 1.000 95.84217 451 MET A O 1
ATOM 3277 N N . ILE A 1 452 ? 172.08001 163.53101 195.86501 1.000 96.06129 452 ILE A N 1
ATOM 3278 C CA . ILE A 1 452 ? 173.32201 164.19901 196.22501 1.000 96.06129 452 ILE A CA 1
ATOM 3279 C C . ILE A 1 452 ? 174.17601 163.18401 196.97001 1.000 96.06129 452 ILE A C 1
ATOM 3280 O O . ILE A 1 452 ? 173.93501 162.90601 198.15101 1.000 96.06129 452 ILE A O 1
ATOM 3285 N N . GLU A 1 453 ? 175.17001 162.62801 196.28401 1.000 100.24700 453 GLU A N 1
ATOM 3286 C CA . GLU A 1 453 ? 176.00201 161.57001 196.84101 1.000 100.24700 453 GLU A CA 1
ATOM 3287 C C . GLU A 1 453 ? 177.21001 162.18501 197.53501 1.000 100.24700 453 GLU A C 1
ATOM 3288 O O . GLU A 1 453 ? 178.06301 162.79601 196.88301 1.000 100.24700 453 GLU A O 1
ATOM 3294 N N . SER A 1 454 ? 177.28501 162.01401 198.85001 1.000 104.24130 454 SER A N 1
ATOM 3295 C CA . SER A 1 454 ? 178.34901 162.57901 199.65801 1.000 104.24130 454 SER A CA 1
ATOM 3296 C C . SER A 1 454 ? 179.44901 161.54201 199.87501 1.000 104.24130 454 SER A C 1
ATOM 3297 O O . SER A 1 454 ? 179.43501 160.45301 199.29401 1.000 104.24130 454 SER A O 1
ATOM 3300 N N . ASP A 1 455 ? 180.42001 161.88301 200.72201 1.000 108.53192 455 ASP A N 1
ATOM 3301 C CA . ASP A 1 455 ? 181.53201 160.99501 201.03501 1.000 108.53192 455 ASP A CA 1
ATOM 3302 C C . ASP A 1 455 ? 181.53001 160.54501 202.49001 1.000 108.53192 455 ASP A C 1
ATOM 3303 O O . ASP A 1 455 ? 182.49801 159.91601 202.93401 1.000 108.53192 455 ASP A O 1
ATOM 3308 N N . HIS A 1 456 ? 180.47401 160.84601 203.24201 1.000 105.32956 456 HIS A N 1
ATOM 3309 C CA . HIS A 1 456 ? 180.38401 160.44601 204.63701 1.000 105.32956 456 HIS A CA 1
ATOM 3310 C C . HIS A 1 456 ? 178.93501 160.11201 204.95301 1.000 105.32956 456 HIS A C 1
ATOM 3311 O O . HIS A 1 456 ? 178.02101 160.45201 204.19801 1.000 105.32956 456 HIS A O 1
ATOM 3318 N N . ASP A 1 457 ? 178.73601 159.43001 206.07801 1.000 105.33756 457 ASP A N 1
ATOM 3319 C CA . ASP A 1 457 ? 177.38801 159.10601 206.52001 1.000 105.33756 457 ASP A CA 1
ATOM 3320 C C . ASP A 1 457 ? 176.61801 160.38201 206.83501 1.000 105.33756 457 ASP A C 1
ATOM 3321 O O . ASP A 1 457 ? 177.09101 161.23801 207.58701 1.000 105.33756 457 ASP A O 1
ATOM 3326 N N . LEU A 1 458 ? 175.42501 160.50701 206.25601 1.000 104.12290 458 LEU A N 1
ATOM 3327 C CA . LEU A 1 458 ? 174.61101 161.70301 206.42401 1.000 104.12290 458 LEU A CA 1
ATOM 3328 C C . LEU A 1 458 ? 173.54001 161.56201 207.49501 1.000 104.12290 458 LEU A C 1
ATOM 3329 O O . LEU A 1 458 ? 172.76701 162.50301 207.69801 1.000 104.12290 458 LEU A O 1
ATOM 3334 N N . ARG A 1 459 ? 173.46701 160.42501 208.17801 1.000 105.51902 459 ARG A N 1
ATOM 3335 C CA . ARG A 1 459 ? 172.42601 160.20201 209.18001 1.000 105.51902 459 ARG A CA 1
ATOM 3336 C C . ARG A 1 459 ? 172.82701 160.74901 210.54601 1.000 105.51902 459 ARG A C 1
ATOM 3337 O O . ARG A 1 459 ? 172.81601 160.04501 211.55301 1.000 105.51902 459 ARG A O 1
ATOM 3345 N N . ASN A 1 460 ? 173.18601 162.02901 210.58101 1.000 111.17569 460 ASN A N 1
ATOM 3346 C CA . ASN A 1 460 ? 173.46701 162.74101 211.81701 1.000 111.17569 460 ASN A CA 1
ATOM 3347 C C . ASN A 1 460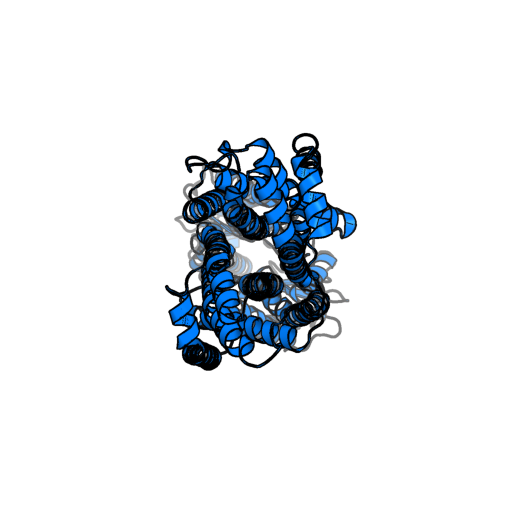 ? 172.69601 164.05301 211.81101 1.000 111.17569 460 ASN A C 1
ATOM 3348 O O . ASN A 1 460 ? 172.18801 164.49701 210.77901 1.000 111.17569 460 ASN A O 1
ATOM 3353 N N . SER A 1 461 ? 172.60801 164.67201 212.99001 1.000 112.29337 461 SER A N 1
ATOM 3354 C CA . SER A 1 461 ? 171.76701 165.85501 213.14401 1.000 112.29337 461 SER A CA 1
ATOM 3355 C C . SER A 1 461 ? 172.24501 167.00201 212.26501 1.000 112.29337 461 SER A C 1
ATOM 3356 O O . SER A 1 461 ? 171.42801 167.70901 211.66501 1.000 112.29337 461 SER A O 1
ATOM 3359 N N . ALA A 1 462 ? 173.56101 167.19901 212.17101 1.000 110.61759 462 ALA A N 1
ATOM 3360 C CA . ALA A 1 462 ? 174.09001 168.34901 211.44501 1.000 110.61759 462 ALA A CA 1
ATOM 3361 C C . ALA A 1 462 ? 173.70801 168.30501 209.97001 1.000 110.61759 462 ALA A C 1
ATOM 3362 O O . ALA A 1 462 ? 173.33301 169.32901 209.38701 1.000 110.61759 462 ALA A O 1
ATOM 3364 N N . ASP A 1 463 ? 173.79101 167.12801 209.34901 1.000 109.25404 463 ASP A N 1
ATOM 3365 C CA . ASP A 1 463 ? 173.58401 167.04301 207.90801 1.000 109.25404 463 ASP A CA 1
ATOM 3366 C C . ASP A 1 463 ? 172.11701 167.14001 207.50601 1.000 109.25404 463 ASP A C 1
ATOM 3367 O O . ASP A 1 463 ? 171.82901 167.47701 206.35301 1.000 109.25404 463 ASP A O 1
ATOM 3372 N N . PHE A 1 464 ? 171.17901 166.86001 208.41201 1.000 110.22853 464 PHE A N 1
ATOM 3373 C CA . PHE A 1 464 ? 169.78001 167.06301 208.05201 1.000 110.22853 464 PHE A CA 1
ATOM 3374 C C . PHE A 1 464 ? 169.40001 168.53201 207.96301 1.000 110.22853 464 PHE A C 1
ATOM 3375 O O . PHE A 1 464 ? 168.46001 168.86101 207.23601 1.000 110.22853 464 PHE A O 1
ATOM 3383 N N . LEU A 1 465 ? 170.10701 169.42601 208.65501 1.000 111.86729 465 LEU A N 1
ATOM 3384 C CA . LEU A 1 465 ? 169.91301 170.84801 208.38701 1.000 111.86729 465 LEU A CA 1
ATOM 3385 C C . LEU A 1 465 ? 170.25701 171.17301 206.94001 1.000 111.86729 465 LEU A C 1
ATOM 3386 O O . LEU A 1 465 ? 169.50901 171.88501 206.26001 1.000 111.86729 465 LEU A O 1
ATOM 3391 N N . VAL A 1 466 ? 171.36801 170.62801 206.44301 1.000 106.85437 466 VAL A N 1
ATOM 3392 C CA . VAL A 1 466 ? 171.74501 170.83901 205.05001 1.000 106.85437 466 VAL A CA 1
ATOM 3393 C C . VAL A 1 466 ? 170.72601 170.20301 204.11401 1.000 106.85437 466 VAL A C 1
ATOM 3394 O O . VAL A 1 466 ? 170.37101 170.77901 203.08101 1.000 106.85437 466 VAL A O 1
ATOM 3398 N N . VAL A 1 467 ? 170.25201 169.00201 204.45001 1.000 106.43499 467 VAL A N 1
ATOM 3399 C CA . VAL A 1 467 ? 169.28901 168.31201 203.59201 1.000 106.43499 467 VAL A CA 1
ATOM 3400 C C . VAL A 1 467 ? 167.99101 169.10701 203.50001 1.000 106.43499 467 VAL A C 1
ATOM 3401 O O . VAL A 1 467 ? 167.42001 169.27901 202.41501 1.000 106.43499 467 VAL A O 1
ATOM 3405 N N . ASP A 1 468 ? 167.50301 169.60101 204.63901 1.000 111.14449 468 ASP A N 1
ATOM 3406 C CA . ASP A 1 468 ? 166.30601 170.43201 204.62901 1.000 111.14449 468 ASP A CA 1
ATOM 3407 C C . ASP A 1 468 ? 166.54501 171.73801 203.88901 1.000 111.14449 468 ASP A C 1
ATOM 3408 O O . ASP A 1 468 ? 165.63401 172.25001 203.23101 1.000 111.14449 468 ASP A O 1
ATOM 3413 N N . ARG A 1 469 ? 167.75501 172.29401 203.98501 1.000 107.51013 469 ARG A N 1
ATOM 3414 C CA . ARG A 1 469 ? 168.07901 173.49001 203.21701 1.000 107.51013 469 ARG A CA 1
ATOM 3415 C C . ARG A 1 469 ? 167.98301 173.21601 201.72301 1.000 107.51013 469 ARG A C 1
ATOM 3416 O O . ARG A 1 469 ? 167.43601 174.02401 200.96401 1.000 107.51013 469 ARG A O 1
ATOM 3424 N N . ILE A 1 470 ? 168.50801 172.07001 201.28401 1.000 102.41058 470 ILE A N 1
ATOM 3425 C CA . ILE A 1 470 ? 168.41201 171.69201 199.87601 1.000 102.41058 470 ILE A CA 1
ATOM 3426 C C . ILE A 1 470 ? 166.95701 171.54001 199.46401 1.000 102.41058 470 ILE A C 1
ATOM 3427 O O . ILE A 1 470 ? 166.54401 172.01801 198.40101 1.000 102.41058 470 ILE A O 1
ATOM 3432 N N . ALA A 1 471 ? 166.16101 170.86101 200.29101 1.000 104.03058 471 ALA A N 1
ATOM 3433 C CA . ALA A 1 471 ? 164.75701 170.64801 199.95401 1.000 104.03058 471 ALA A CA 1
ATOM 3434 C C . ALA A 1 471 ? 164.01601 171.97401 199.83601 1.000 104.03058 471 ALA A C 1
ATOM 3435 O O . ALA A 1 471 ? 163.26901 172.20201 198.87701 1.000 104.03058 471 ALA A O 1
ATOM 3437 N N . LYS A 1 472 ? 164.23301 172.87401 200.79701 1.000 107.46183 472 LYS A N 1
ATOM 3438 C CA . LYS A 1 472 ? 163.57001 174.16901 200.78501 1.000 107.46183 472 LYS A CA 1
ATOM 3439 C C . LYS A 1 472 ? 164.01801 175.04101 199.62201 1.000 107.46183 472 LYS A C 1
ATOM 3440 O O . LYS A 1 472 ? 163.18601 175.73501 199.03001 1.000 107.46183 472 LYS A O 1
ATOM 3446 N N . ARG A 1 473 ? 165.30501 175.02101 199.27501 1.000 105.48015 473 ARG A N 1
ATOM 3447 C CA . ARG A 1 473 ? 165.79301 175.82801 198.16601 1.000 105.48015 473 ARG A CA 1
ATOM 3448 C C . ARG A 1 473 ? 165.35701 175.29001 196.81401 1.000 105.48015 473 ARG A C 1
ATOM 3449 O O . ARG A 1 473 ? 165.07901 176.08001 195.90501 1.000 105.48015 473 ARG A O 1
ATOM 3457 N N . VAL A 1 474 ? 165.29001 173.96901 196.65401 1.000 101.92133 474 VAL A N 1
ATOM 3458 C CA . VAL A 1 474 ? 164.76301 173.41401 195.41401 1.000 101.92133 474 VAL A CA 1
ATOM 3459 C C . VAL A 1 474 ? 163.26801 173.67801 195.29801 1.000 101.92133 474 VAL A C 1
ATOM 3460 O O . VAL A 1 474 ? 162.77201 173.97601 194.20601 1.000 101.92133 474 VAL A O 1
ATOM 3464 N N . PHE A 1 475 ? 162.52701 173.58301 196.40501 1.000 103.46650 475 PHE A N 1
ATOM 3465 C CA . PHE A 1 475 ? 161.09901 173.87901 196.35601 1.000 103.46650 475 PHE A CA 1
ATOM 3466 C C . PHE A 1 475 ? 160.84901 175.33201 195.97701 1.000 103.46650 475 PHE A C 1
ATOM 3467 O O . PHE A 1 475 ? 159.92301 175.63301 195.21601 1.000 103.46650 475 PHE A O 1
ATOM 3475 N N . GLN A 1 476 ? 161.66701 176.24701 196.49701 1.000 105.87406 476 GLN A N 1
ATOM 3476 C CA . GLN A 1 476 ? 161.49601 177.66701 196.22001 1.000 105.87406 476 GLN A CA 1
ATOM 3477 C C . GLN A 1 476 ? 161.79601 178.03201 194.77201 1.000 105.87406 476 GLN A C 1
ATOM 3478 O O . GLN A 1 476 ? 161.46101 179.14401 194.35301 1.000 105.87406 476 GLN A O 1
ATOM 3484 N N . VAL A 1 477 ? 162.41701 177.13701 194.01001 1.000 102.76648 477 VAL A N 1
ATOM 3485 C CA . VAL A 1 477 ? 162.71501 177.43101 192.60401 1.000 102.76648 477 VAL A CA 1
ATOM 3486 C C . VAL A 1 477 ? 161.40901 177.57101 191.83201 1.000 102.76648 477 VAL A C 1
ATOM 3487 O O . VAL A 1 477 ? 160.51301 176.71601 191.97301 1.000 102.76648 477 VAL A O 1
ATOM 3491 N N . PRO A 1 478 ? 161.23301 178.62001 191.03001 1.000 103.55110 478 PRO A N 1
ATOM 3492 C CA . PRO A 1 478 ? 160.00601 178.74001 190.23501 1.000 103.55110 478 PRO A CA 1
ATOM 3493 C C . PRO A 1 478 ? 159.86801 177.58301 189.25901 1.000 103.55110 478 PRO A C 1
ATOM 3494 O O . PRO A 1 478 ? 160.85501 177.07801 188.72001 1.000 103.55110 478 PRO A O 1
ATOM 3498 N N . GLY A 1 479 ? 158.62601 177.16701 189.03101 1.000 107.37643 479 GLY A N 1
ATOM 3499 C CA . GLY A 1 479 ? 158.34901 176.01901 188.19901 1.000 107.37643 479 GLY A CA 1
ATOM 3500 C C . GLY A 1 479 ? 158.42201 174.68501 188.90701 1.000 107.37643 479 GLY A C 1
ATOM 3501 O O . GLY A 1 479 ? 158.28101 173.64601 188.25101 1.000 107.37643 479 GLY A O 1
ATOM 3502 N N . ILE A 1 480 ? 158.63801 174.67901 190.21901 1.000 104.61625 480 ILE A N 1
ATOM 3503 C CA . ILE A 1 480 ? 158.66901 173.46201 191.02001 1.000 104.61625 480 ILE A CA 1
ATOM 3504 C C . ILE A 1 480 ? 157.52901 173.54501 192.02301 1.000 104.61625 480 ILE A C 1
ATOM 3505 O O . ILE A 1 480 ? 157.44701 174.50601 192.79801 1.000 104.61625 480 ILE A O 1
ATOM 3510 N N . SER A 1 481 ? 156.65101 172.54301 192.01001 1.000 102.64736 481 SER A N 1
ATOM 3511 C CA . SER A 1 481 ? 155.45401 172.56201 192.83601 1.000 102.64736 481 SER A CA 1
ATOM 3512 C C . SER A 1 481 ? 155.50901 171.61301 194.02201 1.000 102.64736 481 SER A C 1
ATOM 3513 O O . SER A 1 481 ? 154.72801 171.78601 194.96301 1.000 102.64736 481 SER A O 1
ATOM 3516 N N . ARG A 1 482 ? 156.39701 170.62401 194.01001 1.000 98.13366 482 ARG A N 1
ATOM 3517 C CA . ARG A 1 482 ? 156.43901 169.65601 195.09501 1.000 98.13366 482 ARG A CA 1
ATOM 3518 C C . ARG A 1 482 ? 157.85001 169.10901 195.22801 1.000 98.13366 482 ARG A C 1
ATOM 3519 O O . ARG A 1 482 ? 158.48901 168.77601 194.22801 1.000 98.13366 482 ARG A O 1
ATOM 3527 N N . VAL A 1 483 ? 158.32501 169.02201 196.46801 1.000 96.18004 483 VAL A N 1
ATOM 3528 C CA . VAL A 1 483 ? 159.61001 168.41001 196.78401 1.000 96.18004 483 VAL A CA 1
ATOM 3529 C C . VAL A 1 483 ? 159.37701 167.46301 197.95201 1.000 96.18004 483 VAL A C 1
ATOM 3530 O O . VAL A 1 483 ? 158.95101 167.89701 199.02801 1.000 96.18004 483 VAL A O 1
ATOM 3534 N N . GLN A 1 484 ? 159.64501 166.17901 197.74501 1.000 95.17206 484 GLN A N 1
ATOM 3535 C CA . GLN A 1 484 ? 159.49901 165.16801 198.78101 1.000 95.17206 484 GLN A CA 1
ATOM 3536 C C . GLN A 1 484 ? 160.88501 164.74001 199.24301 1.000 95.17206 484 GLN A C 1
ATOM 3537 O O . GLN A 1 484 ? 161.70301 164.29401 198.43101 1.000 95.17206 484 GLN A O 1
ATOM 3543 N N . ALA A 1 485 ? 161.14701 164.87501 200.54001 1.000 99.78276 485 ALA A N 1
ATOM 3544 C CA . ALA A 1 485 ? 162.46001 164.58101 201.09301 1.000 99.78276 485 ALA A CA 1
ATOM 3545 C C . ALA A 1 485 ? 162.28401 163.88301 202.43301 1.000 99.78276 485 ALA A C 1
ATOM 3546 O O . ALA A 1 485 ? 161.16301 163.63201 202.88201 1.000 99.78276 485 ALA A O 1
ATOM 3548 N N . ILE A 1 486 ? 163.41001 163.56401 203.07301 1.000 103.94120 486 ILE A N 1
ATOM 3549 C CA . ILE A 1 486 ? 163.35001 162.94801 204.39401 1.000 103.94120 486 ILE A CA 1
ATOM 3550 C C . ILE A 1 486 ? 162.78001 163.92301 205.41501 1.000 103.94120 486 ILE A C 1
ATOM 3551 O O . ILE A 1 486 ? 162.05401 163.51901 206.33101 1.000 103.94120 486 ILE A O 1
ATOM 3556 N N . THR A 1 487 ? 163.08201 165.21401 205.27701 1.000 108.67774 487 THR A N 1
ATOM 3557 C CA . THR A 1 487 ? 162.51901 166.22401 206.16101 1.000 108.67774 487 THR A CA 1
ATOM 3558 C C . THR A 1 487 ? 161.10101 166.62001 205.77301 1.000 108.67774 487 THR A C 1
ATOM 3559 O O . THR A 1 487 ? 160.40901 167.25101 206.57901 1.000 108.67774 487 THR A O 1
ATOM 3563 N N . ARG A 1 488 ? 160.65801 166.27101 204.56801 1.000 105.74333 488 ARG A N 1
ATOM 3564 C CA . ARG A 1 488 ? 159.29801 166.53601 204.10301 1.000 105.74333 488 ARG A CA 1
ATOM 3565 C C . ARG A 1 488 ? 158.73901 165.25001 203.50901 1.000 105.74333 488 ARG A C 1
ATOM 3566 O O . ARG A 1 488 ? 158.54801 165.14301 202.29201 1.000 105.74333 488 ARG A O 1
ATOM 3574 N N . PRO A 1 489 ? 158.47501 164.24401 204.34801 1.000 102.59287 489 PRO A N 1
ATOM 3575 C CA . PRO A 1 489 ? 158.10401 162.92301 203.81301 1.000 102.59287 489 PRO A CA 1
ATOM 3576 C C . PRO A 1 489 ? 156.83101 162.92801 202.98901 1.000 102.59287 489 PRO A C 1
ATOM 3577 O O . PRO A 1 489 ? 156.69401 162.10101 202.07901 1.000 102.59287 489 PRO A O 1
ATOM 3581 N N . GLN A 1 490 ? 155.89601 163.82901 203.27401 1.000 100.93094 490 GLN A N 1
ATOM 3582 C CA . GLN A 1 490 ? 154.63701 163.90101 202.54701 1.000 100.93094 490 GLN A CA 1
ATOM 3583 C C . GLN A 1 490 ? 154.66501 164.92401 201.42101 1.000 100.93094 490 GLN A C 1
ATOM 3584 O O . GLN A 1 490 ? 153.63101 165.16501 200.79201 1.000 100.93094 490 GLN A O 1
ATOM 3590 N N . GLY A 1 491 ? 155.81801 165.53101 201.15301 1.000 105.17863 491 GLY A N 1
ATOM 3591 C CA . GLY A 1 491 ? 155.93301 166.50601 200.09201 1.000 105.17863 491 GLY A CA 1
ATOM 3592 C C . GLY A 1 491 ? 155.47801 167.90301 200.44601 1.000 105.17863 491 GLY A C 1
ATOM 3593 O O . GLY A 1 491 ? 155.47301 168.77501 199.56801 1.000 105.17863 491 GLY A O 1
ATOM 3594 N N . THR A 1 492 ? 155.09901 168.15001 201.69701 1.000 112.94315 492 THR A N 1
ATOM 3595 C CA . THR A 1 492 ? 154.64201 169.45701 202.13001 1.000 112.94315 492 THR A CA 1
ATOM 3596 C C . THR A 1 492 ? 155.42001 169.88401 203.36701 1.000 112.94315 492 THR A C 1
ATOM 3597 O O . THR A 1 492 ? 155.86701 169.03101 204.14401 1.000 112.94315 492 THR A O 1
ATOM 3601 N N . PRO A 1 493 ? 155.62801 171.18701 203.56101 1.000 116.94398 493 PRO A N 1
ATOM 3602 C CA . PRO A 1 493 ? 156.34501 171.64501 204.75701 1.000 116.94398 493 PRO A CA 1
ATOM 3603 C C . PRO A 1 493 ? 155.62801 171.22901 206.03301 1.000 116.94398 493 PRO A C 1
ATOM 3604 O O . PRO A 1 493 ? 154.39701 171.21801 206.10301 1.000 116.94398 493 PRO A O 1
ATOM 3608 N N . ILE A 1 494 ? 156.41401 170.88401 207.04601 1.000 119.74769 494 ILE A N 1
ATOM 3609 C CA . ILE A 1 494 ? 155.86401 170.46001 208.32601 1.000 119.74769 494 ILE A CA 1
ATOM 3610 C C . ILE A 1 494 ? 155.55001 171.67401 209.19201 1.000 119.74769 494 ILE A C 1
ATOM 3611 O O . ILE A 1 494 ? 156.44401 172.43901 209.55201 1.000 119.74769 494 ILE A O 1
ATOM 3616 N N . SER A 1 690 ? 166.43101 177.78201 210.02701 1.000 140.23675 690 SER A N 1
ATOM 3617 C CA . SER A 1 690 ? 166.11201 177.47901 211.41701 1.000 140.23675 690 SER A CA 1
ATOM 3618 C C . SER A 1 690 ? 165.45001 176.11201 211.54601 1.000 140.23675 690 SER A C 1
ATOM 3619 O O . SER A 1 690 ? 164.22901 175.99201 211.45701 1.000 140.23675 690 SER A O 1
ATOM 3622 N N . PHE A 1 691 ? 166.26601 175.08201 211.75601 1.000 136.40343 691 PHE A N 1
ATOM 3623 C CA . PHE A 1 691 ? 165.76901 173.72301 211.91101 1.000 136.40343 691 PHE A CA 1
ATOM 3624 C C . PHE A 1 691 ? 166.73601 172.94301 212.78701 1.000 136.40343 691 PHE A C 1
ATOM 3625 O O . PHE A 1 691 ? 167.94101 173.20701 212.77701 1.000 136.40343 691 PHE A O 1
ATOM 3633 N N . TYR A 1 692 ? 166.20201 171.98501 213.54301 1.000 139.61832 692 TYR A N 1
ATOM 3634 C CA . TYR A 1 692 ? 167.03101 171.18001 214.43801 1.000 139.61832 692 TYR A CA 1
ATOM 3635 C C . TYR A 1 692 ? 166.27801 169.90401 214.78301 1.000 139.61832 692 TYR A C 1
ATOM 3636 O O . TYR A 1 692 ? 165.19401 169.96601 215.37101 1.000 139.61832 692 TYR A O 1
ATOM 3645 N N . LEU A 1 693 ? 166.84901 168.75901 214.42001 1.000 135.31424 693 LEU A N 1
ATOM 3646 C CA . LEU A 1 693 ? 166.27601 167.47201 214.78201 1.000 135.31424 693 LEU A CA 1
ATOM 3647 C C . LEU A 1 693 ? 167.04101 166.88801 215.96101 1.000 135.31424 693 LEU A C 1
ATOM 3648 O O . LEU A 1 693 ? 168.25301 166.66201 215.84501 1.000 135.31424 693 LEU A O 1
ATOM 3653 N N . PRO A 1 694 ? 166.39501 166.64601 217.10001 1.000 136.61926 694 PRO A N 1
ATOM 3654 C CA . PRO A 1 694 ? 167.11201 166.07201 218.23301 1.000 136.61926 694 PRO A CA 1
ATOM 3655 C C . PRO A 1 694 ? 167.59301 164.67301 217.90801 1.000 136.61926 694 PRO A C 1
ATOM 3656 O O . PRO A 1 694 ? 166.98001 163.96001 217.09101 1.000 136.61926 694 PRO A O 1
ATOM 3660 N N . PRO A 1 695 ? 168.69801 164.23901 218.51801 1.000 135.14129 695 PRO A N 1
ATOM 3661 C CA . PRO A 1 695 ? 169.23801 162.90501 218.20401 1.000 135.14129 695 PRO A CA 1
ATOM 3662 C C . PRO A 1 695 ? 168.28901 161.76601 218.52901 1.000 135.14129 695 PRO A C 1
ATOM 3663 O O . PRO A 1 695 ? 168.42401 160.68501 217.94201 1.000 135.14129 695 PRO A O 1
ATOM 3667 N N . GLU A 1 696 ? 167.33801 161.96801 219.44301 1.000 136.10028 696 GLU A N 1
ATOM 3668 C CA . GLU A 1 696 ? 166.41201 160.90301 219.81001 1.000 136.10028 696 GLU A CA 1
ATOM 3669 C C . GLU A 1 696 ? 165.52601 160.47801 218.64801 1.000 136.10028 696 GLU A C 1
ATOM 3670 O O . GLU A 1 696 ? 164.98101 159.36901 218.67201 1.000 136.10028 696 GLU A O 1
ATOM 3676 N N . THR A 1 697 ? 165.36301 161.33301 217.63701 1.000 131.86315 697 THR A N 1
ATOM 3677 C CA . THR A 1 697 ? 164.56101 160.96201 216.47701 1.000 131.86315 697 THR A CA 1
ATOM 3678 C C . THR A 1 697 ? 165.22701 159.86201 215.66101 1.000 131.86315 697 THR A C 1
ATOM 3679 O O . THR A 1 697 ? 164.54001 159.11301 214.95801 1.000 131.86315 697 THR A O 1
ATOM 3683 N N . PHE A 1 698 ? 166.55401 159.75201 215.73801 1.000 124.68644 698 PHE A N 1
ATOM 3684 C CA . PHE A 1 698 ? 167.27101 158.76101 214.94601 1.000 124.68644 698 PHE A CA 1
ATOM 3685 C C . PHE A 1 698 ? 166.95301 157.33301 215.36601 1.000 124.68644 698 PHE A C 1
ATOM 3686 O O . PHE A 1 698 ? 167.10401 156.41301 214.55601 1.000 124.68644 698 PHE A O 1
ATOM 3694 N N . GLU A 1 699 ? 166.52401 157.12501 216.60701 1.000 130.14156 699 GLU A N 1
ATOM 3695 C CA . GLU A 1 699 ? 166.16501 155.79601 217.07901 1.000 130.14156 699 GLU A CA 1
ATOM 3696 C C . GLU A 1 699 ? 164.69201 155.47001 216.88001 1.000 130.14156 699 GLU A C 1
ATOM 3697 O O . GLU A 1 699 ? 164.27401 154.35101 217.19401 1.000 130.14156 699 GLU A O 1
ATOM 3703 N N . ASN A 1 700 ? 163.90501 156.40601 216.37301 1.000 126.62484 700 ASN A N 1
ATOM 3704 C CA . ASN A 1 700 ? 162.49601 156.14401 216.11301 1.000 126.62484 700 ASN A CA 1
ATOM 3705 C C . ASN A 1 700 ? 162.36101 155.20001 214.92701 1.000 126.62484 700 ASN A C 1
ATOM 3706 O O . ASN A 1 700 ? 162.89901 155.49401 213.85201 1.000 126.62484 700 ASN A O 1
ATOM 3711 N N . PRO A 1 701 ? 161.66901 154.06601 215.06801 1.000 124.93033 701 PRO A N 1
ATOM 3712 C CA . PRO A 1 701 ? 161.53201 153.14801 213.92501 1.000 124.93033 701 PRO A CA 1
ATOM 3713 C C . PRO A 1 701 ? 160.85801 153.78001 212.72201 1.000 124.93033 701 PRO A C 1
ATOM 3714 O O . PRO A 1 701 ? 161.19501 153.43201 211.58301 1.000 124.93033 701 PRO A O 1
ATOM 3718 N N . ASP A 1 702 ? 159.91401 154.69801 212.93801 1.000 123.86975 702 ASP A N 1
ATOM 3719 C CA . ASP A 1 702 ? 159.31401 155.41201 211.81701 1.000 123.86975 702 ASP A CA 1
ATOM 3720 C C . ASP A 1 702 ? 160.36001 156.23301 211.07501 1.000 123.86975 702 ASP A C 1
ATOM 3721 O O . ASP A 1 702 ? 160.42201 156.20901 209.83901 1.000 123.86975 702 ASP A O 1
ATOM 3726 N N . PHE A 1 703 ? 161.20601 156.95201 211.81301 1.000 117.69347 703 PHE A N 1
ATOM 3727 C CA . PHE A 1 703 ? 162.28101 157.69401 211.16801 1.000 117.69347 703 PHE A CA 1
ATOM 3728 C C . PHE A 1 703 ? 163.32001 156.76101 210.56401 1.000 117.69347 703 PHE A C 1
ATOM 3729 O O . PHE A 1 703 ? 163.94901 157.11001 209.56201 1.000 117.69347 703 PHE A O 1
ATOM 3737 N N . LYS A 1 704 ? 163.52001 155.58101 211.15401 1.000 117.38715 704 LYS A N 1
ATOM 3738 C CA . LYS A 1 704 ? 164.42001 154.60801 210.54301 1.000 117.38715 704 LYS A CA 1
ATOM 3739 C C . LYS A 1 704 ? 163.90601 154.17201 209.17901 1.000 117.38715 704 LYS A C 1
ATOM 3740 O O . LYS A 1 704 ? 164.67001 154.10801 208.20801 1.000 117.38715 704 LYS A O 1
ATOM 3746 N N . ARG A 1 705 ? 162.60601 153.88101 209.08101 1.000 113.78190 705 ARG A N 1
ATOM 3747 C CA . ARG A 1 705 ? 162.02701 153.53201 207.78901 1.000 113.78190 705 ARG A CA 1
ATOM 3748 C C . ARG A 1 705 ? 162.10001 154.70601 206.82201 1.000 113.78190 705 ARG A C 1
ATOM 3749 O O . ARG A 1 705 ? 162.35001 154.51701 205.62601 1.000 113.78190 705 ARG A O 1
ATOM 3757 N N . GLY A 1 706 ? 161.88301 155.92401 207.32001 1.000 108.36066 706 GLY A N 1
ATOM 3758 C CA . GLY A 1 706 ? 162.00001 157.09101 206.45801 1.000 108.36066 706 GLY A CA 1
ATOM 3759 C C . GLY A 1 706 ? 163.39501 157.25401 205.88401 1.000 108.36066 706 GLY A C 1
ATOM 3760 O O . GLY A 1 706 ? 163.56301 157.51101 204.68901 1.000 108.36066 706 GLY A O 1
ATOM 3761 N N . MET A 1 707 ? 164.41701 157.10701 206.73101 1.000 108.43587 707 MET A N 1
ATOM 3762 C CA . MET A 1 707 ? 165.79201 157.20101 206.25201 1.000 108.43587 707 MET A CA 1
ATOM 3763 C C . MET A 1 707 ? 166.11401 156.07601 205.27901 1.000 108.43587 707 MET A C 1
ATOM 3764 O O . MET A 1 707 ? 166.80101 156.29601 204.27701 1.000 108.43587 707 MET A O 1
ATOM 3769 N N . LYS A 1 708 ? 165.62901 154.86501 205.55401 1.000 106.20762 708 LYS A N 1
ATOM 3770 C CA . LYS A 1 708 ? 165.84301 153.76401 204.62101 1.000 106.20762 708 LYS A CA 1
ATOM 3771 C C . LYS A 1 708 ? 165.21701 154.06701 203.26701 1.000 106.20762 708 LYS A C 1
ATOM 3772 O O . LYS A 1 708 ? 165.80001 153.76301 202.22001 1.000 106.20762 708 LYS A O 1
ATOM 3778 N N . MET A 1 709 ? 164.03001 154.66701 203.27001 1.000 101.55373 709 MET A N 1
ATOM 3779 C CA . MET A 1 709 ? 163.31301 154.94801 202.03501 1.000 101.55373 709 MET A CA 1
ATOM 3780 C C . MET A 1 709 ? 163.84401 156.17701 201.30501 1.000 101.55373 709 MET A C 1
ATOM 3781 O O . MET A 1 709 ? 163.61101 156.31101 200.09901 1.000 101.55373 709 MET A O 1
ATOM 3786 N N . PHE A 1 710 ? 164.57101 157.06201 201.99101 1.000 98.17972 710 PHE A N 1
ATOM 3787 C CA . PHE A 1 710 ? 165.06801 158.28401 201.37301 1.000 98.17972 710 PHE A CA 1
ATOM 3788 C C . PHE A 1 710 ? 166.58301 158.41501 201.34301 1.000 98.17972 710 PHE A C 1
ATOM 3789 O O . PHE A 1 710 ? 167.09001 159.23701 200.57501 1.000 98.17972 710 PHE A O 1
ATOM 3797 N N . LEU A 1 711 ? 167.31501 157.65001 202.14401 1.000 99.67740 711 LEU A N 1
ATOM 3798 C CA . LEU A 1 711 ? 168.76601 157.73801 202.19401 1.000 99.67740 711 LEU A CA 1
ATOM 3799 C C . LEU A 1 711 ? 169.39101 156.42501 201.74401 1.000 99.67740 711 LEU A C 1
ATOM 3800 O O . LEU A 1 711 ? 168.74501 155.37401 201.75101 1.000 99.67740 711 LEU A O 1
ATOM 3805 N N . SER A 1 712 ? 170.65601 156.50001 201.34701 1.000 100.07035 712 SER A N 1
ATOM 3806 C CA . SER A 1 712 ? 171.37801 155.31401 200.92701 1.000 100.07035 712 SER A CA 1
ATOM 3807 C C . SER A 1 712 ? 171.55201 154.35801 202.10601 1.000 100.07035 712 SER A C 1
ATOM 3808 O O . SER A 1 712 ? 171.59701 154.78901 203.26101 1.000 100.07035 712 SER A O 1
ATOM 3811 N N . PRO A 1 713 ? 171.63001 153.05001 201.84301 1.000 101.30619 713 PRO A N 1
ATOM 3812 C CA . PRO A 1 713 ? 171.84101 152.09501 202.94301 1.000 101.30619 713 PRO A CA 1
ATOM 3813 C C . PRO A 1 713 ? 173.09501 152.36801 203.75001 1.000 101.30619 713 PRO A C 1
ATOM 3814 O O . PRO A 1 713 ? 173.10001 152.12001 204.96201 1.000 101.30619 713 PRO A O 1
ATOM 3818 N N . ASP A 1 714 ? 174.15701 152.86701 203.12501 1.000 104.76268 714 ASP A N 1
ATOM 3819 C CA . ASP A 1 714 ? 175.35101 153.28001 203.84601 1.000 104.76268 714 ASP A CA 1
ATOM 3820 C C . ASP A 1 714 ? 175.27901 154.72501 204.31701 1.000 104.76268 714 ASP A C 1
ATOM 3821 O O . ASP A 1 714 ? 176.20201 155.18801 204.99301 1.000 104.76268 714 ASP A O 1
ATOM 3826 N N . GLY A 1 715 ? 174.21101 155.44301 203.97801 1.000 102.65401 715 GLY A N 1
ATOM 3827 C CA . GLY A 1 715 ? 174.01801 156.79901 204.44501 1.000 102.65401 715 GLY A CA 1
ATOM 3828 C C . GLY A 1 715 ? 174.77401 157.86301 203.68701 1.000 102.65401 715 GLY A C 1
ATOM 3829 O O . GLY A 1 715 ? 174.75801 159.02501 204.10701 1.000 102.65401 715 GLY A O 1
ATOM 3830 N N . HIS A 1 716 ? 175.43001 157.51301 202.58501 1.000 104.12829 716 HIS A N 1
ATOM 3831 C CA . HIS A 1 716 ? 176.26601 158.45601 201.85701 1.000 104.12829 716 HIS A CA 1
ATOM 3832 C C . HIS A 1 716 ? 175.51301 159.25301 200.80101 1.000 104.12829 716 HIS A C 1
ATOM 3833 O O . HIS A 1 716 ? 176.09601 160.17101 200.21601 1.000 104.12829 716 HIS A O 1
ATOM 3840 N N . ALA A 1 717 ? 174.24901 158.93601 200.53801 1.000 98.77880 717 ALA A N 1
ATOM 3841 C CA . ALA A 1 717 ? 173.48601 159.61701 199.50301 1.000 98.77880 717 ALA A CA 1
ATOM 3842 C C . ALA A 1 717 ? 172.11101 159.99601 200.02701 1.000 98.77880 717 ALA A C 1
ATOM 3843 O O . ALA A 1 717 ? 171.52901 159.28201 200.84701 1.000 98.77880 717 ALA A O 1
ATOM 3845 N N . VAL A 1 718 ? 171.59501 161.12101 199.54001 1.000 95.64381 718 VAL A N 1
ATOM 3846 C CA . VAL A 1 718 ? 170.27501 161.61301 199.90401 1.000 95.64381 718 VAL A CA 1
ATOM 3847 C C . VAL A 1 718 ? 169.46601 161.80201 198.62901 1.000 95.64381 718 VAL A C 1
ATOM 3848 O O . VAL A 1 718 ? 169.99301 162.20801 197.58901 1.000 95.64381 718 VAL A O 1
ATOM 3852 N N . ARG A 1 719 ? 168.17701 161.48601 198.71001 1.000 93.49390 719 ARG A N 1
ATOM 3853 C CA . ARG A 1 719 ? 167.29801 161.48101 197.55101 1.000 93.49390 719 ARG A CA 1
ATOM 3854 C C . ARG A 1 719 ? 166.14801 162.45401 197.75601 1.000 93.49390 719 ARG A C 1
ATOM 3855 O O . ARG A 1 719 ? 165.58601 162.54201 198.85001 1.000 93.49390 719 ARG A O 1
ATOM 3863 N N . PHE A 1 720 ? 165.80401 163.18101 196.69601 1.000 92.61182 720 PHE A N 1
ATOM 3864 C CA . PHE A 1 720 ? 164.66401 164.08701 196.69001 1.000 92.61182 720 PHE A CA 1
ATOM 3865 C C . PHE A 1 720 ? 163.80101 163.77401 195.47901 1.000 92.61182 720 PHE A C 1
ATOM 3866 O O . PHE A 1 720 ? 164.32801 163.52901 194.38901 1.000 92.61182 720 PHE A O 1
ATOM 3874 N N . ILE A 1 721 ? 162.48601 163.78301 195.66501 1.000 92.30576 721 ILE A N 1
ATOM 3875 C CA . ILE A 1 721 ? 161.53601 163.61301 194.57101 1.000 92.30576 721 ILE A CA 1
ATOM 3876 C C . ILE A 1 721 ? 160.91201 164.97001 194.28001 1.000 92.30576 721 ILE A C 1
ATOM 3877 O O . ILE A 1 721 ? 160.33701 165.60201 195.17401 1.000 92.30576 721 ILE A O 1
ATOM 3882 N N . ILE A 1 722 ? 161.01701 165.41501 193.03101 1.000 96.31478 722 ILE A N 1
ATOM 3883 C CA . ILE A 1 722 ? 160.63101 166.76101 192.63001 1.000 96.31478 722 ILE A CA 1
ATOM 3884 C C . ILE A 1 722 ? 159.55401 166.67401 191.55901 1.000 96.31478 722 ILE A C 1
ATOM 3885 O O . ILE A 1 722 ? 159.68801 165.91501 190.59301 1.000 96.31478 722 ILE A O 1
ATOM 3890 N N . SER A 1 723 ? 158.49101 167.45401 191.73001 1.000 99.66085 723 SER A N 1
ATOM 3891 C CA . SER A 1 723 ? 157.39101 167.51201 190.78001 1.000 99.66085 723 SER A CA 1
ATOM 3892 C C . SER A 1 723 ? 157.32801 168.89601 190.15301 1.000 99.66085 723 SER A C 1
ATOM 3893 O O . SER A 1 723 ? 157.49301 169.90801 190.84001 1.000 99.66085 723 SER A O 1
ATOM 3896 N N . HIS A 1 724 ? 157.08501 168.93501 188.84801 1.000 104.10595 724 HIS A N 1
ATOM 3897 C CA . HIS A 1 724 ? 157.08101 170.17901 188.09601 1.000 104.10595 724 HIS A CA 1
ATOM 3898 C C . HIS A 1 724 ? 155.74501 170.89601 188.23301 1.000 104.10595 724 HIS A C 1
ATOM 3899 O O . HIS A 1 724 ? 154.68901 170.27001 188.34601 1.000 104.10595 724 HIS A O 1
ATOM 3906 N N . GLU A 1 725 ? 155.80401 172.23001 188.22201 1.000 107.91181 725 GLU A N 1
ATOM 3907 C CA . GLU A 1 725 ? 154.57701 173.01901 188.18301 1.000 107.91181 725 GLU A CA 1
ATOM 3908 C C . GLU A 1 725 ? 153.83501 172.81301 186.87001 1.000 107.91181 725 GLU A C 1
ATOM 3909 O O . GLU A 1 725 ? 152.61901 172.59401 186.86401 1.000 107.91181 725 GLU A O 1
ATOM 3915 N N . GLY A 1 726 ? 154.54901 172.87701 185.75201 1.000 109.96888 726 GLY A N 1
ATOM 3916 C CA . GLY A 1 726 ? 153.93501 172.69701 184.45401 1.000 109.96888 726 GLY A CA 1
ATOM 3917 C C . GLY A 1 726 ? 154.31801 171.38501 183.80701 1.000 109.96888 726 GLY A C 1
ATOM 3918 O O . GLY A 1 726 ? 154.42101 170.35701 184.48101 1.000 109.96888 726 GLY A O 1
ATOM 3919 N N . ASP A 1 727 ? 154.53201 171.40901 182.49401 1.000 112.43470 727 ASP A N 1
ATOM 3920 C CA . ASP A 1 727 ? 154.89201 170.21201 181.75501 1.000 112.43470 727 ASP A CA 1
ATOM 3921 C C . ASP A 1 727 ? 156.40101 170.15801 181.59001 1.000 112.43470 727 ASP A C 1
ATOM 3922 O O . ASP A 1 727 ? 156.97501 171.06801 180.97201 1.000 112.43470 727 ASP A O 1
ATOM 3927 N N . PRO A 1 728 ? 157.08301 169.13701 182.11301 1.000 110.09661 728 PRO A N 1
ATOM 3928 C CA . PRO A 1 728 ? 158.53601 169.04301 181.90001 1.000 110.09661 728 PRO A CA 1
ATOM 3929 C C . PRO A 1 728 ? 158.91501 168.80801 180.45301 1.000 110.09661 728 PRO A C 1
ATOM 3930 O O . PRO A 1 728 ? 160.10601 168.85701 180.12201 1.000 110.09661 728 PRO A O 1
ATOM 3934 N N . MET A 1 729 ? 157.94001 168.54201 179.58201 1.000 114.11323 729 MET A N 1
ATOM 3935 C CA . MET A 1 729 ? 158.23201 168.31801 178.17301 1.000 114.11323 729 MET A CA 1
ATOM 3936 C C . MET A 1 729 ? 158.80601 169.56601 177.51601 1.000 114.11323 729 MET A C 1
ATOM 3937 O O . MET A 1 729 ? 159.72601 169.47201 176.69601 1.000 114.11323 729 MET A O 1
ATOM 3942 N N . SER A 1 730 ? 158.28201 170.73801 177.86801 1.000 115.67538 730 SER A N 1
ATOM 3943 C CA . SER A 1 730 ? 158.67401 171.98201 177.23001 1.000 115.67538 730 SER A CA 1
ATOM 3944 C C . SER A 1 730 ? 160.10101 172.36501 177.61501 1.000 115.67538 730 SER A C 1
ATOM 3945 O O . SER A 1 730 ? 160.63701 171.88001 178.61401 1.000 115.67538 730 SER A O 1
ATOM 3948 N N . PRO A 1 731 ? 160.74401 173.23201 176.82601 1.000 116.72980 731 PRO A N 1
ATOM 3949 C CA . PRO A 1 731 ? 162.08401 173.71001 177.20601 1.000 116.72980 731 PRO A CA 1
ATOM 3950 C C . PRO A 1 731 ? 162.10901 174.47101 178.51901 1.000 116.72980 731 PRO A C 1
ATOM 3951 O O . PRO A 1 731 ? 163.18401 174.61601 179.11401 1.000 116.72980 731 PRO A O 1
ATOM 3955 N N . GLU A 1 732 ? 160.96701 174.97501 178.98601 1.000 115.44501 732 GLU A N 1
ATOM 3956 C CA . GLU A 1 732 ? 160.91501 175.55301 180.32501 1.000 115.44501 732 GLU A CA 1
ATOM 3957 C C . GLU A 1 732 ? 161.22101 174.49401 181.37901 1.000 115.44501 732 GLU A C 1
ATOM 3958 O O . GLU A 1 732 ? 161.96901 174.74801 182.33401 1.000 115.44501 732 GLU A O 1
ATOM 3964 N N . GLY A 1 733 ? 160.68001 173.28801 181.20401 1.000 112.32644 733 GLY A N 1
ATOM 3965 C CA . GLY A 1 733 ? 161.08601 172.17401 182.03901 1.000 112.32644 733 GLY A CA 1
ATOM 3966 C C . GLY A 1 733 ? 162.54801 171.81101 181.89301 1.000 112.32644 733 GLY A C 1
ATOM 3967 O O . GLY A 1 733 ? 163.13901 171.27001 182.83201 1.000 112.32644 733 GLY A O 1
ATOM 3968 N N . ILE A 1 734 ? 163.14201 172.09201 180.73201 1.000 112.73240 734 ILE A N 1
ATOM 3969 C CA . ILE A 1 734 ? 164.57301 171.87101 180.55901 1.000 112.73240 734 ILE A CA 1
ATOM 3970 C C . ILE A 1 734 ? 165.36601 172.87601 181.38201 1.000 112.73240 734 ILE A C 1
ATOM 3971 O O . ILE A 1 734 ? 166.37901 172.53301 182.00301 1.000 112.73240 734 ILE A O 1
ATOM 3976 N N . LYS A 1 735 ? 164.92201 174.13501 181.39601 1.000 111.81249 735 LYS A N 1
ATOM 3977 C CA . LYS A 1 735 ? 165.54701 175.13201 182.26001 1.000 111.81249 735 LYS A CA 1
ATOM 3978 C C . LYS A 1 735 ? 165.38601 174.76801 183.72801 1.000 111.81249 735 LYS A C 1
ATOM 3979 O O . LYS A 1 735 ? 166.25001 175.09801 184.55201 1.000 111.81249 735 LYS A O 1
ATOM 3985 N N . HIS A 1 736 ? 164.27301 174.11201 184.07201 1.000 108.97075 736 HIS A N 1
ATOM 3986 C CA . HIS A 1 736 ? 164.06901 173.66201 185.44601 1.000 108.97075 736 HIS A CA 1
ATOM 3987 C C . HIS A 1 736 ? 165.20101 172.76601 185.92601 1.000 108.97075 736 HIS A C 1
ATOM 3988 O O . HIS A 1 736 ? 165.56301 172.81101 187.10401 1.000 108.97075 736 HIS A O 1
ATOM 3995 N N . ILE A 1 737 ? 165.76001 171.93701 185.04301 1.000 108.76183 737 ILE A N 1
ATOM 3996 C CA . ILE A 1 737 ? 166.82701 171.02501 185.44901 1.000 108.76183 737 ILE A CA 1
ATOM 3997 C C . ILE A 1 737 ? 168.05201 171.81001 185.90201 1.000 108.76183 737 ILE A C 1
ATOM 3998 O O . ILE A 1 737 ? 168.62501 171.55201 186.97001 1.000 108.76183 737 ILE A O 1
ATOM 4003 N N . ASP A 1 738 ? 168.47001 172.78501 185.09201 1.000 111.54645 738 ASP A N 1
ATOM 4004 C CA . ASP A 1 738 ? 169.61001 173.61501 185.46101 1.000 111.54645 738 ASP A CA 1
ATOM 4005 C C . ASP A 1 738 ? 169.31701 174.41401 186.72101 1.000 111.54645 738 ASP A C 1
ATOM 4006 O O . ASP A 1 738 ? 170.19301 174.57801 187.57801 1.000 111.54645 738 ASP A O 1
ATOM 4011 N N . ALA A 1 739 ? 168.08801 174.92001 186.85101 1.000 108.38511 739 ALA A N 1
ATOM 4012 C CA . ALA A 1 739 ? 167.72901 175.66901 188.05001 1.000 108.38511 739 ALA A CA 1
ATOM 4013 C C . ALA A 1 739 ? 167.84001 174.79901 189.29601 1.000 108.38511 739 ALA A C 1
ATOM 4014 O O . ALA A 1 739 ? 168.38901 175.23001 190.31601 1.000 108.38511 739 ALA A O 1
ATOM 4016 N N . ILE A 1 740 ? 167.33401 173.56701 189.22501 1.000 104.95893 740 ILE A N 1
ATOM 4017 C CA . ILE A 1 740 ? 167.38801 172.65901 190.36701 1.000 104.95893 740 ILE A CA 1
ATOM 4018 C C . ILE A 1 740 ? 168.83301 172.33401 190.71701 1.000 104.95893 740 ILE A C 1
ATOM 4019 O O . ILE A 1 740 ? 169.22301 172.33501 191.89201 1.000 104.95893 740 ILE A O 1
ATOM 4024 N N . LYS A 1 741 ? 169.64901 172.04201 189.70201 1.000 108.05299 741 LYS A N 1
ATOM 4025 C CA . LYS A 1 741 ? 171.04101 171.69501 189.96401 1.000 108.05299 741 LYS A CA 1
ATOM 4026 C C . LYS A 1 741 ? 171.78901 172.86101 190.59901 1.000 108.05299 741 LYS A C 1
ATOM 4027 O O . LYS A 1 741 ? 172.54701 172.67501 191.56001 1.000 108.05299 741 LYS A O 1
ATOM 4033 N N . GLN A 1 742 ? 171.57701 174.07601 190.08701 1.000 111.58221 742 GLN A N 1
ATOM 4034 C CA . GLN A 1 742 ? 172.23701 175.24501 190.65901 1.000 111.58221 742 GLN A CA 1
ATOM 4035 C C . GLN A 1 742 ? 171.76601 175.50401 192.08401 1.000 111.58221 742 GLN A C 1
ATOM 4036 O O . GLN A 1 742 ? 172.57101 175.85001 192.95801 1.000 111.58221 742 GLN A O 1
ATOM 4042 N N . ALA A 1 743 ? 170.46501 175.34701 192.33701 1.000 110.01918 743 ALA A N 1
ATOM 4043 C CA . ALA A 1 743 ? 169.94201 175.55801 193.68201 1.000 110.01918 743 ALA A CA 1
ATOM 4044 C C . ALA A 1 743 ? 170.54301 174.56201 194.66401 1.000 110.01918 743 ALA A C 1
ATOM 4045 O O . ALA A 1 743 ? 170.93201 174.92901 195.77701 1.000 110.01918 743 ALA A O 1
ATOM 4047 N N . ALA A 1 744 ? 170.63701 173.29301 194.26301 1.000 108.25824 744 ALA A N 1
ATOM 4048 C CA . ALA A 1 744 ? 171.24501 172.29201 195.13501 1.000 108.25824 744 ALA A CA 1
ATOM 4049 C C . ALA A 1 744 ? 172.72001 172.59101 195.37801 1.000 108.25824 744 ALA A C 1
ATOM 4050 O O . ALA A 1 744 ? 173.20601 172.47301 196.51101 1.000 108.25824 744 ALA A O 1
ATOM 4052 N N . LYS A 1 745 ? 173.44601 172.98601 194.32801 1.000 111.42678 745 LYS A N 1
ATOM 4053 C CA . LYS A 1 745 ? 174.86201 173.29901 194.48901 1.000 111.42678 745 LYS A CA 1
ATOM 4054 C C . LYS A 1 745 ? 175.06201 174.47001 195.44101 1.000 111.42678 745 LYS A C 1
ATOM 4055 O O . LYS A 1 745 ? 175.97501 174.45401 196.27401 1.000 111.42678 745 LYS A O 1
ATOM 4061 N N . GLU A 1 746 ? 174.22001 175.49801 195.33301 1.000 113.23905 746 GLU A N 1
ATOM 4062 C CA . GLU A 1 746 ? 174.34101 176.63601 196.23701 1.000 113.23905 746 GLU A CA 1
ATOM 4063 C C . GLU A 1 746 ? 173.92101 176.26201 197.65201 1.000 113.23905 746 GLU A C 1
ATOM 4064 O O . GLU A 1 746 ? 174.45601 176.79601 198.63001 1.000 113.23905 746 GLU A O 1
ATOM 4070 N N . ALA A 1 747 ? 172.95801 175.34701 197.78401 1.000 109.42614 747 ALA A N 1
ATOM 4071 C CA . ALA A 1 747 ? 172.53101 174.91001 199.10801 1.000 109.42614 747 ALA A CA 1
ATOM 4072 C C . ALA A 1 747 ? 173.63501 174.13901 199.81801 1.000 109.42614 747 ALA A C 1
ATOM 4073 O O . ALA A 1 747 ? 173.81801 174.28201 201.03301 1.000 109.42614 747 ALA A O 1
ATOM 4075 N N . ILE A 1 748 ? 174.38301 173.31701 199.08301 1.000 110.13224 748 ILE A N 1
ATOM 4076 C CA . ILE A 1 748 ? 175.43001 172.50801 199.70001 1.000 110.13224 748 ILE A CA 1
ATOM 4077 C C . ILE A 1 748 ? 176.72001 173.31101 199.79801 1.000 110.13224 748 ILE A C 1
ATOM 4078 O O . ILE A 1 748 ? 177.77101 172.77101 200.15601 1.000 110.13224 748 ILE A O 1
ATOM 4083 N N . LYS A 1 749 ? 176.65301 174.60001 199.47801 1.000 112.81754 749 LYS A N 1
ATOM 4084 C CA . LYS A 1 749 ? 177.83401 175.44901 199.51401 1.000 112.81754 749 LYS A CA 1
ATOM 4085 C C . LYS A 1 749 ? 178.14901 175.87601 200.94201 1.000 112.81754 749 LYS A C 1
ATOM 4086 O O . LYS A 1 749 ? 177.25301 176.23501 201.71101 1.000 112.81754 749 LYS A O 1
ATOM 4092 N N . GLY A 1 750 ? 179.43301 175.83601 201.29001 1.000 112.91237 750 GLY A N 1
ATOM 4093 C CA . GLY A 1 750 ? 179.88901 176.28101 202.59201 1.000 112.91237 750 GLY A CA 1
ATOM 4094 C C . GLY A 1 750 ? 179.35101 175.46501 203.74901 1.000 112.91237 750 GLY A C 1
ATOM 4095 O O . GLY A 1 750 ? 178.98901 176.01801 204.79201 1.000 112.91237 750 GLY A O 1
ATOM 4096 N N . THR A 1 751 ? 179.29501 174.15301 203.57801 1.000 111.95584 751 THR A N 1
ATOM 4097 C CA . THR A 1 751 ? 178.82001 173.23601 204.59901 1.000 111.95584 751 THR A CA 1
ATOM 4098 C C . THR A 1 751 ? 179.69701 171.99701 204.56501 1.000 111.95584 751 THR A C 1
ATOM 4099 O O . THR A 1 751 ? 180.34601 171.71901 203.55101 1.000 111.95584 751 THR A O 1
ATOM 4103 N N . PRO A 1 752 ? 179.74801 171.23001 205.66201 1.000 111.50650 752 PRO A N 1
ATOM 4104 C CA . PRO A 1 752 ? 180.51001 169.97301 205.62701 1.000 111.50650 752 PRO A CA 1
ATOM 4105 C C . PRO A 1 752 ? 179.83101 168.90801 204.78001 1.000 111.50650 752 PRO A C 1
ATOM 4106 O O . PRO A 1 752 ? 179.67501 167.76001 205.20401 1.000 111.50650 752 PRO A O 1
ATOM 4110 N N . LEU A 1 753 ? 179.42001 169.29701 203.58101 1.000 109.54629 753 LEU A N 1
ATOM 4111 C CA . LEU A 1 753 ? 178.92701 168.35501 202.58701 1.000 109.54629 753 LEU A CA 1
ATOM 4112 C C . LEU A 1 753 ? 179.39001 168.73201 201.18701 1.000 109.54629 753 LEU A C 1
ATOM 4113 O O . LEU A 1 753 ? 179.07501 168.01201 200.23601 1.000 109.54629 753 LEU A O 1
ATOM 4118 N N . GLU A 1 754 ? 180.17701 169.79601 201.04001 1.000 111.71379 754 GLU A N 1
ATOM 4119 C CA . GLU A 1 754 ? 180.64701 170.27001 199.75001 1.000 111.71379 754 GLU A CA 1
ATOM 4120 C C . GLU A 1 754 ? 181.49201 169.20001 199.05901 1.000 111.71379 754 GLU A C 1
ATOM 4121 O O . GLU A 1 754 ? 182.10601 168.34001 199.69501 1.000 111.71379 754 GLU A O 1
ATOM 4127 N N . GLY A 1 755 ? 181.51201 169.26201 197.73001 1.000 106.39615 755 GLY A N 1
ATOM 4128 C CA . GLY A 1 755 ? 182.17601 168.26401 196.92601 1.000 106.39615 755 GLY A CA 1
ATOM 4129 C C . GLY A 1 755 ? 181.32601 167.06401 196.58601 1.000 106.39615 755 GLY A C 1
ATOM 4130 O O . GLY A 1 755 ? 181.78801 166.18801 195.84501 1.000 106.39615 755 GLY A O 1
ATOM 4131 N N . SER A 1 756 ? 180.10301 166.99501 197.10101 1.000 105.76547 756 SER A N 1
ATOM 4132 C CA . SER A 1 756 ? 179.21201 165.89301 196.78101 1.000 105.76547 756 SER A CA 1
ATOM 4133 C C . SER A 1 756 ? 178.79101 165.96001 195.31901 1.000 105.76547 756 SER A C 1
ATOM 4134 O O . SER A 1 756 ? 178.69301 167.03601 194.72401 1.000 105.76547 756 SER A O 1
ATOM 4137 N N . LYS A 1 757 ? 178.54301 164.79201 194.74001 1.000 101.01203 757 LYS A N 1
ATOM 4138 C CA . LYS A 1 757 ? 178.18501 164.66901 193.33401 1.000 101.01203 757 LYS A CA 1
ATOM 4139 C C . LYS A 1 757 ? 176.66901 164.72101 193.20101 1.000 101.01203 757 LYS A C 1
ATOM 4140 O O . LYS A 1 757 ? 175.96301 163.89101 193.78201 1.000 101.01203 757 LYS A O 1
ATOM 4146 N N . ILE A 1 758 ? 176.17501 165.69201 192.43901 1.000 96.74352 758 ILE A N 1
ATOM 4147 C CA . ILE A 1 758 ? 174.74401 165.91301 192.26801 1.000 96.74352 758 ILE A CA 1
ATOM 4148 C C . ILE A 1 758 ? 174.28001 165.18301 191.01801 1.000 96.74352 758 ILE A C 1
ATOM 4149 O O . ILE A 1 758 ? 174.76701 165.45301 189.91301 1.000 96.74352 758 ILE A O 1
ATOM 4154 N N . TYR A 1 759 ? 173.33901 164.26101 191.18901 1.000 97.39025 759 TYR A N 1
ATOM 4155 C CA . TYR A 1 759 ? 172.72601 163.53901 190.08401 1.000 97.39025 759 TYR A CA 1
ATOM 4156 C C . TYR A 1 759 ? 171.25401 163.90701 190.00701 1.000 97.39025 759 TYR A C 1
ATOM 4157 O O . TYR A 1 759 ? 170.53601 163.81601 191.00701 1.000 97.39025 759 TYR A O 1
ATOM 4166 N N . LEU A 1 760 ? 170.81001 164.31901 188.82401 1.000 96.70126 760 LEU A N 1
ATOM 4167 C CA . LEU A 1 760 ? 169.41701 164.67001 188.59501 1.000 96.70126 760 LEU A CA 1
ATOM 4168 C C . LEU A 1 760 ? 168.91401 163.91101 187.37901 1.000 96.70126 760 LEU A C 1
ATOM 4169 O O . LEU A 1 760 ? 169.48901 164.02301 186.29301 1.000 96.70126 760 LEU A O 1
ATOM 4174 N N . GLY A 1 761 ? 167.84801 163.14601 187.56101 1.000 99.18855 761 GLY A N 1
ATOM 4175 C CA . GLY A 1 761 ? 167.30801 162.33601 186.48601 1.000 99.18855 761 GLY A CA 1
ATOM 4176 C C . GLY A 1 761 ? 165.79601 162.36701 186.49001 1.000 99.18855 761 GLY A C 1
ATOM 4177 O O . GLY A 1 761 ? 165.16001 162.63801 187.51001 1.000 99.18855 761 GLY A O 1
ATOM 4178 N N . GLY A 1 762 ? 165.22701 162.08301 185.33201 1.000 103.00083 762 GLY A N 1
ATOM 4179 C CA . GLY A 1 762 ? 163.79101 162.08301 185.16601 1.000 103.00083 762 GLY A CA 1
ATOM 4180 C C . GLY A 1 762 ? 163.43301 162.39601 183.72801 1.000 103.00083 762 GLY A C 1
ATOM 4181 O O . GLY A 1 762 ? 164.28001 162.37601 182.83901 1.000 103.00083 762 GLY A O 1
ATOM 4182 N N . THR A 1 763 ? 162.14801 162.68501 183.52001 1.000 106.46253 763 THR A N 1
ATOM 4183 C CA . THR A 1 763 ? 161.66701 163.00401 182.17901 1.000 106.46253 763 THR A CA 1
ATOM 4184 C C . THR A 1 763 ? 162.30001 164.29001 181.66101 1.000 106.46253 763 THR A C 1
ATOM 4185 O O . THR A 1 763 ? 162.77601 164.34901 180.51901 1.000 106.46253 763 THR A O 1
ATOM 4189 N N . ALA A 1 764 ? 162.32001 165.33101 182.49601 1.000 107.78001 764 ALA A N 1
ATOM 4190 C CA . ALA A 1 764 ? 162.88201 166.60701 182.07101 1.000 107.78001 764 ALA A CA 1
ATOM 4191 C C . ALA A 1 764 ? 164.36301 166.47801 181.74801 1.000 107.78001 764 ALA A C 1
ATOM 4192 O O . ALA A 1 764 ? 164.83001 167.00901 180.73601 1.000 107.78001 764 ALA A O 1
ATOM 4194 N N . ALA A 1 765 ? 165.11801 165.76701 182.58701 1.000 106.80971 765 ALA A N 1
ATOM 4195 C CA . ALA A 1 765 ? 166.53701 165.56401 182.31101 1.000 106.80971 765 ALA A CA 1
ATOM 4196 C C . ALA A 1 765 ? 166.74201 164.73401 181.05101 1.000 106.80971 765 ALA A C 1
ATOM 4197 O O . ALA A 1 765 ? 167.65801 165.00301 180.26301 1.000 106.80971 765 ALA A O 1
ATOM 4199 N N . THR A 1 766 ? 165.90201 163.71901 180.84801 1.000 107.95863 766 THR A N 1
ATOM 4200 C CA . THR A 1 766 ? 166.01301 162.88801 179.65501 1.000 107.95863 766 THR A CA 1
ATOM 4201 C C . THR A 1 766 ? 165.81901 163.71601 178.39201 1.000 107.95863 766 THR A C 1
ATOM 4202 O O . THR A 1 766 ? 166.61501 163.63601 177.44801 1.000 107.95863 766 THR A O 1
ATOM 4206 N N . PHE A 1 767 ? 164.76901 164.53501 178.36101 1.000 109.80421 767 PHE A N 1
ATOM 4207 C CA . PHE A 1 767 ? 164.53401 165.33301 177.16601 1.000 109.80421 767 PHE A CA 1
ATOM 4208 C C . PHE A 1 767 ? 165.51501 166.49001 177.05301 1.000 109.80421 767 PHE A C 1
ATOM 4209 O O . PHE A 1 767 ? 165.78901 166.95001 175.94301 1.000 109.80421 767 PHE A O 1
ATOM 4217 N N . LYS A 1 768 ? 166.09301 166.93901 178.16701 1.000 109.84388 768 LYS A N 1
ATOM 4218 C CA . LYS A 1 768 ? 167.20801 167.87601 178.08201 1.000 109.84388 768 LYS A CA 1
ATOM 4219 C C . LYS A 1 768 ? 168.38101 167.24401 177.35001 1.000 109.84388 768 LYS A C 1
ATOM 4220 O O . LYS A 1 768 ? 168.95301 167.84101 176.43101 1.000 109.84388 768 LYS A O 1
ATOM 4226 N N . ASP A 1 769 ? 168.74001 166.02101 177.73901 1.000 110.07621 769 ASP A N 1
ATOM 4227 C CA . ASP A 1 769 ? 169.83701 165.32501 177.07601 1.000 110.07621 769 ASP A CA 1
ATOM 4228 C C . ASP A 1 769 ? 169.52201 165.08401 175.60701 1.000 110.07621 769 ASP A C 1
ATOM 4229 O O . ASP A 1 769 ? 170.41001 165.16401 174.75001 1.000 110.07621 769 ASP A O 1
ATOM 4234 N N . LEU A 1 770 ? 168.26101 164.78301 175.29701 1.000 109.11578 770 LEU A N 1
ATOM 4235 C CA . LEU A 1 770 ? 167.87801 164.55301 173.90701 1.000 109.11578 770 LEU A CA 1
ATOM 4236 C C . LEU A 1 770 ? 167.94801 165.83401 173.08201 1.000 109.11578 770 LEU A C 1
ATOM 4237 O O . LEU A 1 770 ? 168.40801 165.81901 171.93501 1.000 109.11578 770 LEU A O 1
ATOM 4242 N N . GLN A 1 771 ? 167.50101 166.95301 173.64901 1.000 112.43185 771 GLN A N 1
ATOM 4243 C CA . GLN A 1 771 ? 167.22201 168.14701 172.86401 1.000 112.43185 771 GLN A CA 1
ATOM 4244 C C . GLN A 1 771 ? 168.36101 169.15901 172.86501 1.000 112.43185 771 GLN A C 1
ATOM 4245 O O . GLN A 1 771 ? 168.39301 170.02201 171.98001 1.000 112.43185 771 GLN A O 1
ATOM 4251 N N . GLU A 1 772 ? 169.30901 169.06301 173.80301 1.000 117.67226 772 GLU A N 1
ATOM 4252 C CA . GLU A 1 772 ? 170.35901 170.07401 173.89701 1.000 117.67226 772 GLU A CA 1
ATOM 4253 C C . GLU A 1 772 ? 171.13601 170.19901 172.59001 1.000 117.67226 772 GLU A C 1
ATOM 4254 O O . GLU A 1 772 ? 171.29901 171.30201 172.05601 1.000 117.67226 772 GLU A O 1
ATOM 4260 N N . GLY A 1 773 ? 171.62201 169.08301 172.06001 1.000 113.99250 773 GLY A N 1
ATOM 4261 C CA . GLY A 1 773 ? 172.33501 169.10101 170.80101 1.000 113.99250 773 GLY A CA 1
ATOM 4262 C C . GLY A 1 773 ? 171.53501 168.66801 169.59701 1.000 113.99250 773 GLY A C 1
ATOM 4263 O O . GLY A 1 773 ? 172.10401 168.51601 168.51001 1.000 113.99250 773 GLY A O 1
ATOM 4264 N N . ALA A 1 774 ? 170.22601 168.46101 169.76101 1.000 112.52602 774 ALA A N 1
ATOM 4265 C CA . ALA A 1 774 ? 169.41501 167.89301 168.68901 1.000 112.52602 774 ALA A CA 1
ATOM 4266 C C . ALA A 1 774 ? 169.34801 168.82401 167.48601 1.000 112.52602 774 ALA A C 1
ATOM 4267 O O . ALA A 1 774 ? 169.46101 168.37801 166.34001 1.000 112.52602 774 ALA A O 1
ATOM 4269 N N . ASN A 1 775 ? 169.14701 170.12101 167.72401 1.000 112.03707 775 ASN A N 1
ATOM 4270 C CA . ASN A 1 775 ? 169.02201 171.06201 166.61501 1.000 112.03707 775 ASN A CA 1
ATOM 4271 C C . ASN A 1 775 ? 170.31501 171.12901 165.81001 1.000 112.03707 775 ASN A C 1
ATOM 4272 O O . ASN A 1 775 ? 170.29601 171.09101 164.57301 1.000 112.03707 775 ASN A O 1
ATOM 4277 N N . TYR A 1 776 ? 171.45301 171.21401 166.50101 1.000 113.00225 776 TYR A N 1
ATOM 4278 C CA . TYR A 1 776 ? 172.73901 171.24801 165.81401 1.000 113.00225 776 TYR A CA 1
ATOM 4279 C C . TYR A 1 776 ? 172.98601 169.95701 165.04501 1.000 113.00225 776 TYR A C 1
ATOM 4280 O O . TYR A 1 776 ? 173.46001 169.98601 163.90101 1.000 113.00225 776 TYR A O 1
ATOM 4289 N N . ASP A 1 777 ? 172.66401 168.81401 165.65401 1.000 109.83601 777 ASP A N 1
ATOM 4290 C CA . ASP A 1 777 ? 172.86001 167.53901 164.97601 1.000 109.83601 777 ASP A CA 1
ATOM 4291 C C . ASP A 1 777 ? 172.00201 167.44501 163.72401 1.000 109.83601 777 ASP A C 1
ATOM 4292 O O . ASP A 1 777 ? 172.46201 166.96501 162.68301 1.000 109.83601 777 ASP A O 1
ATOM 4297 N N . LEU A 1 778 ? 170.75001 167.89701 163.80501 1.000 105.78038 778 LEU A N 1
ATOM 4298 C CA . LEU A 1 778 ? 169.87401 167.85101 162.64201 1.000 105.78038 778 LEU A CA 1
ATOM 4299 C C . LEU A 1 778 ? 170.34201 168.80001 161.54901 1.000 105.78038 778 LEU A C 1
ATOM 4300 O O . LEU A 1 778 ? 170.23901 168.47201 160.36301 1.000 105.78038 778 LEU A O 1
ATOM 4305 N N . ILE A 1 779 ? 170.85801 169.97301 161.92201 1.000 103.99622 779 ILE A N 1
ATOM 4306 C CA . ILE A 1 779 ? 171.40001 170.88601 160.91901 1.000 103.99622 779 ILE A CA 1
ATOM 4307 C C . ILE A 1 779 ? 172.58701 170.25001 160.20801 1.000 103.99622 779 ILE A C 1
ATOM 4308 O O . ILE A 1 779 ? 172.69801 170.31001 158.97601 1.000 103.99622 779 ILE A O 1
ATOM 4313 N N . ILE A 1 780 ? 173.48901 169.62601 160.96901 1.000 103.03965 780 ILE A N 1
ATOM 4314 C CA . ILE A 1 780 ? 174.64301 168.97201 160.35601 1.000 103.03965 780 ILE A CA 1
ATOM 4315 C C . ILE A 1 780 ? 174.19701 167.82301 159.46001 1.000 103.03965 780 ILE A C 1
ATOM 4316 O O . ILE A 1 780 ? 174.74001 167.62301 158.36701 1.000 103.03965 780 ILE A O 1
ATOM 4321 N N . ALA A 1 781 ? 173.20601 167.04801 159.90601 1.000 100.17413 781 ALA A N 1
ATOM 4322 C CA . ALA A 1 781 ? 172.70801 165.94001 159.09601 1.000 100.17413 781 ALA A CA 1
ATOM 4323 C C . ALA A 1 781 ? 172.09401 166.43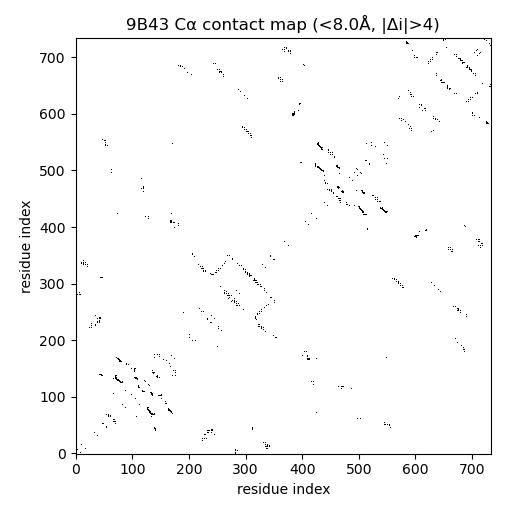701 157.79401 1.000 100.17413 781 ALA A C 1
ATOM 4324 O O . ALA A 1 781 ? 172.31901 165.85001 156.73001 1.000 100.17413 781 ALA A O 1
ATOM 4326 N N . GLY A 1 782 ? 171.31301 167.51601 157.85701 1.000 98.06225 782 GLY A N 1
ATOM 4327 C CA . GLY A 1 782 ? 170.73401 168.06901 156.64301 1.000 98.06225 782 GLY A CA 1
ATOM 4328 C C . GLY A 1 782 ? 171.78301 168.60601 155.68901 1.000 98.06225 782 GLY A C 1
ATOM 4329 O O . GLY A 1 782 ? 171.68301 168.42101 154.47201 1.000 98.06225 782 GLY A O 1
ATOM 4330 N N . ILE A 1 783 ? 172.80401 169.27901 156.22401 1.000 95.52287 783 ILE A N 1
ATOM 4331 C CA . ILE A 1 783 ? 173.88401 169.77501 155.37701 1.000 95.52287 783 ILE A CA 1
ATOM 4332 C C . ILE A 1 783 ? 174.61701 168.61301 154.71701 1.000 95.52287 783 ILE A C 1
ATOM 4333 O O . ILE A 1 783 ? 174.95601 168.66701 153.52801 1.000 95.52287 783 ILE A O 1
ATOM 4338 N N . ALA A 1 784 ? 174.87001 167.54501 155.47601 1.000 93.91263 784 ALA A N 1
ATOM 4339 C CA . ALA A 1 784 ? 175.52601 166.37301 154.90901 1.000 93.91263 784 ALA A CA 1
ATOM 4340 C C . ALA A 1 784 ? 174.67101 165.73601 153.82201 1.000 93.91263 784 ALA A C 1
ATOM 4341 O O . ALA A 1 784 ? 175.19301 165.28901 152.79501 1.000 93.91263 784 ALA A O 1
ATOM 4343 N N . ALA A 1 785 ? 173.35601 165.67201 154.03601 1.000 92.81041 785 ALA A N 1
ATOM 4344 C CA . ALA A 1 785 ? 172.46801 165.12001 153.01801 1.000 92.81041 785 ALA A CA 1
ATOM 4345 C C . ALA A 1 785 ? 172.50001 165.95801 151.74801 1.000 92.81041 785 ALA A C 1
ATOM 4346 O O . ALA A 1 785 ? 172.55201 165.41301 150.63801 1.000 92.81041 785 ALA A O 1
ATOM 4348 N N . LEU A 1 786 ? 172.47101 167.28501 151.88901 1.000 92.19585 786 LEU A N 1
ATOM 4349 C CA . LEU A 1 786 ? 172.57101 168.15301 150.71901 1.000 92.19585 786 LEU A CA 1
ATOM 4350 C C . LEU A 1 786 ? 173.88201 167.92801 149.98401 1.000 92.19585 786 LEU A C 1
ATOM 4351 O O . LEU A 1 786 ? 173.90701 167.82101 148.75201 1.000 92.19585 786 LEU A O 1
ATOM 4356 N N . CYS A 1 787 ? 174.98601 167.85001 150.72801 1.000 92.20715 787 CYS A N 1
ATOM 4357 C CA . CYS A 1 787 ? 176.28301 167.64901 150.09501 1.000 92.20715 787 CYS A CA 1
ATOM 4358 C C . CYS A 1 787 ? 176.33501 166.31801 149.35901 1.000 92.20715 787 CYS A C 1
ATOM 4359 O O . CYS A 1 787 ? 176.82801 166.24501 148.22901 1.000 92.20715 787 CYS A O 1
ATOM 4362 N N . LEU A 1 788 ? 175.81801 165.25601 149.97601 1.000 88.66701 788 LEU A N 1
ATOM 4363 C CA . LEU A 1 788 ? 175.86501 163.93801 149.35101 1.000 88.66701 788 LEU A CA 1
ATOM 4364 C C . LEU A 1 788 ? 174.99001 163.88501 148.10401 1.000 88.66701 788 LEU A C 1
ATOM 4365 O O . LEU A 1 788 ? 175.38401 163.30101 147.08601 1.000 88.66701 788 LEU A O 1
ATOM 4370 N N . ILE A 1 789 ? 173.80001 164.48801 148.16001 1.000 85.91204 789 ILE A N 1
ATOM 4371 C CA . ILE A 1 789 ? 172.93901 164.53001 146.98201 1.000 85.91204 789 ILE A CA 1
ATOM 4372 C C . ILE A 1 789 ? 173.60701 165.32301 145.86701 1.000 85.91204 789 ILE A C 1
ATOM 4373 O O . ILE A 1 789 ? 173.53701 164.95101 144.68801 1.000 85.91204 789 ILE A O 1
ATOM 4378 N N . PHE A 1 790 ? 174.27501 166.42301 146.22201 1.000 85.86979 790 PHE A N 1
ATOM 4379 C CA . PHE A 1 790 ? 175.00301 167.20001 145.22701 1.000 85.86979 790 PHE A CA 1
ATOM 4380 C C . PHE A 1 790 ? 176.12301 166.37901 144.60201 1.000 85.86979 790 PHE A C 1
ATOM 4381 O O . PHE A 1 790 ? 176.35301 166.45401 143.39201 1.000 85.86979 790 PHE A O 1
ATOM 4389 N N . ILE A 1 791 ? 176.83201 165.59101 145.41301 1.000 85.90256 791 ILE A N 1
ATOM 4390 C CA . ILE A 1 791 ? 177.89701 164.74301 144.88001 1.000 85.90256 791 ILE A CA 1
ATOM 4391 C C . ILE A 1 791 ? 177.33201 163.70601 143.92001 1.000 85.90256 791 ILE A C 1
ATOM 4392 O O . ILE A 1 791 ? 177.91601 163.43501 142.86601 1.000 85.90256 791 ILE A O 1
ATOM 4397 N N . ILE A 1 792 ? 176.19801 163.09601 144.27201 1.000 83.14241 792 ILE A N 1
ATOM 4398 C CA . ILE A 1 792 ? 175.60001 162.09801 143.38601 1.000 83.14241 792 ILE A CA 1
ATOM 4399 C C . ILE A 1 792 ? 175.17401 162.73701 142.06801 1.000 83.14241 792 ILE A C 1
ATOM 4400 O O . ILE A 1 792 ? 175.41501 162.18601 140.98301 1.000 83.14241 792 ILE A O 1
ATOM 4405 N N . MET A 1 793 ? 174.54001 163.91001 142.13801 1.000 84.54623 793 MET A N 1
ATOM 4406 C CA . MET A 1 793 ? 174.15101 164.60801 140.91701 1.000 84.54623 793 MET A CA 1
ATOM 4407 C C . MET A 1 793 ? 175.36901 164.97701 140.08001 1.000 84.54623 793 MET A C 1
ATOM 4408 O O . MET A 1 793 ? 175.32601 164.91701 138.84801 1.000 84.54623 793 MET A O 1
ATOM 4413 N N . LEU A 1 794 ? 176.46001 165.38101 140.73301 1.000 84.67026 794 LEU A N 1
ATOM 4414 C CA . LEU A 1 794 ? 177.68301 165.70501 140.00901 1.000 84.67026 794 LEU A CA 1
ATOM 4415 C C . LEU A 1 794 ? 178.26101 164.47501 139.32501 1.000 84.67026 794 LEU A C 1
ATOM 4416 O O . LEU A 1 794 ? 178.74401 164.55401 138.19001 1.000 84.67026 794 LEU A O 1
ATOM 4421 N N . ILE A 1 795 ? 178.22701 163.32901 140.00601 1.000 83.35878 795 ILE A N 1
ATOM 4422 C CA . ILE A 1 795 ? 178.72801 162.09101 139.42101 1.000 83.35878 795 ILE A CA 1
ATOM 4423 C C . ILE A 1 795 ? 177.90201 161.69801 138.20901 1.000 83.35878 795 ILE A C 1
ATOM 4424 O O . ILE A 1 795 ? 178.44301 161.21901 137.20501 1.000 83.35878 795 ILE A O 1
ATOM 4429 N N . ILE A 1 796 ? 176.58801 161.89501 138.27201 1.000 83.88584 796 ILE A N 1
ATOM 4430 C CA . ILE A 1 796 ? 175.72601 161.47001 137.17101 1.000 83.88584 796 ILE A CA 1
ATOM 4431 C C . ILE A 1 796 ? 175.80501 162.44901 136.00501 1.000 83.88584 796 ILE A C 1
ATOM 4432 O O . ILE A 1 796 ? 176.21301 162.08701 134.89601 1.000 83.88584 796 ILE A O 1
ATOM 4437 N N . THR A 1 797 ? 175.41701 163.70201 136.23701 1.000 87.85239 797 THR A N 1
ATOM 4438 C CA . THR A 1 797 ? 175.27801 164.66401 135.15101 1.000 87.85239 797 THR A CA 1
ATOM 4439 C C . THR A 1 797 ? 176.60001 165.27201 134.70701 1.000 87.85239 797 THR A C 1
ATOM 4440 O O . THR A 1 797 ? 176.65701 165.85001 133.61601 1.000 87.85239 797 THR A O 1
ATOM 4444 N N . ARG A 1 798 ? 177.65101 165.16901 135.51901 1.000 92.22938 798 ARG A N 1
ATOM 4445 C CA . ARG A 1 798 ? 178.95601 165.76401 135.23001 1.000 92.22938 798 ARG A CA 1
ATOM 4446 C C . ARG A 1 798 ? 178.87801 167.27501 135.03801 1.000 92.22938 798 ARG A C 1
ATOM 4447 O O . ARG A 1 798 ? 179.74101 167.86201 134.38101 1.000 92.22938 798 ARG A O 1
ATOM 4455 N N . ALA A 1 799 ? 177.86001 167.92101 135.60001 1.000 88.35157 799 ALA A N 1
ATOM 4456 C CA . ALA A 1 799 ? 177.68701 169.36301 135.49901 1.000 88.35157 799 ALA A CA 1
ATOM 4457 C C . ALA A 1 799 ? 177.52901 169.94801 136.89401 1.000 88.35157 799 ALA A C 1
ATOM 4458 O O . ALA A 1 799 ? 176.66801 169.50701 137.66201 1.000 88.35157 799 ALA A O 1
ATOM 4460 N N . VAL A 1 800 ? 178.36101 170.93801 137.21701 1.000 87.41887 800 VAL A N 1
ATOM 4461 C CA . VAL A 1 800 ? 178.30301 171.55501 138.53901 1.000 87.41887 800 VAL A CA 1
ATOM 4462 C C . VAL A 1 800 ? 177.03701 172.38901 138.68601 1.000 87.41887 800 VAL A C 1
ATOM 4463 O O . VAL A 1 800 ? 176.32601 172.29601 139.69301 1.000 87.41887 800 VAL A O 1
ATOM 4467 N N . VAL A 1 801 ? 176.73701 173.21501 137.68201 1.000 83.93186 801 VAL A N 1
ATOM 4468 C CA . VAL A 1 801 ? 175.60901 174.13501 137.78901 1.000 83.93186 801 VAL A CA 1
ATOM 4469 C C . VAL A 1 801 ? 174.29101 173.37301 137.78701 1.000 83.93186 801 VAL A C 1
ATOM 4470 O O . VAL A 1 801 ? 173.36401 173.71201 138.53101 1.000 83.93186 801 VAL A O 1
ATOM 4474 N N . ALA A 1 802 ? 174.18001 172.34201 136.94901 1.000 81.38919 802 ALA A N 1
ATOM 4475 C CA . ALA A 1 802 ? 172.96101 171.54201 136.92901 1.000 81.38919 802 ALA A CA 1
ATOM 4476 C C . ALA A 1 802 ? 172.72601 170.86901 138.27401 1.000 81.38919 802 ALA A C 1
ATOM 4477 O O . ALA A 1 802 ? 171.60001 170.85701 138.78201 1.000 81.38919 802 ALA A O 1
ATOM 4479 N N . SER A 1 803 ? 173.78201 170.31301 138.86901 1.000 83.31297 803 SER A N 1
ATOM 4480 C CA . SER A 1 803 ? 173.65301 169.68601 140.18001 1.000 83.31297 803 SER A CA 1
ATOM 4481 C C . SER A 1 803 ? 173.26001 170.70201 141.24301 1.000 83.31297 803 SER A C 1
ATOM 4482 O O . SER A 1 803 ? 172.41601 170.41801 142.10301 1.000 83.31297 803 SER A O 1
ATOM 4485 N N . ALA A 1 804 ? 173.86901 171.89001 141.20301 1.000 83.10045 804 ALA A N 1
ATOM 4486 C CA . ALA A 1 804 ? 173.52801 172.92701 142.16901 1.000 83.10045 804 ALA A CA 1
ATOM 4487 C C . ALA A 1 804 ? 172.06901 173.33601 142.04101 1.000 83.10045 804 ALA A C 1
ATOM 4488 O O . ALA A 1 804 ? 171.37501 173.50801 143.04701 1.000 83.10045 804 ALA A O 1
ATOM 4490 N N . VAL A 1 805 ? 171.58301 173.48801 140.80801 1.000 81.68152 805 VAL A N 1
ATOM 4491 C CA . VAL A 1 805 ? 170.18401 173.84401 140.59701 1.000 81.68152 805 VAL A CA 1
ATOM 4492 C C . VAL A 1 805 ? 169.27101 172.73901 141.11101 1.000 81.68152 805 VAL A C 1
ATOM 4493 O O . VAL A 1 805 ? 168.25901 173.00501 141.77501 1.000 81.68152 805 VAL A O 1
ATOM 4497 N N . ILE A 1 806 ? 169.62301 171.48401 140.82501 1.000 81.58170 806 ILE A N 1
ATOM 4498 C CA . ILE A 1 806 ? 168.80801 170.35401 141.26201 1.000 81.58170 806 ILE A CA 1
ATOM 4499 C C . ILE A 1 806 ? 168.69401 170.33401 142.78001 1.000 81.58170 806 ILE A C 1
ATOM 4500 O O . ILE A 1 806 ? 167.60801 170.13401 143.33601 1.000 81.58170 806 ILE A O 1
ATOM 4505 N N . VAL A 1 807 ? 169.81201 170.54601 143.47601 1.000 84.81306 807 VAL A N 1
ATOM 4506 C CA . VAL A 1 807 ? 169.77201 170.47601 144.93401 1.000 84.81306 807 VAL A CA 1
ATOM 4507 C C . VAL A 1 807 ? 169.25601 171.76101 145.57101 1.000 84.81306 807 VAL A C 1
ATOM 4508 O O . VAL A 1 807 ? 168.89801 171.74801 146.75401 1.000 84.81306 807 VAL A O 1
ATOM 4512 N N . GLY A 1 808 ? 169.21301 172.86901 144.83701 1.000 80.87363 808 GLY A N 1
ATOM 4513 C CA . GLY A 1 808 ? 168.73601 174.11201 145.40901 1.000 80.87363 808 GLY A CA 1
ATOM 4514 C C . GLY A 1 808 ? 167.24901 174.33101 145.23601 1.000 80.87363 808 GLY A C 1
ATOM 4515 O O . GLY A 1 808 ? 166.60201 174.95701 146.08301 1.000 80.87363 808 GLY A O 1
ATOM 4516 N N . THR A 1 809 ? 166.68901 173.81501 144.14001 1.000 79.91295 809 THR A N 1
ATOM 4517 C CA . THR A 1 809 ? 165.25201 173.95101 143.92801 1.000 79.91295 809 THR A CA 1
ATOM 4518 C C . THR A 1 809 ? 164.46501 173.24501 145.02601 1.000 79.91295 809 THR A C 1
ATOM 4519 O O . THR A 1 809 ? 163.44801 173.76101 145.50501 1.000 79.91295 809 THR A O 1
ATOM 4523 N N . VAL A 1 810 ? 164.92501 172.06701 145.44701 1.000 80.90088 810 VAL A N 1
ATOM 4524 C CA . VAL A 1 810 ? 164.23801 171.34401 146.51201 1.000 80.90088 810 VAL A CA 1
ATOM 4525 C C . VAL A 1 810 ? 164.38101 172.07501 147.84101 1.000 80.90088 810 VAL A C 1
ATOM 4526 O O . VAL A 1 810 ? 163.44801 172.10101 148.65401 1.000 80.90088 810 VAL A O 1
ATOM 4530 N N . VAL A 1 811 ? 165.54401 172.68301 148.08701 1.000 81.39320 811 VAL A N 1
ATOM 4531 C CA . VAL A 1 811 ? 165.71901 173.48201 149.29501 1.000 81.39320 811 VAL A CA 1
ATOM 4532 C C . VAL A 1 811 ? 164.73201 174.63901 149.30501 1.000 81.39320 811 VAL A C 1
ATOM 4533 O O . VAL A 1 811 ? 164.14401 174.96701 150.34301 1.000 81.39320 811 VAL A O 1
ATOM 4537 N N . ILE A 1 812 ? 164.53301 175.27401 148.15101 1.000 80.19414 812 ILE A N 1
ATOM 4538 C CA . ILE A 1 812 ? 163.55801 176.35601 148.06701 1.000 80.19414 812 ILE A CA 1
ATOM 4539 C C . ILE A 1 812 ? 162.14601 175.83301 148.31501 1.000 80.19414 812 ILE A C 1
ATOM 4540 O O . ILE A 1 812 ? 161.35901 176.45501 149.03801 1.000 80.19414 812 ILE A O 1
ATOM 4545 N N . SER A 1 813 ? 161.80101 174.68201 147.73101 1.000 81.29102 813 SER A N 1
ATOM 4546 C CA . SER A 1 813 ? 160.45801 174.13001 147.90101 1.000 81.29102 813 SER A CA 1
ATOM 4547 C C . SER A 1 813 ? 160.19701 173.64201 149.32301 1.000 81.29102 813 SER A C 1
ATOM 4548 O O . SER A 1 813 ? 159.02901 173.46101 149.70501 1.000 81.29102 813 SER A O 1
ATOM 4551 N N . LEU A 1 814 ? 161.25801 173.39301 150.09501 1.000 81.26842 814 LEU A N 1
ATOM 4552 C CA . LEU A 1 814 ? 161.08401 173.04001 151.50001 1.000 81.26842 814 LEU A CA 1
ATOM 4553 C C . LEU A 1 814 ? 160.28001 174.09201 152.24501 1.000 81.26842 814 LEU A C 1
ATOM 4554 O O . LEU A 1 814 ? 159.52601 173.75901 153.16401 1.000 81.26842 814 LEU A O 1
ATOM 4559 N N . GLY A 1 815 ? 160.42601 175.36201 151.86601 1.000 82.13779 815 GLY A N 1
ATOM 4560 C CA . GLY A 1 815 ? 159.65201 176.40701 152.51501 1.000 82.13779 815 GLY A CA 1
ATOM 4561 C C . GLY A 1 815 ? 158.15901 176.21801 152.33201 1.000 82.13779 815 GLY A C 1
ATOM 4562 O O . GLY A 1 815 ? 157.38701 176.31101 153.28801 1.000 82.13779 815 GLY A O 1
ATOM 4563 N N . ALA A 1 816 ? 157.73301 175.93501 151.10001 1.000 81.46412 816 ALA A N 1
ATOM 4564 C CA . ALA A 1 816 ? 156.31401 175.71701 150.84601 1.000 81.46412 816 ALA A CA 1
ATOM 4565 C C . ALA A 1 816 ? 155.81401 174.45001 151.52501 1.000 81.46412 816 ALA A C 1
ATOM 4566 O O . ALA A 1 816 ? 154.69101 174.42001 152.04301 1.000 81.46412 816 ALA A O 1
ATOM 4568 N N . SER A 1 817 ? 156.62501 173.38901 151.52301 1.000 80.70667 817 SER A N 1
ATOM 4569 C CA . SER A 1 817 ? 156.21201 172.16601 152.21001 1.000 80.70667 817 SER A CA 1
ATOM 4570 C C . SER A 1 817 ? 156.01001 172.41201 153.70101 1.000 80.70667 817 SER A C 1
ATOM 4571 O O . SER A 1 817 ? 154.98901 172.00901 154.28001 1.000 80.70667 817 SER A O 1
ATOM 4574 N N . PHE A 1 818 ? 156.96901 173.09101 154.33301 1.000 82.47875 818 PHE A N 1
ATOM 4575 C CA . PHE A 1 818 ? 156.86101 173.42801 155.74601 1.000 82.47875 818 PHE A CA 1
ATOM 4576 C C . PHE A 1 818 ? 155.64601 174.30701 156.00201 1.000 82.47875 818 PHE A C 1
ATOM 4577 O O . PHE A 1 818 ? 154.92801 174.11801 156.99001 1.000 82.47875 818 PHE A O 1
ATOM 4585 N N . GLY A 1 819 ? 155.40801 175.28301 155.12601 1.000 79.76215 819 GLY A N 1
ATOM 4586 C CA . GLY A 1 819 ? 154.26401 176.15601 155.30701 1.000 79.76215 819 GLY A CA 1
ATOM 4587 C C . GLY A 1 819 ? 152.95001 175.40701 155.25201 1.000 79.76215 819 GLY A C 1
ATOM 4588 O O . GLY A 1 819 ? 152.07801 175.60901 156.09701 1.000 79.76215 819 GLY A O 1
ATOM 4589 N N . LEU A 1 820 ? 152.79901 174.51501 154.27201 1.000 79.64033 820 LEU A N 1
ATOM 4590 C CA . LEU A 1 820 ? 151.57101 173.73301 154.17301 1.000 79.64033 820 LEU A CA 1
ATOM 4591 C C . LEU A 1 820 ? 151.37801 172.85001 155.39901 1.000 79.64033 820 LEU A C 1
ATOM 4592 O O . LEU A 1 820 ? 150.26501 172.75001 155.93301 1.000 79.64033 820 LEU A O 1
ATOM 4597 N N . SER A 1 821 ? 152.45001 172.20501 155.86301 1.000 79.49698 821 SER A N 1
ATOM 4598 C CA . SER A 1 821 ? 152.31801 171.30801 157.00701 1.000 79.49698 821 SER A CA 1
ATOM 4599 C C . SER A 1 821 ? 151.95401 172.07101 158.27401 1.000 79.49698 821 SER A C 1
ATOM 4600 O O . SER A 1 821 ? 151.02901 171.68601 159.00101 1.000 79.49698 821 SER A O 1
ATOM 4603 N N . VAL A 1 822 ? 152.68501 173.14901 158.56801 1.000 81.28302 822 VAL A N 1
ATOM 4604 C CA . VAL A 1 822 ? 152.40001 173.93101 159.76101 1.000 81.28302 822 VAL A CA 1
ATOM 4605 C C . VAL A 1 822 ? 151.04601 174.61101 159.66401 1.000 81.28302 822 VAL A C 1
ATOM 4606 O O . VAL A 1 822 ? 150.39001 174.82101 160.68801 1.000 81.28302 822 VAL A O 1
ATOM 4610 N N . LEU A 1 823 ? 150.58901 174.95101 158.46101 1.000 81.40761 823 LEU A N 1
ATOM 4611 C CA . LEU A 1 823 ? 149.23101 175.45201 158.32601 1.000 81.40761 823 LEU A CA 1
ATOM 4612 C C . LEU A 1 823 ? 148.23101 174.37901 158.72401 1.000 81.40761 823 LEU A C 1
ATOM 4613 O O . LEU A 1 823 ? 147.53101 174.51501 159.73301 1.000 81.40761 823 LEU A O 1
ATOM 4618 N N . ILE A 1 824 ? 148.19901 173.27501 157.97601 1.000 80.61408 824 ILE A N 1
ATOM 4619 C CA . ILE A 1 824 ? 147.18001 172.25401 158.18101 1.000 80.61408 824 ILE A CA 1
ATOM 4620 C C . ILE A 1 824 ? 147.21901 171.73301 159.60901 1.000 80.61408 824 ILE A C 1
ATOM 4621 O O . ILE A 1 824 ? 146.28401 171.97401 160.38001 1.000 80.61408 824 ILE A O 1
ATOM 4626 N N . TRP A 1 825 ? 148.32201 171.09101 159.99601 1.000 81.53879 825 TRP A N 1
ATOM 4627 C CA . TRP A 1 825 ? 148.34201 170.37901 161.27101 1.000 81.53879 825 TRP A CA 1
ATOM 4628 C C . TRP A 1 825 ? 148.15701 171.32701 162.44901 1.000 81.53879 825 TRP A C 1
ATOM 4629 O O . TRP A 1 825 ? 147.37801 171.04601 163.36701 1.000 81.53879 825 TRP A O 1
ATOM 4640 N N . GLN A 1 826 ? 148.85201 172.46401 162.44001 1.000 86.21722 826 GLN A N 1
ATOM 4641 C CA . GLN A 1 826 ? 148.82601 173.32101 163.61801 1.000 86.21722 826 GLN A CA 1
ATOM 4642 C C . GLN A 1 826 ? 147.53901 174.13101 163.72001 1.000 86.21722 826 GLN A C 1
ATOM 4643 O O . GLN A 1 826 ? 147.09101 174.42301 164.83401 1.000 86.21722 826 GLN A O 1
ATOM 4649 N N . HIS A 1 827 ? 146.91301 174.49301 162.60001 1.000 84.75914 827 HIS A N 1
ATOM 4650 C CA . HIS A 1 827 ? 145.74801 175.36501 162.65301 1.000 84.75914 827 HIS A CA 1
ATOM 4651 C C . HIS A 1 827 ? 144.43501 174.65601 162.36701 1.000 84.75914 827 HIS A C 1
ATOM 4652 O O . HIS A 1 827 ? 143.50001 174.76901 163.16201 1.000 84.75914 827 HIS A O 1
ATOM 4659 N N . ILE A 1 828 ? 144.32601 173.92501 161.25901 1.000 83.44814 828 ILE A N 1
ATOM 4660 C CA . ILE A 1 828 ? 143.06001 173.28501 160.92401 1.000 83.44814 828 ILE A CA 1
ATOM 4661 C C . ILE A 1 828 ? 142.81701 172.08401 161.82601 1.000 83.44814 828 ILE A C 1
ATOM 4662 O O . ILE A 1 828 ? 141.80501 172.00801 162.53201 1.000 83.44814 828 ILE A O 1
ATOM 4667 N N . ILE A 1 829 ? 143.74601 171.12701 161.81701 1.000 83.87660 829 ILE A N 1
ATOM 4668 C CA . ILE A 1 829 ? 143.62201 169.96601 162.69101 1.000 83.87660 829 ILE A CA 1
ATOM 4669 C C . ILE A 1 829 ? 143.75001 170.38001 164.15001 1.000 83.87660 829 ILE A C 1
ATOM 4670 O O . ILE A 1 829 ? 142.98301 169.92801 165.00801 1.000 83.87660 829 ILE A O 1
ATOM 4675 N N . GLY A 1 830 ? 144.71101 171.24701 164.45501 1.000 87.12684 830 GLY A N 1
ATOM 4676 C CA . GLY A 1 830 ? 144.93101 171.72001 165.80301 1.000 87.12684 830 GLY A CA 1
ATOM 4677 C C . GLY A 1 830 ? 146.08501 171.06301 166.52701 1.000 87.12684 830 GLY A C 1
ATOM 4678 O O . GLY A 1 830 ? 146.48101 171.54901 167.59301 1.000 87.12684 830 GLY A O 1
ATOM 4679 N N . LEU A 1 831 ? 146.63701 169.98301 165.98401 1.000 88.69081 831 LEU A N 1
ATOM 4680 C CA . LEU A 1 831 ? 147.74001 169.27201 166.61601 1.000 88.69081 831 LEU A CA 1
ATOM 4681 C C . LEU A 1 831 ? 149.06001 169.82701 166.09601 1.000 88.69081 831 LEU A C 1
ATOM 4682 O O . LEU A 1 831 ? 149.33301 169.76701 164.89301 1.000 88.69081 831 LEU A O 1
ATOM 4687 N N . GLU A 1 832 ? 149.87401 170.36101 167.00001 1.000 92.47507 832 GLU A N 1
ATOM 4688 C CA . GLU A 1 832 ? 151.15201 170.93601 166.61301 1.000 92.47507 832 GLU A CA 1
ATOM 4689 C C . GLU A 1 832 ? 152.08301 169.85901 166.07301 1.000 92.47507 832 GLU A C 1
ATOM 4690 O O . GLU A 1 832 ? 152.00501 168.68901 166.45501 1.000 92.47507 832 GLU A O 1
ATOM 4696 N N . LEU A 1 833 ? 152.96801 170.26601 165.16701 1.000 88.73973 833 LEU A N 1
ATOM 4697 C CA . LEU A 1 833 ? 153.91801 169.33301 164.57901 1.000 88.73973 833 LEU A CA 1
ATOM 4698 C C . LEU A 1 833 ? 154.85701 168.78901 165.64501 1.000 88.73973 833 LEU A C 1
ATOM 4699 O O . LEU A 1 833 ? 155.38801 169.54301 166.46501 1.000 88.73973 833 LEU A O 1
ATOM 4704 N N . HIS A 1 834 ? 155.06101 167.47601 165.63301 1.000 94.50113 834 HIS A N 1
ATOM 4705 C CA . HIS A 1 834 ? 156.03801 166.87401 166.52501 1.000 94.50113 834 HIS A CA 1
ATOM 4706 C C . HIS A 1 834 ? 157.43801 167.32401 166.13601 1.000 94.50113 834 HIS A C 1
ATOM 4707 O O . HIS A 1 834 ? 157.72201 167.59101 164.96601 1.000 94.50113 834 HIS A O 1
ATOM 4714 N N . TRP A 1 835 ? 158.31701 167.41201 167.13101 1.000 100.34324 835 TRP A N 1
ATOM 4715 C CA . TRP A 1 835 ? 159.65201 167.95901 166.92901 1.000 100.34324 835 TRP A CA 1
ATOM 4716 C C . TRP A 1 835 ? 160.57701 167.02401 166.16001 1.000 100.34324 835 TRP A C 1
ATOM 4717 O O . TRP A 1 835 ? 161.69601 167.42801 165.82801 1.000 100.34324 835 TRP A O 1
ATOM 4728 N N . MET A 1 836 ? 160.14701 165.79801 165.87301 1.000 97.25075 836 MET A N 1
ATOM 4729 C CA . MET A 1 836 ? 160.88001 164.90401 164.98901 1.000 97.25075 836 MET A CA 1
ATOM 4730 C C . MET A 1 836 ? 160.36401 164.93401 163.55501 1.000 97.25075 836 MET A C 1
ATOM 4731 O O . MET A 1 836 ? 161.02601 164.39301 162.65801 1.000 97.25075 836 MET A O 1
ATOM 4736 N N . VAL A 1 837 ? 159.20701 165.55701 163.32601 1.000 91.30617 837 VAL A N 1
ATOM 4737 C CA . VAL A 1 837 ? 158.53301 165.45201 162.03501 1.000 91.30617 837 VAL A CA 1
ATOM 4738 C C . VAL A 1 837 ? 159.33101 166.15901 160.94801 1.000 91.30617 837 VAL A C 1
ATOM 4739 O O . VAL A 1 837 ? 159.55101 165.60901 159.86401 1.000 91.30617 837 VAL A O 1
ATOM 4743 N N . LEU A 1 838 ? 159.76501 167.39201 161.21501 1.000 88.62690 838 LEU A N 1
ATOM 4744 C CA . LEU A 1 838 ? 160.53601 168.12501 160.21801 1.000 88.62690 838 LEU A CA 1
ATOM 4745 C C . LEU A 1 838 ? 161.84501 167.41501 159.91001 1.000 88.62690 838 LEU A C 1
ATOM 4746 O O . LEU A 1 838 ? 162.26001 167.33501 158.74801 1.000 88.62690 838 LEU A O 1
ATOM 4751 N N . ALA A 1 839 ? 162.50601 166.88801 160.94101 1.000 90.87281 839 ALA A N 1
ATOM 4752 C CA . ALA A 1 839 ? 163.76401 166.18301 160.73101 1.000 90.87281 839 ALA A CA 1
ATOM 4753 C C . ALA A 1 839 ? 163.57101 164.95601 159.85101 1.000 90.87281 839 ALA A C 1
ATOM 4754 O O . ALA A 1 839 ? 164.37201 164.70401 158.94401 1.000 90.87281 839 ALA A O 1
ATOM 4756 N N . MET A 1 840 ? 162.51301 164.18001 160.09701 1.000 92.33944 840 MET A N 1
ATOM 4757 C CA . MET A 1 840 ? 162.28301 163.00301 159.26701 1.000 92.33944 840 MET A CA 1
ATOM 4758 C C . MET A 1 840 ? 161.78601 163.35201 157.87101 1.000 92.33944 840 MET A C 1
ATOM 4759 O O . MET A 1 840 ? 162.02301 162.58001 156.93701 1.000 92.33944 840 MET A O 1
ATOM 4764 N N . ALA A 1 841 ? 161.11201 164.48701 157.70101 1.000 86.49381 841 ALA A N 1
ATOM 4765 C CA . ALA A 1 841 ? 160.50001 164.80101 156.41601 1.000 86.49381 841 ALA A CA 1
ATOM 4766 C C . ALA A 1 841 ? 161.44401 165.52401 155.46501 1.000 86.49381 841 ALA A C 1
ATOM 4767 O O . ALA A 1 841 ? 161.35801 165.32701 154.24601 1.000 86.49381 841 ALA A O 1
ATOM 4769 N N . VAL A 1 842 ? 162.33401 166.36701 155.99501 1.000 83.12822 842 VAL A N 1
ATOM 4770 C CA . VAL A 1 842 ? 163.22301 167.14401 155.13701 1.000 83.12822 842 VAL A CA 1
ATOM 4771 C C . VAL A 1 842 ? 164.12601 166.22101 154.33201 1.000 83.12822 842 VAL A C 1
ATOM 4772 O O . VAL A 1 842 ? 164.38601 166.46101 153.14701 1.000 83.12822 842 VAL A O 1
ATOM 4776 N N . ILE A 1 843 ? 164.60501 165.14701 154.95701 1.000 83.50171 843 ILE A N 1
ATOM 4777 C CA . ILE A 1 843 ? 165.50101 164.21501 154.27701 1.000 83.50171 843 ILE A CA 1
ATOM 4778 C C . ILE A 1 843 ? 164.81701 163.60201 153.06101 1.000 83.50171 843 ILE A C 1
ATOM 4779 O O . ILE A 1 843 ? 165.35901 163.60701 151.94701 1.000 83.50171 843 ILE A O 1
ATOM 4784 N N . VAL A 1 844 ? 163.60801 163.07301 153.25501 1.000 82.09728 844 VAL A N 1
ATOM 4785 C CA . VAL A 1 844 ? 162.90001 162.41701 152.16201 1.000 82.09728 844 VAL A CA 1
ATOM 4786 C C . VAL A 1 844 ? 162.53101 163.42601 151.08401 1.000 82.09728 844 VAL A C 1
ATOM 4787 O O . VAL A 1 844 ? 162.60201 163.12701 149.88501 1.000 82.09728 844 VAL A O 1
ATOM 4791 N N . LEU A 1 845 ? 162.12501 164.63301 151.48601 1.000 80.87004 845 LEU A N 1
ATOM 4792 C CA . LEU A 1 845 ? 161.79501 165.65901 150.50401 1.000 80.87004 845 LEU A CA 1
ATOM 4793 C C . LEU A 1 845 ? 163.00201 165.98501 149.63601 1.000 80.87004 845 LEU A C 1
ATOM 4794 O O . LEU A 1 845 ? 162.91001 166.00901 148.40101 1.000 80.87004 845 LEU A O 1
ATOM 4799 N N . LEU A 1 846 ? 164.15301 166.21901 150.27201 1.000 80.96277 846 LEU A N 1
ATOM 4800 C CA . LEU A 1 846 ? 165.36601 166.53701 149.53101 1.000 80.96277 846 LEU A CA 1
ATOM 4801 C C . LEU A 1 846 ? 165.74601 165.40501 148.59301 1.000 80.96277 846 LEU A C 1
ATOM 4802 O O . LEU A 1 846 ? 166.17801 165.64701 147.46101 1.000 80.96277 846 LEU A O 1
ATOM 4807 N N . ALA A 1 847 ? 165.60301 164.15901 149.04601 1.000 80.59557 847 ALA A N 1
ATOM 4808 C CA . ALA A 1 847 ? 165.95401 163.03501 148.18801 1.000 80.59557 847 ALA A CA 1
ATOM 4809 C C . ALA A 1 847 ? 165.04701 162.96301 146.96401 1.000 80.59557 847 ALA A C 1
ATOM 4810 O O . ALA A 1 847 ? 165.52601 162.96201 145.82401 1.000 80.59557 847 ALA A O 1
ATOM 4812 N N . VAL A 1 848 ? 163.73101 162.94701 147.17501 1.000 80.12387 848 VAL A N 1
ATOM 4813 C CA . VAL A 1 848 ? 162.83101 162.62701 146.06901 1.000 80.12387 848 VAL A CA 1
ATOM 4814 C C . VAL A 1 848 ? 162.68201 163.80201 145.10601 1.000 80.12387 848 VAL A C 1
ATOM 4815 O O . VAL A 1 848 ? 162.59701 163.60701 143.88401 1.000 80.12387 848 VAL A O 1
ATOM 4819 N N . GLY A 1 849 ? 162.61801 165.03501 145.61601 1.000 79.29321 849 GLY A N 1
ATOM 4820 C CA . GLY A 1 849 ? 162.56001 166.17001 144.71201 1.000 79.29321 849 GLY A CA 1
ATOM 4821 C C . GLY A 1 849 ? 163.78901 166.25601 143.83001 1.000 79.29321 849 GLY A C 1
ATOM 4822 O O . GLY A 1 849 ? 163.69001 166.50601 142.62301 1.000 79.29321 849 GLY A O 1
ATOM 4823 N N . ALA A 1 850 ? 164.96601 166.04101 144.42101 1.000 79.06564 850 ALA A N 1
ATOM 4824 C CA . ALA A 1 850 ? 166.18701 165.99401 143.63201 1.000 79.06564 850 ALA A CA 1
ATOM 4825 C C . ALA A 1 850 ? 166.15901 164.84401 142.64101 1.000 79.06564 850 ALA A C 1
ATOM 4826 O O . ALA A 1 850 ? 166.73201 164.95501 141.55701 1.000 79.06564 850 ALA A O 1
ATOM 4828 N N . ASP A 1 851 ? 165.49701 163.73901 142.98601 1.000 81.60094 851 ASP A N 1
ATOM 4829 C CA . ASP A 1 851 ? 165.40401 162.62701 142.04601 1.000 81.60094 851 ASP A CA 1
ATOM 4830 C C . ASP A 1 851 ? 164.58701 163.01201 140.81701 1.000 81.60094 851 ASP A C 1
ATOM 4831 O O . ASP A 1 851 ? 164.97301 162.71201 139.67701 1.000 81.60094 851 ASP A O 1
ATOM 4836 N N . TYR A 1 852 ? 163.44801 163.67101 141.03401 1.000 80.06422 852 TYR A N 1
ATOM 4837 C CA . TYR A 1 852 ? 162.63401 164.12501 139.90701 1.000 80.06422 852 TYR A CA 1
ATOM 4838 C C . TYR A 1 852 ? 163.38801 165.14401 139.06201 1.000 80.06422 852 TYR A C 1
ATOM 4839 O O . TYR A 1 852 ? 163.34901 165.09601 137.82201 1.000 80.06422 852 TYR A O 1
ATOM 4848 N N . ASN A 1 853 ? 164.08101 166.07801 139.71801 1.000 78.49711 853 ASN A N 1
ATOM 4849 C CA . ASN A 1 853 ? 164.88501 167.04301 138.97901 1.000 78.49711 853 ASN A CA 1
ATOM 4850 C C . ASN A 1 853 ? 165.98901 166.35001 138.19201 1.000 78.49711 853 ASN A C 1
ATOM 4851 O O . ASN A 1 853 ? 166.31801 166.77101 137.08001 1.000 78.49711 853 ASN A O 1
ATOM 4856 N N . LEU A 1 854 ? 166.57101 165.28801 138.75101 1.000 77.67993 854 LEU A N 1
ATOM 4857 C CA . LEU A 1 854 ? 167.57101 164.51201 138.02801 1.000 77.67993 854 LEU A CA 1
ATOM 4858 C C . LEU A 1 854 ? 166.99201 163.88601 136.77101 1.000 77.67993 854 LEU A C 1
ATOM 4859 O O . LEU A 1 854 ? 167.62201 163.91901 135.71001 1.000 77.67993 854 LEU A O 1
ATOM 4864 N N . LEU A 1 855 ? 165.80501 163.28801 136.87601 1.000 76.53481 855 LEU A N 1
ATOM 4865 C CA . LEU A 1 855 ? 165.18701 162.71401 135.68501 1.000 76.53481 855 LEU A CA 1
ATOM 4866 C C . LEU A 1 855 ? 164.97201 163.77801 134.61701 1.000 76.53481 855 LEU A C 1
ATOM 4867 O O . LEU A 1 855 ? 165.33801 163.58501 133.44601 1.000 76.53481 855 LEU A O 1
ATOM 4872 N N . LEU A 1 856 ? 164.41601 164.92601 135.01201 1.000 77.93393 856 LEU A N 1
ATOM 4873 C CA . LEU A 1 856 ? 164.16501 165.98501 134.03801 1.000 77.93393 856 LEU A CA 1
ATOM 4874 C C . LEU A 1 856 ? 165.46201 166.48701 133.41301 1.000 77.93393 856 LEU A C 1
ATOM 4875 O O . LEU A 1 856 ? 165.54101 166.67001 132.19301 1.000 77.93393 856 LEU A O 1
ATOM 4880 N N . VAL A 1 857 ? 166.49701 166.69501 134.22901 1.000 78.82272 857 VAL A N 1
ATOM 4881 C CA . VAL A 1 857 ? 167.74601 167.26101 133.73101 1.000 78.82272 857 VAL A CA 1
ATOM 4882 C C . VAL A 1 857 ? 168.46401 166.27601 132.82001 1.000 78.82272 857 VAL A C 1
ATOM 4883 O O . VAL A 1 857 ? 169.05601 166.66701 131.80901 1.000 78.82272 857 VAL A O 1
ATOM 4887 N N . SER A 1 858 ? 168.43401 164.98601 133.15701 1.000 79.15843 858 SER A N 1
ATOM 4888 C CA . SER A 1 858 ? 169.03401 163.99101 132.27501 1.000 79.15843 858 SER A CA 1
ATOM 4889 C C . SER A 1 858 ? 168.31301 163.94701 130.93501 1.000 79.15843 858 SER A C 1
ATOM 4890 O O . SER A 1 858 ? 168.95401 163.86601 129.87701 1.000 79.15843 858 SER A O 1
ATOM 4893 N N . ARG A 1 859 ? 166.97901 164.01301 130.95501 1.000 80.96181 859 ARG A N 1
ATOM 4894 C CA . ARG A 1 859 ? 166.25001 164.03401 129.69101 1.000 80.96181 859 ARG A CA 1
ATOM 4895 C C . ARG A 1 859 ? 166.58901 165.28001 128.88301 1.000 80.96181 859 ARG A C 1
ATOM 4896 O O . ARG A 1 859 ? 166.68301 165.22201 127.65201 1.000 80.96181 859 ARG A O 1
ATOM 4904 N N . ILE A 1 860 ? 166.76901 166.42001 129.55601 1.000 82.03851 860 ILE A N 1
ATOM 4905 C CA . ILE A 1 860 ? 167.21501 167.62301 128.85601 1.000 82.03851 860 ILE A CA 1
ATOM 4906 C C . ILE A 1 860 ? 168.58101 167.39101 128.22601 1.000 82.03851 860 ILE A C 1
ATOM 4907 O O . ILE A 1 860 ? 168.81801 167.75601 127.06901 1.000 82.03851 860 ILE A O 1
ATOM 4912 N N . LYS A 1 861 ? 169.49601 166.77401 128.97601 1.000 85.37090 861 LYS A N 1
ATOM 4913 C CA . LYS A 1 861 ? 170.83901 166.51901 128.46701 1.000 85.37090 861 LYS A CA 1
ATOM 4914 C C . LYS A 1 861 ? 170.80301 165.65401 127.21801 1.000 85.37090 861 LYS A C 1
ATOM 4915 O O . LYS A 1 861 ? 171.58901 165.86201 126.28701 1.000 85.37090 861 LYS A O 1
ATOM 4921 N N . GLU A 1 862 ? 169.90201 164.67001 127.18001 1.000 87.75067 862 GLU A N 1
ATOM 4922 C CA . GLU A 1 862 ? 169.80601 163.82401 125.99501 1.000 87.75067 862 GLU A CA 1
ATOM 4923 C C . GLU A 1 862 ? 169.33801 164.60501 124.77201 1.000 87.75067 862 GLU A C 1
ATOM 4924 O O . GLU A 1 862 ? 169.58901 164.18301 123.63801 1.000 87.75067 862 GLU A O 1
ATOM 4930 N N . GLU A 1 863 ? 168.66401 165.73601 124.97301 1.000 90.93081 863 GLU A N 1
ATOM 4931 C CA . GLU A 1 863 ? 168.05501 166.48401 123.88001 1.000 90.93081 863 GLU A CA 1
ATOM 4932 C C . GLU A 1 863 ? 168.77901 167.78301 123.54801 1.000 90.93081 863 GLU A C 1
ATOM 4933 O O . GLU A 1 863 ? 168.24201 168.59101 122.78501 1.000 90.93081 863 GLU A O 1
ATOM 4939 N N . ILE A 1 864 ? 169.97501 168.00701 124.09401 1.000 92.35056 864 ILE A N 1
ATOM 4940 C CA . ILE A 1 864 ? 170.67501 169.26601 123.85001 1.000 92.35056 864 ILE A CA 1
ATOM 4941 C C . ILE A 1 864 ? 171.10201 169.39001 122.39301 1.000 92.35056 864 ILE A C 1
ATOM 4942 O O . ILE A 1 864 ? 171.19801 170.50401 121.86301 1.000 92.35056 864 ILE A O 1
ATOM 4947 N N . HIS A 1 865 ? 171.34601 168.26501 121.71501 1.000 96.60110 865 HIS A N 1
ATOM 4948 C CA . HIS A 1 865 ? 171.87601 168.31701 120.35501 1.000 96.60110 865 HIS A CA 1
ATOM 4949 C C . HIS A 1 865 ? 170.95501 169.07201 119.40701 1.000 96.60110 865 HIS A C 1
ATOM 4950 O O . HIS A 1 865 ? 171.40601 169.57301 118.37101 1.000 96.60110 865 HIS A O 1
ATOM 4957 N N . ALA A 1 866 ? 169.66701 169.16201 119.73401 1.000 96.99452 866 ALA A N 1
ATOM 4958 C CA . ALA A 1 866 ? 168.73201 169.92601 118.92101 1.000 96.99452 866 ALA A CA 1
ATOM 4959 C C . ALA A 1 866 ? 168.69201 171.40401 119.28401 1.000 96.99452 866 ALA A C 1
ATOM 4960 O O . ALA A 1 866 ? 168.09001 172.18801 118.54501 1.000 96.99452 866 ALA A O 1
ATOM 4962 N N . GLY A 1 867 ? 169.30601 171.80101 120.38801 1.000 96.94045 867 GLY A N 1
ATOM 4963 C CA . GLY A 1 867 ? 169.28901 173.18201 120.83901 1.000 96.94045 867 GLY A CA 1
ATOM 4964 C C . GLY A 1 867 ? 168.91501 173.23801 122.30701 1.000 96.94045 867 GLY A C 1
ATOM 4965 O O . GLY A 1 867 ? 168.32901 172.31001 122.86401 1.000 96.94045 867 GLY A O 1
ATOM 4966 N N . LEU A 1 868 ? 169.26401 174.35101 122.95401 1.000 95.34943 868 LEU A N 1
ATOM 4967 C CA . LEU A 1 868 ? 168.97601 174.48701 124.37901 1.000 95.34943 868 LEU A CA 1
ATOM 4968 C C . LEU A 1 868 ? 167.48701 174.65201 124.64901 1.000 95.34943 868 LEU A C 1
ATOM 4969 O O . LEU A 1 868 ? 166.96901 174.07001 125.60601 1.000 95.34943 868 LEU A O 1
ATOM 4974 N N . ASN A 1 869 ? 166.78401 175.43001 123.83001 1.000 91.28182 869 ASN A N 1
ATOM 4975 C CA . ASN A 1 869 ? 165.35001 175.62201 124.00501 1.000 91.28182 869 ASN A CA 1
ATOM 4976 C C . ASN A 1 869 ? 164.53301 174.46201 123.45901 1.000 91.28182 869 ASN A C 1
ATOM 4977 O O . ASN A 1 869 ? 163.61101 173.98501 124.13101 1.000 91.28182 869 ASN A O 1
ATOM 4982 N N . THR A 1 870 ? 164.85301 174.00101 122.24901 1.000 88.14468 870 THR A N 1
ATOM 4983 C CA . THR A 1 870 ? 164.18501 172.82401 121.70901 1.000 88.14468 870 THR A CA 1
ATOM 4984 C C . THR A 1 870 ? 164.43801 171.60901 122.59001 1.000 88.14468 870 THR A C 1
ATOM 4985 O O . THR A 1 870 ? 163.55801 170.75801 122.75601 1.000 88.14468 870 THR A O 1
ATOM 4989 N N . GLY A 1 871 ? 165.63301 171.52001 123.17501 1.000 85.98248 871 GLY A N 1
ATOM 4990 C CA . GLY A 1 871 ? 165.91401 170.42701 124.08801 1.000 85.98248 871 GLY A CA 1
ATOM 4991 C C . GLY A 1 871 ? 165.02001 170.44501 125.31101 1.000 85.98248 871 GLY A C 1
ATOM 4992 O O . GLY A 1 871 ? 164.47801 169.41301 125.70801 1.000 85.98248 871 GLY A O 1
ATOM 4993 N N . ILE A 1 872 ? 164.84501 171.61901 125.92001 1.000 82.23607 872 ILE A N 1
ATOM 4994 C CA . ILE A 1 872 ? 163.96801 171.72701 127.08101 1.000 82.23607 872 ILE A CA 1
ATOM 4995 C C . ILE A 1 872 ? 162.53501 171.39201 126.69801 1.000 82.23607 872 ILE A C 1
ATOM 4996 O O . ILE A 1 872 ? 161.83701 170.66801 127.42001 1.000 82.23607 872 ILE A O 1
ATOM 5001 N N . ILE A 1 873 ? 162.07401 171.90801 125.55701 1.000 83.38744 873 ILE A N 1
ATOM 5002 C CA . ILE A 1 873 ? 160.69901 171.65501 125.13301 1.000 83.38744 873 ILE A CA 1
ATOM 5003 C C . ILE A 1 873 ? 160.47301 170.16301 124.92301 1.000 83.38744 873 ILE A C 1
ATOM 5004 O O . ILE A 1 873 ? 159.49501 169.58801 125.41801 1.000 83.38744 873 ILE A O 1
ATOM 5009 N N . ARG A 1 874 ? 161.38601 169.51001 124.19901 1.000 86.96396 874 ARG A N 1
ATOM 5010 C CA . ARG A 1 874 ? 161.23301 168.08901 123.91601 1.000 86.96396 874 ARG A CA 1
ATOM 5011 C C . ARG A 1 874 ? 161.33601 167.25201 125.18201 1.000 86.96396 874 ARG A C 1
ATOM 5012 O O . ARG A 1 874 ? 160.58801 166.28401 125.35201 1.000 86.96396 874 ARG A O 1
ATOM 5020 N N . SER A 1 875 ? 162.25801 167.60201 126.08201 1.000 84.58416 875 SER A N 1
ATOM 5021 C CA . SER A 1 875 ? 162.40201 166.84901 127.32101 1.000 84.58416 875 SER A CA 1
ATOM 5022 C C . SER A 1 875 ? 161.16101 166.96901 128.19301 1.000 84.58416 875 SER A C 1
ATOM 5023 O O . SER A 1 875 ? 160.70401 165.97501 128.77301 1.000 84.58416 875 SER A O 1
ATOM 5026 N N . MET A 1 876 ? 160.60701 168.17901 128.31301 1.000 82.98524 876 MET A N 1
ATOM 5027 C CA . MET A 1 876 ? 159.38401 168.33801 129.08801 1.000 82.98524 876 MET A CA 1
ATOM 5028 C C . MET A 1 876 ? 158.23501 167.57601 128.45101 1.000 82.98524 876 MET A C 1
ATOM 5029 O O . MET A 1 876 ? 157.46001 166.91801 129.14901 1.000 82.98524 876 MET A O 1
ATOM 5034 N N . GLY A 1 877 ? 158.11001 167.64401 127.12501 1.000 85.84537 877 GLY A N 1
ATOM 5035 C CA . GLY A 1 877 ? 157.07801 166.86701 126.46201 1.000 85.84537 877 GLY A CA 1
ATOM 5036 C C . GLY A 1 877 ? 157.22701 165.37901 126.71201 1.000 85.84537 877 GLY A C 1
ATOM 5037 O O . GLY A 1 877 ? 156.24001 164.67201 126.92501 1.000 85.84537 877 GLY A O 1
ATOM 5038 N N . GLY A 1 878 ? 158.46501 164.88701 126.69601 1.000 84.12735 878 GLY A N 1
ATOM 5039 C CA . GLY A 1 878 ? 158.69301 163.47201 126.92301 1.000 84.12735 878 GLY A CA 1
ATOM 5040 C C . GLY A 1 878 ? 158.37401 163.03001 128.33801 1.000 84.12735 878 GLY A C 1
ATOM 5041 O O . GLY A 1 878 ? 157.74901 161.98601 128.54201 1.000 84.12735 878 GLY A O 1
ATOM 5042 N N . THR A 1 879 ? 158.79201 163.81001 129.33401 1.000 80.77891 879 THR A N 1
ATOM 5043 C CA . THR A 1 879 ? 158.71401 163.37001 130.72101 1.000 80.77891 879 THR A CA 1
ATOM 5044 C C . THR A 1 879 ? 157.53701 163.94001 131.50001 1.000 80.77891 879 THR A C 1
ATOM 5045 O O . THR A 1 879 ? 157.38901 163.60801 132.67901 1.000 80.77891 879 THR A O 1
ATOM 5049 N N . GLY A 1 880 ? 156.69601 164.77201 130.89301 1.000 82.46820 880 GLY A N 1
ATOM 5050 C CA . GLY A 1 880 ? 155.60301 165.37301 131.62901 1.000 82.46820 880 GLY A CA 1
ATOM 5051 C C . GLY A 1 880 ? 154.71301 164.39201 132.35501 1.000 82.46820 880 GLY A C 1
ATOM 5052 O O . GLY A 1 880 ? 154.68101 164.37301 133.58901 1.000 82.46820 880 GLY A O 1
ATOM 5053 N N . SER A 1 881 ? 153.99401 163.56401 131.59501 1.000 82.10010 881 SER A N 1
ATOM 5054 C CA . SER A 1 881 ? 153.06601 162.62101 132.20301 1.000 82.10010 881 SER A CA 1
ATOM 5055 C C . SER A 1 881 ? 153.78501 161.61001 133.08401 1.000 82.10010 881 SER A C 1
ATOM 5056 O O . SER A 1 881 ? 153.25901 161.22701 134.13301 1.000 82.10010 881 SER A O 1
ATOM 5059 N N . VAL A 1 882 ? 154.98101 161.17401 132.68501 1.000 78.24025 882 VAL A N 1
ATOM 5060 C CA . VAL A 1 882 ? 155.69701 160.16001 133.45601 1.000 78.24025 882 VAL A CA 1
ATOM 5061 C C . VAL A 1 882 ? 156.04501 160.68701 134.84201 1.000 78.24025 882 VAL A C 1
ATOM 5062 O O . VAL A 1 882 ? 155.73901 160.05701 135.86301 1.000 78.24025 882 VAL A O 1
ATOM 5066 N N . VAL A 1 883 ? 156.67501 161.86301 134.90301 1.000 79.09967 883 VAL A N 1
ATOM 5067 C CA . VAL A 1 883 ? 157.06101 162.39001 136.20401 1.000 79.09967 883 VAL A CA 1
ATOM 5068 C C . VAL A 1 883 ? 155.83801 162.84201 136.98501 1.000 79.09967 883 VAL A C 1
ATOM 5069 O O . VAL A 1 883 ? 155.82501 162.76301 138.21501 1.000 79.09967 883 VAL A O 1
ATOM 5073 N N . THR A 1 884 ? 154.78801 163.31201 136.30501 1.000 80.14504 884 THR A N 1
ATOM 5074 C CA . THR A 1 884 ? 153.56901 163.67801 137.01701 1.000 80.14504 884 THR A CA 1
ATOM 5075 C C . THR A 1 884 ? 152.95301 162.46401 137.70001 1.000 80.14504 884 THR A C 1
ATOM 5076 O O . THR A 1 884 ? 152.56401 162.52701 138.87101 1.000 80.14504 884 THR A O 1
ATOM 5080 N N . SER A 1 885 ? 152.87101 161.34201 136.98301 1.000 78.82084 885 SER A N 1
ATOM 5081 C CA . SER A 1 885 ? 152.33101 160.12101 137.56901 1.000 78.82084 885 SER A CA 1
ATOM 5082 C C . SER A 1 885 ? 153.19901 159.64001 138.72101 1.000 78.82084 885 SER A C 1
ATOM 5083 O O . SER A 1 885 ? 152.68901 159.25101 139.77701 1.000 78.82084 885 SER A O 1
ATOM 5086 N N . ALA A 1 886 ? 154.52101 159.66801 138.53801 1.000 76.80061 886 ALA A N 1
ATOM 5087 C CA . ALA A 1 886 ? 155.41701 159.21901 139.59801 1.000 76.80061 886 ALA A CA 1
ATOM 5088 C C . ALA A 1 886 ? 155.28201 160.08901 140.84001 1.000 76.80061 886 ALA A C 1
ATOM 5089 O O . ALA A 1 886 ? 155.21301 159.58101 141.96501 1.000 76.80061 886 ALA A O 1
ATOM 5091 N N . GLY A 1 887 ? 155.23801 161.40801 140.65401 1.000 77.61676 887 GLY A N 1
ATOM 5092 C CA . GLY A 1 887 ? 155.11401 162.30201 141.79001 1.000 77.61676 887 GLY A CA 1
ATOM 5093 C C . GLY A 1 887 ? 153.78301 162.16301 142.49801 1.000 77.61676 887 GLY A C 1
ATOM 5094 O O . GLY A 1 887 ? 153.72501 162.17601 143.72901 1.000 77.61676 887 GLY A O 1
ATOM 5095 N N . LEU A 1 888 ? 152.69501 162.02801 141.73601 1.000 77.91424 888 LEU A N 1
ATOM 5096 C CA . LEU A 1 888 ? 151.39201 161.82501 142.35801 1.000 77.91424 888 LEU A CA 1
ATOM 5097 C C . LEU A 1 888 ? 151.36401 160.52701 143.14901 1.000 77.91424 888 LEU A C 1
ATOM 5098 O O . LEU A 1 888 ? 150.86401 160.49101 144.27901 1.000 77.91424 888 LEU A O 1
ATOM 5103 N N . VAL A 1 889 ? 151.91401 159.45301 142.57901 1.000 76.78176 889 VAL A N 1
ATOM 5104 C CA . VAL A 1 889 ? 151.94001 158.17301 143.27701 1.000 76.78176 889 VAL A CA 1
ATOM 5105 C C . VAL A 1 889 ? 152.73801 158.28901 144.56601 1.000 76.78176 889 VAL A C 1
ATOM 5106 O O . VAL A 1 889 ? 152.29701 157.84201 145.63001 1.000 76.78176 889 VAL A O 1
ATOM 5110 N N . PHE A 1 890 ? 153.92101 158.90201 144.49401 1.000 77.54126 890 PHE A N 1
ATOM 5111 C CA . PHE A 1 890 ? 154.75801 159.02501 145.68201 1.000 77.54126 890 PHE A CA 1
ATOM 5112 C C . PHE A 1 890 ? 154.07301 159.86601 146.75101 1.000 77.54126 890 PHE A C 1
ATOM 5113 O O . PHE A 1 890 ? 154.03201 159.48401 147.92401 1.000 77.54126 890 PHE A O 1
ATOM 5121 N N . ALA A 1 891 ? 153.51701 161.01401 146.35801 1.000 79.52687 891 ALA A N 1
ATOM 5122 C CA . ALA A 1 891 ? 152.89401 161.91301 147.32201 1.000 79.52687 891 ALA A CA 1
ATOM 5123 C C . ALA A 1 891 ? 151.68901 161.26301 147.98601 1.000 79.52687 891 ALA A C 1
ATOM 5124 O O . ALA A 1 891 ? 151.49601 161.38201 149.20101 1.000 79.52687 891 ALA A O 1
ATOM 5126 N N . PHE A 1 892 ? 150.86301 160.56701 147.20501 1.000 80.53923 892 PHE A N 1
ATOM 5127 C CA . PHE A 1 892 ? 149.65801 159.97701 147.76901 1.000 80.53923 892 PHE A CA 1
ATOM 5128 C C . PHE A 1 892 ? 149.97301 158.73801 148.59701 1.000 80.53923 892 PHE A C 1
ATOM 5129 O O . PHE A 1 892 ? 149.33301 158.50701 149.62801 1.000 80.53923 892 PHE A O 1
ATOM 5137 N N . THR A 1 893 ? 150.98401 157.96201 148.20301 1.000 80.57653 893 THR A N 1
ATOM 5138 C CA . THR A 1 893 ? 151.46201 156.88601 149.06201 1.000 80.57653 893 THR A CA 1
ATOM 5139 C C . THR A 1 893 ? 151.99301 157.43901 150.37701 1.000 80.57653 893 THR A C 1
ATOM 5140 O O . THR A 1 893 ? 151.77501 156.85201 151.44301 1.000 80.57653 893 THR A O 1
ATOM 5144 N N . MET A 1 894 ? 152.69301 158.57201 150.31901 1.000 81.03479 894 MET A N 1
ATOM 5145 C CA . MET A 1 894 ? 153.23601 159.17401 151.52901 1.000 81.03479 894 MET A CA 1
ATOM 5146 C C . MET A 1 894 ? 152.12301 159.67001 152.44501 1.000 81.03479 894 MET A C 1
ATOM 5147 O O . MET A 1 894 ? 152.17101 159.45401 153.66001 1.000 81.03479 894 MET A O 1
ATOM 5152 N N . MET A 1 895 ? 151.10801 160.33101 151.88201 1.000 83.13071 895 MET A N 1
ATOM 5153 C CA . MET A 1 895 ? 149.98301 160.78701 152.69301 1.000 83.13071 895 MET A CA 1
ATOM 5154 C C . MET A 1 895 ? 149.03801 159.66001 153.07701 1.000 83.13071 895 MET A C 1
ATOM 5155 O O . MET A 1 895 ? 148.11501 159.88801 153.86501 1.000 83.13071 895 MET A O 1
ATOM 5160 N N . SER A 1 896 ? 149.23501 158.45601 152.53801 1.000 82.92839 896 SER A N 1
ATOM 5161 C CA . SER A 1 896 ? 148.45401 157.31601 153.00201 1.000 82.92839 896 SER A CA 1
ATOM 5162 C C . SER A 1 896 ? 148.71001 157.00401 154.47001 1.000 82.92839 896 SER A C 1
ATOM 5163 O O . SER A 1 896 ? 147.93201 156.26001 155.07601 1.000 82.92839 896 SER A O 1
ATOM 5166 N N . MET A 1 897 ? 149.77901 157.54901 155.05601 1.000 83.00492 897 MET A N 1
ATOM 5167 C CA . MET A 1 897 ? 150.01301 157.39601 156.48701 1.000 83.00492 897 MET A CA 1
ATOM 5168 C C . MET A 1 897 ? 149.02901 158.18001 157.34001 1.000 83.00492 897 MET A C 1
ATOM 5169 O O . MET A 1 897 ? 149.09401 158.07701 158.56901 1.000 83.00492 897 MET A O 1
ATOM 5174 N N . ALA A 1 898 ? 148.13801 158.96601 156.73701 1.000 82.50380 898 ALA A N 1
ATOM 5175 C CA . ALA A 1 898 ? 147.20501 159.76101 157.52501 1.000 82.50380 898 ALA A CA 1
ATOM 5176 C C . ALA A 1 898 ? 146.29101 158.89701 158.38101 1.000 82.50380 898 ALA A C 1
ATOM 5177 O O . ALA A 1 898 ? 145.70401 159.40201 159.34301 1.000 82.50380 898 ALA A O 1
ATOM 5179 N N . VAL A 1 899 ? 146.15901 157.60701 158.05601 1.000 82.75701 899 VAL A N 1
ATOM 5180 C CA . VAL A 1 899 ? 145.34701 156.69701 158.86101 1.000 82.75701 899 VAL A CA 1
ATOM 5181 C C . VAL A 1 899 ? 146.12901 156.05301 159.99201 1.000 82.75701 899 VAL A C 1
ATOM 5182 O O . VAL A 1 899 ? 145.57301 155.21401 160.71201 1.000 82.75701 899 VAL A O 1
ATOM 5186 N N . SER A 1 900 ? 147.39601 156.41101 160.17001 1.000 84.29797 900 SER A N 1
ATOM 5187 C CA . SER A 1 900 ? 148.19001 155.84101 161.24701 1.000 84.29797 900 SER A CA 1
ATOM 5188 C C . SER A 1 900 ? 147.69101 156.32101 162.60201 1.000 84.29797 900 SER A C 1
ATOM 5189 O O . SER A 1 900 ? 147.27201 157.46901 162.76701 1.000 84.29797 900 SER A O 1
ATOM 5192 N N . GLU A 1 901 ? 147.73901 155.42301 163.58301 1.000 91.92183 901 GLU A N 1
ATOM 5193 C CA . GLU A 1 901 ? 147.43601 155.78401 164.95901 1.000 91.92183 901 GLU A CA 1
ATOM 5194 C C . GLU A 1 901 ? 148.58601 156.50901 165.63901 1.000 91.92183 901 GLU A C 1
ATOM 5195 O O . GLU A 1 901 ? 148.37701 157.12001 166.69201 1.000 91.92183 901 GLU A O 1
ATOM 5201 N N . LEU A 1 902 ? 149.78601 156.45901 165.06601 1.000 86.53916 902 LEU A N 1
ATOM 5202 C CA . LEU A 1 902 ? 150.91701 157.24901 165.54301 1.000 86.53916 902 LEU A CA 1
ATOM 5203 C C . LEU A 1 902 ? 150.83701 158.60401 164.85801 1.000 86.53916 902 LEU A C 1
ATOM 5204 O O . LEU A 1 902 ? 151.13701 158.72801 163.66801 1.000 86.53916 902 LEU A O 1
ATOM 5209 N N . ALA A 1 903 ? 150.42601 159.62901 165.60601 1.000 85.42287 903 ALA A N 1
ATOM 5210 C CA . ALA A 1 903 ? 150.24801 160.94301 165.00101 1.000 85.42287 903 ALA A CA 1
ATOM 5211 C C . ALA A 1 903 ? 151.55901 161.50101 164.47001 1.000 85.42287 903 ALA A C 1
ATOM 5212 O O . ALA A 1 903 ? 151.55101 162.30501 163.53501 1.000 85.42287 903 ALA A O 1
ATOM 5214 N N . VAL A 1 904 ? 152.69201 161.09301 165.04301 1.000 86.18256 904 VAL A N 1
ATOM 5215 C CA . VAL A 1 904 ? 153.98101 161.49401 164.48801 1.000 86.18256 904 VAL A CA 1
ATOM 5216 C C . VAL A 1 904 ? 154.16301 160.89901 163.10001 1.000 86.18256 904 VAL A C 1
ATOM 5217 O O . VAL A 1 904 ? 154.60001 161.57901 162.16301 1.000 86.18256 904 VAL A O 1
ATOM 5221 N N . ILE A 1 905 ? 153.82601 159.61701 162.94801 1.000 83.28440 905 ILE A N 1
ATOM 5222 C CA . ILE A 1 905 ? 153.91401 158.95801 161.65101 1.000 83.28440 905 ILE A CA 1
ATOM 5223 C C . ILE A 1 905 ? 152.99201 159.63201 160.64501 1.000 83.28440 905 ILE A C 1
ATOM 5224 O O . ILE A 1 905 ? 153.38201 159.88901 159.50001 1.000 83.28440 905 ILE A O 1
ATOM 5229 N N . ALA A 1 906 ? 151.75801 159.93001 161.05601 1.000 82.85576 906 ALA A N 1
ATOM 5230 C CA . ALA A 1 906 ? 150.81801 160.59001 160.16001 1.000 82.85576 906 ALA A CA 1
ATOM 5231 C C . ALA A 1 906 ? 151.31201 161.97301 159.76001 1.000 82.85576 906 ALA A C 1
ATOM 5232 O O . ALA A 1 906 ? 151.19601 162.36701 158.59601 1.000 82.85576 906 ALA A O 1
ATOM 5234 N N . GLN A 1 907 ? 151.85701 162.72901 160.71401 1.000 82.77065 907 GLN A N 1
ATOM 5235 C CA . GLN A 1 907 ? 152.36901 164.05701 160.40301 1.000 82.77065 907 GLN A CA 1
ATOM 5236 C C . GLN A 1 907 ? 153.53301 163.98601 159.42601 1.000 82.77065 907 GLN A C 1
ATOM 5237 O O . GLN A 1 907 ? 153.59501 164.76901 158.47301 1.000 82.77065 907 GLN A O 1
ATOM 5243 N N . VAL A 1 908 ? 154.45701 163.04601 159.63701 1.000 81.73670 908 VAL A N 1
ATOM 5244 C CA . VAL A 1 908 ? 155.58801 162.89801 158.72401 1.000 81.73670 908 VAL A CA 1
ATOM 5245 C C . VAL A 1 908 ? 155.09501 162.53101 157.33101 1.000 81.73670 908 VAL A C 1
ATOM 5246 O O . VAL A 1 908 ? 155.53401 163.10201 156.32201 1.000 81.73670 908 VAL A O 1
ATOM 5250 N N . GLY A 1 909 ? 154.16801 161.57501 157.25601 1.000 80.16798 909 GLY A N 1
ATOM 5251 C CA . GLY A 1 909 ? 153.65801 161.15701 155.96301 1.000 80.16798 909 GLY A CA 1
ATOM 5252 C C . GLY A 1 909 ? 152.94601 162.27201 155.22601 1.000 80.16798 909 GLY A C 1
ATOM 5253 O O . GLY A 1 909 ? 153.16901 162.47801 154.03301 1.000 80.16798 909 GLY A O 1
ATOM 5254 N N . THR A 1 910 ? 152.08401 163.01201 155.92701 1.000 80.22209 910 THR A N 1
ATOM 5255 C CA . THR A 1 910 ? 151.37001 164.11101 155.28801 1.000 80.22209 910 THR A CA 1
ATOM 5256 C C . THR A 1 910 ? 152.32001 165.22301 154.86901 1.000 80.22209 910 THR A C 1
ATOM 5257 O O . THR A 1 910 ? 152.14301 165.82101 153.80401 1.000 80.22209 910 THR A O 1
ATOM 5261 N N . THR A 1 911 ? 153.33301 165.52001 155.68601 1.000 80.32467 911 THR A N 1
ATOM 5262 C CA . THR A 1 911 ? 154.30301 166.54301 155.31301 1.000 80.32467 911 THR A CA 1
ATOM 5263 C C . THR A 1 911 ? 155.04301 166.15701 154.04201 1.000 80.32467 911 THR A C 1
ATOM 5264 O O . THR A 1 911 ? 155.15701 166.95701 153.10401 1.000 80.32467 911 THR A O 1
ATOM 5268 N N . ILE A 1 912 ? 155.54601 164.92301 153.98901 1.000 80.98466 912 ILE A N 1
ATOM 5269 C CA . ILE A 1 912 ? 156.27501 164.47701 152.80701 1.000 80.98466 912 ILE A CA 1
ATOM 5270 C C . ILE A 1 912 ? 155.35701 164.45101 151.59301 1.000 80.98466 912 ILE A C 1
ATOM 5271 O O . ILE A 1 912 ? 155.75201 164.84601 150.49201 1.000 80.98466 912 ILE A O 1
ATOM 5276 N N . GLY A 1 913 ? 154.11801 163.99301 151.77201 1.000 81.17196 913 GLY A N 1
ATOM 5277 C CA . GLY A 1 913 ? 153.19401 163.94601 150.65201 1.000 81.17196 913 GLY A CA 1
ATOM 5278 C C . GLY A 1 913 ? 152.86201 165.32301 150.11301 1.000 81.17196 913 GLY A C 1
ATOM 5279 O O . GLY A 1 913 ? 152.80301 165.53001 148.90101 1.000 81.17196 913 GLY A O 1
ATOM 5280 N N . LEU A 1 914 ? 152.63701 166.28501 151.00901 1.000 79.06866 914 LEU A N 1
ATOM 5281 C CA . LEU A 1 914 ? 152.36801 167.65001 150.57401 1.000 79.06866 914 LEU A CA 1
ATOM 5282 C C . LEU A 1 914 ? 153.56901 168.24001 149.85401 1.000 79.06866 914 LEU A C 1
ATOM 5283 O O . LEU A 1 914 ? 153.41801 168.92701 148.83901 1.000 79.06866 914 LEU A O 1
ATOM 5288 N N . GLY A 1 915 ? 154.77401 167.98301 150.36501 1.000 80.45257 915 GLY A N 1
ATOM 5289 C CA . GLY A 1 915 ? 155.96301 168.48201 149.69501 1.000 80.45257 915 GLY A CA 1
ATOM 5290 C C . GLY A 1 915 ? 156.15301 167.88701 148.31301 1.000 80.45257 915 GLY A C 1
ATOM 5291 O O . GLY A 1 915 ? 156.51401 168.59201 147.36801 1.000 80.45257 915 GLY A O 1
ATOM 5292 N N . LEU A 1 916 ? 155.92201 166.57801 148.17601 1.000 80.45743 916 LEU A N 1
ATOM 5293 C CA . LEU A 1 916 ? 156.02401 165.94901 146.86201 1.000 80.45743 916 LEU A CA 1
ATOM 5294 C C . LEU A 1 916 ? 154.94201 166.44801 145.91601 1.000 80.45743 916 LEU A C 1
ATOM 5295 O O . LEU A 1 916 ? 155.20201 166.66001 144.72801 1.000 80.45743 916 LEU A O 1
ATOM 5300 N N . LEU A 1 917 ? 153.72401 166.64701 146.41301 1.000 80.71229 917 LEU A N 1
ATOM 5301 C CA . LEU A 1 917 ? 152.68601 167.22301 145.57001 1.000 80.71229 917 LEU A CA 1
ATOM 5302 C C . LEU A 1 917 ? 153.10101 168.60401 145.08201 1.000 80.71229 917 LEU A C 1
ATOM 5303 O O . LEU A 1 917 ? 153.01601 168.90801 143.88401 1.000 80.71229 917 LEU A O 1
ATOM 5308 N N . PHE A 1 918 ? 153.60301 169.43901 145.99401 1.000 82.10492 918 PHE A N 1
ATOM 5309 C CA . PHE A 1 918 ? 154.00301 170.79001 145.62101 1.000 82.10492 918 PHE A CA 1
ATOM 5310 C C . PHE A 1 918 ? 155.12501 170.77701 144.59701 1.000 82.10492 918 PHE A C 1
ATOM 5311 O O . PHE A 1 918 ? 155.05101 171.47401 143.58001 1.000 82.10492 918 PHE A O 1
ATOM 5319 N N . ASP A 1 919 ? 156.18701 170.01001 144.84901 1.000 85.24119 919 ASP A N 1
ATOM 5320 C CA . ASP A 1 919 ? 157.30101 170.11601 143.91901 1.000 85.24119 919 ASP A CA 1
ATOM 5321 C C . ASP A 1 919 ? 157.01001 169.42601 142.59501 1.000 85.24119 919 ASP A C 1
ATOM 5322 O O . ASP A 1 919 ? 157.41701 169.96001 141.56501 1.000 85.24119 919 ASP A O 1
ATOM 5327 N N . THR A 1 920 ? 156.24901 168.33101 142.58501 1.000 82.44623 920 THR A N 1
ATOM 5328 C CA . THR A 1 920 ? 155.78701 167.75301 141.33201 1.000 82.44623 920 THR A CA 1
ATOM 5329 C C . THR A 1 920 ? 154.94701 168.73301 140.52401 1.000 82.44623 920 THR A C 1
ATOM 5330 O O . THR A 1 920 ? 155.09901 168.80901 139.30001 1.000 82.44623 920 THR A O 1
ATOM 5334 N N . LEU A 1 921 ? 154.06801 169.49601 141.17301 1.000 83.34783 921 LEU A N 1
ATOM 5335 C CA . LEU A 1 921 ? 153.22201 170.42501 140.43701 1.000 83.34783 921 LEU A CA 1
ATOM 5336 C C . LEU A 1 921 ? 153.90201 171.74701 140.10301 1.000 83.34783 921 LEU A C 1
ATOM 5337 O O . LEU A 1 921 ? 153.41001 172.46701 139.22801 1.000 83.34783 921 LEU A O 1
ATOM 5342 N N . VAL A 1 922 ? 155.00801 172.09201 140.76101 1.000 81.46999 922 VAL A N 1
ATOM 5343 C CA . VAL A 1 922 ? 155.59001 173.41601 140.56301 1.000 81.46999 922 VAL A CA 1
ATOM 5344 C C . VAL A 1 922 ? 157.05101 173.34101 140.13801 1.000 81.46999 922 VAL A C 1
ATOM 5345 O O . VAL A 1 922 ? 157.42501 173.87201 139.08801 1.000 81.46999 922 VAL A O 1
ATOM 5349 N N . ILE A 1 923 ? 157.88401 172.68801 140.94801 1.000 81.75030 923 ILE A N 1
ATOM 5350 C CA . ILE A 1 923 ? 159.33001 172.80301 140.78501 1.000 81.75030 923 ILE A CA 1
ATOM 5351 C C . ILE A 1 923 ? 159.76601 172.19701 139.46001 1.000 81.75030 923 ILE A C 1
ATOM 5352 O O . ILE A 1 923 ? 160.20201 172.91201 138.55301 1.000 81.75030 923 ILE A O 1
ATOM 5357 N N . ARG A 1 924 ? 159.58801 170.88401 139.30901 1.000 82.05108 924 ARG A N 1
ATOM 5358 C CA . ARG A 1 924 ? 159.99601 170.20601 138.08501 1.000 82.05108 924 ARG A CA 1
ATOM 5359 C C . ARG A 1 924 ? 159.27401 170.76001 136.86601 1.000 82.05108 924 ARG A C 1
ATOM 5360 O O . ARG A 1 924 ? 159.82301 170.74801 135.76001 1.000 82.05108 924 ARG A O 1
ATOM 5368 N N . SER A 1 925 ? 158.04701 171.24501 137.04601 1.000 82.99199 925 SER A N 1
ATOM 5369 C CA . SER A 1 925 ? 157.26201 171.70901 135.91101 1.000 82.99199 925 SER A CA 1
ATOM 5370 C C . SER A 1 925 ? 157.74801 173.05501 135.38901 1.000 82.99199 925 SER A C 1
ATOM 5371 O O . SER A 1 925 ? 157.83301 173.25001 134.17201 1.000 82.99199 925 SER A O 1
ATOM 5374 N N . PHE A 1 926 ? 158.07101 173.99501 136.27701 1.000 81.70995 926 PHE A N 1
ATOM 5375 C CA . PHE A 1 926 ? 158.34101 175.35401 135.82701 1.000 81.70995 926 PHE A CA 1
ATOM 5376 C C . PHE A 1 926 ? 159.67301 175.90301 136.32101 1.000 81.70995 926 PHE A C 1
ATOM 5377 O O . PHE A 1 926 ? 160.35901 176.60801 135.57701 1.000 81.70995 926 PHE A O 1
ATOM 5385 N N . MET A 1 927 ? 160.05501 175.60001 137.56301 1.000 81.51307 927 MET A N 1
ATOM 5386 C CA . MET A 1 927 ? 161.24001 176.23001 138.13401 1.000 81.51307 927 MET A CA 1
ATOM 5387 C C . MET A 1 927 ? 162.51101 175.74801 137.44801 1.000 81.51307 927 MET A C 1
ATOM 5388 O O . MET A 1 927 ? 163.25601 176.54701 136.87101 1.000 81.51307 927 MET A O 1
ATOM 5393 N N . THR A 1 928 ? 162.77401 174.44401 137.49901 1.000 80.88079 928 THR A N 1
ATOM 5394 C CA . THR A 1 928 ? 163.98401 173.91201 136.87301 1.000 80.88079 928 THR A CA 1
ATOM 5395 C C . THR A 1 928 ? 164.04501 174.17901 135.37301 1.000 80.88079 928 THR A C 1
ATOM 5396 O O . THR A 1 928 ? 165.11701 174.58101 134.88901 1.000 80.88079 928 THR A O 1
ATOM 5400 N N . PRO A 1 929 ? 162.98301 173.96701 134.58301 1.000 79.67329 929 PRO A N 1
ATOM 5401 C CA . PRO A 1 929 ? 163.07601 174.33201 133.15901 1.000 79.67329 929 PRO A CA 1
ATOM 5402 C C . PRO A 1 929 ? 163.34001 175.80801 132.92701 1.000 79.67329 929 PRO A C 1
ATOM 5403 O O . PRO A 1 929 ? 164.10901 176.16101 132.02401 1.000 79.67329 929 PRO A O 1
ATOM 5407 N N . SER A 1 930 ? 162.73001 176.68801 133.72301 1.000 80.14525 930 SER A N 1
ATOM 5408 C CA . SER A 1 930 ? 162.98501 178.11501 133.56401 1.000 80.14525 930 SER A CA 1
ATOM 5409 C C . SER A 1 930 ? 164.42301 178.46001 133.92301 1.000 80.14525 930 SER A C 1
ATOM 5410 O O . SER A 1 930 ? 165.05701 179.27601 133.24501 1.000 80.14525 930 SER A O 1
ATOM 5413 N N . ILE A 1 931 ? 164.95501 177.85101 134.98401 1.000 79.55314 931 ILE A N 1
ATOM 5414 C CA . ILE A 1 931 ? 166.35001 178.08701 135.34201 1.000 79.55314 931 ILE A CA 1
ATOM 5415 C C . ILE A 1 931 ? 167.26801 177.60301 134.23101 1.000 79.55314 931 ILE A C 1
ATOM 5416 O O . ILE A 1 931 ? 168.25001 178.26701 133.88601 1.000 79.55314 931 ILE A O 1
ATOM 5421 N N . ALA A 1 932 ? 166.96801 176.43701 133.65601 1.000 80.26187 932 ALA A N 1
ATOM 5422 C CA . ALA A 1 932 ? 167.78201 175.92501 132.56001 1.000 80.26187 932 ALA A CA 1
ATOM 5423 C C . ALA A 1 932 ? 167.74801 176.86601 131.36401 1.000 80.26187 932 ALA A C 1
ATOM 5424 O O . ALA A 1 932 ? 168.79001 177.15701 130.76201 1.000 80.26187 932 ALA A O 1
ATOM 5426 N N . ALA A 1 933 ? 166.55901 177.35601 131.00801 1.000 79.08267 933 ALA A N 1
ATOM 5427 C CA . ALA A 1 933 ? 166.44301 178.27401 129.88001 1.000 79.08267 933 ALA A CA 1
ATOM 5428 C C . ALA A 1 933 ? 167.19301 179.57101 130.14401 1.000 79.08267 933 ALA A C 1
ATOM 5429 O O . ALA A 1 933 ? 167.84601 180.11401 129.24501 1.000 79.08267 933 ALA A O 1
ATOM 5431 N N . LEU A 1 934 ? 167.10501 180.09001 131.37001 1.000 82.11576 934 LEU A N 1
ATOM 5432 C CA . LEU A 1 934 ? 167.81701 181.31701 131.70701 1.000 82.11576 934 LEU A CA 1
ATOM 5433 C C . LEU A 1 934 ? 169.32501 181.11701 131.65301 1.000 82.11576 934 LEU A C 1
ATOM 5434 O O . LEU A 1 934 ? 170.05401 181.97001 131.13301 1.000 82.11576 934 LEU A O 1
ATOM 5439 N N . MET A 1 935 ? 169.81401 179.99701 132.18701 1.000 88.01798 935 MET A N 1
ATOM 5440 C CA . MET A 1 935 ? 171.25101 179.76001 132.22901 1.000 88.01798 935 MET A CA 1
ATOM 5441 C C . MET A 1 935 ? 171.81801 179.49801 130.84101 1.000 88.01798 935 MET A C 1
ATOM 5442 O O . MET A 1 935 ? 172.94501 179.90901 130.54401 1.000 88.01798 935 MET A O 1
ATOM 5447 N N . GLY A 1 936 ? 171.06001 178.82701 129.97801 1.000 91.08395 936 GLY A N 1
ATOM 5448 C CA . GLY A 1 936 ? 171.54501 178.53301 128.64601 1.000 91.08395 936 GLY A CA 1
ATOM 5449 C C . GLY A 1 936 ? 172.71201 177.56901 128.64601 1.000 91.08395 936 GLY A C 1
ATOM 5450 O O . GLY A 1 936 ? 172.61201 176.46901 129.19501 1.000 91.08395 936 GLY A O 1
ATOM 5451 N N . LYS A 1 937 ? 173.83001 177.97201 128.03801 1.000 94.84790 937 LYS A N 1
ATOM 5452 C CA . LYS A 1 937 ? 174.98701 177.08901 127.95701 1.000 94.84790 937 LYS A CA 1
ATOM 5453 C C . LYS A 1 937 ? 175.65501 176.88101 129.30801 1.000 94.84790 937 LYS A C 1
ATOM 5454 O O . LYS A 1 937 ? 176.34801 175.87501 129.49101 1.000 94.84790 937 LYS A O 1
ATOM 5460 N N . TRP A 1 938 ? 175.46901 177.79801 130.25201 1.000 91.18847 938 TRP A N 1
ATOM 5461 C CA . TRP A 1 938 ? 176.08901 177.68801 131.56401 1.000 91.18847 938 TRP A CA 1
ATOM 5462 C C . TRP A 1 938 ? 175.41001 176.65801 132.45101 1.000 91.18847 938 TRP A C 1
ATOM 5463 O O . TRP A 1 938 ? 175.94101 176.33701 133.51901 1.000 91.18847 938 TRP A O 1
ATOM 5474 N N . PHE A 1 939 ? 174.25201 176.14001 132.04301 1.000 84.73807 939 PHE A N 1
ATOM 5475 C CA . PHE A 1 939 ? 173.61301 175.07301 132.80301 1.000 84.73807 939 PHE A CA 1
ATOM 5476 C C . PHE A 1 939 ? 174.48401 173.82601 132.82501 1.000 84.73807 939 PHE A C 1
ATOM 5477 O O . PHE A 1 939 ? 174.59301 173.15301 133.85601 1.000 84.73807 939 PHE A O 1
ATOM 5485 N N . TRP A 1 940 ? 175.10701 173.49801 131.69501 1.000 88.92887 940 TRP A N 1
ATOM 5486 C CA . TRP A 1 940 ? 176.00801 172.35401 131.59601 1.000 88.92887 940 TRP A CA 1
ATOM 5487 C C . TRP A 1 940 ? 177.44201 172.86701 131.68501 1.000 88.92887 940 TRP A C 1
ATOM 5488 O O . TRP A 1 940 ? 178.16401 172.96201 130.69501 1.000 88.92887 940 TRP A O 1
ATOM 5499 N N . TRP A 1 941 ? 177.85301 173.20401 132.90401 1.000 94.20613 941 TRP A N 1
ATOM 5500 C CA . TRP A 1 941 ? 179.20001 173.69001 133.13201 1.000 94.20613 941 TRP A CA 1
ATOM 5501 C C . TRP A 1 941 ? 179.93301 172.73301 134.06001 1.000 94.20613 941 TRP A C 1
ATOM 5502 O O . TRP A 1 941 ? 179.37201 172.29901 135.07301 1.000 94.20613 941 TRP A O 1
ATOM 5513 N N . PRO A 1 942 ? 181.18901 172.38401 133.74601 1.000 97.19128 942 PRO A N 1
ATOM 5514 C CA . PRO A 1 942 ? 181.95301 172.89301 132.60601 1.000 97.19128 942 PRO A CA 1
ATOM 5515 C C . PRO A 1 942 ? 181.84901 172.02201 131.35901 1.000 97.19128 942 PRO A C 1
ATOM 5516 O O . PRO A 1 942 ? 182.79601 171.96701 130.57701 1.000 97.19128 942 PRO A O 1
ATOM 5520 N N . GLN A 1 943 ? 180.71501 171.35201 131.18201 1.000 104.33466 943 GLN A N 1
ATOM 5521 C CA . GLN A 1 943 ? 180.52501 170.49901 130.01901 1.000 104.33466 943 GLN A CA 1
ATOM 5522 C C . GLN A 1 943 ? 180.51101 171.32301 128.73701 1.000 104.33466 943 GLN A C 1
ATOM 5523 O O . GLN A 1 943 ? 180.04501 172.46401 128.70701 1.000 104.33466 943 GLN A O 1
ATOM 5529 N N . ARG A 1 944 ? 181.04301 170.73501 127.67001 1.000 123.99905 944 ARG A N 1
ATOM 5530 C CA . ARG A 1 944 ? 180.97301 171.37101 126.36401 1.000 123.99905 944 ARG A CA 1
ATOM 5531 C C . ARG A 1 944 ? 179.53601 171.35701 125.85901 1.000 123.99905 944 ARG A C 1
ATOM 5532 O O . ARG A 1 944 ? 178.84201 170.34101 125.94101 1.000 123.99905 944 ARG A O 1
ATOM 5540 N N . VAL A 1 945 ? 179.09001 172.49501 125.33501 1.000 129.31509 945 VAL A N 1
ATOM 5541 C CA . VAL A 1 945 ? 177.70601 172.68401 124.91701 1.000 129.31509 945 VAL A CA 1
ATOM 5542 C C . VAL A 1 945 ? 177.68701 173.03601 123.43701 1.000 129.31509 945 VAL A C 1
ATOM 5543 O O . VAL A 1 945 ? 178.44601 173.90501 122.99001 1.000 129.31509 945 VAL A O 1
ATOM 5547 N N . ARG A 1 946 ? 176.82401 172.35401 122.68001 1.000 142.81361 946 ARG A N 1
ATOM 5548 C CA . ARG A 1 946 ? 176.65901 172.66101 121.26301 1.000 142.81361 946 ARG A CA 1
ATOM 5549 C C . ARG A 1 946 ? 176.14501 174.08301 121.06801 1.000 142.81361 946 ARG A C 1
ATOM 5550 O O . ARG A 1 946 ? 176.55101 174.77801 120.13001 1.000 142.81361 946 ARG A O 1
ATOM 5558 N N . GLN A 1 947 ? 175.21401 174.50701 121.92401 1.000 145.42813 947 GLN A N 1
ATOM 5559 C CA . GLN A 1 947 ? 174.63701 175.84601 122.06301 1.000 145.42813 947 GLN A CA 1
ATOM 5560 C C . GLN A 1 947 ? 173.86601 176.31301 120.83301 1.000 145.42813 947 GLN A C 1
ATOM 5561 O O . GLN A 1 947 ? 173.30501 177.41501 120.86101 1.000 145.42813 947 GLN A O 1
ATOM 5567 N N . ARG A 1 948 ? 173.78801 175.51001 119.77201 1.000 149.85816 948 ARG A N 1
ATOM 5568 C CA . ARG A 1 948 ? 173.01001 175.85201 118.58801 1.000 149.85816 948 ARG A CA 1
ATOM 5569 C C . ARG A 1 948 ? 172.71001 174.57401 117.82401 1.000 149.85816 948 ARG A C 1
ATOM 5570 O O . ARG A 1 948 ? 173.49201 173.61901 117.89801 1.000 149.85816 948 ARG A O 1
ATOM 5578 N N . PRO A 1 949 ? 171.58901 174.51701 117.08801 1.000 145.92901 949 PRO A N 1
ATOM 5579 C CA . PRO A 1 949 ? 171.23001 173.34001 116.28701 1.000 145.92901 949 PRO A CA 1
ATOM 5580 C C . PRO A 1 949 ? 172.27001 173.00901 115.22001 1.000 145.92901 949 PRO A C 1
ATOM 5581 O O . PRO A 1 949 ? 172.81701 173.92801 114.61201 1.000 145.92901 949 PRO A O 1
#

Organism: Mycolicibacterium smegmatis (NCBI:txid1772)

Sequence (734 aa):
ARPGGIAKWIRVLAVPIILVWVAIIAVLNTVVPQLDVVGEMRSVSMSPDDAPSVIAMKRVGEVFEEFKSNSSVMIVLEGEQPLGDEAHKYYDEIVDKLEADPAHVEHVQDFWGDPLTASGAQSPDGLASYVQVYTRGNQGEALANESVEAVQDIVESVPAPPGVKAYVTGPAALSADQHVASDRSVRVIEALTFAVIITMLLLVYRSIVTVILTLVMVVLSLSAARGMIAFLGYHEIIGLSVFATNLLTTLAIAAATDYAIFLIGRYQEARSVGEDREQSYYTMFHSTAHVVLGSGMTIAGATLCLHFTRMPYFQSLGIPLAIGMSVVVLASLTMGAAIISVASRFGKTFEPKRAMRTRGWRKLGAAVVRWPAPILVTTIALSVVGLLALPGYQTNYNDRRYLPQDLPANTGYAAADRHFSQARMNPELLMIESDHDLRNSADFLVVDRIAKRVFQVPGISRVQAITRPQGTPISFYLPPETFENPDFKRGMKMFLSPDGHAVRFIISHEGDPMSPEGIKHIDAIKQAAKEAIKGTPLEGSKIYLGGTAATFKDLQEGANYDLIIAGIAALCLIFIIMLIITRAVVASAVIVGTVVISLGASFGLSVLIWQHIIGLELHWMVLAMAVIVLLAVGADYNLLLVSRIKEEIHAGLNTGIIRSMGGTGSVVTSAGLVFAFTMMSMAVSELAVIAQVGTTIGLGLLFDTLVIRSFMTPSIAALMGKWFWWPQRVRQRP